Protein AF-A0A397XUI2-F1 (afdb_monomer_lite)

Organism: Brassica campestris (NCBI:txid3711)

Sequence (818 aa):
MSASRGGGPDQGPSQPQQRRIMRTQTVGNLGESFDSEVVPSSLVEIAPILRVANEVESSNPRVAYLCRFYAFEKAHRLDPTSSGRGVRQFKTALLQRLEREHDPTLMGRVKKSDAREMQSFYQHYYKKYIQALQNAADKADRAQLTKAYQTANVLFEVLKAVNLTQSIEVDREILEAQDKVAEKTQLYVHYNILPLDPDSANQAIMRYPEIQAAVLGLRNTRGLPWPEGHKKKKDEDMLDWLQEMFGFQKDNVANQREHLILLLANVHIRQFPKPDQQPKLDDQALTDVMKKLFKNYKKCKASKVINLSEDIFAGFNSTLREGNVTHHEYIQVGKGRDVGLNQISMFEAKIANGNGEQTLSRDIYRLGHRFDFFRMMSCYFTTVGFYFSTLITVLTVYIFLYGRLYLVLSGLEQGLSTQKGIRDNTPLQIALASQSFVQIGFLMALPMLMEIGLERGFRTALSEFVLMQLQLAPVFFTFSLGTKTHYYGRTLLHGGAKYRSTGRGFVVFHAKFADNYRLYSRSHFVKGLEMMLLLVVYQIFGSAYRGVLAYLLITISMWFMVGTWLFAPFLFNPSGFEWQKIVDDWTDWNKWINNIGGIGVPAEKSWESWWEEEQEHLRHSGKRGIVVEILLSLRFFIYQYGLVYHLTITERTKNFLVYGVSWLVIFLILFVMKTISVGRRKFSASFQLMFRLIKGLIFMTFIAIIVILITLAHMTIQDIIVCILAFMPTGWGMLLIAQACKPVVHRAGFWGSVRTLARGYEIVMGLLLFTPVAFLAWFPFVSEFQTRMLFNQAFSRGLQISRILGGHRKDRSSRNKE

Foldseek 3Di:
DDDDDDDDDDDDDDDPPPPPPDFDADDFDPPDAPQLVPDFPLLVVLSLLQVLLVVCCVVAVLLSLLSLVVSLVSLCVSCVPLPGDCSVVVSVVSVVVSVVSVPVNVVVQDDPFSLVSLLVVLVVLCVPQPVVCVPPPPNRPLVSNLVSLSSSVSSVVSSVVRCVVVVHDHDPVSVVSNVVSVVVNVQSDDAPQDNLGPVCCPPPVNPQLLLVQLQVVQQPCPPPDADPPDDDDPRDGPLNRVCRVPVDDPVVSRVVSVVSSVQLSVLQCVVDVDRPDHSHRDPVSVVVSCCVVCVLVVQFPDDPWLPLVSVVSSVLSCVLVVHDDDDDDDVDDDPDDDAFLLLVLLVLLSQLLNLLSVVVDVSVVSVVVVDDPVVVVVCLCVGNVVLVVLLVLVVVLVCVLLVLLVCLLVCVLVVLLPDPVNLVPPVVLVVLLVVLVVSLCPVVCVVVLVVCCVVPNNVVSVVVVVVCVVLVVSLSVLQSSLSSNQSSVLCNLQNTRDNDDSDPDDHLDFDFLLRLCLSQVRSFLVSLVVLVLSVVSCVVRPDCSHDPVSVCSNCVSSVSSSCSSQPVSLLRGNCSLALVRLVVRVVLNVQQLPDDDDDPRDNSRHVVNSVCVVLVSLVRGDPRSLVVLLVVLCSLLVSLLSLQCVWPLCVVPNDPVSSVVLCVVVVVVLVLLVVLLVCCVPDVVPPVPVSVVSVVVVVVVVVVVVVCCCPVSVGDPVNVVSSCSNVVSNLVSVLSNCSSVVVVCVVVVCVSSSVSSVSVVSVVSSCVRSVVSSVSSVDVVSSLSSLPSNDDPVVSVSVVVSVVSNVVSVVVVVVVPD

pLDDT: mean 79.08, std 16.38, range [22.52, 97.12]

Secondary structure (DSSP, 8-state):
--------------------------S----S---TT---GGGGGGHHHHHHHHHHTTT-HHHHHHHHHHHHHHHHHH-TT--STTHHHHHHHHHHHHHHHHHHHHHT--SSSHHHHHHHHHHHHIIIIIIHHHH-SS---HHHHHHHHHHHHHHHHHHHHHHHHTT-PPPHHHHHHHHHHHHHHHHS---SS---SGGGTTSGGGG-HHHHHHHHHHH--TT--PPTT----TT--HHHHHHHHHT--HHHHHHHHHHHHHHHHHHHHHH---TTS-S---HHHHHHHHHHHTHHHHHS---TTTTTTHHHHHHHHHHHTT--------S---------HHHHHHHHHHHHHHHHHHHHSHHHHHHHTT--HHHHHHHHHHSHHHHHHHHHHHHHHHHHHHHHHHHHHTTHHHHHHH-HHHHT-HHHHHHHHHHHHHHTTHHHHHHHHHHHHHHH-HHHHHHHHHHHHHTTHHHHHHHHHHHHHHHHHHHHHH--PPP-------SSSPPPHHHHHHHHIIIIIHHHHHHHHHHHHHHHH---TT-HHHHHHHHHHHHHHHHHHHHHHHHTSTTTT-HHHHHHHHHHHHHHHHS---TT--TTT-HHHHHHHHTHHHHH--HHHHHHHHHHHTHHHHHHHHHHTTSGGGTT---HHHHHHHHHHHHHHHHHHHHHHHHHHHHTTT-HHHHHHHHHHHHHHHHHHHHHHHHTS---HHHHHHHHHHHHHHHHHHHHHHHHTHHHHHHTT-HHHHHHHHHHHHHHHHHHHHHHHHHHTTSHHHHHHHHHHHS-HHHHHHHHHHHHHHHHHHHHHHTT--

Radius of gyration: 34.52 Å; chains: 1; bounding box: 99×82×104 Å

Structure (mmCIF, N/CA/C/O backbone):
data_AF-A0A397XUI2-F1
#
_entry.id   AF-A0A397XUI2-F1
#
loop_
_atom_site.group_PDB
_atom_site.id
_atom_site.type_symbol
_atom_site.label_atom_id
_atom_site.label_alt_id
_atom_site.label_comp_id
_atom_site.label_asym_id
_atom_site.label_entity_id
_atom_site.label_seq_id
_atom_site.pdbx_PDB_ins_code
_atom_site.Cartn_x
_atom_site.Cartn_y
_atom_site.Cartn_z
_atom_site.occupancy
_atom_site.B_iso_or_equiv
_atom_site.auth_seq_id
_atom_site.auth_comp_id
_atom_site.auth_asym_id
_atom_site.auth_atom_id
_atom_site.pdbx_PDB_model_num
ATOM 1 N N . MET A 1 1 ? 60.463 -2.039 -4.512 1.00 31.12 1 MET A N 1
ATOM 2 C CA . MET A 1 1 ? 61.347 -1.987 -5.695 1.00 31.12 1 MET A CA 1
ATOM 3 C C . MET A 1 1 ? 61.138 -0.653 -6.392 1.00 31.12 1 MET A C 1
ATOM 5 O O . MET A 1 1 ? 60.003 -0.224 -6.537 1.00 31.12 1 MET A O 1
ATOM 9 N N . SER A 1 2 ? 62.242 0.027 -6.675 1.00 23.88 2 SER A N 1
ATOM 10 C CA . SER A 1 2 ? 62.389 1.424 -7.093 1.00 23.88 2 SER A CA 1
ATOM 11 C C . SER A 1 2 ? 62.451 1.626 -8.615 1.00 23.88 2 SER A C 1
ATOM 13 O O . SER A 1 2 ? 62.883 0.714 -9.313 1.00 23.88 2 SER A O 1
ATOM 15 N N . ALA A 1 3 ? 62.209 2.885 -9.033 1.00 25.19 3 ALA A N 1
ATOM 16 C CA . ALA A 1 3 ? 62.663 3.562 -10.271 1.00 25.19 3 ALA A CA 1
ATOM 17 C C . ALA A 1 3 ? 61.897 3.209 -11.577 1.00 25.19 3 ALA A C 1
ATOM 19 O O . ALA A 1 3 ? 61.444 2.090 -11.733 1.00 25.19 3 ALA A O 1
ATOM 20 N N . SER A 1 4 ? 61.673 4.080 -12.575 1.00 23.58 4 SER A N 1
ATOM 21 C CA . SER A 1 4 ? 62.256 5.379 -12.956 1.00 23.58 4 SER A CA 1
ATOM 22 C C . SER A 1 4 ? 61.337 6.121 -13.961 1.00 23.58 4 SER A C 1
ATOM 24 O O . SER A 1 4 ? 60.517 5.508 -14.636 1.00 23.58 4 SER A O 1
ATOM 26 N N . ARG A 1 5 ? 61.530 7.445 -14.046 1.00 27.66 5 ARG A N 1
ATOM 27 C CA . ARG A 1 5 ? 60.884 8.481 -14.878 1.00 27.66 5 ARG A CA 1
ATOM 28 C C . ARG A 1 5 ? 61.139 8.358 -16.393 1.00 27.66 5 ARG A C 1
ATOM 30 O O . ARG A 1 5 ? 62.211 7.932 -16.806 1.00 27.66 5 ARG A O 1
ATOM 37 N N . GLY A 1 6 ? 60.228 8.943 -17.175 1.00 23.23 6 GLY A N 1
ATOM 38 C CA . GLY A 1 6 ? 60.470 9.536 -18.498 1.00 23.23 6 GLY A CA 1
ATOM 39 C C . GLY A 1 6 ? 59.422 10.630 -18.745 1.00 23.23 6 GLY A C 1
ATOM 40 O O . GLY A 1 6 ? 58.236 10.366 -18.573 1.00 23.23 6 GLY A O 1
ATOM 41 N N . GLY A 1 7 ? 59.846 11.863 -19.037 1.00 22.91 7 GLY A N 1
ATOM 42 C CA . GLY A 1 7 ? 58.974 13.039 -19.150 1.00 22.91 7 GLY A CA 1
ATOM 43 C C . GLY A 1 7 ? 59.079 13.766 -20.493 1.00 22.91 7 GLY A C 1
ATOM 44 O O . GLY A 1 7 ? 60.111 13.690 -21.156 1.00 22.91 7 GLY A O 1
ATOM 45 N N . GLY A 1 8 ? 58.008 14.506 -20.813 1.00 22.56 8 GLY A N 1
ATOM 46 C CA . GLY A 1 8 ? 57.906 15.566 -21.830 1.00 22.56 8 GLY A CA 1
ATOM 47 C C . GLY A 1 8 ? 56.739 15.379 -22.824 1.00 22.56 8 GLY A C 1
ATOM 48 O O . GLY A 1 8 ? 56.452 14.235 -23.172 1.00 22.56 8 GLY A O 1
ATOM 49 N N . PRO A 1 9 ? 56.118 16.447 -23.378 1.00 26.78 9 PRO A N 1
ATOM 50 C CA . PRO A 1 9 ? 55.891 17.802 -22.862 1.00 26.78 9 PRO A CA 1
ATOM 51 C C . PRO A 1 9 ? 54.385 18.153 -22.731 1.00 26.78 9 PRO A C 1
ATOM 53 O O . PRO A 1 9 ? 53.505 17.456 -23.235 1.00 26.78 9 PRO A O 1
ATOM 56 N N . ASP A 1 10 ? 54.112 19.261 -22.043 1.00 27.55 10 ASP A N 1
ATOM 57 C CA . ASP A 1 10 ? 52.791 19.827 -21.754 1.00 27.55 10 ASP A CA 1
ATOM 58 C C . ASP A 1 10 ? 51.878 19.997 -22.985 1.00 27.55 10 ASP A C 1
ATOM 60 O O . ASP A 1 10 ? 52.131 20.814 -23.871 1.00 27.55 10 ASP A O 1
ATOM 64 N N . GLN A 1 11 ? 50.738 19.299 -22.976 1.00 26.17 11 GLN A N 1
ATOM 65 C CA . GLN A 1 11 ? 49.504 19.761 -23.611 1.00 26.17 11 GLN A CA 1
ATOM 66 C C . GLN A 1 11 ? 48.547 20.167 -22.490 1.00 26.17 11 GLN A C 1
ATOM 68 O O . GLN A 1 11 ? 48.179 19.349 -21.646 1.00 26.17 11 GLN A O 1
ATOM 73 N N . GLY A 1 12 ? 48.194 21.455 -22.453 1.00 25.98 12 GLY A N 1
ATOM 74 C CA . GLY A 1 12 ? 47.310 22.021 -21.438 1.00 25.98 12 GLY A CA 1
ATOM 75 C C . GLY A 1 12 ? 45.975 21.270 -21.343 1.00 25.98 12 GLY A C 1
ATOM 76 O O . GLY A 1 12 ? 45.510 20.708 -22.338 1.00 25.98 12 GLY A O 1
ATOM 77 N N . PRO A 1 13 ? 45.327 21.247 -20.165 1.00 26.39 13 PRO A N 1
ATOM 78 C CA . PRO A 1 13 ? 44.070 20.541 -20.004 1.00 26.39 13 PRO A CA 1
ATOM 79 C C . PRO A 1 13 ? 43.004 21.201 -20.882 1.00 26.39 13 PRO A C 1
ATOM 81 O O . PRO A 1 13 ? 42.553 22.318 -20.624 1.00 26.39 13 PRO A O 1
ATOM 84 N N . SER A 1 14 ? 42.586 20.483 -21.923 1.00 25.31 14 SER A N 1
ATOM 85 C CA . SER A 1 14 ? 41.342 20.731 -22.640 1.00 25.31 14 SER A CA 1
ATOM 86 C C . SER A 1 14 ? 40.211 20.834 -21.618 1.00 25.31 14 SER A C 1
ATOM 88 O O . SER A 1 14 ? 39.916 19.870 -20.907 1.00 25.31 14 SER A O 1
ATOM 90 N N . GLN A 1 15 ? 39.610 22.022 -21.525 1.00 23.84 15 GLN A N 1
ATOM 91 C CA . GLN A 1 15 ? 38.441 22.283 -20.694 1.00 23.84 15 GLN A CA 1
ATOM 92 C C . GLN A 1 15 ? 37.371 21.211 -20.958 1.00 23.84 15 GLN A C 1
ATOM 94 O O . GLN A 1 15 ? 37.001 21.000 -22.117 1.00 23.84 15 GLN A O 1
ATOM 99 N N . PRO A 1 16 ? 36.817 20.553 -19.925 1.00 24.45 16 PRO A N 1
ATOM 100 C CA . PRO A 1 16 ? 35.619 19.763 -20.119 1.00 24.45 16 PRO A CA 1
ATOM 101 C C . PRO A 1 16 ? 34.496 20.721 -20.521 1.00 24.45 16 PRO A C 1
ATOM 103 O O . PRO A 1 16 ? 34.118 21.600 -19.743 1.00 24.45 16 PRO A O 1
ATOM 106 N N . GLN A 1 17 ? 33.960 20.554 -21.733 1.00 23.94 17 GLN A N 1
ATOM 107 C CA . GLN A 1 17 ? 32.699 21.161 -22.151 1.00 23.94 17 GLN A CA 1
ATOM 108 C C . GLN A 1 17 ? 31.639 20.823 -21.094 1.00 23.94 17 GLN A C 1
ATOM 110 O O . GLN A 1 17 ? 31.116 19.708 -21.031 1.00 23.94 17 GLN A O 1
ATOM 115 N N . GLN A 1 18 ? 31.341 21.792 -20.228 1.00 22.52 18 GLN A N 1
ATOM 116 C CA . GLN A 1 18 ? 30.228 21.722 -19.296 1.00 22.52 18 GLN A CA 1
ATOM 117 C C . GLN A 1 18 ? 28.948 21.540 -20.114 1.00 22.52 18 GLN A C 1
ATOM 119 O O . GLN A 1 18 ? 28.420 22.492 -20.691 1.00 22.52 18 GLN A O 1
ATOM 124 N N . ARG A 1 19 ? 28.409 20.316 -20.141 1.00 23.44 19 ARG A N 1
ATOM 125 C CA . ARG A 1 19 ? 26.996 20.093 -20.453 1.00 23.44 19 ARG A CA 1
ATOM 126 C C . ARG A 1 19 ? 26.184 20.849 -19.406 1.00 23.44 19 ARG A C 1
ATOM 128 O O . ARG A 1 19 ? 26.000 20.394 -18.280 1.00 23.44 19 ARG A O 1
ATOM 135 N N . ARG A 1 20 ? 25.757 22.051 -19.781 1.00 22.70 20 ARG A N 1
ATOM 136 C CA . ARG A 1 20 ? 24.913 22.943 -18.992 1.00 22.70 20 ARG A CA 1
ATOM 137 C C . ARG A 1 20 ? 23.574 22.240 -18.761 1.00 22.70 20 ARG A C 1
ATOM 139 O O . ARG A 1 20 ? 22.741 22.177 -19.657 1.00 22.70 20 ARG A O 1
ATOM 146 N N . ILE A 1 21 ? 23.377 21.683 -17.568 1.00 24.86 21 ILE A N 1
ATOM 147 C CA . ILE A 1 21 ? 22.071 21.191 -17.120 1.00 24.86 21 ILE A CA 1
ATOM 148 C C . ILE A 1 21 ? 21.159 22.422 -17.013 1.00 24.86 21 ILE A C 1
ATOM 150 O O . ILE A 1 21 ? 21.344 23.262 -16.129 1.00 24.86 21 ILE A O 1
ATOM 154 N N . MET A 1 22 ? 20.225 22.586 -17.954 1.00 25.72 22 MET A N 1
ATOM 155 C CA . MET A 1 22 ? 19.269 23.694 -17.932 1.00 25.72 22 MET A CA 1
ATOM 156 C C . MET A 1 22 ? 18.218 23.478 -16.834 1.00 25.72 22 MET A C 1
ATOM 158 O O . MET A 1 22 ? 17.593 22.427 -16.724 1.00 25.72 22 MET A O 1
ATOM 162 N N . ARG A 1 23 ? 18.066 24.510 -15.996 1.00 28.08 23 ARG A N 1
ATOM 163 C CA . ARG A 1 23 ? 17.059 24.669 -14.937 1.00 28.08 23 ARG A CA 1
ATOM 164 C C . ARG A 1 23 ? 15.635 24.509 -15.481 1.00 28.08 23 ARG A C 1
ATOM 166 O O . ARG A 1 23 ? 15.275 25.187 -16.436 1.00 28.08 23 ARG A O 1
ATOM 173 N N . THR A 1 24 ? 14.788 23.776 -14.761 1.00 27.88 24 THR A N 1
ATOM 174 C CA . THR A 1 24 ? 13.325 23.846 -14.894 1.00 27.88 24 THR A CA 1
ATOM 175 C C . THR A 1 24 ? 12.851 25.258 -14.520 1.00 27.88 24 THR A C 1
ATOM 177 O O . THR A 1 24 ? 12.960 25.664 -13.360 1.00 27.88 24 THR A O 1
ATOM 180 N N . GLN A 1 25 ? 12.361 26.035 -15.492 1.00 27.81 25 GLN A N 1
ATOM 181 C CA . GLN A 1 25 ? 11.749 27.345 -15.247 1.00 27.81 25 GLN A CA 1
ATOM 182 C C . GLN A 1 25 ? 10.225 27.224 -15.117 1.00 27.81 25 GLN A C 1
ATOM 184 O O . GLN A 1 25 ? 9.556 26.590 -15.927 1.00 27.81 25 GLN A O 1
ATOM 189 N N . THR A 1 26 ? 9.668 27.855 -14.084 1.00 29.33 26 THR A N 1
ATOM 190 C CA . THR A 1 26 ? 8.226 27.962 -13.822 1.00 29.33 26 THR A CA 1
ATOM 191 C C . THR A 1 26 ? 7.537 28.944 -14.782 1.00 29.33 26 THR A C 1
ATOM 193 O O . THR A 1 26 ? 8.122 29.950 -15.175 1.00 29.33 26 THR A O 1
ATOM 196 N N . VAL A 1 27 ? 6.264 28.662 -15.085 1.00 35.56 27 VAL A N 1
ATOM 197 C CA . VAL A 1 27 ? 5.311 29.260 -16.057 1.00 35.56 27 VAL A CA 1
ATOM 198 C C . VAL A 1 27 ? 5.072 30.786 -15.925 1.00 35.56 27 VAL A C 1
ATOM 200 O O . VAL A 1 27 ? 3.950 31.227 -15.715 1.00 35.56 27 VAL A O 1
ATOM 203 N N . GLY A 1 28 ? 6.096 31.638 -16.018 1.00 29.88 28 GLY A N 1
ATOM 204 C CA . GLY A 1 28 ? 5.895 33.087 -15.837 1.00 29.88 28 GLY A CA 1
ATOM 205 C C . GLY A 1 28 ? 6.813 34.038 -16.596 1.00 29.88 28 GLY A C 1
ATOM 206 O O . GLY A 1 28 ? 6.853 35.203 -16.236 1.00 29.88 28 GLY A O 1
ATOM 207 N N . ASN A 1 29 ? 7.534 33.585 -17.622 1.00 30.52 29 ASN A N 1
ATOM 208 C CA . ASN A 1 29 ? 8.008 34.459 -18.703 1.00 30.52 29 ASN A CA 1
ATOM 209 C C . ASN A 1 29 ? 7.849 33.683 -20.006 1.00 30.52 29 ASN A C 1
ATOM 211 O O . ASN A 1 29 ? 8.636 32.782 -20.273 1.00 30.52 29 ASN A O 1
ATOM 215 N N . LEU A 1 30 ? 6.844 34.029 -20.801 1.00 36.62 30 LEU A N 1
ATOM 216 C CA . LEU A 1 30 ? 6.785 33.649 -22.208 1.00 36.62 30 LEU A CA 1
ATOM 217 C C . LEU A 1 30 ? 7.361 34.821 -23.001 1.00 36.62 30 LEU A C 1
ATOM 219 O O . LEU A 1 30 ? 6.634 35.703 -23.449 1.00 36.62 30 LEU A O 1
ATOM 223 N N . GLY A 1 31 ? 8.692 34.859 -23.056 1.00 35.31 31 GLY A N 1
ATOM 224 C CA . GLY A 1 31 ? 9.470 35.748 -23.909 1.00 35.31 31 GLY A CA 1
ATOM 225 C C . GLY A 1 31 ? 10.233 34.911 -24.933 1.00 35.31 31 GLY A C 1
ATOM 226 O O . GLY A 1 31 ? 11.037 34.069 -24.552 1.00 35.31 31 GLY A O 1
ATOM 227 N N . GLU A 1 32 ? 9.912 35.145 -26.203 1.00 40.09 32 GLU A N 1
ATOM 228 C CA . GLU A 1 32 ? 10.644 34.805 -27.437 1.00 40.09 32 GLU A CA 1
ATOM 229 C C . GLU A 1 32 ? 10.892 33.332 -27.826 1.00 40.09 32 GLU A C 1
ATOM 231 O O . GLU A 1 32 ? 11.043 33.075 -29.018 1.00 40.09 32 GLU A O 1
ATOM 236 N N . SER A 1 33 ? 10.772 32.335 -26.940 1.00 43.41 33 SER A N 1
ATOM 237 C CA . SER A 1 33 ? 10.683 30.919 -27.356 1.00 43.41 33 SER A CA 1
ATOM 238 C C . SER A 1 33 ? 9.574 30.162 -26.614 1.00 43.41 33 SER A C 1
ATOM 240 O O . SER A 1 33 ? 9.561 30.040 -25.392 1.00 43.41 33 SER A O 1
ATOM 242 N N . PHE A 1 34 ? 8.582 29.641 -27.348 1.00 51.75 34 PHE A N 1
ATOM 243 C CA . PHE A 1 34 ? 7.672 28.628 -26.797 1.00 51.75 34 PHE A CA 1
ATOM 244 C C . PHE A 1 34 ? 8.413 27.296 -26.792 1.00 51.75 34 PHE A C 1
ATOM 246 O O . PHE A 1 34 ? 8.339 26.540 -27.761 1.00 51.75 34 PHE A O 1
ATOM 253 N N . ASP A 1 35 ? 9.156 27.015 -25.728 1.00 51.88 35 ASP A N 1
ATOM 254 C CA . ASP A 1 35 ? 9.868 25.750 -25.605 1.00 51.88 35 ASP A CA 1
ATOM 255 C C . ASP A 1 35 ? 8.869 24.587 -25.527 1.00 51.88 35 ASP A C 1
ATOM 257 O O . ASP A 1 35 ? 7.958 24.565 -24.695 1.00 51.88 35 ASP A O 1
ATOM 261 N N . SER A 1 36 ? 9.063 23.585 -26.392 1.00 46.56 36 SER A N 1
ATOM 262 C CA . SER A 1 36 ? 8.231 22.372 -26.507 1.00 46.56 36 SER A CA 1
ATOM 263 C C . SER A 1 36 ? 8.119 21.530 -25.220 1.00 46.56 36 SER A C 1
ATOM 265 O O . SER A 1 36 ? 7.418 20.522 -25.198 1.00 46.56 36 SER A O 1
ATOM 267 N N . GLU A 1 37 ? 8.799 21.937 -24.148 1.00 48.47 37 GLU A N 1
ATOM 268 C CA . GLU A 1 37 ? 8.870 21.265 -22.849 1.00 48.47 37 GLU A CA 1
ATOM 269 C C . GLU A 1 37 ? 7.881 21.832 -21.808 1.00 48.47 37 GLU A C 1
ATOM 271 O O . GLU A 1 37 ? 7.694 21.228 -20.754 1.00 48.47 37 GLU A O 1
ATOM 276 N N . VAL A 1 38 ? 7.188 22.946 -22.100 1.00 61.38 38 VAL A N 1
ATOM 277 C CA . VAL A 1 38 ? 6.212 23.597 -21.192 1.00 61.38 38 VAL A CA 1
ATOM 278 C C . VAL A 1 38 ? 4.769 23.377 -21.665 1.00 61.38 38 VAL A C 1
ATOM 280 O O . VAL A 1 38 ? 3.945 24.290 -21.707 1.00 61.38 38 VAL A O 1
ATOM 283 N N . VAL A 1 39 ? 4.446 22.147 -22.062 1.00 73.06 39 VAL A N 1
ATOM 284 C CA . VAL A 1 39 ? 3.081 21.761 -22.447 1.00 73.06 39 VAL A CA 1
ATOM 285 C C . VAL A 1 39 ? 2.368 21.151 -21.231 1.00 73.06 39 VAL A C 1
ATOM 287 O O . VAL A 1 39 ? 2.937 20.267 -20.585 1.00 73.06 39 VAL A O 1
ATOM 290 N N . PRO A 1 40 ? 1.140 21.592 -20.877 1.00 78.31 40 PRO A N 1
ATOM 291 C CA . PRO A 1 40 ? 0.364 20.978 -19.798 1.00 78.31 40 PRO A CA 1
ATOM 292 C C . PRO A 1 40 ? 0.247 19.459 -19.966 1.00 78.31 40 PRO A C 1
ATOM 294 O O . PRO A 1 40 ? 0.120 18.967 -21.085 1.00 78.31 40 PRO A O 1
ATOM 297 N N . SER A 1 41 ? 0.231 18.704 -18.863 1.00 73.44 41 SER A N 1
ATOM 298 C CA . SER A 1 41 ? 0.205 17.231 -18.904 1.00 73.44 41 SER A CA 1
ATOM 299 C C . SER A 1 41 ? -1.014 16.650 -19.631 1.00 73.44 41 SER A C 1
ATOM 301 O O . SER A 1 41 ? -0.938 15.558 -20.183 1.00 73.44 41 SER A O 1
ATOM 303 N N . SER A 1 42 ? -2.127 17.386 -19.676 1.00 74.88 42 SER A N 1
ATOM 304 C CA . SER A 1 42 ? -3.325 17.026 -20.443 1.00 74.88 42 SER A CA 1
ATOM 305 C C . SER A 1 42 ? -3.203 17.279 -21.950 1.00 74.88 42 SER A C 1
ATOM 307 O O . SER A 1 42 ? -4.086 16.879 -22.698 1.00 74.88 42 SER A O 1
ATOM 309 N N . LEU A 1 43 ? -2.140 17.951 -22.400 1.00 81.81 43 LEU A N 1
ATOM 310 C CA . LEU A 1 43 ? -1.906 18.349 -23.788 1.00 81.81 43 LEU A CA 1
ATOM 311 C C . LEU A 1 43 ? -0.588 17.790 -24.349 1.00 81.81 43 LEU A C 1
ATOM 313 O O . LEU A 1 43 ? -0.125 18.264 -25.373 1.00 81.81 43 LEU A O 1
ATOM 317 N N . VAL A 1 44 ? 0.038 16.785 -23.730 1.00 81.06 44 VAL A N 1
ATOM 318 C CA . VAL A 1 44 ? 1.368 16.277 -24.148 1.00 81.06 44 VAL A CA 1
ATOM 319 C C . VAL A 1 44 ? 1.452 15.947 -25.652 1.00 81.06 44 VAL A C 1
ATOM 321 O O . VAL A 1 44 ? 2.504 16.123 -26.263 1.00 81.06 44 VAL A O 1
ATOM 324 N N . GLU A 1 45 ? 0.336 15.568 -26.277 1.00 82.00 45 GLU A N 1
ATOM 325 C CA . GLU A 1 45 ? 0.226 15.275 -27.713 1.00 82.00 45 GLU A CA 1
ATOM 326 C C . GLU A 1 45 ? 0.565 16.446 -28.657 1.00 82.00 45 GLU A C 1
ATOM 328 O O . GLU A 1 45 ? 0.913 16.199 -29.811 1.00 82.00 45 GLU A O 1
ATOM 333 N N . ILE A 1 46 ? 0.491 17.709 -28.214 1.00 87.31 46 ILE A N 1
ATOM 334 C CA . ILE A 1 46 ? 0.841 18.869 -29.063 1.00 87.31 46 ILE A CA 1
ATOM 335 C C . ILE A 1 46 ? 2.332 19.234 -29.004 1.00 87.31 46 ILE A C 1
ATOM 337 O O . ILE A 1 46 ? 2.806 20.019 -29.826 1.00 87.31 46 ILE A O 1
ATOM 341 N N . ALA A 1 47 ? 3.089 18.679 -28.050 1.00 84.44 47 ALA A N 1
ATOM 342 C CA . ALA A 1 47 ? 4.501 19.010 -27.857 1.00 84.44 47 ALA A CA 1
ATOM 343 C C . ALA A 1 47 ? 5.380 18.718 -29.093 1.00 84.44 47 ALA A C 1
ATOM 345 O O . ALA A 1 47 ? 6.189 19.582 -29.447 1.00 84.44 47 ALA A O 1
ATOM 346 N N . PRO A 1 48 ? 5.217 17.581 -29.809 1.00 87.44 48 PRO A N 1
ATOM 347 C CA . PRO A 1 48 ? 5.964 17.328 -31.042 1.00 87.44 48 PRO A CA 1
ATOM 348 C C . PRO A 1 48 ? 5.690 18.373 -32.132 1.00 87.44 48 PRO A C 1
ATOM 350 O O . PRO A 1 48 ? 6.616 18.796 -32.818 1.00 87.44 48 PRO A O 1
ATOM 353 N N . ILE A 1 49 ? 4.443 18.844 -32.244 1.00 90.25 49 ILE A N 1
ATOM 354 C CA . ILE A 1 49 ? 4.027 19.833 -33.250 1.00 90.25 49 ILE A CA 1
ATOM 355 C C . ILE A 1 49 ? 4.719 21.177 -33.002 1.00 90.25 49 ILE A C 1
ATOM 357 O O . ILE A 1 49 ? 5.263 21.783 -33.922 1.00 90.25 49 ILE A O 1
ATOM 361 N N . LEU A 1 50 ? 4.763 21.621 -31.745 1.00 88.69 50 LEU A N 1
ATOM 362 C CA . LEU A 1 50 ? 5.426 22.873 -31.367 1.00 88.69 50 LEU A CA 1
ATOM 363 C C . LEU A 1 50 ? 6.948 22.795 -31.509 1.00 88.69 50 LEU A C 1
ATOM 365 O O . LEU A 1 50 ? 7.578 23.776 -31.898 1.00 88.69 50 LEU A O 1
ATOM 369 N N . ARG A 1 51 ? 7.541 21.623 -31.248 1.00 87.81 51 ARG A N 1
ATOM 370 C CA . ARG A 1 51 ? 8.970 21.393 -31.485 1.00 87.81 51 ARG A CA 1
ATOM 371 C C . ARG A 1 51 ? 9.317 21.553 -32.962 1.00 87.81 51 ARG A C 1
ATOM 373 O O . ARG A 1 51 ? 10.268 22.259 -33.282 1.00 87.81 51 ARG A O 1
ATOM 380 N N . VAL A 1 52 ? 8.523 20.940 -33.839 1.00 90.69 52 VAL A N 1
ATOM 381 C CA . VAL A 1 52 ? 8.689 21.063 -35.291 1.00 90.69 52 VAL A CA 1
ATOM 382 C C . VAL A 1 52 ? 8.477 22.502 -35.745 1.00 90.69 52 VAL A C 1
ATOM 384 O O . VAL A 1 52 ? 9.272 22.998 -36.533 1.00 90.69 52 VAL A O 1
ATOM 387 N N . ALA A 1 53 ? 7.479 23.206 -35.201 1.00 90.25 53 ALA A N 1
ATOM 388 C CA . ALA A 1 53 ? 7.253 24.616 -35.512 1.00 90.25 53 ALA A CA 1
ATOM 389 C C . ALA A 1 53 ? 8.484 25.489 -35.217 1.00 90.25 53 ALA A C 1
ATOM 391 O O . ALA A 1 53 ? 8.864 26.304 -36.049 1.00 90.25 53 ALA A O 1
ATOM 392 N N . ASN A 1 54 ? 9.136 25.293 -34.069 1.00 88.88 54 ASN A N 1
ATOM 393 C CA . ASN A 1 54 ? 10.354 26.032 -33.725 1.00 88.88 54 ASN A CA 1
ATOM 394 C C . ASN A 1 54 ? 11.557 25.620 -34.589 1.00 88.88 54 ASN A C 1
ATOM 396 O O . ASN A 1 54 ? 12.399 26.454 -34.901 1.00 88.88 54 ASN A O 1
ATOM 400 N N . GLU A 1 55 ? 11.652 24.346 -34.983 1.00 88.50 55 GLU A N 1
ATOM 401 C CA . GLU A 1 55 ? 12.734 23.859 -35.849 1.00 88.50 55 GLU A CA 1
ATOM 402 C C . GLU A 1 55 ? 12.668 24.470 -37.255 1.00 88.50 55 GLU A C 1
ATOM 404 O O . GLU A 1 55 ? 13.700 24.815 -37.827 1.00 88.50 55 GLU A O 1
ATOM 409 N N . VAL A 1 56 ? 11.462 24.625 -37.807 1.00 90.69 56 VAL A N 1
ATOM 410 C CA . VAL A 1 56 ? 11.267 25.139 -39.171 1.00 90.69 56 VAL A CA 1
ATOM 411 C C . VAL A 1 56 ? 11.132 26.660 -39.242 1.00 90.69 56 VAL A C 1
ATOM 413 O O . VAL A 1 56 ? 11.175 27.204 -40.341 1.00 90.69 56 VAL A O 1
ATOM 416 N N . GLU A 1 57 ? 11.019 27.358 -38.108 1.00 88.94 57 GLU A N 1
ATOM 417 C CA . GLU A 1 57 ? 10.811 28.814 -38.027 1.00 88.94 57 GLU A CA 1
ATOM 418 C C . GLU A 1 57 ? 11.873 29.622 -38.775 1.00 88.94 57 GLU A C 1
ATOM 420 O O . GLU A 1 57 ? 11.532 30.536 -39.520 1.00 88.94 57 GLU A O 1
ATOM 425 N N . SER A 1 58 ? 13.145 29.239 -38.655 1.00 87.44 58 SER A N 1
ATOM 426 C CA . SER A 1 58 ? 14.249 29.895 -39.368 1.00 87.44 58 SER A CA 1
ATOM 427 C C . SER A 1 58 ? 14.246 29.631 -40.877 1.00 87.44 58 SER A C 1
ATOM 429 O O . SER A 1 58 ? 14.815 30.406 -41.638 1.00 87.44 58 SER A O 1
ATOM 431 N N . SER A 1 59 ? 13.627 28.530 -41.314 1.00 88.12 59 SER A N 1
ATOM 432 C CA . SER A 1 59 ? 13.612 28.099 -42.716 1.00 88.12 59 SER A CA 1
ATOM 433 C C . SER A 1 59 ? 12.373 28.589 -43.464 1.00 88.12 59 SER A C 1
ATOM 435 O O . SER A 1 59 ? 12.471 28.981 -44.623 1.00 88.12 59 SER A O 1
ATOM 437 N N . ASN A 1 60 ? 11.203 28.543 -42.827 1.00 91.81 60 ASN A N 1
ATOM 438 C CA . ASN A 1 60 ? 9.952 29.064 -43.364 1.00 91.81 60 ASN A CA 1
ATOM 439 C C . ASN A 1 60 ? 9.032 29.520 -42.207 1.00 91.81 60 ASN A C 1
ATOM 441 O O . ASN A 1 60 ? 8.323 28.697 -41.612 1.00 91.81 60 ASN A O 1
ATOM 445 N N . PRO A 1 61 ? 9.005 30.834 -41.902 1.00 91.56 61 PRO A N 1
ATOM 446 C CA . PRO A 1 61 ? 8.179 31.392 -40.831 1.00 91.56 61 PRO A CA 1
ATOM 447 C C . PRO A 1 61 ? 6.676 31.129 -41.006 1.00 91.56 61 PRO A C 1
ATOM 449 O O . PRO A 1 61 ? 5.963 30.934 -40.020 1.00 91.56 61 PRO A O 1
ATOM 452 N N . ARG A 1 62 ? 6.178 31.067 -42.252 1.00 93.38 62 ARG A N 1
ATOM 453 C CA . ARG A 1 62 ? 4.758 30.797 -42.527 1.00 93.38 62 ARG A CA 1
ATOM 454 C C . ARG A 1 62 ? 4.375 29.360 -42.187 1.00 93.38 62 ARG A C 1
ATOM 456 O O . ARG A 1 62 ? 3.316 29.131 -41.610 1.00 93.38 62 ARG A O 1
ATOM 463 N N . VAL A 1 63 ? 5.236 28.390 -42.484 1.00 93.38 63 VAL A N 1
ATOM 464 C CA . VAL A 1 63 ? 5.013 26.986 -42.106 1.00 93.38 63 VAL A CA 1
ATOM 465 C C . VAL A 1 63 ? 5.061 26.807 -40.588 1.00 93.38 63 VAL A C 1
ATOM 467 O O . VAL A 1 63 ? 4.204 26.122 -40.032 1.00 93.38 63 VAL A O 1
ATOM 470 N N . ALA A 1 64 ? 5.991 27.474 -39.896 1.00 91.81 64 ALA A N 1
ATOM 471 C CA . ALA A 1 64 ? 6.041 27.467 -38.432 1.00 91.81 64 ALA A CA 1
ATOM 472 C C . ALA A 1 64 ? 4.752 28.019 -37.802 1.00 91.81 64 ALA A C 1
ATOM 474 O O . ALA A 1 64 ? 4.203 27.407 -36.880 1.00 91.81 64 ALA A O 1
ATOM 475 N N . TYR A 1 65 ? 4.224 29.119 -38.350 1.00 93.31 65 TYR A N 1
ATOM 476 C CA . TYR A 1 65 ? 2.930 29.674 -37.959 1.00 93.31 65 TYR A CA 1
ATOM 477 C C . TYR A 1 65 ? 1.789 28.655 -38.127 1.00 93.31 65 TYR A C 1
ATOM 479 O O . TYR A 1 65 ? 1.026 28.423 -37.188 1.00 93.31 65 TYR A O 1
ATOM 487 N N . LEU A 1 66 ? 1.703 27.982 -39.280 1.00 93.06 66 LEU A N 1
ATOM 488 C CA . LEU A 1 66 ? 0.664 26.979 -39.555 1.00 93.06 66 LEU A CA 1
ATOM 489 C C . LEU A 1 66 ? 0.748 25.771 -38.606 1.00 93.06 66 LEU A C 1
ATOM 491 O O . LEU A 1 66 ? -0.280 25.295 -38.124 1.00 93.06 66 LEU A O 1
ATOM 495 N N . CYS A 1 67 ? 1.957 25.318 -38.261 1.00 93.25 67 CYS A N 1
ATOM 496 C CA . CYS A 1 67 ? 2.161 24.274 -37.254 1.00 93.25 67 CYS A CA 1
ATOM 497 C C . CYS A 1 67 ? 1.665 24.710 -35.861 1.00 93.25 67 CYS A C 1
ATOM 499 O O . CYS A 1 67 ? 1.007 23.932 -35.168 1.00 93.25 67 CYS A O 1
ATOM 501 N N . ARG A 1 68 ? 1.931 25.958 -35.445 1.00 92.62 68 ARG A N 1
ATOM 502 C CA . ARG A 1 68 ? 1.438 26.512 -34.165 1.00 92.62 68 ARG A CA 1
ATOM 503 C C . ARG A 1 68 ? -0.079 26.667 -34.155 1.00 92.62 68 ARG A C 1
ATOM 505 O O . ARG A 1 68 ? -0.708 26.371 -33.140 1.00 92.62 68 ARG A O 1
ATOM 512 N N . PHE A 1 69 ? -0.661 27.083 -35.276 1.00 92.00 69 PHE A N 1
ATOM 513 C CA . PHE A 1 69 ? -2.106 27.213 -35.428 1.00 92.00 69 PHE A CA 1
ATOM 514 C C . PHE A 1 69 ? -2.795 25.849 -35.309 1.00 92.00 69 PHE A C 1
ATOM 516 O O . PHE A 1 69 ? -3.717 25.681 -34.511 1.00 92.00 69 PHE A O 1
ATOM 523 N N . TYR A 1 70 ? -2.270 24.831 -35.994 1.00 93.12 70 TYR A N 1
ATOM 524 C CA . TYR A 1 70 ? -2.764 23.461 -35.868 1.00 93.12 70 TYR A CA 1
ATOM 525 C C . TYR A 1 70 ? -2.613 22.910 -34.439 1.00 93.12 70 TYR A C 1
ATOM 527 O O . TYR A 1 70 ? -3.533 22.283 -33.908 1.00 93.12 70 TYR A O 1
ATOM 535 N N . ALA A 1 71 ? -1.492 23.191 -33.763 1.00 90.00 71 ALA A N 1
ATOM 536 C CA . ALA A 1 71 ? -1.307 22.827 -32.357 1.00 90.00 71 ALA A CA 1
ATOM 537 C C . ALA A 1 71 ? -2.355 23.487 -31.440 1.00 90.00 71 ALA A C 1
ATOM 539 O O . ALA A 1 71 ? -2.844 22.841 -30.510 1.00 90.00 71 ALA A O 1
ATOM 540 N N . PHE A 1 72 ? -2.734 24.741 -31.706 1.00 91.06 72 PHE A N 1
ATOM 541 C CA . PHE A 1 72 ? -3.787 25.444 -30.972 1.00 91.06 72 PHE A CA 1
ATOM 542 C C . PHE A 1 72 ? -5.168 24.804 -31.186 1.00 91.06 72 PHE A C 1
ATOM 544 O O . PHE A 1 72 ? -5.870 24.530 -30.207 1.00 91.06 72 PHE A O 1
ATOM 551 N N . GLU A 1 73 ? -5.540 24.479 -32.427 1.00 90.44 73 GLU A N 1
ATOM 552 C CA . GLU A 1 73 ? -6.797 23.777 -32.721 1.00 90.44 73 GLU A CA 1
ATOM 553 C C . GLU A 1 73 ? -6.850 22.394 -32.062 1.00 90.44 73 GLU A C 1
ATOM 555 O O . GLU A 1 73 ? -7.847 22.032 -31.429 1.00 90.44 73 GLU A O 1
ATOM 560 N N . LYS A 1 74 ? -5.756 21.628 -32.147 1.00 89.81 74 LYS A N 1
ATOM 561 C CA . LYS A 1 74 ? -5.642 20.309 -31.511 1.00 89.81 74 LYS A CA 1
ATOM 562 C C . LYS A 1 74 ? -5.756 20.423 -29.990 1.00 89.81 74 LYS A C 1
ATOM 564 O O . LYS A 1 74 ? -6.490 19.654 -29.374 1.00 89.81 74 LYS A O 1
ATOM 569 N N . ALA A 1 75 ? -5.143 21.440 -29.383 1.00 87.19 75 ALA A N 1
ATOM 570 C CA . ALA A 1 75 ? -5.306 21.729 -27.960 1.00 87.19 75 ALA A CA 1
ATOM 571 C C . ALA A 1 75 ? -6.756 22.081 -27.588 1.00 87.19 75 ALA A C 1
ATOM 573 O O . ALA A 1 75 ? -7.222 21.734 -26.498 1.00 87.19 75 ALA A O 1
ATOM 574 N N . HIS A 1 76 ? -7.481 22.788 -28.461 1.00 86.38 76 HIS A N 1
ATOM 575 C CA . HIS A 1 76 ? -8.894 23.100 -28.254 1.00 86.38 76 HIS A CA 1
ATOM 576 C C . HIS A 1 76 ? -9.769 21.842 -28.292 1.00 86.38 76 HIS A C 1
ATOM 578 O O . HIS A 1 76 ? -10.597 21.672 -27.404 1.00 86.38 76 HIS A O 1
ATOM 584 N N . ARG A 1 77 ? -9.521 20.919 -29.229 1.00 86.31 77 ARG A N 1
ATOM 585 C CA . ARG A 1 77 ? -10.236 19.631 -29.316 1.00 86.31 77 ARG A CA 1
ATOM 586 C C . ARG A 1 77 ? -9.959 18.707 -28.126 1.00 86.31 77 ARG A C 1
ATOM 588 O O . ARG A 1 77 ? -10.878 18.046 -27.655 1.00 86.31 77 ARG A O 1
ATOM 595 N N . LEU A 1 78 ? -8.719 18.679 -27.633 1.00 84.00 78 LEU A N 1
ATOM 596 C CA . LEU A 1 78 ? -8.313 17.829 -26.505 1.00 84.00 78 LEU A CA 1
ATOM 597 C C . LEU A 1 78 ? -8.908 18.273 -25.157 1.00 84.00 78 LEU A C 1
ATOM 599 O O . LEU A 1 78 ? -9.192 17.436 -24.306 1.00 84.00 78 LEU A O 1
ATOM 603 N N . ASP A 1 79 ? -9.113 19.576 -24.952 1.00 80.94 79 ASP A N 1
ATOM 604 C CA . ASP A 1 79 ? -9.759 20.105 -23.740 1.00 80.94 79 ASP A CA 1
ATOM 605 C C . ASP A 1 79 ? -10.622 21.334 -24.068 1.00 80.94 79 ASP A C 1
ATOM 607 O O . ASP A 1 79 ? -10.188 22.468 -23.827 1.00 80.94 79 ASP A O 1
ATOM 611 N N . PRO A 1 80 ? -11.842 21.147 -24.608 1.00 85.25 80 PRO A N 1
ATOM 612 C CA . PRO A 1 80 ? -12.709 22.257 -25.012 1.00 85.25 80 PRO A CA 1
ATOM 613 C C . PRO A 1 80 ? -13.007 23.217 -23.855 1.00 85.25 80 PRO A C 1
ATOM 615 O O . PRO A 1 80 ? -13.037 24.434 -24.020 1.00 85.25 80 PRO A O 1
ATOM 618 N N . THR A 1 81 ? -13.136 22.668 -22.645 1.00 81.56 81 THR A N 1
ATOM 619 C CA . THR A 1 81 ? -13.455 23.414 -21.420 1.00 81.56 81 THR A CA 1
ATOM 620 C C . THR A 1 81 ? -12.259 24.120 -20.778 1.00 81.56 81 THR A C 1
ATOM 622 O O . THR A 1 81 ? -12.442 24.903 -19.849 1.00 81.56 81 THR A O 1
ATOM 625 N N . SER A 1 82 ? -11.034 23.867 -21.255 1.00 83.06 82 SER A N 1
ATOM 626 C CA . SER A 1 82 ? -9.782 24.354 -20.650 1.00 83.06 82 SER A CA 1
ATOM 627 C C . SER A 1 82 ? -9.693 24.073 -19.142 1.00 83.06 82 SER A C 1
ATOM 629 O O . SER A 1 82 ? -9.238 24.917 -18.366 1.00 83.06 82 SER A O 1
ATOM 631 N N . SER A 1 83 ? -10.168 22.893 -18.735 1.00 73.25 83 SER A N 1
ATOM 632 C CA . SER A 1 83 ? -10.277 22.459 -17.339 1.00 73.25 83 SER A CA 1
ATOM 633 C C . SER A 1 83 ? -8.950 21.962 -16.754 1.00 73.25 83 SER A C 1
ATOM 635 O O . SER A 1 83 ? -8.785 21.932 -15.533 1.00 73.25 83 SER A O 1
ATOM 637 N N . GLY A 1 84 ? -7.984 21.599 -17.607 1.00 71.50 84 GLY A N 1
ATOM 638 C CA . GLY A 1 84 ? -6.648 21.184 -17.191 1.00 71.50 84 GLY A CA 1
ATOM 639 C C . GLY A 1 84 ? -5.825 22.331 -16.594 1.00 71.50 84 GLY A C 1
ATOM 640 O O . GLY A 1 84 ? -5.840 23.473 -17.063 1.00 71.50 84 GLY A O 1
ATOM 641 N N . ARG A 1 85 ? -5.047 22.030 -15.550 1.00 59.06 85 ARG A N 1
ATOM 642 C CA . ARG A 1 85 ? -4.195 23.015 -14.871 1.00 59.06 85 ARG A CA 1
ATOM 643 C C . ARG A 1 85 ? -3.179 23.626 -15.847 1.00 59.06 85 ARG A C 1
ATOM 645 O O . ARG A 1 85 ? -2.378 22.915 -16.442 1.00 59.06 85 ARG A O 1
ATOM 652 N N . GLY A 1 86 ? -3.210 24.952 -15.999 1.00 73.12 86 GLY A N 1
ATOM 653 C CA . GLY A 1 86 ? -2.333 25.695 -16.915 1.00 73.12 86 GLY A CA 1
ATOM 654 C C . GLY A 1 86 ? -2.775 25.689 -18.385 1.00 73.12 86 GLY A C 1
ATOM 655 O O . GLY A 1 86 ? -2.228 26.458 -19.169 1.00 73.12 86 GLY A O 1
ATOM 656 N N . VAL A 1 87 ? -3.801 24.913 -18.763 1.00 80.69 87 VAL A N 1
ATOM 657 C CA . VAL A 1 87 ? -4.295 24.819 -20.152 1.00 80.69 87 VAL A CA 1
ATOM 658 C C . VAL A 1 87 ? -4.830 26.152 -20.651 1.00 80.69 87 VAL A C 1
ATOM 660 O O . VAL A 1 87 ? -4.484 26.574 -21.751 1.00 80.69 87 VAL A O 1
ATOM 663 N N . ARG A 1 88 ? -5.632 26.850 -19.839 1.00 78.69 88 ARG A N 1
ATOM 664 C CA . ARG A 1 88 ? -6.176 28.160 -20.222 1.00 78.69 88 ARG A CA 1
ATOM 665 C C . ARG A 1 88 ? -5.067 29.188 -20.453 1.00 78.69 88 ARG A C 1
ATOM 667 O O . ARG A 1 88 ? -5.067 29.849 -21.478 1.00 78.69 88 ARG A O 1
ATOM 674 N N . GLN A 1 89 ? -4.103 29.273 -19.535 1.00 78.88 89 GLN A N 1
ATOM 675 C CA . GLN A 1 89 ? -2.959 30.188 -19.647 1.00 78.88 89 GLN A CA 1
ATOM 676 C C . GLN A 1 89 ? -2.106 29.871 -20.878 1.00 78.88 89 GLN A C 1
ATOM 678 O O . GLN A 1 89 ? -1.751 30.772 -21.631 1.00 78.88 89 GLN A O 1
ATOM 683 N N . PHE A 1 90 ? -1.840 28.585 -21.109 1.00 84.25 90 PHE A N 1
ATOM 684 C CA . PHE A 1 90 ? -1.105 28.106 -22.270 1.00 84.25 90 PHE A CA 1
ATOM 685 C C . PHE A 1 90 ? -1.816 28.452 -23.587 1.00 84.25 90 PHE A C 1
ATOM 687 O O . PHE A 1 90 ? -1.201 29.036 -24.475 1.00 84.25 90 PHE A O 1
ATOM 694 N N . LYS A 1 91 ? -3.121 28.161 -23.702 1.00 84.38 91 LYS A N 1
ATOM 695 C CA . LYS A 1 91 ? -3.926 28.486 -24.891 1.00 84.38 91 LYS A CA 1
ATOM 696 C C . LYS A 1 91 ? -3.970 29.986 -25.150 1.00 84.38 91 LYS A C 1
ATOM 698 O O . LYS A 1 91 ? -3.773 30.399 -26.283 1.00 84.38 91 LYS A O 1
ATOM 703 N N . THR A 1 92 ? -4.189 30.794 -24.113 1.00 82.44 92 THR A N 1
ATOM 704 C CA . THR A 1 92 ? -4.207 32.256 -24.239 1.00 82.44 92 THR A CA 1
ATOM 705 C C . THR A 1 92 ? -2.862 32.792 -24.715 1.00 82.44 92 THR A C 1
ATOM 707 O O . THR A 1 92 ? -2.831 33.627 -25.610 1.00 82.44 92 THR A O 1
ATOM 710 N N . ALA A 1 93 ? -1.748 32.295 -24.177 1.00 80.62 93 ALA A N 1
ATOM 711 C CA . ALA A 1 93 ? -0.436 32.749 -24.614 1.00 80.62 93 ALA A CA 1
ATOM 712 C C . ALA A 1 93 ? -0.105 32.296 -26.045 1.00 80.62 93 ALA A C 1
ATOM 714 O O . ALA A 1 93 ? 0.460 33.069 -26.817 1.00 80.62 93 ALA A O 1
ATOM 715 N N . LEU A 1 94 ? -0.459 31.057 -26.410 1.00 85.00 94 LEU A N 1
ATOM 716 C CA . LEU A 1 94 ? -0.268 30.551 -27.770 1.00 85.00 94 LEU A CA 1
ATOM 717 C C . LEU A 1 94 ? -1.103 31.358 -28.775 1.00 85.00 94 LEU A C 1
ATOM 719 O O . LEU A 1 94 ? -0.592 31.715 -29.831 1.00 85.00 94 LEU A O 1
ATOM 723 N N . LEU A 1 95 ? -2.340 31.714 -28.416 1.00 86.25 95 LEU A N 1
ATOM 724 C CA . LEU A 1 95 ? -3.203 32.582 -29.219 1.00 86.25 95 LEU A CA 1
ATOM 725 C C . LEU A 1 95 ? -2.599 33.981 -29.400 1.00 86.25 95 LEU A C 1
ATOM 727 O O . LEU A 1 95 ? -2.477 34.441 -30.527 1.00 86.25 95 LEU A O 1
ATOM 731 N N . GLN A 1 96 ? -2.126 34.614 -28.322 1.00 84.06 96 GLN A N 1
ATOM 732 C CA . GLN A 1 96 ? -1.465 35.924 -28.400 1.00 84.06 96 GLN A CA 1
ATOM 733 C C . GLN A 1 96 ? -0.222 35.911 -29.296 1.00 84.06 96 GLN A C 1
ATOM 735 O O . GLN A 1 96 ? 0.089 36.907 -29.944 1.00 84.06 96 GLN A O 1
ATOM 740 N N . ARG A 1 97 ? 0.523 34.800 -29.320 1.00 85.69 97 ARG A N 1
ATOM 741 C CA . ARG A 1 97 ? 1.662 34.641 -30.230 1.00 85.69 97 ARG A CA 1
ATOM 742 C C . ARG A 1 97 ? 1.200 34.498 -31.678 1.00 85.69 97 ARG A C 1
ATOM 744 O O . ARG A 1 97 ? 1.765 35.153 -32.546 1.00 85.69 97 ARG A O 1
ATOM 751 N N . LEU A 1 98 ? 0.167 33.693 -31.926 1.00 88.00 98 LEU A N 1
ATOM 752 C CA . LEU A 1 98 ? -0.426 33.548 -33.256 1.00 88.00 98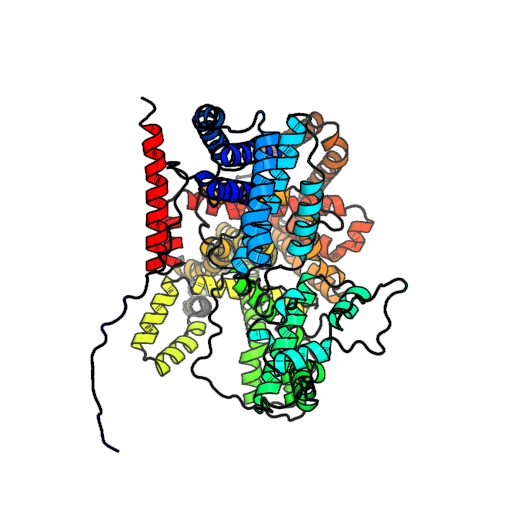 LEU A CA 1
ATOM 753 C C . LEU A 1 98 ? -0.936 34.891 -33.793 1.00 88.00 98 LEU A C 1
ATOM 755 O O . LEU A 1 98 ? -0.697 35.200 -34.952 1.00 88.00 98 LEU A O 1
ATOM 759 N N . GLU A 1 99 ? -1.566 35.715 -32.960 1.00 86.88 99 GLU A N 1
ATOM 760 C CA . GLU A 1 99 ? -2.021 37.056 -33.349 1.00 86.88 99 GLU A CA 1
ATOM 761 C C . GLU A 1 99 ? -0.853 37.965 -33.764 1.00 86.88 99 GLU A C 1
ATOM 763 O O . GLU A 1 99 ? -0.940 38.644 -34.781 1.00 86.88 99 GLU A O 1
ATOM 768 N N . ARG A 1 100 ? 0.277 37.929 -33.041 1.00 87.12 100 ARG A N 1
ATOM 769 C CA . ARG A 1 100 ? 1.474 38.720 -33.391 1.00 87.12 100 ARG A CA 1
ATOM 770 C C . ARG A 1 100 ? 2.180 38.232 -34.656 1.00 87.12 100 ARG A C 1
ATOM 772 O O . ARG A 1 100 ? 2.748 39.035 -35.387 1.00 87.12 100 ARG A O 1
ATOM 779 N N . GLU A 1 101 ? 2.199 36.921 -34.886 1.00 86.25 101 GLU A N 1
ATOM 780 C CA . GLU A 1 101 ? 2.913 36.305 -36.012 1.00 86.25 101 GLU A CA 1
ATOM 781 C C . GLU A 1 101 ? 2.072 36.244 -37.298 1.00 86.25 101 GLU A C 1
ATOM 783 O O . GLU A 1 101 ? 2.632 36.010 -38.370 1.00 86.25 101 GLU A O 1
ATOM 788 N N . HIS A 1 102 ? 0.753 36.457 -37.233 1.00 88.19 102 HIS A N 1
ATOM 789 C CA . HIS A 1 102 ? -0.141 36.262 -38.377 1.00 88.19 102 HIS A CA 1
ATOM 790 C C . HIS A 1 102 ? 0.207 37.158 -39.572 1.00 88.19 102 HIS A C 1
ATOM 792 O O . HIS A 1 102 ? 0.543 36.634 -40.636 1.00 88.19 102 HIS A O 1
ATOM 798 N N . ASP A 1 103 ? 0.170 38.482 -39.398 1.00 86.00 103 ASP A N 1
ATOM 799 C CA . ASP A 1 103 ? 0.370 39.431 -40.500 1.00 86.00 103 ASP A CA 1
ATOM 800 C C . ASP A 1 103 ? 1.802 39.405 -41.059 1.00 86.00 103 ASP A C 1
ATOM 802 O O . ASP A 1 103 ? 1.950 39.286 -42.280 1.00 86.00 103 ASP A O 1
ATOM 806 N N . PRO A 1 104 ? 2.873 39.410 -40.231 1.00 88.12 104 PRO A N 1
ATOM 807 C CA . PRO A 1 104 ? 4.243 39.364 -40.745 1.00 88.12 104 PRO A CA 1
ATOM 808 C C . PRO A 1 104 ? 4.536 38.089 -41.545 1.00 88.12 104 PRO A C 1
ATOM 810 O O . PRO A 1 104 ? 5.167 38.139 -42.601 1.00 88.12 104 PRO A O 1
ATOM 813 N N . THR A 1 105 ? 4.054 36.931 -41.076 1.00 88.94 105 THR A N 1
ATOM 814 C CA . THR A 1 105 ? 4.277 35.660 -41.784 1.00 88.94 105 THR A CA 1
ATOM 815 C C . THR A 1 105 ? 3.410 35.531 -43.031 1.00 88.94 105 THR A C 1
ATOM 817 O O . THR A 1 105 ? 3.825 34.883 -43.991 1.00 88.94 105 THR A O 1
ATOM 820 N N . LEU A 1 106 ? 2.221 36.143 -43.045 1.00 87.56 106 LEU A N 1
ATOM 821 C CA . LEU A 1 106 ? 1.343 36.173 -44.212 1.00 87.56 106 LEU A CA 1
ATOM 822 C C . LEU A 1 106 ? 1.910 37.069 -45.321 1.00 87.56 106 LEU A C 1
ATOM 824 O O . LEU A 1 106 ? 1.874 36.671 -46.483 1.00 87.56 106 LEU A O 1
ATOM 828 N N . MET A 1 107 ? 2.481 38.227 -44.971 1.00 84.06 107 MET A N 1
ATOM 829 C CA . MET A 1 107 ? 3.177 39.108 -45.921 1.00 84.06 107 MET A CA 1
ATOM 830 C C . MET A 1 107 ? 4.422 38.440 -46.519 1.00 84.06 107 MET A C 1
ATOM 832 O O . MET A 1 107 ? 4.712 38.625 -47.696 1.00 84.06 107 MET A O 1
ATOM 836 N N . GLY A 1 108 ? 5.127 37.623 -45.730 1.00 81.44 108 GLY A N 1
ATOM 837 C CA . GLY A 1 108 ? 6.283 36.838 -46.176 1.00 81.44 108 GLY A CA 1
ATOM 838 C C . GLY A 1 108 ? 5.946 35.551 -46.943 1.00 81.44 108 GLY A C 1
ATOM 839 O O . GLY A 1 108 ? 6.855 34.782 -47.256 1.00 81.44 108 GLY A O 1
ATOM 840 N N . ARG A 1 109 ? 4.664 35.271 -47.225 1.00 89.12 109 ARG A N 1
ATOM 841 C CA . ARG A 1 109 ? 4.237 34.041 -47.907 1.00 89.12 109 ARG A CA 1
ATOM 842 C C . ARG A 1 109 ? 4.591 34.079 -49.394 1.00 89.12 109 ARG A C 1
ATOM 844 O O . ARG A 1 109 ? 4.225 35.008 -50.108 1.00 89.12 109 ARG A O 1
ATOM 851 N N . VAL A 1 110 ? 5.228 33.014 -49.882 1.00 86.00 110 VAL A N 1
ATOM 852 C CA . VAL A 1 110 ? 5.706 32.917 -51.271 1.00 86.00 110 VAL A CA 1
ATOM 853 C C . VAL A 1 110 ? 4.631 32.352 -52.204 1.00 86.00 110 VAL A C 1
ATOM 855 O O . VAL A 1 110 ? 4.535 32.734 -53.372 1.00 86.00 110 VAL A O 1
ATOM 858 N N . LYS A 1 111 ? 3.805 31.416 -51.727 1.00 89.75 111 LYS A N 1
ATOM 859 C CA . LYS A 1 111 ? 2.752 30.767 -52.518 1.00 89.75 111 LYS A CA 1
ATOM 860 C C . LYS A 1 111 ? 1.399 31.469 -52.379 1.00 89.75 111 LYS A C 1
ATOM 862 O O . LYS A 1 111 ? 1.110 32.186 -51.426 1.00 89.75 111 LYS A O 1
ATOM 867 N N . LYS A 1 112 ? 0.520 31.206 -53.354 1.00 84.81 112 LYS A N 1
ATOM 868 C CA . LYS A 1 112 ? -0.832 31.792 -53.432 1.00 84.81 112 LYS A CA 1
ATOM 869 C C . LYS A 1 112 ? -1.753 31.385 -52.271 1.00 84.81 112 LYS A C 1
ATOM 871 O O . LYS A 1 112 ? -2.687 32.116 -51.964 1.00 84.81 112 LY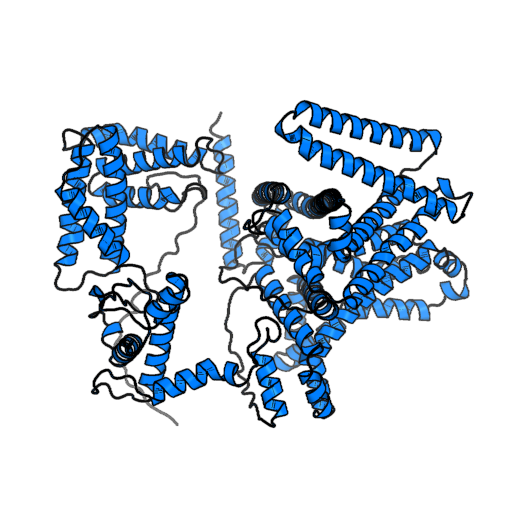S A O 1
ATOM 876 N N . SER A 1 113 ? -1.507 30.238 -51.640 1.00 89.31 113 SER A N 1
ATOM 877 C CA . SER A 1 113 ? -2.279 29.744 -50.498 1.00 89.31 113 SER A CA 1
ATOM 878 C C . SER A 1 113 ? -1.383 29.022 -49.497 1.00 89.31 113 SER A C 1
ATOM 880 O O . SER A 1 113 ? -0.300 28.551 -49.851 1.00 89.31 113 SER A O 1
ATOM 882 N N . ASP A 1 114 ? -1.858 28.905 -48.259 1.00 89.88 114 ASP A N 1
ATOM 883 C CA . ASP A 1 114 ? -1.138 28.206 -47.188 1.00 89.88 114 ASP A CA 1
ATOM 884 C C . ASP A 1 114 ? -0.993 26.707 -47.473 1.00 89.88 114 ASP A C 1
ATOM 886 O O . ASP A 1 114 ? 0.059 26.136 -47.200 1.00 89.88 114 ASP A O 1
ATOM 890 N N . ALA A 1 115 ? -1.992 26.082 -48.107 1.00 88.69 115 ALA A N 1
ATOM 891 C CA . ALA A 1 115 ? -1.897 24.697 -48.563 1.00 88.69 115 ALA A CA 1
ATOM 892 C C . ALA A 1 115 ? -0.769 24.515 -49.592 1.00 88.69 115 ALA A C 1
ATOM 894 O O . ALA A 1 115 ? 0.005 23.567 -49.501 1.00 88.69 115 ALA A O 1
ATOM 895 N N . ARG A 1 116 ? -0.618 25.441 -50.552 1.00 88.31 116 ARG A N 1
ATOM 896 C CA . ARG A 1 116 ? 0.467 25.370 -51.549 1.00 88.31 116 ARG A CA 1
ATOM 897 C C . ARG A 1 116 ? 1.838 25.677 -50.946 1.00 88.31 116 ARG A C 1
ATOM 899 O O . ARG A 1 116 ? 2.827 25.093 -51.380 1.00 88.31 116 ARG A O 1
ATOM 906 N N . GLU A 1 117 ? 1.901 26.571 -49.960 1.00 91.62 117 GLU A N 1
ATOM 907 C CA . GLU A 1 117 ? 3.119 26.853 -49.187 1.00 91.62 117 GLU A CA 1
ATOM 908 C C . GLU A 1 117 ? 3.582 25.596 -48.437 1.00 91.62 117 GLU A C 1
ATOM 910 O O . GLU A 1 117 ? 4.732 25.181 -48.569 1.00 91.62 117 GLU A O 1
ATOM 915 N N . MET A 1 118 ? 2.659 24.930 -47.737 1.00 92.25 118 MET A N 1
ATOM 916 C CA . MET A 1 118 ? 2.936 23.714 -46.975 1.00 92.25 118 MET A CA 1
ATOM 917 C C . MET A 1 118 ? 3.330 22.534 -47.876 1.00 92.25 118 MET A C 1
ATOM 919 O O . MET A 1 118 ? 4.302 21.842 -47.580 1.00 92.25 118 MET A O 1
ATOM 923 N N . GLN A 1 119 ? 2.640 22.335 -49.006 1.00 92.25 119 GLN A N 1
ATOM 924 C CA . GLN A 1 119 ? 2.994 21.304 -49.992 1.00 92.25 119 GLN A CA 1
ATOM 925 C C . GLN A 1 119 ? 4.392 21.528 -50.588 1.00 92.25 119 GLN A C 1
ATOM 927 O O . GLN A 1 119 ? 5.218 20.614 -50.604 1.00 92.25 119 GLN A O 1
ATOM 932 N N . SER A 1 120 ? 4.699 22.765 -50.994 1.00 91.38 120 SER A N 1
ATOM 933 C CA . SER A 1 120 ? 6.020 23.129 -51.520 1.00 91.38 120 SER A CA 1
ATOM 934 C C . SER A 1 120 ? 7.125 22.944 -50.477 1.00 91.38 120 SER A C 1
ATOM 936 O O . SER A 1 120 ? 8.223 22.497 -50.817 1.00 91.38 120 SER A O 1
ATOM 938 N N . PHE A 1 121 ? 6.858 23.289 -49.215 1.00 93.56 121 PHE A N 1
ATOM 939 C CA . PHE A 1 121 ? 7.822 23.125 -48.133 1.00 93.56 121 PHE A CA 1
ATOM 940 C C . PHE A 1 121 ? 8.049 21.653 -47.788 1.00 93.56 121 PHE A C 1
ATOM 942 O O . PHE A 1 121 ? 9.196 21.249 -47.621 1.00 93.56 121 PHE A O 1
ATOM 949 N N . TYR A 1 122 ? 6.996 20.833 -47.747 1.00 92.81 122 TYR A N 1
ATOM 950 C CA . TYR A 1 122 ? 7.115 19.398 -47.493 1.00 92.81 122 TYR A CA 1
ATOM 951 C C . TYR A 1 122 ? 7.969 18.702 -48.563 1.00 92.81 122 TYR A C 1
ATOM 953 O O . TYR A 1 122 ? 8.895 17.963 -48.230 1.00 92.81 122 TYR A O 1
ATOM 961 N N . GLN A 1 123 ? 7.735 18.998 -49.847 1.00 91.06 123 GLN A N 1
ATOM 962 C CA . GLN A 1 123 ? 8.555 18.471 -50.945 1.00 91.06 123 GLN A CA 1
ATOM 963 C C . GLN A 1 123 ? 10.020 18.915 -50.834 1.00 91.06 123 GLN A C 1
ATOM 965 O O . GLN A 1 123 ? 10.933 18.105 -51.021 1.00 91.06 123 GLN A O 1
ATOM 970 N N . HIS A 1 124 ? 10.263 20.189 -50.508 1.00 90.88 124 HIS A N 1
ATOM 971 C CA . HIS A 1 124 ? 11.616 20.699 -50.290 1.00 90.88 124 HIS A CA 1
ATOM 972 C C . HIS A 1 124 ? 12.300 20.001 -49.107 1.00 90.88 124 HIS A C 1
ATOM 974 O O . HIS A 1 124 ? 13.446 19.567 -49.228 1.00 90.88 124 HIS A O 1
ATOM 980 N N . TYR A 1 125 ? 11.589 19.840 -47.989 1.00 91.25 125 TYR A N 1
ATOM 981 C CA . TYR A 1 125 ? 12.083 19.169 -46.792 1.00 91.25 125 TYR A CA 1
ATOM 982 C C . TYR A 1 125 ? 12.447 17.709 -47.083 1.00 91.25 125 TYR A C 1
ATOM 984 O O . TYR A 1 125 ? 13.543 17.265 -46.743 1.00 91.25 125 TYR A O 1
ATOM 992 N N . TYR A 1 126 ? 11.576 16.980 -47.785 1.00 89.12 126 TYR A N 1
ATOM 993 C CA . TYR A 1 126 ? 11.815 15.591 -48.169 1.00 89.12 126 TYR A CA 1
ATOM 994 C C . TYR A 1 126 ? 13.065 15.442 -49.049 1.00 89.12 126 TYR A C 1
ATOM 996 O O . TYR A 1 126 ? 13.925 14.611 -48.761 1.00 89.12 126 TYR A O 1
ATOM 1004 N N . LYS A 1 127 ? 13.231 16.288 -50.074 1.00 88.62 127 LYS A N 1
ATOM 1005 C CA . LYS A 1 127 ? 14.420 16.262 -50.947 1.00 88.62 127 LYS A CA 1
ATOM 1006 C C . LYS A 1 127 ? 15.703 16.605 -50.180 1.00 88.62 127 LYS A C 1
ATOM 1008 O O . LYS A 1 127 ? 16.708 15.908 -50.300 1.00 88.62 127 LYS A O 1
ATOM 1013 N N . LYS A 1 128 ? 15.662 17.663 -49.366 1.00 86.75 128 LYS A N 1
ATOM 1014 C CA . LYS A 1 128 ? 16.836 18.218 -48.678 1.00 86.75 128 LYS A CA 1
ATOM 1015 C C . LYS A 1 128 ? 17.293 17.396 -47.476 1.00 86.75 128 LYS A C 1
ATOM 1017 O O . LYS A 1 128 ? 18.492 17.293 -47.254 1.00 86.75 128 LYS A O 1
ATOM 1022 N N . TYR A 1 129 ? 16.367 16.847 -46.694 1.00 84.62 129 TYR A N 1
ATOM 1023 C CA . TYR A 1 129 ? 16.691 16.174 -45.434 1.00 84.62 129 TYR A CA 1
ATOM 1024 C C . TYR A 1 129 ? 16.482 14.665 -45.485 1.00 84.62 129 TYR A C 1
ATOM 1026 O O . TYR A 1 129 ? 17.189 13.958 -44.789 1.00 84.62 129 TYR A O 1
ATOM 1034 N N . ILE A 1 130 ? 15.560 14.136 -46.293 1.00 82.75 130 ILE A N 1
ATOM 1035 C CA . ILE A 1 130 ? 15.325 12.684 -46.345 1.00 82.75 130 ILE A CA 1
ATOM 1036 C C . ILE A 1 130 ? 16.105 12.060 -47.505 1.00 82.75 130 ILE A C 1
ATOM 1038 O O . ILE A 1 130 ? 16.951 11.204 -47.264 1.00 82.75 130 ILE A O 1
ATOM 1042 N N . GLN A 1 131 ? 15.912 12.522 -48.744 1.00 82.81 131 GLN A N 1
ATOM 1043 C CA . GLN A 1 131 ? 16.618 11.960 -49.906 1.00 82.81 131 GLN A CA 1
ATOM 1044 C C . GLN A 1 131 ? 18.127 12.228 -49.865 1.00 82.81 131 GLN A C 1
ATOM 1046 O O . GLN A 1 131 ? 18.914 11.327 -50.144 1.00 82.81 131 GLN A O 1
ATOM 1051 N N . ALA A 1 132 ? 18.555 13.435 -49.480 1.00 78.56 132 ALA A N 1
ATOM 1052 C CA . ALA A 1 132 ? 19.982 13.741 -49.371 1.00 78.56 132 ALA A CA 1
ATOM 1053 C C . ALA A 1 132 ? 20.687 12.889 -48.299 1.00 78.56 132 ALA A C 1
ATOM 1055 O O . ALA A 1 132 ? 21.793 12.410 -48.537 1.00 78.56 132 ALA A O 1
ATOM 1056 N N . LEU A 1 133 ? 20.037 12.645 -47.151 1.00 72.44 133 LEU A N 1
ATOM 1057 C CA . LEU A 1 133 ? 20.581 11.781 -46.095 1.00 72.44 133 LEU A CA 1
ATOM 1058 C C . LEU A 1 133 ? 20.552 10.292 -46.478 1.00 72.44 133 LEU A C 1
ATOM 1060 O O . LEU A 1 133 ? 21.417 9.543 -46.038 1.00 72.44 133 LEU A O 1
ATOM 1064 N N . GLN A 1 134 ? 19.598 9.857 -47.307 1.00 70.62 134 GLN A N 1
ATOM 1065 C CA . GLN A 1 134 ? 19.574 8.496 -47.858 1.00 70.62 134 GLN A CA 1
ATOM 1066 C C . GLN A 1 134 ? 20.688 8.258 -48.892 1.00 70.62 134 GLN A C 1
ATOM 1068 O O . GLN A 1 134 ? 21.203 7.147 -48.978 1.00 70.62 134 GLN A O 1
ATOM 1073 N N . ASN A 1 135 ? 21.065 9.290 -49.654 1.00 68.00 135 ASN A N 1
ATOM 1074 C CA . ASN A 1 135 ? 22.055 9.203 -50.733 1.00 68.00 135 ASN A CA 1
ATOM 1075 C C . ASN A 1 135 ? 23.500 9.497 -50.285 1.00 68.00 135 ASN A C 1
ATOM 1077 O O . ASN A 1 135 ? 24.434 9.272 -51.055 1.00 68.00 135 ASN A O 1
ATOM 1081 N N . ALA A 1 136 ? 23.708 10.017 -49.071 1.00 66.50 136 ALA A N 1
ATOM 1082 C CA . ALA A 1 136 ? 25.041 10.267 -48.531 1.00 66.50 136 ALA A CA 1
ATOM 1083 C C . ALA A 1 136 ? 25.786 8.937 -48.283 1.00 66.50 136 ALA A C 1
ATOM 1085 O O . ALA A 1 136 ? 25.327 8.090 -47.517 1.00 66.50 136 ALA A O 1
ATOM 1086 N N . ALA A 1 137 ? 26.938 8.761 -48.944 1.00 47.50 137 ALA A N 1
ATOM 1087 C CA . ALA A 1 137 ? 27.753 7.539 -48.891 1.00 47.50 137 ALA A CA 1
ATOM 1088 C C . ALA A 1 137 ? 28.285 7.222 -47.479 1.00 47.50 137 ALA A C 1
ATOM 1090 O O . ALA A 1 137 ? 28.405 6.052 -47.104 1.00 47.50 137 ALA A O 1
ATOM 1091 N N . ASP A 1 138 ? 28.523 8.255 -46.669 1.00 53.44 138 ASP A N 1
ATOM 1092 C CA . ASP A 1 138 ? 28.706 8.116 -45.229 1.00 53.44 138 ASP A CA 1
ATOM 1093 C C . ASP A 1 138 ? 27.336 8.129 -44.561 1.00 53.44 138 ASP A C 1
ATOM 1095 O O . ASP A 1 138 ? 26.722 9.181 -44.388 1.00 53.44 138 ASP A O 1
ATOM 1099 N N . LYS A 1 139 ? 26.863 6.919 -44.236 1.00 55.53 139 LYS A N 1
ATOM 1100 C CA . LYS A 1 139 ? 25.677 6.606 -43.426 1.00 55.53 139 LYS A CA 1
ATOM 1101 C C . LYS A 1 139 ? 25.272 7.789 -42.555 1.00 55.53 139 LYS A C 1
ATOM 1103 O O . LYS A 1 139 ? 25.894 8.022 -41.517 1.00 55.53 139 LYS A O 1
ATOM 1108 N N . ALA A 1 140 ? 24.227 8.495 -42.980 1.00 53.28 140 ALA A N 1
ATOM 1109 C CA . ALA A 1 140 ? 23.635 9.567 -42.206 1.00 53.28 140 ALA A CA 1
ATOM 1110 C C . ALA A 1 140 ? 23.497 9.128 -40.747 1.00 53.28 140 ALA A C 1
ATOM 1112 O O . ALA A 1 140 ? 22.979 8.047 -40.453 1.00 53.28 140 ALA A O 1
ATOM 1113 N N . ASP A 1 141 ? 24.010 9.970 -39.858 1.00 65.81 141 ASP A N 1
ATOM 1114 C CA . ASP A 1 141 ? 23.926 9.837 -38.414 1.00 65.81 141 ASP A CA 1
ATOM 1115 C C . ASP A 1 141 ? 22.479 9.449 -38.061 1.00 65.81 141 ASP A C 1
ATOM 1117 O O . ASP A 1 141 ? 21.557 10.245 -38.238 1.00 65.81 141 ASP A O 1
ATOM 1121 N N . ARG A 1 142 ? 22.229 8.181 -37.694 1.00 67.31 142 ARG A N 1
ATOM 1122 C CA . ARG A 1 142 ? 20.871 7.591 -37.644 1.00 67.31 142 ARG A CA 1
ATOM 1123 C C . ARG A 1 142 ? 19.904 8.438 -36.821 1.00 67.31 142 ARG A C 1
ATOM 1125 O O . ARG A 1 142 ? 18.725 8.529 -37.147 1.00 67.31 142 ARG A O 1
ATOM 1132 N N . ALA A 1 143 ? 20.421 9.088 -35.782 1.00 69.56 143 ALA A N 1
ATOM 1133 C CA . ALA A 1 143 ? 19.683 10.039 -34.965 1.00 69.56 143 ALA A CA 1
ATOM 1134 C C . ALA A 1 143 ? 19.097 11.205 -35.785 1.00 69.56 143 ALA A C 1
ATOM 1136 O O . ALA A 1 143 ? 17.945 11.584 -35.572 1.00 69.56 143 ALA A O 1
ATOM 1137 N N . GLN A 1 144 ? 19.851 11.743 -36.746 1.00 75.94 144 GLN A N 1
ATOM 1138 C CA . GLN A 1 144 ? 19.406 12.798 -37.658 1.00 75.94 144 GLN A CA 1
ATOM 1139 C C . GLN A 1 144 ? 18.324 12.294 -38.616 1.00 75.94 144 GLN A C 1
ATOM 1141 O O . GLN A 1 144 ? 17.327 12.985 -38.810 1.00 75.94 144 GLN A O 1
ATOM 1146 N N . LEU A 1 145 ? 18.460 11.075 -39.151 1.00 78.31 145 LEU A N 1
ATOM 1147 C CA . LEU A 1 145 ? 17.461 10.494 -40.053 1.00 78.31 145 LEU A CA 1
ATOM 1148 C C . LEU A 1 145 ? 16.149 10.164 -39.320 1.00 78.31 145 LEU A C 1
ATOM 1150 O O . LEU A 1 145 ? 15.066 10.497 -39.800 1.00 78.31 145 LEU A O 1
ATOM 1154 N N . THR A 1 146 ? 16.227 9.583 -38.118 1.00 77.50 146 THR A N 1
ATOM 1155 C CA . THR A 1 146 ? 15.054 9.349 -37.260 1.00 77.50 146 THR A CA 1
ATOM 1156 C C . THR A 1 146 ? 14.360 10.665 -36.911 1.00 77.50 146 THR A C 1
ATOM 1158 O O . THR A 1 146 ? 13.134 10.746 -36.990 1.00 77.50 146 THR A O 1
ATOM 1161 N N . LYS A 1 147 ? 15.125 11.712 -36.572 1.00 82.25 147 LYS A N 1
ATOM 1162 C CA . LYS A 1 147 ? 14.572 13.049 -36.328 1.00 82.25 147 LYS A CA 1
ATOM 1163 C C . LYS A 1 147 ? 13.886 13.601 -37.582 1.00 82.25 147 LYS A C 1
ATOM 1165 O O . LYS A 1 147 ? 12.760 14.076 -37.481 1.00 82.25 147 LYS A O 1
ATOM 1170 N N . ALA A 1 148 ? 14.506 13.474 -38.757 1.00 85.69 148 ALA A N 1
ATOM 1171 C CA . ALA A 1 148 ? 13.940 13.942 -40.022 1.00 85.69 148 ALA A CA 1
ATOM 1172 C C . ALA A 1 148 ? 12.611 13.247 -40.367 1.00 85.69 148 ALA A C 1
ATOM 1174 O O . ALA A 1 148 ? 11.658 13.914 -40.768 1.00 85.69 148 ALA A O 1
ATOM 1175 N N . TYR A 1 149 ? 12.498 11.932 -40.146 1.00 86.81 149 TYR A N 1
ATOM 1176 C CA . TYR A 1 149 ? 11.232 11.211 -40.326 1.00 86.81 149 TYR A CA 1
ATOM 1177 C C . TYR A 1 149 ? 10.152 11.647 -39.328 1.00 86.81 149 TYR A C 1
ATOM 1179 O O . TYR A 1 149 ? 8.993 11.816 -39.709 1.00 86.81 149 TYR A O 1
ATOM 1187 N N . GLN A 1 150 ? 10.507 11.869 -38.058 1.00 85.31 150 GLN A N 1
ATOM 1188 C CA . GLN A 1 150 ? 9.566 12.390 -37.058 1.00 85.31 150 GLN A CA 1
ATOM 1189 C C . GLN A 1 150 ? 9.044 13.776 -37.452 1.00 85.31 150 GLN A C 1
ATOM 1191 O O . GLN A 1 150 ? 7.834 14.005 -37.426 1.00 85.31 150 GLN A O 1
ATOM 1196 N N . THR A 1 151 ? 9.939 14.671 -37.873 1.00 89.12 151 THR A N 1
ATOM 1197 C CA . THR A 1 151 ? 9.583 16.013 -38.339 1.00 89.12 151 THR A CA 1
ATOM 1198 C C . THR A 1 151 ? 8.712 15.955 -39.597 1.00 89.12 151 THR A C 1
ATOM 1200 O O . THR A 1 151 ? 7.695 16.644 -39.656 1.00 89.12 151 THR A O 1
ATOM 1203 N N . ALA A 1 152 ? 9.018 15.080 -40.561 1.00 91.00 152 ALA A N 1
ATOM 1204 C CA . ALA A 1 152 ? 8.201 14.898 -41.762 1.00 91.00 152 ALA A CA 1
ATOM 1205 C C . ALA A 1 152 ? 6.779 14.396 -41.452 1.00 91.00 152 ALA A C 1
ATOM 1207 O O . ALA A 1 152 ? 5.820 14.944 -41.986 1.00 91.00 152 ALA A O 1
ATOM 1208 N N . ASN A 1 153 ? 6.611 13.428 -40.544 1.00 89.81 153 ASN A N 1
ATOM 1209 C CA . ASN A 1 153 ? 5.279 12.945 -40.152 1.00 89.81 153 ASN A CA 1
ATOM 1210 C C . ASN A 1 153 ? 4.405 14.057 -39.554 1.00 89.81 153 ASN A C 1
ATOM 1212 O O . ASN A 1 153 ? 3.226 14.173 -39.886 1.00 89.81 153 ASN A O 1
ATOM 1216 N N . VAL A 1 154 ? 4.992 14.901 -38.701 1.00 91.00 154 VAL A N 1
ATOM 1217 C CA . VAL A 1 154 ? 4.298 16.055 -38.116 1.00 91.00 154 VAL A CA 1
ATOM 1218 C C . VAL A 1 154 ? 3.951 17.090 -39.189 1.00 91.00 154 VAL A C 1
ATOM 1220 O O . VAL A 1 154 ? 2.824 17.579 -39.217 1.00 91.00 154 VAL A O 1
ATOM 1223 N N . LEU A 1 155 ? 4.881 17.402 -40.100 1.00 93.00 155 LEU A N 1
ATOM 1224 C CA . LEU A 1 155 ? 4.619 18.321 -41.213 1.00 93.00 155 LEU A CA 1
ATOM 1225 C C . LEU A 1 155 ? 3.493 17.809 -42.121 1.00 93.00 155 LEU A C 1
ATOM 1227 O O . LEU A 1 155 ? 2.652 18.598 -42.541 1.00 93.00 155 LEU A O 1
ATOM 1231 N N . PHE A 1 156 ? 3.432 16.501 -42.385 1.00 93.25 156 PHE A N 1
ATOM 1232 C CA . PHE A 1 156 ? 2.355 15.897 -43.169 1.00 93.25 156 PHE A CA 1
ATOM 1233 C C . PHE A 1 156 ? 0.998 15.952 -42.450 1.00 93.25 156 PHE A C 1
ATOM 1235 O O . PHE A 1 156 ? -0.021 16.227 -43.083 1.00 93.25 156 PHE A O 1
ATOM 1242 N N . GLU A 1 157 ? 0.967 15.739 -41.127 1.00 92.44 157 GLU A N 1
ATOM 1243 C CA . GLU A 1 157 ? -0.253 15.889 -40.319 1.00 92.44 157 GLU A CA 1
ATOM 1244 C C . GLU A 1 157 ? -0.827 17.311 -40.449 1.00 92.44 157 GLU A C 1
ATOM 1246 O O . GLU A 1 157 ? -2.017 17.480 -40.726 1.00 92.44 157 GLU A O 1
ATOM 1251 N N . VAL A 1 158 ? 0.034 18.328 -40.320 1.00 93.31 158 VAL A N 1
ATOM 1252 C CA . VAL A 1 158 ? -0.348 19.740 -40.474 1.00 93.31 158 VAL A CA 1
ATOM 1253 C C . VAL A 1 158 ? -0.776 20.032 -41.917 1.00 93.31 158 VAL A C 1
ATOM 1255 O O . VAL A 1 158 ? -1.803 20.674 -42.127 1.00 93.31 158 VAL A O 1
ATOM 1258 N N . LEU A 1 159 ? -0.044 19.525 -42.915 1.00 93.06 159 LEU A N 1
ATOM 1259 C CA . LEU A 1 159 ? -0.372 19.670 -44.337 1.00 93.06 159 LEU A CA 1
ATOM 1260 C C . LEU A 1 159 ? -1.774 19.155 -44.641 1.00 93.06 159 LEU A C 1
ATOM 1262 O O . LEU A 1 159 ? -2.576 19.884 -45.220 1.00 93.06 159 LEU A O 1
ATOM 1266 N N . LYS A 1 160 ? -2.108 17.943 -44.192 1.00 91.75 160 LYS A N 1
ATOM 1267 C CA . LYS A 1 160 ? -3.433 17.355 -44.405 1.00 91.75 160 LYS A CA 1
ATOM 1268 C C . LYS A 1 160 ? -4.541 18.215 -43.793 1.00 91.75 160 LYS A C 1
ATOM 1270 O O . LYS A 1 160 ? -5.587 18.386 -44.414 1.00 91.75 160 LYS A O 1
ATOM 1275 N N . ALA A 1 161 ? -4.308 18.769 -42.604 1.00 89.56 161 ALA A N 1
ATOM 1276 C CA . ALA A 1 161 ? -5.264 19.651 -41.944 1.00 89.56 161 ALA A CA 1
ATOM 1277 C C . ALA A 1 161 ? -5.466 20.969 -42.712 1.00 89.56 161 ALA A C 1
ATOM 1279 O O . ALA A 1 161 ? -6.604 21.351 -42.970 1.00 89.56 161 ALA A O 1
ATOM 1280 N N . VAL A 1 162 ? -4.385 21.630 -43.139 1.00 89.62 162 VAL A N 1
ATOM 1281 C CA . VAL A 1 162 ? -4.450 22.897 -43.895 1.00 89.62 162 VAL A CA 1
ATOM 1282 C C . VAL A 1 162 ? -5.116 22.702 -45.262 1.00 89.62 162 VAL A C 1
ATOM 1284 O O . VAL A 1 162 ? -5.958 23.508 -45.662 1.00 89.62 162 VAL A O 1
ATOM 1287 N N . ASN A 1 163 ? -4.782 21.617 -45.962 1.00 89.00 163 ASN A N 1
ATOM 1288 C CA . ASN A 1 163 ? -5.378 21.249 -47.244 1.00 89.00 163 ASN A CA 1
ATOM 1289 C C . ASN A 1 163 ? -6.885 20.992 -47.140 1.00 89.00 163 ASN A C 1
ATOM 1291 O O . ASN A 1 163 ? -7.645 21.475 -47.979 1.00 89.00 163 ASN A O 1
ATOM 1295 N N . LEU A 1 164 ? -7.318 20.283 -46.091 1.00 88.38 164 LEU A N 1
ATOM 1296 C CA . LEU A 1 164 ? -8.733 20.031 -45.823 1.00 88.38 164 LEU A CA 1
ATOM 1297 C C . LEU A 1 164 ? -9.495 21.341 -45.577 1.00 88.38 164 LEU A C 1
ATOM 1299 O O . LEU A 1 164 ? -10.553 21.549 -46.162 1.00 88.38 164 LEU A O 1
ATOM 1303 N N . THR A 1 165 ? -8.936 22.250 -44.773 1.00 85.88 165 THR A N 1
ATOM 1304 C CA . THR A 1 165 ? -9.555 23.552 -44.476 1.00 85.88 165 THR A CA 1
ATOM 1305 C C . THR A 1 165 ? -9.686 24.437 -45.720 1.00 85.88 165 THR A C 1
ATOM 1307 O O . THR A 1 165 ? -10.652 25.184 -45.839 1.00 85.88 165 THR A O 1
ATOM 1310 N N . GLN A 1 166 ? -8.747 24.352 -46.669 1.00 86.44 166 GLN A N 1
ATOM 1311 C CA . GLN A 1 166 ? -8.760 25.151 -47.905 1.00 86.44 166 GLN A CA 1
ATOM 1312 C C . GLN A 1 166 ? -9.388 24.432 -49.109 1.00 86.44 166 GLN A C 1
ATOM 1314 O O . GLN A 1 166 ? -9.396 25.000 -50.198 1.00 86.44 166 GLN A O 1
ATOM 1319 N N . SER A 1 167 ? -9.922 23.215 -48.931 1.00 85.25 167 SER A N 1
ATOM 1320 C CA . SER A 1 167 ? -10.483 22.381 -50.009 1.00 85.25 167 SER A CA 1
ATOM 1321 C C . SER A 1 167 ? -9.522 22.189 -51.196 1.00 85.25 167 SER A C 1
ATOM 1323 O O . SER A 1 167 ? -9.925 22.245 -52.356 1.00 85.25 167 SER A O 1
ATOM 1325 N N . ILE A 1 168 ? -8.231 21.991 -50.905 1.00 86.38 168 ILE A N 1
ATOM 1326 C CA . ILE A 1 168 ? -7.173 21.753 -51.899 1.00 86.38 168 ILE A CA 1
ATOM 1327 C C . ILE A 1 168 ? -6.677 20.313 -51.747 1.00 86.38 168 ILE A C 1
ATOM 1329 O O . ILE A 1 168 ? -6.239 19.917 -50.665 1.00 86.38 168 ILE A O 1
ATOM 1333 N N . GLU A 1 169 ? -6.703 19.532 -52.827 1.00 85.56 169 GLU A N 1
ATOM 1334 C CA . GLU A 1 169 ? -6.165 18.167 -52.824 1.00 85.56 169 GLU A CA 1
ATOM 1335 C C . GLU A 1 169 ? -4.643 18.147 -52.601 1.00 85.56 169 GLU A C 1
ATOM 1337 O O . GLU A 1 169 ? -3.926 19.110 -52.888 1.00 85.56 169 GLU A O 1
ATOM 1342 N N . VAL A 1 170 ? -4.155 17.055 -52.010 1.00 87.44 170 VAL A N 1
ATOM 1343 C CA . VAL A 1 170 ? -2.723 16.835 -51.770 1.00 87.44 170 VAL A CA 1
ATOM 1344 C C . VAL A 1 170 ? -2.112 16.213 -53.021 1.00 87.44 170 V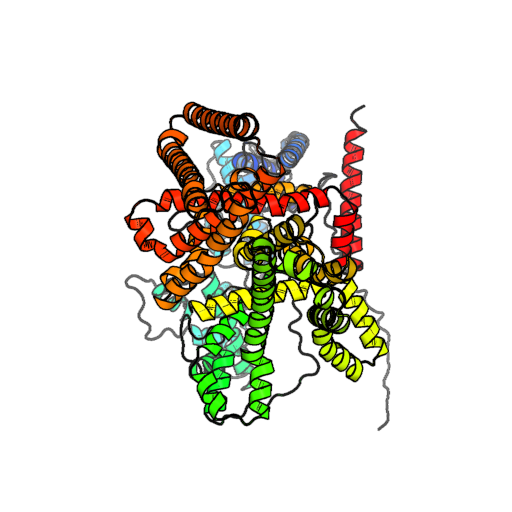AL A C 1
ATOM 1346 O O . VAL A 1 170 ? -2.630 15.210 -53.511 1.00 87.44 170 VAL A O 1
ATOM 1349 N N . ASP A 1 171 ? -0.996 16.763 -53.500 1.00 87.38 171 ASP A N 1
ATOM 1350 C CA . ASP A 1 171 ? -0.279 16.220 -54.654 1.00 87.38 171 ASP A CA 1
ATOM 1351 C C . ASP A 1 171 ? 0.079 14.734 -54.458 1.00 87.38 171 ASP A C 1
ATOM 1353 O O . ASP A 1 171 ? 0.586 14.322 -53.408 1.00 87.38 171 ASP A O 1
ATOM 1357 N N . ARG A 1 172 ? -0.120 13.918 -55.501 1.00 85.31 172 ARG A N 1
ATOM 1358 C CA . ARG A 1 172 ? 0.145 12.467 -55.468 1.00 85.31 172 ARG A CA 1
ATOM 1359 C C . ARG A 1 172 ? 1.589 12.129 -55.081 1.00 85.31 172 ARG A C 1
ATOM 1361 O O . ARG A 1 172 ? 1.815 11.186 -54.331 1.00 85.31 172 ARG A O 1
ATOM 1368 N N . GLU A 1 173 ? 2.551 12.940 -55.515 1.00 85.94 173 GLU A N 1
ATOM 1369 C CA . GLU A 1 173 ? 3.966 12.784 -55.149 1.00 85.94 173 GLU A CA 1
ATOM 1370 C C . GLU A 1 173 ? 4.207 12.908 -53.636 1.00 85.94 173 GLU A C 1
ATOM 1372 O O . GLU A 1 173 ? 5.076 12.235 -53.083 1.00 85.94 173 GLU A O 1
ATOM 1377 N N . ILE A 1 174 ? 3.433 13.754 -52.947 1.00 88.00 174 ILE A N 1
ATOM 1378 C CA . ILE A 1 174 ? 3.532 13.953 -51.496 1.00 88.00 174 ILE A CA 1
ATOM 1379 C C . ILE A 1 174 ? 2.960 12.744 -50.756 1.00 88.00 174 ILE A C 1
ATOM 1381 O O . ILE A 1 174 ? 3.533 12.321 -49.754 1.00 88.00 174 ILE A O 1
ATOM 1385 N N . LEU A 1 175 ? 1.866 12.166 -51.261 1.00 87.06 175 LEU A N 1
ATOM 1386 C CA . LEU A 1 175 ? 1.285 10.939 -50.714 1.00 87.06 175 LEU A CA 1
ATOM 1387 C C . LEU A 1 175 ? 2.269 9.767 -50.827 1.00 87.06 175 LEU A C 1
ATOM 1389 O O . LEU A 1 175 ? 2.560 9.116 -49.828 1.00 87.06 175 LEU A O 1
ATOM 1393 N N . GLU A 1 176 ? 2.876 9.573 -51.999 1.00 86.19 176 GLU A N 1
ATOM 1394 C CA . GLU A 1 176 ? 3.883 8.525 -52.211 1.00 86.19 176 GLU A CA 1
ATOM 1395 C C . GLU A 1 176 ? 5.152 8.746 -51.367 1.00 86.19 176 GLU A C 1
ATOM 1397 O O . GLU A 1 176 ? 5.747 7.794 -50.853 1.00 86.19 176 GLU A O 1
ATOM 1402 N N . ALA A 1 177 ? 5.582 10.000 -51.193 1.00 86.38 177 ALA A N 1
ATOM 1403 C CA . ALA A 1 177 ? 6.693 10.338 -50.306 1.00 86.38 177 ALA A CA 1
ATOM 1404 C C . ALA A 1 177 ? 6.361 10.016 -48.842 1.00 86.38 177 ALA A C 1
ATOM 1406 O O . ALA A 1 177 ? 7.194 9.437 -48.140 1.00 86.38 177 ALA A O 1
ATOM 1407 N N . GLN A 1 178 ? 5.147 10.338 -48.395 1.00 88.62 178 GLN A N 1
ATOM 1408 C CA . GLN A 1 178 ? 4.696 10.059 -47.038 1.00 88.62 178 GLN A CA 1
ATOM 1409 C C . GLN A 1 178 ? 4.545 8.560 -46.771 1.00 88.62 178 GLN A C 1
ATOM 1411 O O . GLN A 1 178 ? 4.915 8.118 -45.685 1.00 88.62 178 GLN A O 1
ATOM 1416 N N . ASP A 1 179 ? 4.070 7.768 -47.731 1.00 85.75 179 ASP A N 1
ATOM 1417 C CA . ASP A 1 179 ? 3.989 6.310 -47.581 1.00 85.75 179 ASP A CA 1
ATOM 1418 C C . ASP A 1 179 ? 5.382 5.711 -47.331 1.00 85.75 179 ASP A C 1
ATOM 1420 O O . ASP A 1 179 ? 5.572 4.923 -46.400 1.00 85.75 179 ASP A O 1
ATOM 1424 N N . LYS A 1 180 ? 6.399 6.191 -48.062 1.00 84.94 180 LYS A N 1
ATOM 1425 C CA . LYS A 1 180 ? 7.806 5.822 -47.827 1.00 84.94 180 LYS A CA 1
ATOM 1426 C C . LYS A 1 180 ? 8.307 6.274 -46.453 1.00 84.94 180 LYS A C 1
ATOM 1428 O O . LYS A 1 180 ? 9.024 5.527 -45.787 1.00 84.94 180 LYS A O 1
ATOM 1433 N N . VAL A 1 181 ? 7.955 7.487 -46.012 1.00 84.81 181 VAL A N 1
ATOM 1434 C CA . VAL A 1 181 ? 8.297 7.982 -44.664 1.00 84.81 181 VAL A CA 1
ATOM 1435 C C . VAL A 1 181 ? 7.656 7.109 -43.592 1.00 84.81 181 VAL A C 1
ATOM 1437 O O . VAL A 1 181 ? 8.335 6.735 -42.637 1.00 84.81 181 VAL A O 1
ATOM 1440 N N . ALA A 1 182 ? 6.379 6.760 -43.735 1.00 82.00 182 ALA A N 1
ATOM 1441 C CA . ALA A 1 182 ? 5.643 5.953 -42.772 1.00 82.00 182 ALA A CA 1
ATOM 1442 C C . ALA A 1 182 ? 6.241 4.545 -42.649 1.00 82.00 182 ALA A C 1
ATOM 1444 O O . ALA A 1 182 ? 6.485 4.082 -41.533 1.00 82.00 182 ALA A O 1
ATOM 1445 N N . GLU A 1 183 ? 6.564 3.906 -43.777 1.00 80.38 183 GLU A N 1
ATOM 1446 C CA . GLU A 1 183 ? 7.225 2.598 -43.813 1.00 80.38 183 GLU A CA 1
ATOM 1447 C C . GLU A 1 183 ? 8.602 2.645 -43.131 1.00 80.38 183 GLU A C 1
ATOM 1449 O O . GLU A 1 183 ? 8.888 1.863 -42.221 1.00 80.38 183 GLU A O 1
ATOM 1454 N N . LYS A 1 184 ? 9.447 3.621 -43.491 1.00 76.81 184 LYS A N 1
ATOM 1455 C CA . LYS A 1 184 ? 10.789 3.765 -42.908 1.00 76.81 184 LYS A CA 1
ATOM 1456 C C . LYS A 1 184 ? 10.759 4.188 -41.437 1.00 76.81 184 LYS A C 1
ATOM 1458 O O . LYS A 1 184 ? 11.588 3.719 -40.662 1.00 76.81 184 LYS A O 1
ATOM 1463 N N . THR A 1 185 ? 9.789 4.989 -40.998 1.00 75.44 185 THR A N 1
ATOM 1464 C CA . THR A 1 185 ? 9.640 5.363 -39.577 1.00 75.44 185 THR A CA 1
ATOM 1465 C C . THR A 1 185 ? 9.440 4.128 -38.693 1.00 75.44 185 THR A C 1
ATOM 1467 O O . THR A 1 185 ? 9.980 4.065 -37.589 1.00 75.44 185 THR A O 1
ATOM 1470 N N . GLN A 1 186 ? 8.709 3.120 -39.181 1.00 68.31 186 GLN A N 1
ATOM 1471 C CA . GLN A 1 186 ? 8.510 1.856 -38.463 1.00 68.31 186 GLN A CA 1
ATOM 1472 C C . GLN A 1 186 ? 9.764 0.971 -38.421 1.00 68.31 186 GLN A C 1
ATOM 1474 O O . GLN A 1 186 ? 9.874 0.124 -37.535 1.00 68.31 186 GLN A O 1
ATOM 1479 N N . LEU A 1 187 ? 10.700 1.159 -39.354 1.00 66.75 187 LEU A N 1
ATOM 1480 C CA . LEU A 1 187 ? 11.981 0.448 -39.411 1.00 66.75 187 LEU A CA 1
ATOM 1481 C C . LEU A 1 187 ? 13.046 1.120 -38.525 1.00 66.75 187 LEU A C 1
ATOM 1483 O O . LEU A 1 187 ? 13.787 0.436 -37.822 1.00 66.75 187 LEU A O 1
ATOM 1487 N N . TYR A 1 188 ? 13.081 2.455 -38.479 1.00 65.88 188 TYR A N 1
ATOM 1488 C CA . TYR A 1 188 ? 14.045 3.245 -37.697 1.00 65.88 188 TYR A CA 1
ATOM 1489 C C . TYR A 1 188 ? 13.578 3.551 -36.263 1.00 65.88 188 TYR A C 1
ATOM 1491 O O . TYR A 1 188 ? 13.755 4.665 -35.760 1.00 65.88 188 TYR A O 1
ATOM 1499 N N . VAL A 1 189 ? 13.007 2.559 -35.576 1.00 63.75 189 VAL A N 1
ATOM 1500 C CA . VAL A 1 189 ? 12.662 2.680 -34.151 1.00 63.75 189 VAL A CA 1
ATOM 1501 C C . VAL A 1 189 ? 13.945 2.792 -33.316 1.00 63.75 189 VAL A C 1
ATOM 1503 O O . VAL A 1 189 ? 15.017 2.310 -33.707 1.00 63.75 189 VAL A O 1
ATOM 1506 N N . HIS A 1 190 ? 13.849 3.480 -32.177 1.00 60.53 190 HIS A N 1
ATOM 1507 C CA . HIS A 1 190 ? 14.939 3.560 -31.212 1.00 60.53 190 HIS A CA 1
ATOM 1508 C C . HIS A 1 190 ? 15.227 2.160 -30.650 1.00 60.53 190 HIS A C 1
ATOM 1510 O O . HIS A 1 190 ? 14.321 1.491 -30.159 1.00 60.53 190 HIS A O 1
ATOM 1516 N N . TYR A 1 191 ? 16.475 1.717 -30.751 1.00 61.78 191 TYR A N 1
ATOM 1517 C CA . TYR A 1 191 ? 16.969 0.469 -30.170 1.00 61.78 191 TYR A CA 1
ATOM 1518 C C . TYR A 1 191 ? 17.796 0.804 -28.925 1.00 61.78 191 TYR A C 1
ATOM 1520 O O . TYR A 1 191 ? 18.346 1.904 -28.847 1.00 61.78 191 TYR A O 1
ATOM 1528 N N . ASN A 1 192 ? 17.898 -0.101 -27.947 1.00 64.62 192 ASN A N 1
ATOM 1529 C CA . ASN A 1 192 ? 18.659 0.218 -26.735 1.00 64.62 192 ASN A CA 1
ATOM 1530 C C . ASN A 1 192 ? 20.176 0.146 -26.992 1.00 64.62 192 ASN A C 1
ATOM 1532 O O . ASN A 1 192 ? 20.931 0.959 -26.463 1.00 64.62 192 ASN A O 1
ATOM 1536 N N . ILE A 1 193 ? 20.625 -0.848 -27.765 1.00 68.81 193 ILE A N 1
ATOM 1537 C CA . ILE A 1 193 ? 22.029 -1.225 -28.003 1.00 68.81 193 ILE A CA 1
ATOM 1538 C C . ILE A 1 193 ? 22.256 -1.778 -29.431 1.00 68.81 193 ILE A C 1
ATOM 1540 O O . ILE A 1 193 ? 23.200 -1.344 -30.090 1.00 68.81 193 ILE A O 1
ATOM 1544 N N . LEU A 1 194 ? 21.415 -2.694 -29.940 1.00 79.56 194 LEU A N 1
ATOM 1545 C CA . LEU A 1 194 ? 21.574 -3.354 -31.246 1.00 79.56 194 LEU A CA 1
ATOM 1546 C C . LEU A 1 194 ? 20.548 -2.903 -32.310 1.00 79.56 194 LEU A C 1
ATOM 1548 O O . LEU A 1 194 ? 19.343 -3.091 -32.133 1.00 79.56 194 LEU A O 1
ATOM 1552 N N . PRO A 1 195 ? 21.007 -2.394 -33.465 1.00 77.38 195 PRO A N 1
ATOM 1553 C CA . PRO A 1 195 ? 20.155 -1.962 -34.567 1.00 77.38 195 PRO A CA 1
ATOM 1554 C C . PRO A 1 195 ? 19.848 -3.135 -35.515 1.00 77.38 195 PRO A C 1
ATOM 1556 O O . PRO A 1 195 ? 20.548 -3.368 -36.499 1.00 77.38 195 PRO A O 1
ATOM 1559 N N . LEU A 1 196 ? 18.811 -3.911 -35.199 1.00 76.44 196 LEU A N 1
ATOM 1560 C CA . LEU A 1 196 ? 18.485 -5.157 -35.913 1.00 76.44 196 LEU A CA 1
ATOM 1561 C C . LEU A 1 196 ? 17.680 -4.961 -37.215 1.00 76.44 196 LEU A C 1
ATOM 1563 O O . LEU A 1 196 ? 17.263 -5.944 -37.827 1.00 76.44 196 LEU A O 1
ATOM 1567 N N . ASP A 1 197 ? 17.441 -3.718 -37.635 1.00 74.69 197 ASP A N 1
ATOM 1568 C CA . ASP A 1 197 ? 16.764 -3.401 -38.894 1.00 74.69 197 ASP A CA 1
ATOM 1569 C C . ASP A 1 197 ? 17.644 -3.686 -40.132 1.00 74.69 197 ASP A C 1
ATOM 1571 O O . ASP A 1 197 ? 18.873 -3.577 -40.057 1.00 74.69 197 ASP A O 1
ATOM 1575 N N . PRO A 1 198 ? 17.033 -4.015 -41.290 1.00 68.19 198 PRO A N 1
ATOM 1576 C CA . PRO A 1 198 ? 17.759 -4.387 -42.510 1.00 68.19 198 PRO A CA 1
ATOM 1577 C C . PRO A 1 198 ? 18.785 -3.346 -42.978 1.00 68.19 198 PRO A C 1
ATOM 1579 O O . PRO A 1 198 ? 19.863 -3.705 -43.450 1.00 68.19 198 PRO A O 1
ATOM 1582 N N . ASP A 1 199 ? 18.483 -2.058 -42.790 1.00 68.56 199 ASP A N 1
ATOM 1583 C CA . ASP A 1 199 ? 19.325 -0.943 -43.238 1.00 68.56 199 ASP A CA 1
ATOM 1584 C C . ASP A 1 199 ? 20.544 -0.712 -42.315 1.00 68.56 199 ASP A C 1
ATOM 1586 O O . ASP A 1 199 ? 21.454 0.055 -42.640 1.00 68.56 199 ASP A O 1
ATOM 1590 N N . SER A 1 200 ? 20.608 -1.404 -41.171 1.00 70.81 200 SER A N 1
ATOM 1591 C CA . SER A 1 200 ? 21.638 -1.217 -40.144 1.00 70.81 200 SER A CA 1
ATOM 1592 C C . SER A 1 200 ? 22.664 -2.339 -40.033 1.00 70.81 200 SER A C 1
ATOM 1594 O O . SER A 1 200 ? 23.551 -2.270 -39.178 1.00 70.81 200 SER A O 1
ATOM 1596 N N . ALA A 1 201 ? 22.638 -3.312 -40.947 1.00 67.88 201 ALA A N 1
ATOM 1597 C CA . ALA A 1 201 ? 23.606 -4.412 -41.000 1.00 67.88 201 ALA A CA 1
ATOM 1598 C C . ALA A 1 201 ? 25.074 -3.937 -41.003 1.00 67.88 201 ALA A C 1
ATOM 1600 O O . ALA A 1 201 ? 25.965 -4.610 -40.492 1.00 67.88 201 ALA A O 1
ATOM 1601 N N . ASN A 1 202 ? 25.327 -2.739 -41.535 1.00 68.56 202 ASN A N 1
ATOM 1602 C CA . ASN A 1 202 ? 26.665 -2.175 -41.662 1.00 68.56 202 ASN A CA 1
ATOM 1603 C C . ASN A 1 202 ? 27.107 -1.303 -40.467 1.00 68.56 202 ASN A C 1
ATOM 1605 O O . ASN A 1 202 ? 28.187 -0.705 -40.543 1.00 68.56 202 ASN A O 1
ATOM 1609 N N . GLN A 1 203 ? 26.307 -1.154 -39.405 1.00 74.69 203 GLN A N 1
ATOM 1610 C CA . GLN A 1 203 ? 26.708 -0.392 -38.213 1.00 74.69 203 GLN A CA 1
ATOM 1611 C C . GLN A 1 203 ? 27.871 -1.068 -37.471 1.00 74.69 203 GLN A C 1
ATOM 1613 O O . GLN A 1 203 ? 28.000 -2.287 -37.501 1.00 74.69 203 GLN A O 1
ATOM 1618 N N . ALA A 1 204 ? 28.716 -0.282 -36.791 1.00 77.38 204 ALA A N 1
ATOM 1619 C CA . ALA A 1 204 ? 29.950 -0.779 -36.169 1.00 77.38 204 ALA A CA 1
ATOM 1620 C C . ALA A 1 204 ? 29.707 -1.969 -35.222 1.00 77.38 204 ALA A C 1
ATOM 1622 O O . ALA A 1 204 ? 30.399 -2.976 -35.318 1.00 77.38 204 ALA A O 1
ATOM 1623 N N . ILE A 1 205 ? 28.666 -1.897 -34.386 1.00 79.44 205 ILE A N 1
ATOM 1624 C CA . ILE A 1 205 ? 28.310 -2.979 -33.456 1.00 79.44 205 ILE A CA 1
ATOM 1625 C C . ILE A 1 205 ? 27.779 -4.245 -34.156 1.00 79.44 205 ILE A C 1
ATOM 1627 O O . ILE A 1 205 ? 27.909 -5.344 -33.631 1.00 79.44 205 ILE A O 1
ATOM 1631 N N . MET A 1 206 ? 27.224 -4.116 -35.363 1.00 82.81 206 MET A N 1
ATOM 1632 C CA . MET A 1 206 ? 26.723 -5.245 -36.160 1.00 82.81 206 MET A CA 1
ATOM 1633 C C . MET A 1 206 ? 27.831 -5.935 -36.971 1.00 82.81 206 MET A C 1
ATOM 1635 O O . MET A 1 206 ? 27.601 -6.994 -37.552 1.00 82.81 206 MET A O 1
ATOM 1639 N N . ARG A 1 207 ? 29.040 -5.355 -37.013 1.00 81.81 207 ARG A N 1
ATOM 1640 C CA . ARG A 1 207 ? 30.217 -5.944 -37.674 1.00 81.81 207 ARG A CA 1
ATOM 1641 C C . ARG A 1 207 ? 30.955 -6.960 -36.804 1.00 81.81 207 ARG A C 1
ATOM 1643 O O . ARG A 1 207 ? 31.787 -7.683 -37.336 1.00 81.81 207 ARG A O 1
ATOM 1650 N N . TYR A 1 208 ? 30.667 -7.018 -35.502 1.00 85.12 208 TYR A N 1
ATOM 1651 C CA . TYR A 1 208 ? 31.286 -8.003 -34.617 1.00 85.12 208 TYR A CA 1
ATOM 1652 C C . TYR A 1 208 ? 30.850 -9.427 -35.012 1.00 85.12 208 TYR A C 1
ATOM 1654 O O . TYR A 1 208 ? 29.639 -9.692 -35.037 1.00 85.12 208 TYR A O 1
ATOM 1662 N N . PRO A 1 209 ? 31.794 -10.345 -35.303 1.00 84.25 209 PRO A N 1
ATOM 1663 C CA . PRO A 1 209 ? 31.483 -11.716 -35.711 1.00 84.25 209 PRO A CA 1
ATOM 1664 C C . PRO A 1 209 ? 30.573 -12.453 -34.723 1.00 84.25 209 PRO A C 1
ATOM 1666 O O . PRO A 1 209 ? 29.711 -13.229 -35.127 1.00 84.25 209 PRO A O 1
ATOM 1669 N N . GLU A 1 210 ? 30.694 -12.173 -33.426 1.00 86.25 210 GLU A N 1
ATOM 1670 C CA . GLU A 1 210 ? 29.927 -12.814 -32.357 1.00 86.25 210 GLU A CA 1
ATOM 1671 C C . GLU A 1 210 ? 28.471 -12.343 -32.324 1.00 86.25 210 GLU A C 1
ATOM 1673 O O . GLU A 1 210 ? 27.567 -13.137 -32.054 1.00 86.25 210 GLU A O 1
ATOM 1678 N N . ILE A 1 211 ? 28.234 -11.065 -32.636 1.00 88.81 211 ILE A N 1
ATOM 1679 C CA . ILE A 1 211 ? 26.885 -10.507 -32.787 1.00 88.81 211 ILE A CA 1
ATOM 1680 C C . ILE A 1 211 ? 26.227 -11.103 -34.032 1.00 88.81 211 ILE A C 1
ATOM 1682 O O . ILE A 1 211 ? 25.084 -11.554 -33.960 1.00 88.81 211 ILE A O 1
ATOM 1686 N N . GLN A 1 212 ? 26.955 -11.187 -35.150 1.00 87.88 212 GLN A N 1
ATOM 1687 C CA . GLN A 1 212 ? 26.463 -11.820 -36.377 1.00 87.88 212 GLN A CA 1
ATOM 1688 C C . GLN A 1 212 ? 26.140 -13.300 -36.159 1.00 87.88 212 GLN A C 1
ATOM 1690 O O . GLN A 1 212 ? 25.062 -13.754 -36.540 1.00 87.88 212 GLN A O 1
ATOM 1695 N N . ALA A 1 213 ? 27.023 -14.031 -35.478 1.00 87.69 213 ALA A N 1
ATOM 1696 C CA . ALA A 1 213 ? 26.832 -15.429 -35.115 1.00 87.69 213 ALA A CA 1
ATOM 1697 C C . ALA A 1 213 ? 25.565 -15.640 -34.269 1.00 87.69 213 ALA A C 1
ATOM 1699 O O . ALA A 1 213 ? 24.767 -16.531 -34.561 1.00 87.69 213 ALA A O 1
ATOM 1700 N N . ALA A 1 214 ? 25.343 -14.805 -33.248 1.00 89.50 214 ALA A N 1
ATOM 1701 C CA . ALA A 1 214 ? 24.155 -14.882 -32.399 1.00 89.50 214 ALA A CA 1
ATOM 1702 C C . ALA A 1 214 ? 22.861 -14.536 -33.162 1.00 89.50 214 ALA A C 1
ATOM 1704 O O . ALA A 1 214 ? 21.859 -15.237 -33.012 1.00 89.50 214 ALA A O 1
ATOM 1705 N N . VAL A 1 215 ? 22.881 -13.510 -34.022 1.00 89.75 215 VAL A N 1
ATOM 1706 C CA . VAL A 1 215 ? 21.741 -13.141 -34.883 1.00 89.75 215 VAL A CA 1
ATOM 1707 C C . VAL A 1 215 ? 21.404 -14.267 -35.865 1.00 89.75 215 VAL A C 1
ATOM 1709 O O . VAL A 1 215 ? 20.239 -14.645 -35.989 1.00 89.75 215 VAL A O 1
ATOM 1712 N N . LEU A 1 216 ? 22.407 -14.842 -36.535 1.00 87.81 216 LEU A N 1
ATOM 1713 C CA . LEU A 1 216 ? 22.224 -15.977 -37.446 1.00 87.81 216 LEU A CA 1
ATOM 1714 C C . LEU A 1 216 ? 21.687 -17.209 -36.711 1.00 87.81 216 LEU A C 1
ATOM 1716 O O . LEU A 1 216 ? 20.788 -17.880 -37.220 1.00 87.81 216 LEU A O 1
ATOM 1720 N N . GLY A 1 217 ? 22.178 -17.466 -35.496 1.00 88.56 217 GLY A N 1
ATOM 1721 C CA . GLY A 1 217 ? 21.669 -18.519 -34.623 1.00 88.56 217 GLY A CA 1
ATOM 1722 C C . GLY A 1 217 ? 20.179 -18.354 -34.315 1.00 88.56 217 GLY A C 1
ATOM 1723 O O . GLY A 1 217 ? 19.423 -19.314 -34.445 1.00 88.56 217 GLY A O 1
ATOM 1724 N N . LEU A 1 218 ? 19.731 -17.137 -33.985 1.00 89.81 218 LEU A N 1
ATOM 1725 C CA . LEU A 1 218 ? 18.312 -16.850 -33.734 1.00 89.81 218 LEU A CA 1
ATOM 1726 C C . LEU A 1 218 ? 17.435 -16.962 -34.985 1.00 89.81 218 LEU A C 1
ATOM 1728 O O . LEU A 1 218 ? 16.280 -17.376 -34.885 1.00 89.81 218 LEU A O 1
ATOM 1732 N N . ARG A 1 219 ? 17.968 -16.627 -36.162 1.00 89.12 219 ARG A N 1
ATOM 1733 C CA . ARG A 1 219 ? 17.251 -16.731 -37.445 1.00 89.12 219 ARG A CA 1
ATOM 1734 C C . ARG A 1 219 ? 17.074 -18.168 -37.935 1.00 89.12 219 ARG A C 1
ATOM 1736 O O . ARG A 1 219 ? 16.293 -18.407 -38.860 1.00 89.12 219 ARG A O 1
ATOM 1743 N N . ASN A 1 220 ? 17.745 -19.141 -37.317 1.00 86.94 220 ASN A N 1
ATOM 1744 C CA . ASN A 1 220 ? 17.557 -20.550 -37.639 1.00 86.94 220 ASN A CA 1
ATOM 1745 C C . ASN A 1 220 ? 16.194 -21.060 -37.140 1.00 86.94 220 ASN A C 1
ATOM 1747 O O . ASN A 1 220 ? 16.059 -21.629 -36.063 1.00 86.94 220 ASN A O 1
ATOM 1751 N N . THR A 1 221 ? 15.175 -20.870 -37.969 1.00 86.75 221 THR A N 1
ATOM 1752 C CA . THR A 1 221 ? 13.780 -21.259 -37.716 1.00 86.75 221 THR A CA 1
ATOM 1753 C C . THR A 1 221 ? 13.401 -22.569 -38.418 1.00 86.75 221 THR A C 1
ATOM 1755 O O . THR A 1 221 ? 12.223 -22.842 -38.663 1.00 86.75 221 THR A O 1
ATOM 1758 N N . ARG A 1 222 ? 14.394 -23.384 -38.805 1.00 83.44 222 ARG A N 1
ATOM 1759 C CA . ARG A 1 222 ? 14.168 -24.648 -39.517 1.00 83.44 222 ARG A CA 1
ATOM 1760 C C . ARG A 1 222 ? 13.409 -25.628 -38.616 1.00 83.44 222 ARG A C 1
ATOM 1762 O O . ARG A 1 222 ? 13.866 -25.947 -37.527 1.00 83.44 222 ARG A O 1
ATOM 1769 N N . GLY A 1 223 ? 12.272 -26.130 -39.100 1.00 81.81 223 GLY A N 1
ATOM 1770 C CA . GLY A 1 223 ? 11.451 -27.117 -38.385 1.00 81.81 223 GLY A CA 1
ATOM 1771 C C . GLY A 1 223 ? 10.424 -26.536 -37.406 1.00 81.81 223 GLY A C 1
ATOM 1772 O O . GLY A 1 223 ? 9.736 -27.311 -36.749 1.00 81.81 223 GLY A O 1
ATOM 1773 N N . LEU A 1 224 ? 10.283 -25.208 -37.311 1.00 86.00 224 LEU A N 1
ATOM 1774 C CA . LEU A 1 224 ? 9.236 -24.585 -36.495 1.00 86.00 224 LEU A CA 1
ATOM 1775 C C . LEU A 1 224 ? 7.885 -24.546 -37.241 1.00 86.00 224 LEU A C 1
ATOM 1777 O O . LEU A 1 224 ? 7.861 -24.122 -38.401 1.00 86.00 224 LEU A O 1
ATOM 1781 N N . PRO A 1 225 ? 6.766 -24.954 -36.606 1.00 88.44 225 PRO A N 1
ATOM 1782 C CA . PRO A 1 225 ? 5.438 -24.906 -37.214 1.00 88.44 225 PRO A CA 1
ATOM 1783 C C . PRO A 1 225 ? 4.868 -23.484 -37.149 1.00 88.44 225 PRO A C 1
ATOM 1785 O O . PRO A 1 225 ? 4.622 -22.966 -36.062 1.00 88.44 225 PRO A O 1
ATOM 1788 N N . TRP A 1 226 ? 4.662 -22.842 -38.297 1.00 85.62 226 TRP A N 1
ATOM 1789 C CA . TRP A 1 226 ? 4.064 -21.503 -38.371 1.00 85.62 226 TRP A CA 1
ATOM 1790 C C . TRP A 1 226 ? 2.533 -21.579 -38.487 1.00 85.62 226 TRP A C 1
ATOM 1792 O O . TRP A 1 226 ? 2.030 -22.559 -39.040 1.00 85.62 226 TRP A O 1
ATOM 1802 N N . PRO A 1 227 ? 1.789 -20.563 -38.006 1.00 83.81 227 PRO A N 1
ATOM 1803 C CA . PRO A 1 227 ? 0.339 -20.492 -38.178 1.00 83.81 227 PRO A CA 1
ATOM 1804 C C . PRO A 1 227 ? -0.085 -20.548 -39.654 1.00 83.81 227 PRO A C 1
ATOM 1806 O O . PRO A 1 227 ? 0.597 -20.000 -40.527 1.00 83.81 227 PRO A O 1
ATOM 1809 N N . GLU A 1 228 ? -1.226 -21.182 -39.938 1.00 78.00 228 GLU A N 1
ATOM 1810 C CA . GLU A 1 228 ? -1.778 -21.249 -41.296 1.00 78.00 228 GLU A CA 1
ATOM 1811 C C . GLU A 1 228 ? -2.034 -19.837 -41.852 1.00 78.00 228 GLU A C 1
ATOM 1813 O O . GLU A 1 228 ? -2.689 -19.010 -41.221 1.00 78.00 228 GLU A O 1
ATOM 1818 N N . GLY A 1 229 ? -1.491 -19.548 -43.039 1.00 77.06 229 GLY A N 1
ATOM 1819 C CA . GLY A 1 229 ? -1.601 -18.234 -43.685 1.00 77.06 229 GLY A CA 1
ATOM 1820 C C . GLY A 1 229 ? -0.498 -17.226 -43.332 1.00 77.06 229 GLY A C 1
ATOM 1821 O O . GLY A 1 229 ? -0.475 -16.142 -43.921 1.00 77.06 229 GLY A O 1
ATOM 1822 N N . HIS A 1 230 ? 0.451 -17.562 -42.445 1.00 80.50 230 HIS A N 1
ATOM 1823 C CA . HIS A 1 230 ? 1.591 -16.685 -42.143 1.00 80.50 230 HIS A CA 1
ATOM 1824 C C . HIS A 1 230 ? 2.551 -16.569 -43.334 1.00 80.50 230 HIS A C 1
ATOM 1826 O O . HIS A 1 230 ? 3.119 -17.557 -43.805 1.00 80.50 230 HIS A O 1
ATOM 1832 N N . LYS A 1 231 ? 2.780 -15.342 -43.813 1.00 77.81 231 LYS A N 1
ATOM 1833 C CA . LYS A 1 231 ? 3.778 -15.056 -44.852 1.00 77.81 231 LYS A CA 1
ATOM 1834 C C . LYS A 1 231 ? 5.122 -14.761 -44.200 1.00 77.81 231 LYS A C 1
ATOM 1836 O O . LYS A 1 231 ? 5.375 -13.631 -43.787 1.00 77.81 231 LYS A O 1
ATOM 1841 N N . LYS A 1 232 ? 5.983 -15.778 -44.154 1.00 70.44 232 LYS A N 1
ATOM 1842 C CA . LYS A 1 232 ? 7.308 -15.677 -43.541 1.00 70.44 232 LYS A CA 1
ATOM 1843 C C . LYS A 1 232 ? 8.154 -14.570 -44.179 1.00 70.44 232 LYS A C 1
ATOM 1845 O O . LYS A 1 232 ? 8.380 -14.576 -45.392 1.00 70.44 232 LYS A O 1
ATOM 1850 N N . LYS A 1 233 ? 8.666 -13.649 -43.362 1.00 75.44 233 LYS A N 1
ATOM 1851 C CA . LYS A 1 233 ? 9.594 -12.592 -43.802 1.00 75.44 233 LYS A CA 1
ATOM 1852 C C . LYS A 1 233 ? 11.035 -13.107 -43.819 1.00 75.44 233 LYS A C 1
ATOM 1854 O O . LYS A 1 233 ? 11.394 -14.029 -43.091 1.00 75.44 233 LYS A O 1
ATOM 1859 N N . LYS A 1 234 ? 11.888 -12.487 -44.643 1.00 69.00 234 LYS A N 1
ATOM 1860 C CA . LYS A 1 234 ? 13.291 -12.906 -44.843 1.00 69.00 234 LYS A CA 1
ATOM 1861 C C . LYS A 1 234 ? 14.138 -12.852 -43.560 1.00 69.00 234 LYS A C 1
ATOM 1863 O O . LYS A 1 234 ? 15.046 -13.662 -43.408 1.00 69.00 234 LYS A O 1
ATOM 1868 N N . ASP A 1 235 ? 13.825 -11.928 -42.655 1.00 74.69 235 ASP A N 1
ATOM 1869 C CA . ASP A 1 235 ? 14.590 -11.667 -41.429 1.00 74.69 235 ASP A CA 1
ATOM 1870 C C . ASP A 1 235 ? 13.889 -12.146 -40.141 1.00 74.69 235 ASP A C 1
ATOM 1872 O O . ASP A 1 235 ? 14.330 -11.782 -39.052 1.00 74.69 235 ASP A O 1
ATOM 1876 N N . GLU A 1 236 ? 12.822 -12.950 -40.248 1.00 83.56 236 GLU A N 1
ATOM 1877 C CA . GLU A 1 236 ? 12.095 -13.478 -39.082 1.00 83.56 236 GLU A CA 1
ATOM 1878 C C . GLU A 1 236 ? 12.912 -14.517 -38.305 1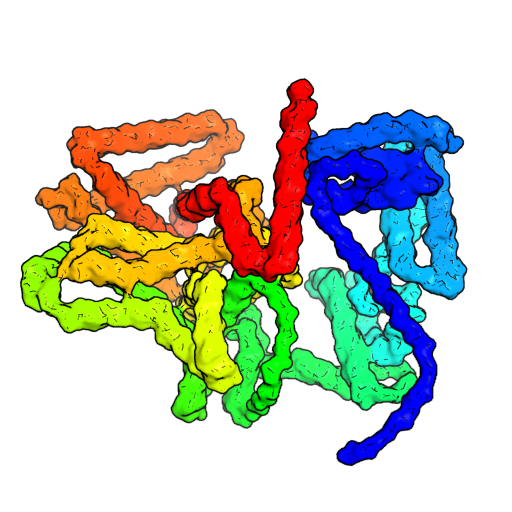.00 83.56 236 GLU A C 1
ATOM 1880 O O . GLU A 1 236 ? 13.501 -15.443 -38.879 1.00 83.56 236 GLU A O 1
ATOM 1885 N N . ASP A 1 237 ? 12.917 -14.372 -36.981 1.00 89.38 237 ASP A N 1
ATOM 1886 C CA . ASP A 1 237 ? 13.665 -15.219 -36.059 1.00 89.38 237 ASP A CA 1
ATOM 1887 C C . ASP A 1 237 ? 12.770 -16.056 -35.130 1.00 89.38 237 ASP A C 1
ATOM 1889 O O . ASP A 1 237 ? 11.539 -16.010 -35.174 1.00 89.38 237 ASP A O 1
ATOM 1893 N N . MET A 1 238 ? 13.395 -16.883 -34.289 1.00 90.75 238 MET A N 1
ATOM 1894 C CA . MET A 1 238 ? 12.676 -17.732 -33.332 1.00 90.75 238 MET A CA 1
ATOM 1895 C C . MET A 1 238 ? 11.788 -16.944 -32.355 1.00 90.75 238 MET A C 1
ATOM 1897 O O . MET A 1 238 ? 10.818 -17.492 -31.833 1.00 90.75 238 MET A O 1
ATOM 1901 N N . LEU A 1 239 ? 12.110 -15.679 -32.075 1.00 91.12 239 LEU A N 1
ATOM 1902 C CA . LEU A 1 239 ? 11.331 -14.841 -31.169 1.00 91.12 239 LEU A CA 1
ATOM 1903 C C . LEU A 1 239 ? 10.109 -14.239 -31.871 1.00 91.12 239 LEU A C 1
ATOM 1905 O O . LEU A 1 239 ? 9.068 -14.127 -31.228 1.00 91.12 239 LEU A O 1
ATOM 1909 N N . ASP A 1 240 ? 10.188 -13.953 -33.175 1.00 89.12 240 ASP A N 1
ATOM 1910 C CA . ASP A 1 240 ? 9.005 -13.632 -33.991 1.00 89.12 240 ASP A CA 1
ATOM 1911 C C . ASP A 1 240 ? 8.049 -14.829 -34.052 1.00 89.12 240 ASP A C 1
ATOM 1913 O O . ASP A 1 240 ? 6.843 -14.679 -33.878 1.00 89.12 240 ASP A O 1
ATOM 1917 N N . TRP A 1 241 ? 8.589 -16.043 -34.197 1.00 89.94 241 TRP A N 1
ATOM 1918 C CA . TRP A 1 241 ? 7.779 -17.261 -34.137 1.00 89.94 241 TRP A CA 1
ATOM 1919 C C . TRP A 1 241 ? 7.053 -17.411 -32.790 1.00 89.94 241 TRP A C 1
ATOM 1921 O O . TRP A 1 241 ? 5.851 -17.672 -32.752 1.00 89.94 241 TRP A O 1
ATOM 1931 N N . LEU A 1 242 ? 7.755 -17.196 -31.669 1.00 88.00 242 LEU A N 1
ATOM 1932 C CA . LEU A 1 242 ? 7.138 -17.205 -30.337 1.00 88.00 242 LEU A CA 1
ATOM 1933 C C . LEU A 1 242 ? 6.075 -16.111 -30.190 1.00 88.00 242 LEU A C 1
ATOM 1935 O O . LEU A 1 242 ? 5.059 -16.327 -29.526 1.00 88.00 242 LEU A O 1
ATOM 1939 N N . GLN A 1 243 ? 6.307 -14.943 -30.785 1.00 87.25 243 GLN A N 1
ATOM 1940 C CA . GLN A 1 243 ? 5.351 -13.848 -30.780 1.00 87.25 243 GLN A CA 1
ATOM 1941 C C . GLN A 1 243 ? 4.041 -14.249 -31.456 1.00 87.25 243 GLN A C 1
ATOM 1943 O O . GLN A 1 243 ? 2.985 -14.077 -30.850 1.00 87.25 243 GLN A O 1
ATOM 1948 N N . GLU A 1 244 ? 4.120 -14.807 -32.663 1.00 85.25 244 GLU A N 1
ATOM 1949 C CA . GLU A 1 244 ? 2.952 -15.217 -33.447 1.00 85.25 244 GLU A CA 1
ATOM 1950 C C . GLU A 1 244 ? 2.201 -16.385 -32.795 1.00 85.25 244 GLU A C 1
ATOM 1952 O O . GLU A 1 244 ? 0.975 -16.373 -32.714 1.00 85.25 244 GLU A O 1
ATOM 1957 N N . MET A 1 245 ? 2.916 -17.372 -32.248 1.00 84.38 245 MET A N 1
ATOM 1958 C CA . MET A 1 245 ? 2.287 -18.551 -31.638 1.00 84.38 245 MET A CA 1
ATOM 1959 C C . MET A 1 245 ? 1.600 -18.266 -30.297 1.00 84.38 245 MET A C 1
ATOM 1961 O O . MET A 1 245 ? 0.600 -18.905 -29.969 1.00 84.38 245 MET A O 1
ATOM 1965 N N . PHE A 1 246 ? 2.147 -17.349 -29.492 1.00 84.19 246 PHE A N 1
ATOM 1966 C CA . PHE A 1 246 ? 1.712 -17.138 -28.104 1.00 84.19 246 PHE A CA 1
ATOM 1967 C C . PHE A 1 246 ? 1.169 -15.731 -27.819 1.00 84.19 246 PHE A C 1
ATOM 1969 O O . PHE A 1 246 ? 0.747 -15.458 -26.695 1.00 84.19 246 PHE A O 1
ATOM 1976 N N . GLY A 1 247 ? 1.166 -14.833 -28.807 1.00 80.50 247 GLY A N 1
ATOM 1977 C CA . GLY A 1 247 ? 0.620 -13.480 -28.683 1.00 80.50 247 GLY A CA 1
ATOM 1978 C C . GLY A 1 247 ? 1.434 -12.561 -27.769 1.00 80.50 247 GLY A C 1
ATOM 1979 O O . GLY A 1 247 ? 0.867 -11.712 -27.077 1.00 80.50 247 GLY A O 1
ATOM 1980 N N . PHE A 1 248 ? 2.761 -12.729 -27.712 1.00 79.25 248 PHE A N 1
ATOM 1981 C CA . PHE A 1 248 ? 3.606 -11.845 -26.906 1.00 79.25 248 PHE A CA 1
ATOM 1982 C C . PHE A 1 248 ? 3.582 -10.401 -27.434 1.00 79.25 248 PHE A C 1
ATOM 1984 O O . PHE A 1 248 ? 3.470 -10.136 -28.629 1.00 79.25 248 PHE A O 1
ATOM 1991 N N . GLN A 1 249 ? 3.710 -9.433 -26.526 1.00 73.00 249 GLN A N 1
ATOM 1992 C CA . GLN A 1 249 ? 3.779 -8.018 -26.896 1.00 73.00 249 GLN A CA 1
ATOM 1993 C C . GLN A 1 249 ? 5.059 -7.723 -27.692 1.00 73.00 249 GLN A C 1
ATOM 1995 O O . GLN A 1 249 ? 6.150 -8.103 -27.262 1.00 73.00 249 GLN A O 1
ATOM 2000 N N . LYS A 1 250 ? 4.930 -6.976 -28.798 1.00 73.88 250 LYS A N 1
ATOM 2001 C CA . LYS A 1 250 ? 6.023 -6.638 -29.731 1.00 73.88 250 LYS A CA 1
ATOM 2002 C C . LYS A 1 250 ? 7.265 -6.070 -29.035 1.00 73.88 250 LYS A C 1
ATOM 2004 O O . LYS A 1 250 ? 8.376 -6.531 -29.282 1.00 73.88 250 LYS A O 1
ATOM 2009 N N . ASP A 1 251 ? 7.079 -5.126 -28.115 1.00 72.06 251 ASP A N 1
ATOM 2010 C CA . ASP A 1 251 ? 8.199 -4.471 -27.423 1.00 72.06 251 ASP A CA 1
ATOM 2011 C C . ASP A 1 251 ? 8.921 -5.410 -26.445 1.00 72.06 251 ASP A C 1
ATOM 2013 O O . ASP A 1 251 ? 10.126 -5.288 -26.222 1.00 72.06 251 ASP A O 1
ATOM 2017 N N . ASN A 1 252 ? 8.208 -6.385 -25.871 1.00 74.44 252 ASN A N 1
ATOM 2018 C CA . ASN A 1 252 ? 8.829 -7.393 -25.017 1.00 74.44 252 ASN A CA 1
ATOM 2019 C C . ASN A 1 252 ? 9.714 -8.322 -25.854 1.00 74.44 252 ASN A C 1
ATOM 2021 O O . ASN A 1 252 ? 10.855 -8.581 -25.487 1.00 74.44 252 ASN A O 1
ATOM 2025 N N . VAL A 1 253 ? 9.219 -8.762 -27.011 1.00 80.88 253 VAL A N 1
ATOM 2026 C CA . VAL A 1 253 ? 9.965 -9.614 -27.946 1.00 80.88 253 VAL A CA 1
ATOM 2027 C C . VAL A 1 253 ? 11.234 -8.908 -28.426 1.00 80.88 253 VAL A C 1
ATOM 2029 O O . VAL A 1 253 ? 12.317 -9.485 -28.336 1.00 80.88 253 VAL A O 1
ATOM 2032 N N . ALA A 1 254 ? 11.132 -7.636 -28.824 1.00 78.25 254 ALA A N 1
ATOM 2033 C CA . ALA A 1 254 ? 12.280 -6.829 -29.237 1.00 78.25 254 ALA A CA 1
ATOM 2034 C C . ALA A 1 254 ? 13.345 -6.700 -28.129 1.00 78.25 254 ALA A C 1
ATOM 2036 O O . ALA A 1 254 ? 14.528 -6.935 -28.380 1.00 78.25 254 ALA A O 1
ATOM 2037 N N . ASN A 1 255 ? 12.932 -6.409 -26.891 1.00 79.62 255 ASN A N 1
ATOM 2038 C CA . ASN A 1 255 ? 13.850 -6.305 -25.752 1.00 79.62 255 ASN A CA 1
ATOM 2039 C C . ASN A 1 255 ? 14.513 -7.649 -25.399 1.00 79.62 255 ASN A C 1
ATOM 2041 O O . ASN A 1 255 ? 15.713 -7.697 -25.124 1.00 79.62 255 ASN A O 1
ATOM 2045 N N . GLN A 1 256 ? 13.754 -8.751 -25.397 1.00 85.75 256 GLN A N 1
ATOM 2046 C CA . GLN A 1 256 ? 14.304 -10.079 -25.097 1.00 85.75 256 GLN A CA 1
ATOM 2047 C C . GLN A 1 256 ? 15.272 -10.551 -26.185 1.00 85.75 256 GLN A C 1
ATOM 2049 O O . GLN A 1 256 ? 16.298 -11.150 -25.862 1.00 85.75 256 GLN A O 1
ATOM 2054 N N . ARG A 1 257 ? 14.985 -10.238 -27.455 1.00 89.81 257 ARG A N 1
ATOM 2055 C CA . ARG A 1 257 ? 15.868 -10.508 -28.597 1.00 89.81 257 ARG A CA 1
ATOM 2056 C C . ARG A 1 257 ? 17.224 -9.859 -28.407 1.00 89.81 257 ARG A C 1
ATOM 2058 O O . ARG A 1 257 ? 18.244 -10.543 -28.413 1.00 89.81 257 ARG A O 1
ATOM 2065 N N . GLU A 1 258 ? 17.227 -8.553 -28.187 1.00 87.69 258 GLU A N 1
ATOM 2066 C CA . GLU A 1 258 ? 18.446 -7.783 -27.975 1.00 87.69 258 GLU A CA 1
ATOM 2067 C C . GLU A 1 258 ? 19.250 -8.304 -26.776 1.00 87.69 258 GLU A C 1
ATOM 2069 O O . GLU A 1 258 ? 20.454 -8.541 -26.886 1.00 87.69 258 GLU A O 1
ATOM 2074 N N . HIS A 1 259 ? 18.584 -8.565 -25.649 1.00 86.25 259 HIS A N 1
ATOM 2075 C CA . HIS A 1 259 ? 19.238 -9.078 -24.448 1.00 86.25 259 HIS A CA 1
ATOM 2076 C C . HIS A 1 259 ? 19.864 -10.466 -24.664 1.00 86.25 259 HIS A C 1
ATOM 2078 O O . HIS A 1 259 ? 20.980 -10.721 -24.207 1.00 86.25 259 HIS A O 1
ATOM 2084 N N . LEU A 1 260 ? 19.170 -11.364 -25.370 1.00 90.38 260 LEU A N 1
ATOM 2085 C CA . LEU A 1 260 ? 19.667 -12.708 -25.656 1.00 90.38 260 LEU A CA 1
ATOM 2086 C C . LEU A 1 260 ? 20.860 -12.682 -26.619 1.00 90.38 260 LEU A C 1
ATOM 2088 O O . LEU A 1 260 ? 21.844 -13.377 -26.362 1.00 90.38 260 LEU A O 1
ATOM 2092 N N . ILE A 1 261 ? 20.813 -11.854 -27.670 1.00 91.00 261 ILE A N 1
ATOM 2093 C CA . ILE A 1 261 ? 21.934 -11.674 -28.609 1.00 91.00 261 ILE A CA 1
ATOM 2094 C C . ILE A 1 261 ? 23.173 -11.186 -27.860 1.00 91.00 261 ILE A C 1
ATOM 2096 O O . ILE A 1 261 ? 24.242 -11.779 -27.992 1.00 91.00 261 ILE A O 1
ATOM 2100 N N . LEU A 1 262 ? 23.032 -10.147 -27.033 1.00 90.19 262 LEU A N 1
ATOM 2101 C CA . LEU A 1 262 ? 24.147 -9.595 -26.263 1.00 90.19 262 LEU A CA 1
ATOM 2102 C C . LEU A 1 262 ? 24.718 -10.605 -25.264 1.00 90.19 262 LEU A C 1
ATOM 2104 O O . LEU A 1 262 ? 25.933 -10.673 -25.085 1.00 90.19 262 LEU A O 1
ATOM 2108 N N . LEU A 1 263 ? 23.866 -11.406 -24.618 1.00 89.06 263 LEU A N 1
ATOM 2109 C CA . LEU A 1 263 ? 24.308 -12.434 -23.678 1.00 89.06 263 LEU A CA 1
ATOM 2110 C C . LEU A 1 263 ? 25.098 -13.544 -24.385 1.00 89.06 263 LEU A C 1
ATOM 2112 O O . LEU A 1 263 ? 26.160 -13.934 -23.899 1.00 89.06 263 LEU A O 1
ATOM 2116 N N . LEU A 1 264 ? 24.594 -14.026 -25.525 1.00 89.62 264 LEU A N 1
ATOM 2117 C CA . LEU A 1 264 ? 25.259 -15.039 -26.345 1.00 89.62 264 LEU A CA 1
ATOM 2118 C C . LEU A 1 264 ? 26.590 -14.520 -26.883 1.00 89.62 264 LEU A C 1
ATOM 2120 O O . LEU A 1 264 ? 27.609 -15.166 -26.663 1.00 89.62 264 LEU A O 1
ATOM 2124 N N . ALA A 1 265 ? 26.607 -13.332 -27.489 1.00 88.88 265 ALA A N 1
ATOM 2125 C CA . ALA A 1 265 ? 27.825 -12.731 -28.022 1.00 88.88 265 ALA A CA 1
ATOM 2126 C C . ALA A 1 265 ? 28.886 -12.499 -26.933 1.00 88.88 265 ALA A C 1
ATOM 2128 O O . ALA A 1 265 ? 30.057 -12.799 -27.140 1.00 88.88 265 ALA A O 1
ATOM 2129 N N . ASN A 1 266 ? 28.486 -12.046 -25.739 1.00 88.25 266 ASN A N 1
ATOM 2130 C CA . ASN A 1 266 ? 29.397 -11.823 -24.610 1.00 88.25 266 ASN A CA 1
ATOM 2131 C C . ASN A 1 266 ? 29.986 -13.130 -24.050 1.00 88.25 266 ASN A C 1
ATOM 2133 O O . ASN A 1 266 ? 31.146 -13.172 -23.650 1.00 88.25 266 ASN A O 1
ATOM 2137 N N . VAL A 1 267 ? 29.216 -14.219 -24.001 1.00 85.50 267 VAL A N 1
ATOM 2138 C CA . VAL A 1 267 ? 29.781 -15.523 -23.614 1.00 85.50 267 VAL A CA 1
ATOM 2139 C C . VAL A 1 267 ? 30.687 -16.066 -24.716 1.00 85.50 267 VAL A C 1
ATOM 2141 O O . VAL A 1 267 ? 31.766 -16.564 -24.406 1.00 85.50 267 VAL A O 1
ATOM 2144 N N . HIS A 1 268 ? 30.286 -15.907 -25.976 1.00 85.19 268 HIS A N 1
ATOM 2145 C CA . HIS A 1 268 ? 31.025 -16.389 -27.135 1.00 85.19 268 HIS A CA 1
ATOM 2146 C C . HIS A 1 268 ? 32.411 -15.729 -27.249 1.00 85.19 268 HIS A C 1
ATOM 2148 O O . HIS A 1 268 ? 33.413 -16.441 -27.270 1.00 85.19 268 HIS A O 1
ATOM 2154 N N . ILE A 1 269 ? 32.494 -14.393 -27.164 1.00 84.88 269 ILE A N 1
ATOM 2155 C CA . ILE A 1 269 ? 33.769 -13.648 -27.220 1.00 84.88 269 ILE A CA 1
ATOM 2156 C C . ILE A 1 269 ? 34.723 -14.005 -26.068 1.00 84.88 269 ILE A C 1
ATOM 2158 O O . ILE A 1 269 ? 35.940 -14.010 -26.231 1.00 84.88 269 ILE A O 1
ATOM 2162 N N . ARG A 1 270 ? 34.186 -14.331 -24.881 1.00 80.56 270 ARG A N 1
ATOM 2163 C CA . ARG A 1 270 ? 34.996 -14.717 -23.711 1.00 80.56 270 ARG A CA 1
ATOM 2164 C C . ARG A 1 270 ? 35.608 -16.107 -23.838 1.00 80.56 270 ARG A C 1
ATOM 2166 O O . ARG A 1 270 ? 36.615 -16.370 -23.190 1.00 80.56 270 ARG A O 1
ATOM 2173 N N . GLN A 1 271 ? 34.967 -16.998 -24.588 1.00 74.44 271 GLN A N 1
ATOM 2174 C CA . GLN A 1 271 ? 35.445 -18.363 -24.793 1.00 74.44 271 GLN A CA 1
ATOM 2175 C C . GLN A 1 271 ? 36.397 -18.449 -25.990 1.00 74.44 271 GLN A C 1
ATOM 2177 O O . GLN A 1 271 ? 37.404 -19.149 -25.913 1.00 74.44 271 GLN A O 1
ATOM 2182 N N . PHE A 1 272 ? 36.115 -17.698 -27.058 1.00 68.31 272 PHE A N 1
ATOM 2183 C CA . PHE A 1 272 ? 36.872 -17.735 -28.306 1.00 68.31 272 PHE A CA 1
ATOM 2184 C C . PHE A 1 272 ? 37.267 -16.319 -28.747 1.00 68.31 272 PHE A C 1
ATOM 2186 O O . PHE A 1 272 ? 36.558 -15.692 -29.526 1.00 68.31 272 PHE A O 1
ATOM 2193 N N . PRO A 1 273 ? 38.424 -15.801 -28.305 1.00 60.62 273 PRO A N 1
ATOM 2194 C CA . PRO A 1 273 ? 38.886 -14.460 -28.668 1.00 60.62 273 PRO A CA 1
ATOM 2195 C C . PRO A 1 273 ? 39.467 -14.367 -30.095 1.00 60.62 273 PRO A C 1
ATOM 2197 O O . PRO A 1 273 ? 40.250 -13.461 -30.372 1.00 60.62 273 PRO A O 1
ATOM 2200 N N . LYS A 1 274 ? 39.158 -15.313 -30.997 1.00 61.72 274 LYS A N 1
ATOM 2201 C CA . LYS A 1 274 ? 39.724 -15.365 -32.356 1.00 61.72 274 LYS A CA 1
ATOM 2202 C C . LYS A 1 274 ? 38.732 -14.781 -33.380 1.00 61.72 274 LYS A C 1
ATOM 2204 O O . LYS A 1 274 ? 37.733 -15.436 -33.660 1.00 61.72 274 LYS A O 1
ATOM 2209 N N . PRO A 1 275 ? 39.012 -13.606 -33.971 1.00 55.62 275 PRO A N 1
ATOM 2210 C CA . PRO A 1 275 ? 38.081 -12.894 -34.854 1.00 55.62 275 PRO A CA 1
ATOM 2211 C C . PRO A 1 275 ? 37.972 -13.451 -36.289 1.00 55.62 275 PRO A C 1
ATOM 2213 O O . PRO A 1 275 ? 37.099 -13.012 -37.032 1.00 55.62 275 PRO A O 1
ATOM 2216 N N . ASP A 1 276 ? 38.816 -14.412 -36.686 1.00 56.94 276 ASP A N 1
ATOM 2217 C CA . ASP A 1 276 ? 38.973 -14.818 -38.098 1.00 56.94 276 ASP A CA 1
ATOM 2218 C C . ASP A 1 276 ? 38.072 -15.988 -38.553 1.00 56.94 276 ASP A C 1
ATOM 2220 O O . ASP A 1 276 ? 38.191 -16.467 -39.682 1.00 56.94 276 ASP A O 1
ATOM 2224 N N . GLN A 1 277 ? 37.175 -16.490 -37.699 1.00 57.62 277 GLN A N 1
ATOM 2225 C CA . GLN A 1 277 ? 36.238 -17.559 -38.070 1.00 57.62 277 GLN A CA 1
ATOM 2226 C C . GLN A 1 277 ? 34.914 -17.002 -38.610 1.00 57.62 277 GLN A C 1
ATOM 2228 O O . GLN A 1 277 ? 34.424 -15.964 -38.167 1.00 57.62 277 GLN A O 1
ATOM 2233 N N . GLN A 1 278 ? 34.315 -17.724 -39.568 1.00 61.19 278 GLN A N 1
ATOM 2234 C CA . GLN A 1 278 ? 32.957 -17.455 -40.056 1.00 61.19 278 GLN A CA 1
ATOM 2235 C C . GLN A 1 278 ? 31.982 -17.259 -38.879 1.00 61.19 278 GLN A C 1
ATOM 2237 O O . GLN A 1 278 ? 32.121 -17.957 -37.872 1.00 61.19 278 GLN A O 1
ATOM 2242 N N . PRO A 1 279 ? 30.973 -16.372 -39.002 1.00 65.81 279 PRO A N 1
ATOM 2243 C CA . PRO A 1 279 ? 30.044 -16.039 -37.924 1.00 65.81 279 PRO A CA 1
ATOM 2244 C C . PRO A 1 279 ? 29.095 -17.211 -37.632 1.00 65.81 279 PRO A C 1
ATOM 2246 O O . PRO A 1 279 ? 27.928 -17.218 -38.021 1.00 65.81 279 PRO A O 1
ATOM 2249 N N . LYS A 1 280 ? 29.600 -18.234 -36.944 1.00 78.31 280 LYS A N 1
ATOM 2250 C CA . LYS A 1 280 ? 28.840 -19.377 -36.447 1.00 78.31 280 LYS A CA 1
ATOM 2251 C C . LYS A 1 280 ? 28.859 -19.338 -34.929 1.00 78.31 280 LYS A C 1
ATOM 2253 O O . LYS A 1 280 ? 29.912 -19.186 -34.323 1.00 78.31 280 LYS A O 1
ATOM 2258 N N . LEU A 1 281 ? 27.681 -19.450 -34.321 1.00 81.69 281 LEU A N 1
ATOM 2259 C CA . LEU A 1 281 ? 27.566 -19.506 -32.869 1.00 81.69 281 LEU A CA 1
ATOM 2260 C C . LEU A 1 281 ? 28.117 -20.845 -32.376 1.00 81.69 281 LEU A C 1
ATOM 2262 O O . LEU A 1 281 ? 27.678 -21.893 -32.851 1.00 81.69 281 LEU A O 1
ATOM 2266 N N . ASP A 1 282 ? 29.058 -20.800 -31.438 1.00 82.25 282 ASP A N 1
ATOM 2267 C CA . ASP A 1 282 ? 29.624 -22.004 -30.840 1.00 82.25 282 ASP A CA 1
ATOM 2268 C C . ASP A 1 282 ? 28.623 -22.695 -29.889 1.00 82.25 282 ASP A C 1
ATOM 2270 O O . ASP A 1 282 ? 27.978 -22.058 -29.043 1.00 82.25 282 ASP A O 1
ATOM 2274 N N . ASP A 1 283 ? 28.501 -24.019 -30.015 1.00 83.69 283 ASP A N 1
ATOM 2275 C CA . ASP A 1 283 ? 27.587 -24.841 -29.215 1.00 83.69 283 ASP A CA 1
ATOM 2276 C C . ASP A 1 283 ? 27.948 -24.833 -27.718 1.00 83.69 283 ASP A C 1
ATOM 2278 O O . ASP A 1 283 ? 27.067 -24.965 -26.860 1.00 83.69 283 ASP A O 1
ATOM 2282 N N . GLN A 1 284 ? 29.221 -24.635 -27.367 1.00 83.75 284 GLN A N 1
ATOM 2283 C CA . GLN A 1 284 ? 29.690 -24.480 -25.992 1.00 83.75 284 GLN A CA 1
ATOM 2284 C C . GLN A 1 284 ? 29.234 -23.145 -25.398 1.00 83.75 284 GLN A C 1
ATOM 2286 O O . GLN A 1 284 ? 28.766 -23.117 -24.254 1.00 83.75 284 GLN A O 1
ATOM 2291 N N . ALA A 1 285 ? 29.273 -22.059 -26.175 1.00 84.38 285 ALA A N 1
ATOM 2292 C CA . ALA A 1 285 ? 28.760 -20.758 -25.748 1.00 84.38 285 ALA A CA 1
ATOM 2293 C C . ALA A 1 285 ? 27.241 -20.816 -25.521 1.00 84.38 285 ALA A C 1
ATOM 2295 O O . ALA A 1 285 ? 26.742 -20.354 -24.487 1.00 84.38 285 ALA A O 1
ATOM 2296 N N . LEU A 1 286 ? 26.511 -21.465 -26.435 1.00 86.62 286 LEU A N 1
ATOM 2297 C CA . LEU A 1 286 ? 25.076 -21.719 -26.296 1.00 86.62 286 LEU A CA 1
ATOM 2298 C C . LEU A 1 286 ? 24.772 -22.578 -25.062 1.00 86.62 286 LEU A C 1
ATOM 2300 O O . LEU A 1 286 ? 23.898 -22.237 -24.261 1.00 86.62 286 LEU A O 1
ATOM 2304 N N . THR A 1 287 ? 25.512 -23.671 -24.876 1.00 86.38 287 THR A N 1
ATOM 2305 C CA . THR A 1 287 ? 25.352 -24.581 -23.737 1.00 86.38 287 THR A CA 1
ATOM 2306 C C . THR A 1 287 ? 25.609 -23.868 -22.416 1.00 86.38 287 THR A C 1
ATOM 2308 O O . THR A 1 287 ? 24.877 -24.090 -21.450 1.00 86.38 287 THR A O 1
ATOM 2311 N N . ASP A 1 288 ? 26.603 -22.989 -22.354 1.00 85.25 288 ASP A N 1
ATOM 2312 C CA . ASP A 1 288 ? 26.926 -22.221 -21.156 1.00 85.25 288 ASP A CA 1
ATOM 2313 C C . ASP A 1 288 ? 25.874 -21.162 -20.845 1.00 85.25 288 ASP A C 1
ATOM 2315 O O . ASP A 1 288 ? 25.470 -21.031 -19.684 1.00 85.25 288 ASP A O 1
ATOM 2319 N N . VAL A 1 289 ? 25.375 -20.445 -21.855 1.00 85.62 289 VAL A N 1
ATOM 2320 C CA . VAL A 1 289 ? 24.250 -19.517 -21.678 1.00 85.62 289 VAL A CA 1
ATOM 2321 C C . VAL A 1 289 ? 23.008 -20.272 -21.220 1.00 85.62 289 VAL A C 1
ATOM 2323 O O . VAL A 1 289 ? 22.410 -19.883 -20.218 1.00 85.62 289 VAL A O 1
ATOM 2326 N N . MET A 1 290 ? 22.665 -21.396 -21.855 1.00 86.25 290 MET A N 1
ATOM 2327 C CA . MET A 1 290 ? 21.553 -22.251 -21.437 1.00 86.25 290 MET A CA 1
ATOM 2328 C C . MET A 1 290 ? 21.744 -22.733 -19.993 1.00 86.25 290 MET A C 1
ATOM 2330 O O . MET A 1 290 ? 20.835 -22.615 -19.170 1.00 86.25 290 MET A O 1
ATOM 2334 N N . LYS A 1 291 ? 22.923 -23.261 -19.648 1.00 82.75 291 LYS A N 1
ATOM 2335 C CA . LYS A 1 291 ? 23.229 -23.734 -18.293 1.00 82.75 291 LYS A CA 1
ATOM 2336 C C . LYS A 1 291 ? 23.117 -22.611 -17.275 1.00 82.75 291 LYS A C 1
ATOM 2338 O O . LYS A 1 291 ? 22.581 -22.878 -16.210 1.00 82.75 291 LYS A O 1
ATOM 2343 N N . LYS A 1 292 ? 23.588 -21.396 -17.574 1.00 80.38 292 LYS A N 1
ATOM 2344 C CA . LYS A 1 292 ? 23.500 -20.230 -16.678 1.00 80.38 292 LYS A CA 1
ATOM 2345 C C . LYS A 1 292 ? 22.064 -19.739 -16.521 1.00 80.38 292 LYS A C 1
ATOM 2347 O O . LYS A 1 292 ? 21.608 -19.588 -15.392 1.00 80.38 292 LYS A O 1
ATOM 2352 N N . LEU A 1 293 ? 21.349 -19.540 -17.626 1.00 77.94 293 LEU A N 1
ATOM 2353 C CA . LEU A 1 293 ? 19.998 -18.974 -17.647 1.00 77.94 293 LEU A CA 1
ATOM 2354 C C . LEU A 1 293 ? 18.987 -19.929 -17.004 1.00 77.94 293 LEU A C 1
ATOM 2356 O O . LEU A 1 293 ? 18.178 -19.521 -16.174 1.00 77.94 293 LEU A O 1
ATOM 2360 N N . PHE A 1 294 ? 19.107 -21.226 -17.288 1.00 75.44 294 PHE A N 1
ATOM 2361 C CA . PHE A 1 294 ? 18.255 -22.257 -16.701 1.00 75.44 294 PHE A CA 1
ATOM 2362 C C . PHE A 1 294 ? 18.831 -22.886 -15.427 1.00 75.44 294 PHE A C 1
ATOM 2364 O O . PHE A 1 294 ? 18.213 -23.801 -14.887 1.00 75.44 294 PHE A O 1
ATOM 2371 N N . LYS A 1 295 ? 19.975 -22.418 -14.901 1.00 68.88 295 LYS A N 1
ATOM 2372 C CA . LYS A 1 295 ? 20.597 -22.990 -13.687 1.00 68.88 295 LYS A CA 1
ATOM 2373 C C . LYS A 1 295 ? 19.615 -23.020 -12.523 1.00 68.88 295 LYS A C 1
ATOM 2375 O O . LYS A 1 295 ? 19.508 -24.031 -11.831 1.00 68.88 295 LYS A O 1
ATOM 2380 N N . ASN A 1 296 ? 18.904 -21.910 -12.340 1.00 54.19 296 ASN A N 1
ATOM 2381 C CA . ASN A 1 296 ? 17.925 -21.750 -11.274 1.00 54.19 296 ASN A CA 1
ATOM 2382 C C . ASN A 1 296 ? 16.688 -22.601 -11.571 1.00 54.19 296 ASN A C 1
ATOM 2384 O O . ASN A 1 296 ? 16.293 -23.403 -10.739 1.00 54.19 296 ASN A O 1
ATOM 2388 N N . TYR A 1 297 ? 16.164 -22.565 -12.795 1.00 58.91 297 TYR A N 1
ATOM 2389 C CA . TYR A 1 297 ? 14.976 -23.337 -13.182 1.00 58.91 297 TYR A CA 1
ATOM 2390 C C . TYR A 1 297 ? 15.172 -24.861 -13.200 1.00 58.91 297 TYR A C 1
ATOM 2392 O O . TYR A 1 297 ? 14.214 -25.596 -12.999 1.00 58.91 297 TYR A O 1
ATOM 2400 N N . LYS A 1 298 ? 16.399 -25.363 -13.388 1.00 62.62 298 LYS A N 1
ATOM 2401 C CA . LYS A 1 298 ? 16.719 -26.795 -13.237 1.00 62.62 298 LYS A CA 1
ATOM 2402 C C . LYS A 1 298 ? 16.769 -27.236 -11.771 1.00 62.62 298 LYS A C 1
ATOM 2404 O O . LYS A 1 298 ? 16.606 -28.419 -11.482 1.00 62.62 298 LYS A O 1
ATOM 2409 N N . LYS A 1 299 ? 17.038 -26.305 -10.850 1.00 54.66 299 LYS A N 1
ATOM 2410 C CA . LYS A 1 299 ? 17.124 -26.559 -9.402 1.00 54.66 299 LYS A CA 1
ATOM 2411 C C . LYS A 1 299 ? 15.825 -26.231 -8.662 1.00 54.66 299 LYS A C 1
ATOM 2413 O O . LYS A 1 299 ? 15.581 -26.799 -7.600 1.00 54.66 299 LYS A O 1
ATOM 2418 N N . CYS A 1 300 ? 14.997 -25.356 -9.223 1.00 51.38 300 CYS A N 1
ATOM 2419 C CA . CYS A 1 300 ? 13.738 -24.906 -8.648 1.00 51.38 300 CYS A CA 1
ATOM 2420 C C . CYS A 1 300 ? 12.557 -25.619 -9.300 1.00 51.38 300 CYS A C 1
ATOM 2422 O O . CYS A 1 300 ? 12.548 -25.890 -10.497 1.00 51.38 300 CYS A O 1
ATOM 2424 N N . LYS A 1 301 ? 11.507 -25.883 -8.523 1.00 55.97 301 LYS A N 1
ATOM 2425 C CA . LYS A 1 301 ? 10.231 -26.328 -9.089 1.00 55.97 301 LYS A CA 1
ATOM 2426 C C . LYS A 1 301 ? 9.553 -25.106 -9.707 1.00 55.97 301 LYS A C 1
ATOM 2428 O O . LYS A 1 301 ? 9.236 -24.168 -8.980 1.00 55.97 301 LYS A O 1
ATOM 2433 N N . ALA A 1 302 ? 9.340 -25.088 -11.020 1.00 51.31 302 ALA A N 1
ATOM 2434 C CA . ALA A 1 302 ? 8.581 -24.013 -11.649 1.00 51.31 302 ALA A CA 1
ATOM 2435 C C . ALA A 1 302 ? 7.134 -24.048 -11.123 1.00 51.31 302 ALA A C 1
ATOM 2437 O O . ALA A 1 302 ? 6.405 -25.011 -11.350 1.00 51.31 302 ALA A O 1
ATOM 2438 N N . SER A 1 303 ? 6.727 -23.021 -10.379 1.00 54.91 303 SER A N 1
ATOM 2439 C CA . SER A 1 303 ? 5.352 -22.850 -9.910 1.00 54.91 303 SER A CA 1
ATOM 2440 C C . SER A 1 303 ? 4.975 -21.383 -10.019 1.00 54.91 303 SER A C 1
ATOM 2442 O O . SER A 1 303 ? 5.742 -20.518 -9.611 1.00 54.91 303 SER A O 1
ATOM 2444 N N . LYS A 1 304 ? 3.779 -21.105 -10.552 1.00 49.50 304 LYS A N 1
ATOM 2445 C CA . LYS A 1 304 ? 3.258 -19.738 -10.720 1.00 49.50 304 LYS A CA 1
ATOM 2446 C C . LYS A 1 304 ? 3.045 -19.000 -9.390 1.00 49.50 304 LYS A C 1
ATOM 2448 O O . LYS A 1 304 ? 2.877 -17.787 -9.412 1.00 49.50 304 LYS A O 1
ATOM 2453 N N . VAL A 1 305 ? 3.005 -19.727 -8.269 1.00 53.31 305 VAL A N 1
ATOM 2454 C CA . VAL A 1 305 ? 2.628 -19.186 -6.953 1.00 53.31 305 VAL A CA 1
ATOM 2455 C C . VAL A 1 305 ? 3.610 -19.608 -5.855 1.00 53.31 305 VAL A C 1
ATOM 2457 O O . VAL A 1 305 ? 4.074 -18.754 -5.127 1.00 53.31 305 VAL A O 1
ATOM 2460 N N . ILE A 1 306 ? 3.989 -20.891 -5.779 1.00 56.09 306 ILE A N 1
ATOM 2461 C CA . ILE A 1 306 ? 4.555 -21.507 -4.554 1.00 56.09 306 ILE A CA 1
ATOM 2462 C C . ILE A 1 306 ? 6.061 -21.231 -4.336 1.00 56.09 306 ILE A C 1
ATOM 2464 O O . ILE A 1 306 ? 6.591 -21.547 -3.278 1.00 56.09 306 ILE A O 1
ATOM 2468 N N . ASN A 1 307 ? 6.760 -20.635 -5.308 1.00 63.56 307 ASN A N 1
ATOM 2469 C CA . ASN A 1 307 ? 8.199 -20.353 -5.221 1.00 63.56 307 ASN A CA 1
ATOM 2470 C C . ASN A 1 307 ? 8.515 -18.912 -5.645 1.00 63.56 307 ASN A C 1
ATOM 2472 O O . ASN A 1 307 ? 9.363 -18.687 -6.507 1.00 63.56 307 ASN A O 1
ATOM 2476 N N . LEU A 1 308 ? 7.844 -17.921 -5.048 1.00 64.94 308 LEU A N 1
ATOM 2477 C CA . LEU A 1 308 ? 8.104 -16.505 -5.353 1.00 64.94 308 LEU A CA 1
ATOM 2478 C C . LEU A 1 308 ? 9.574 -16.093 -5.100 1.00 64.94 308 LEU A C 1
ATOM 2480 O O . LEU A 1 308 ? 10.088 -15.169 -5.736 1.00 64.94 308 LEU A O 1
ATOM 2484 N N . SER A 1 309 ? 10.229 -16.789 -4.164 1.00 74.81 309 SER A N 1
ATOM 2485 C CA . SER A 1 309 ? 11.657 -16.711 -3.824 1.00 74.81 309 SER A CA 1
ATOM 2486 C C . SER A 1 309 ? 12.413 -17.931 -4.361 1.00 74.81 309 SER A C 1
ATOM 2488 O O . SER A 1 309 ? 12.996 -18.711 -3.606 1.00 74.81 309 SER A O 1
ATOM 2490 N N . GLU A 1 310 ? 12.325 -18.153 -5.673 1.00 73.94 310 GLU A N 1
ATOM 2491 C CA . GLU A 1 310 ? 12.904 -19.316 -6.354 1.00 73.94 310 GLU A CA 1
ATOM 2492 C C . GLU A 1 310 ? 14.391 -19.524 -6.037 1.00 73.94 310 GLU A C 1
ATOM 2494 O O . GLU A 1 310 ? 14.818 -20.654 -5.830 1.00 73.94 310 GLU A O 1
ATOM 2499 N N . ASP A 1 311 ? 15.162 -18.447 -5.936 1.00 75.44 311 ASP A N 1
ATOM 2500 C CA . ASP A 1 311 ? 16.578 -18.434 -5.578 1.00 75.44 311 ASP A CA 1
ATOM 2501 C C . ASP A 1 311 ? 16.844 -19.045 -4.195 1.00 75.44 311 ASP A C 1
ATOM 2503 O O . ASP A 1 311 ? 17.730 -19.892 -4.051 1.00 75.44 311 ASP A O 1
ATOM 2507 N N . ILE A 1 312 ? 16.028 -18.692 -3.200 1.00 81.19 312 ILE A N 1
ATOM 2508 C CA . ILE A 1 312 ? 16.122 -19.229 -1.837 1.00 81.19 312 ILE A CA 1
ATOM 2509 C C . ILE A 1 312 ? 15.769 -20.722 -1.819 1.00 81.19 312 ILE A C 1
ATOM 2511 O O . ILE A 1 312 ? 16.511 -21.528 -1.253 1.00 81.19 312 ILE A O 1
ATOM 2515 N N . PHE A 1 313 ? 14.697 -21.129 -2.507 1.00 81.69 313 PHE A N 1
ATOM 2516 C CA . PHE A 1 313 ? 14.332 -22.548 -2.618 1.00 81.69 313 PHE A CA 1
ATOM 2517 C C . PHE A 1 313 ? 15.385 -23.373 -3.374 1.00 81.69 313 PHE A C 1
ATOM 2519 O O . PHE A 1 313 ? 15.600 -24.545 -3.050 1.00 81.69 313 PHE A O 1
ATOM 2526 N N . ALA A 1 314 ? 16.079 -22.788 -4.355 1.00 80.25 314 ALA A N 1
ATOM 2527 C CA . ALA A 1 314 ? 17.244 -23.413 -4.985 1.00 80.25 314 ALA A CA 1
ATOM 2528 C C . ALA A 1 314 ? 18.361 -23.653 -3.964 1.00 80.25 314 ALA A C 1
ATOM 2530 O O . ALA A 1 314 ? 18.962 -24.730 -3.962 1.00 80.25 314 ALA A O 1
ATOM 2531 N N . GLY A 1 315 ? 18.614 -22.670 -3.095 1.00 82.31 315 GLY A N 1
ATOM 2532 C CA . GLY A 1 315 ? 19.543 -22.778 -1.972 1.00 82.31 315 GLY A CA 1
ATOM 2533 C C . GLY A 1 315 ? 19.181 -23.940 -1.050 1.00 82.31 315 GLY A C 1
ATOM 2534 O O . GLY A 1 315 ? 19.992 -24.846 -0.873 1.00 82.31 315 GLY A O 1
ATOM 2535 N N . PHE A 1 316 ? 17.935 -23.988 -0.568 1.00 86.25 316 PHE A N 1
ATOM 2536 C CA . PHE A 1 316 ? 17.440 -25.071 0.290 1.00 86.25 316 PHE A CA 1
ATOM 2537 C C . PHE A 1 316 ? 17.620 -26.447 -0.350 1.00 86.25 316 PHE A C 1
ATOM 2539 O O . PHE A 1 316 ? 18.156 -27.358 0.277 1.00 86.25 316 PHE A O 1
ATOM 2546 N N . ASN A 1 317 ? 17.234 -26.599 -1.619 1.00 83.81 317 ASN A N 1
ATOM 2547 C CA . ASN A 1 317 ? 17.406 -27.858 -2.342 1.00 83.81 317 ASN A CA 1
ATOM 2548 C C . ASN A 1 317 ? 18.880 -28.230 -2.539 1.00 83.81 317 ASN A C 1
ATOM 2550 O O . ASN A 1 317 ? 19.212 -29.412 -2.490 1.00 83.81 317 ASN A O 1
ATOM 2554 N N . SER A 1 318 ? 19.759 -27.250 -2.766 1.00 84.44 318 SER A N 1
ATOM 2555 C CA . SER A 1 318 ? 21.201 -27.481 -2.874 1.00 84.44 318 SER A CA 1
ATOM 2556 C C . SER A 1 318 ? 21.758 -28.002 -1.552 1.00 84.44 318 SER A C 1
ATOM 2558 O O . SER A 1 318 ? 22.389 -29.053 -1.541 1.00 84.44 318 SER A O 1
ATOM 2560 N N . THR A 1 319 ? 21.456 -27.335 -0.438 1.00 84.81 319 THR A N 1
ATOM 2561 C CA . THR A 1 319 ? 21.910 -27.731 0.902 1.00 84.81 319 THR A CA 1
ATOM 2562 C C . THR A 1 319 ? 21.341 -29.085 1.332 1.00 84.81 319 THR A C 1
ATOM 2564 O O . THR A 1 319 ? 22.071 -29.915 1.865 1.00 84.81 319 THR A O 1
ATOM 2567 N N . LEU A 1 320 ? 20.065 -29.368 1.043 1.00 85.94 320 LEU A N 1
ATOM 2568 C CA . LEU A 1 320 ? 19.443 -30.673 1.320 1.00 85.94 320 LEU A CA 1
ATOM 2569 C C . LEU A 1 320 ? 20.091 -31.832 0.547 1.00 85.94 320 LEU A C 1
ATOM 2571 O O . LEU A 1 320 ? 19.979 -32.979 0.974 1.00 85.94 320 LEU A O 1
ATOM 2575 N N . ARG A 1 321 ? 20.748 -31.537 -0.578 1.00 87.06 321 ARG A N 1
ATOM 2576 C CA . ARG A 1 321 ? 21.513 -32.491 -1.396 1.00 87.06 321 ARG A CA 1
ATOM 2577 C C . ARG A 1 321 ? 23.017 -32.414 -1.129 1.00 87.06 321 ARG A C 1
ATOM 2579 O O . ARG A 1 321 ? 23.793 -32.793 -1.996 1.00 87.06 321 ARG A O 1
ATOM 2586 N N . GLU A 1 322 ? 23.409 -31.870 0.023 1.00 86.06 322 GLU A N 1
ATOM 2587 C CA . GLU A 1 322 ? 24.810 -31.752 0.454 1.00 86.06 322 GLU A CA 1
ATOM 2588 C C . GLU A 1 322 ? 25.672 -30.885 -0.481 1.00 86.06 322 GLU A C 1
ATOM 2590 O O . GLU A 1 322 ? 26.899 -30.932 -0.469 1.00 86.06 322 GLU A O 1
ATOM 2595 N N . GLY A 1 323 ? 25.032 -30.033 -1.284 1.00 80.94 323 GLY A N 1
ATOM 2596 C CA . GLY A 1 323 ? 25.716 -29.042 -2.095 1.00 80.94 323 GLY A CA 1
ATOM 2597 C C . GLY A 1 323 ? 26.306 -27.939 -1.221 1.00 80.94 323 GLY A C 1
ATOM 2598 O O . GLY A 1 323 ? 25.604 -27.352 -0.397 1.00 80.94 323 GLY A O 1
ATOM 2599 N N . ASN A 1 324 ? 27.576 -27.616 -1.451 1.00 73.75 324 ASN A N 1
ATOM 2600 C CA . ASN A 1 324 ? 28.252 -26.502 -0.797 1.00 73.75 324 ASN A CA 1
ATOM 2601 C C . ASN A 1 324 ? 28.051 -25.197 -1.592 1.00 73.75 324 ASN A C 1
ATOM 2603 O O . ASN A 1 324 ? 28.104 -25.194 -2.825 1.00 73.75 324 ASN A O 1
ATOM 2607 N N . VAL A 1 325 ? 27.820 -24.088 -0.890 1.00 68.19 325 VAL A N 1
ATOM 2608 C CA . VAL A 1 325 ? 27.754 -22.739 -1.465 1.00 68.19 325 VAL A CA 1
ATOM 2609 C C . VAL A 1 325 ? 28.848 -21.920 -0.798 1.00 68.19 325 VAL A C 1
ATOM 2611 O O . VAL A 1 325 ? 28.742 -21.590 0.379 1.00 68.19 325 VAL A O 1
ATOM 2614 N N . THR A 1 326 ? 29.905 -21.594 -1.540 1.00 66.12 326 THR A N 1
ATOM 2615 C CA . THR A 1 326 ? 30.953 -20.704 -1.041 1.00 66.12 326 THR A CA 1
ATOM 2616 C C . THR A 1 326 ? 30.423 -19.273 -1.018 1.00 66.12 326 THR A C 1
ATOM 2618 O O . THR A 1 326 ? 30.031 -18.718 -2.047 1.00 66.12 326 THR A O 1
ATOM 2621 N N . HIS A 1 327 ? 30.367 -18.678 0.173 1.00 63.09 327 HIS A N 1
ATOM 2622 C CA . HIS A 1 327 ? 30.104 -17.254 0.320 1.00 63.09 327 HIS A CA 1
ATOM 2623 C C . HIS A 1 327 ? 31.423 -16.509 0.114 1.00 63.09 327 HIS A C 1
ATOM 2625 O O . HIS A 1 327 ? 32.356 -16.666 0.896 1.00 63.09 327 HIS A O 1
ATOM 2631 N N . HIS A 1 328 ? 31.519 -15.744 -0.970 1.00 63.03 328 HIS A N 1
ATOM 2632 C CA . HIS A 1 328 ? 32.625 -14.818 -1.174 1.00 63.03 328 HIS A CA 1
ATOM 2633 C C . HIS A 1 328 ? 32.160 -13.453 -0.671 1.00 63.03 328 HIS A C 1
ATOM 2635 O O . HIS A 1 328 ? 31.300 -12.833 -1.299 1.00 63.03 328 HIS A O 1
ATOM 2641 N N . GLU A 1 329 ? 32.680 -13.025 0.480 1.00 50.94 329 GLU A N 1
ATOM 2642 C CA . GLU A 1 329 ? 32.447 -11.674 0.987 1.00 50.94 329 GLU A CA 1
ATOM 2643 C C . GLU A 1 329 ? 33.045 -10.664 0.009 1.00 50.94 329 GLU A C 1
ATOM 2645 O O . GLU A 1 329 ? 34.233 -10.693 -0.314 1.00 50.94 329 GLU A O 1
ATOM 2650 N N . TYR A 1 330 ? 32.203 -9.758 -0.471 1.00 55.16 330 TYR A N 1
ATOM 2651 C CA . TYR A 1 330 ? 32.643 -8.560 -1.163 1.00 55.16 330 TYR A CA 1
ATOM 2652 C C . TYR A 1 330 ? 32.386 -7.386 -0.223 1.00 55.16 330 TYR A C 1
ATOM 2654 O O . TYR A 1 330 ? 31.245 -7.177 0.179 1.00 55.16 330 TYR A O 1
ATOM 2662 N N . ILE A 1 331 ? 33.426 -6.605 0.090 1.00 55.28 331 ILE A N 1
ATOM 2663 C CA . ILE A 1 331 ? 33.353 -5.461 1.021 1.00 55.28 331 ILE A CA 1
ATOM 2664 C C . ILE A 1 331 ? 32.268 -4.453 0.594 1.00 55.28 331 ILE A C 1
ATOM 2666 O O . ILE A 1 331 ? 31.623 -3.837 1.436 1.00 55.28 331 ILE A O 1
ATOM 2670 N N . GLN A 1 332 ? 32.016 -4.305 -0.715 1.00 44.00 332 GLN A N 1
ATOM 2671 C CA . GLN A 1 332 ? 30.895 -3.516 -1.226 1.00 44.00 332 GLN A CA 1
ATOM 2672 C C . GLN A 1 332 ? 30.586 -3.864 -2.693 1.00 44.00 332 GLN A C 1
ATOM 2674 O O . GLN A 1 332 ? 31.404 -3.628 -3.577 1.00 44.00 332 GLN A O 1
ATOM 2679 N N . VAL A 1 333 ? 29.382 -4.366 -2.990 1.00 44.81 333 VAL A N 1
ATOM 2680 C CA . VAL A 1 333 ? 28.827 -4.376 -4.3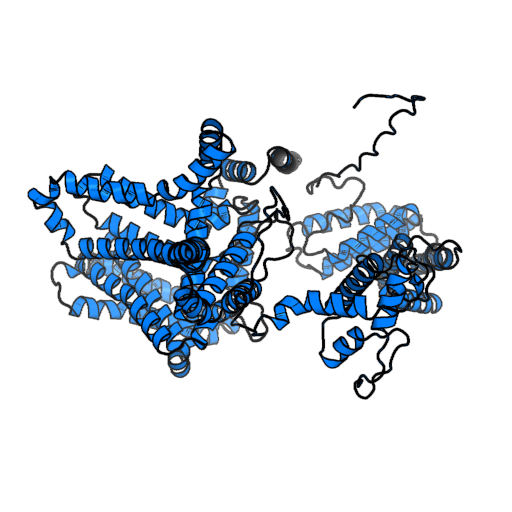59 1.00 44.81 333 VAL A CA 1
ATOM 2681 C C . VAL A 1 333 ? 27.402 -3.846 -4.293 1.00 44.81 333 VAL A C 1
ATOM 2683 O O . VAL A 1 333 ? 26.439 -4.578 -4.071 1.00 44.81 333 VAL A O 1
ATOM 2686 N N . GLY A 1 334 ? 27.260 -2.534 -4.461 1.00 42.88 334 GLY A N 1
ATOM 2687 C CA . GLY A 1 334 ? 25.957 -1.890 -4.522 1.00 42.88 334 GLY A CA 1
ATOM 2688 C C . GLY A 1 334 ? 25.416 -1.896 -5.946 1.00 42.88 334 GLY A C 1
ATOM 2689 O O . GLY A 1 334 ? 25.976 -1.246 -6.825 1.00 42.88 334 GLY A O 1
ATOM 2690 N N . LYS A 1 335 ? 24.251 -2.511 -6.173 1.00 47.47 335 LYS A N 1
ATOM 2691 C CA . LYS A 1 335 ? 23.335 -1.990 -7.200 1.00 47.47 335 LYS A CA 1
ATOM 2692 C C . LYS A 1 335 ? 22.687 -0.734 -6.619 1.00 47.47 335 LYS A C 1
ATOM 2694 O O . LYS A 1 335 ? 21.551 -0.784 -6.161 1.00 47.47 335 LYS A O 1
ATOM 2699 N N . GLY A 1 336 ? 23.456 0.355 -6.553 1.00 52.22 336 GLY A N 1
ATOM 2700 C CA . GLY A 1 336 ? 22.990 1.646 -6.057 1.00 52.22 336 GLY A CA 1
ATOM 2701 C C . GLY A 1 336 ? 21.807 2.105 -6.897 1.00 52.22 336 GLY A C 1
ATOM 2702 O O . GLY A 1 336 ? 21.952 2.389 -8.084 1.00 52.22 336 GLY A O 1
ATOM 2703 N N . ARG A 1 337 ? 20.619 2.092 -6.299 1.00 64.12 337 ARG A N 1
ATOM 2704 C CA . ARG A 1 337 ? 19.389 2.538 -6.933 1.00 64.12 337 ARG A CA 1
ATOM 2705 C C . ARG A 1 337 ? 18.617 3.354 -5.917 1.00 64.12 337 ARG A C 1
ATOM 2707 O O . ARG A 1 337 ? 18.279 2.833 -4.857 1.00 64.12 337 ARG A O 1
ATOM 2714 N N . ASP A 1 338 ? 18.305 4.593 -6.275 1.00 66.31 338 ASP A N 1
ATOM 2715 C CA . ASP A 1 338 ? 17.386 5.406 -5.488 1.00 66.31 338 ASP A CA 1
ATOM 2716 C C . ASP A 1 338 ? 16.044 4.671 -5.400 1.00 66.31 338 ASP A C 1
ATOM 2718 O O . ASP A 1 338 ? 15.547 4.155 -6.407 1.00 66.31 338 ASP A O 1
ATOM 2722 N N . VAL A 1 339 ? 15.481 4.573 -4.194 1.00 74.50 339 VAL A N 1
ATOM 2723 C CA . VAL A 1 339 ? 14.215 3.878 -3.916 1.00 74.50 339 VAL A CA 1
ATOM 2724 C C . VAL A 1 339 ? 13.351 4.706 -2.969 1.00 74.50 339 VAL A C 1
ATOM 2726 O O . VAL A 1 339 ? 13.817 5.180 -1.939 1.00 74.50 339 VAL A O 1
ATOM 2729 N N . GLY A 1 340 ? 12.087 4.912 -3.338 1.00 83.00 340 GLY A N 1
ATOM 2730 C CA . GLY A 1 340 ? 11.114 5.628 -2.506 1.00 83.00 340 GLY A CA 1
ATOM 2731 C C . GLY A 1 340 ? 10.416 4.683 -1.534 1.00 83.00 340 GLY A C 1
ATOM 2732 O O . GLY A 1 340 ? 10.453 3.465 -1.730 1.00 83.00 340 GLY A O 1
ATOM 2733 N N . LEU A 1 341 ? 9.702 5.221 -0.537 1.00 88.38 341 LEU A N 1
ATOM 2734 C CA . LEU A 1 341 ? 9.007 4.403 0.469 1.00 88.38 341 LEU A CA 1
ATOM 2735 C C . LEU A 1 341 ? 8.109 3.329 -0.170 1.00 88.38 341 LEU A C 1
ATOM 2737 O O . LEU A 1 341 ? 8.162 2.172 0.233 1.00 88.38 341 LEU A O 1
ATOM 2741 N N . ASN A 1 342 ? 7.345 3.675 -1.213 1.00 89.06 342 ASN A N 1
ATOM 2742 C CA . ASN A 1 342 ? 6.454 2.724 -1.891 1.00 89.06 342 ASN A CA 1
ATOM 2743 C C . ASN A 1 342 ? 7.217 1.573 -2.558 1.00 89.06 342 ASN A C 1
ATOM 2745 O O . ASN A 1 342 ? 6.787 0.423 -2.487 1.00 89.06 342 ASN A O 1
ATOM 2749 N N . GLN A 1 343 ? 8.363 1.850 -3.184 1.00 85.19 343 GLN A N 1
ATOM 2750 C CA . GLN A 1 343 ? 9.191 0.811 -3.804 1.00 85.19 343 GLN A CA 1
ATOM 2751 C C . GLN A 1 343 ? 9.821 -0.099 -2.751 1.00 85.19 343 GLN A C 1
ATOM 2753 O O . GLN A 1 343 ? 9.821 -1.318 -2.932 1.00 85.19 343 GLN A O 1
ATOM 2758 N N . ILE A 1 344 ? 10.308 0.484 -1.653 1.00 87.62 344 ILE A N 1
ATOM 2759 C CA . ILE A 1 344 ? 10.871 -0.256 -0.524 1.00 87.62 344 ILE A CA 1
ATOM 2760 C C . ILE A 1 344 ? 9.796 -1.133 0.121 1.00 87.62 344 ILE A C 1
ATOM 2762 O O . ILE A 1 344 ? 9.991 -2.335 0.246 1.00 87.62 344 ILE A O 1
ATOM 2766 N N . SER A 1 345 ? 8.633 -0.578 0.465 1.00 90.56 345 SER A N 1
ATOM 2767 C CA . SER A 1 345 ? 7.557 -1.342 1.101 1.00 90.56 345 SER A CA 1
ATOM 2768 C C . SER A 1 345 ? 7.041 -2.463 0.194 1.00 90.56 345 SER A C 1
ATOM 2770 O O . SER A 1 345 ? 6.815 -3.574 0.663 1.00 90.56 345 SER A O 1
ATOM 2772 N N . MET A 1 346 ? 6.936 -2.245 -1.124 1.00 86.56 346 MET A N 1
ATOM 2773 C CA . MET A 1 346 ? 6.610 -3.327 -2.065 1.00 86.56 346 MET A CA 1
ATOM 2774 C C . MET A 1 346 ? 7.684 -4.420 -2.108 1.00 86.56 346 MET A C 1
ATOM 2776 O O . MET A 1 346 ? 7.353 -5.601 -2.232 1.00 86.56 346 MET A O 1
ATOM 2780 N N . PHE A 1 347 ? 8.960 -4.049 -1.999 1.00 85.31 347 PHE A N 1
ATOM 2781 C CA . PHE A 1 347 ? 10.057 -5.007 -1.911 1.00 85.31 347 PHE A CA 1
ATOM 2782 C C . PHE A 1 347 ? 9.992 -5.812 -0.609 1.00 85.31 347 PHE A C 1
ATOM 2784 O O . PHE A 1 347 ? 10.055 -7.039 -0.642 1.00 85.31 347 PHE A O 1
ATOM 2791 N N . GLU A 1 348 ? 9.775 -5.154 0.527 1.00 89.00 348 GLU A N 1
ATOM 2792 C CA . GLU A 1 348 ? 9.618 -5.826 1.817 1.00 89.00 348 GLU A CA 1
ATOM 2793 C C . GLU A 1 348 ? 8.376 -6.719 1.856 1.00 89.00 348 GLU A C 1
ATOM 2795 O O . GLU A 1 348 ? 8.448 -7.842 2.347 1.00 89.00 348 GLU A O 1
ATOM 2800 N N . ALA A 1 349 ? 7.259 -6.276 1.274 1.00 89.19 349 ALA A N 1
ATOM 2801 C CA . ALA A 1 349 ? 6.054 -7.081 1.104 1.00 89.19 349 ALA A CA 1
ATOM 2802 C C . ALA A 1 349 ? 6.336 -8.352 0.295 1.00 89.19 349 ALA A C 1
ATOM 2804 O O . ALA A 1 349 ? 5.876 -9.436 0.657 1.00 89.19 349 ALA A O 1
ATOM 2805 N N . LYS A 1 350 ? 7.126 -8.236 -0.783 1.00 85.62 350 LYS A N 1
ATOM 2806 C CA . LYS A 1 350 ? 7.557 -9.380 -1.594 1.00 85.62 350 LYS A CA 1
ATOM 2807 C C . LYS A 1 350 ? 8.358 -10.377 -0.753 1.00 85.62 350 LYS A C 1
ATOM 2809 O O . LYS A 1 350 ? 8.056 -11.568 -0.796 1.00 85.62 350 LYS A O 1
ATOM 2814 N N . ILE A 1 351 ? 9.350 -9.910 0.009 1.00 86.62 351 ILE A N 1
ATOM 2815 C CA . ILE A 1 351 ? 10.189 -10.791 0.837 1.00 86.62 351 ILE A CA 1
ATOM 2816 C C . ILE A 1 351 ? 9.373 -11.424 1.971 1.00 86.62 351 ILE A C 1
ATOM 2818 O O . ILE A 1 351 ? 9.517 -12.618 2.226 1.00 86.62 351 ILE A O 1
ATOM 2822 N N . ALA A 1 352 ? 8.496 -10.660 2.622 1.00 90.56 352 ALA A N 1
ATOM 2823 C CA . ALA A 1 352 ? 7.640 -11.151 3.697 1.00 90.56 352 ALA A CA 1
ATOM 2824 C C . ALA A 1 352 ? 6.660 -12.231 3.211 1.00 90.56 352 ALA A C 1
ATOM 2826 O O . ALA A 1 352 ? 6.518 -13.259 3.870 1.00 90.56 352 ALA A O 1
ATOM 2827 N N . ASN A 1 353 ? 6.044 -12.047 2.036 1.00 87.69 353 ASN A N 1
ATOM 2828 C CA . ASN A 1 353 ? 5.224 -13.084 1.402 1.00 87.69 353 ASN A CA 1
ATOM 2829 C C . ASN A 1 353 ? 6.056 -14.338 1.096 1.00 87.69 353 ASN A C 1
ATOM 2831 O O . ASN A 1 353 ? 5.664 -15.439 1.471 1.00 87.69 353 ASN A O 1
ATOM 2835 N N . GLY A 1 354 ? 7.229 -14.173 0.472 1.00 86.81 354 GLY A N 1
ATOM 2836 C CA . GLY A 1 354 ? 8.121 -15.293 0.160 1.00 86.81 354 GLY A CA 1
ATOM 2837 C C . GLY A 1 354 ? 8.558 -16.069 1.407 1.00 86.81 354 GLY A C 1
ATOM 2838 O O . GLY A 1 354 ? 8.593 -17.294 1.383 1.00 86.81 354 GLY A O 1
ATOM 2839 N N . ASN A 1 355 ? 8.822 -15.383 2.523 1.00 89.62 355 ASN A N 1
ATOM 2840 C CA . ASN A 1 355 ? 9.125 -16.037 3.799 1.00 89.62 355 ASN A CA 1
ATOM 2841 C C . ASN A 1 355 ? 7.905 -16.745 4.398 1.00 89.62 355 ASN A C 1
ATOM 2843 O O . ASN A 1 355 ? 8.060 -17.827 4.949 1.00 89.62 355 ASN A O 1
ATOM 2847 N N . GLY A 1 356 ? 6.697 -16.192 4.253 1.00 90.00 356 GLY A N 1
ATOM 2848 C CA . GLY A 1 356 ? 5.465 -16.880 4.649 1.00 90.00 356 GLY A CA 1
ATOM 2849 C C . GLY A 1 356 ? 5.296 -18.221 3.926 1.00 90.00 356 GLY A C 1
ATOM 2850 O O . GLY A 1 356 ? 4.959 -19.224 4.551 1.00 90.00 356 GLY A O 1
ATOM 2851 N N . GLU A 1 357 ? 5.614 -18.273 2.629 1.00 86.06 357 GLU A N 1
ATOM 2852 C CA . GLU A 1 357 ? 5.624 -19.528 1.863 1.00 86.06 357 GLU A CA 1
ATOM 2853 C C . GLU A 1 357 ? 6.737 -20.481 2.307 1.00 86.06 357 GLU A C 1
ATOM 2855 O O . GLU A 1 357 ? 6.505 -21.685 2.410 1.00 86.06 357 GLU A O 1
ATOM 2860 N N . GLN A 1 358 ? 7.928 -19.960 2.623 1.00 88.06 358 GLN A N 1
ATOM 2861 C CA . GLN A 1 358 ? 9.021 -20.767 3.173 1.00 88.06 358 GLN A CA 1
ATOM 2862 C C . GLN A 1 358 ? 8.623 -21.423 4.500 1.00 88.06 358 GLN A C 1
ATOM 2864 O O . GLN A 1 358 ? 8.865 -22.620 4.663 1.00 88.06 358 GLN A O 1
ATOM 2869 N N . THR A 1 359 ? 7.950 -20.701 5.402 1.00 89.56 359 THR A N 1
ATOM 2870 C CA . THR A 1 359 ? 7.424 -21.243 6.668 1.00 89.56 359 THR A CA 1
ATOM 2871 C C . THR A 1 359 ? 6.459 -22.402 6.438 1.00 89.56 359 THR A C 1
ATOM 2873 O O . THR A 1 359 ? 6.490 -23.391 7.165 1.00 89.56 359 THR A O 1
ATOM 2876 N N . LEU A 1 360 ? 5.612 -22.300 5.411 1.00 85.50 360 LEU A N 1
ATOM 2877 C CA . LEU A 1 360 ? 4.653 -23.342 5.035 1.00 85.50 360 LEU A CA 1
ATOM 2878 C C . LEU A 1 360 ? 5.294 -24.493 4.236 1.00 85.50 360 LEU A C 1
ATOM 2880 O O . LEU A 1 360 ? 4.646 -25.511 3.976 1.00 85.50 360 LEU A O 1
ATOM 2884 N N . SER A 1 361 ? 6.555 -24.352 3.820 1.00 84.94 361 SER A N 1
ATOM 2885 C CA . SER A 1 361 ? 7.229 -25.317 2.958 1.00 84.94 361 SER A CA 1
ATOM 2886 C C . SER A 1 361 ? 7.745 -26.541 3.720 1.00 84.94 361 SER A C 1
ATOM 2888 O O . SER A 1 361 ? 8.224 -26.473 4.852 1.00 84.94 361 SER A O 1
ATOM 2890 N N . ARG A 1 362 ? 7.753 -27.693 3.037 1.00 87.56 362 ARG A N 1
ATOM 2891 C CA . ARG A 1 362 ? 8.395 -28.919 3.547 1.00 87.56 362 ARG A CA 1
ATOM 2892 C C . ARG A 1 362 ? 9.923 -28.828 3.558 1.00 87.56 362 ARG A C 1
ATOM 2894 O O . ARG A 1 362 ? 10.566 -29.667 4.183 1.00 87.56 362 ARG A O 1
ATOM 2901 N N . ASP A 1 363 ? 10.499 -27.867 2.842 1.00 86.50 363 ASP A N 1
ATOM 2902 C CA . ASP A 1 363 ? 11.948 -27.746 2.698 1.00 86.50 363 ASP A CA 1
ATOM 2903 C C . ASP A 1 363 ? 12.574 -27.184 3.979 1.00 86.50 363 ASP A C 1
ATOM 2905 O O . ASP A 1 363 ? 13.547 -27.761 4.460 1.00 86.50 363 ASP A O 1
ATOM 2909 N N . ILE A 1 364 ? 11.942 -26.188 4.617 1.00 88.50 364 ILE A N 1
ATOM 2910 C CA . ILE A 1 364 ? 12.326 -25.724 5.962 1.00 88.50 364 ILE A CA 1
ATOM 2911 C C . ILE A 1 364 ? 12.203 -26.850 6.993 1.00 88.50 364 ILE A C 1
ATOM 2913 O O . ILE A 1 364 ? 13.128 -27.067 7.770 1.00 88.50 364 ILE A O 1
ATOM 2917 N N . TYR A 1 365 ? 11.113 -27.626 6.958 1.00 88.81 365 TYR A N 1
ATOM 2918 C CA . TYR A 1 365 ? 10.949 -28.779 7.851 1.00 88.81 365 TYR A CA 1
ATOM 2919 C C . TYR A 1 365 ? 12.102 -29.790 7.709 1.00 88.81 365 TYR A C 1
ATOM 2921 O O . TYR A 1 365 ? 12.648 -30.261 8.705 1.00 88.81 365 TYR A O 1
ATOM 2929 N N . ARG A 1 366 ? 12.518 -30.102 6.475 1.00 91.56 366 ARG A N 1
ATOM 2930 C CA . ARG A 1 366 ? 13.629 -31.033 6.207 1.00 91.56 366 ARG A CA 1
ATOM 2931 C C . ARG A 1 366 ? 14.987 -30.465 6.598 1.00 91.56 366 ARG A C 1
ATOM 2933 O O . ARG A 1 366 ? 15.796 -31.204 7.150 1.00 91.56 366 ARG A O 1
ATOM 2940 N N . LEU A 1 367 ? 15.239 -29.187 6.311 1.00 89.62 367 LEU A N 1
ATOM 2941 C CA . LEU A 1 367 ? 16.466 -28.506 6.729 1.00 89.62 367 LEU A CA 1
ATOM 2942 C C . LEU A 1 367 ? 16.574 -28.498 8.251 1.00 89.62 367 LEU A C 1
ATOM 2944 O O . LEU A 1 367 ? 17.636 -28.800 8.785 1.00 89.62 367 LEU A O 1
ATOM 2948 N N . GLY A 1 368 ? 15.452 -28.271 8.935 1.00 88.69 368 GLY A N 1
ATOM 2949 C CA . GLY A 1 368 ? 15.385 -28.287 10.387 1.00 88.69 368 GLY A CA 1
ATOM 2950 C C . GLY A 1 368 ? 15.851 -29.607 11.015 1.00 88.69 368 GLY A C 1
ATOM 2951 O O . GLY A 1 368 ? 16.491 -29.598 12.056 1.00 88.69 368 GLY A O 1
ATOM 2952 N N . HIS A 1 369 ? 15.610 -30.745 10.358 1.00 89.12 369 HIS A N 1
ATOM 2953 C CA . HIS A 1 369 ? 16.074 -32.052 10.845 1.00 89.12 369 HIS A CA 1
ATOM 2954 C C . HIS A 1 369 ? 17.554 -32.336 10.540 1.00 89.12 369 HIS A C 1
ATOM 2956 O O . HIS A 1 369 ? 18.103 -33.301 11.063 1.00 89.12 369 HIS A O 1
ATOM 2962 N N . ARG A 1 370 ? 18.193 -31.548 9.664 1.00 89.12 370 ARG A N 1
ATOM 2963 C CA . ARG A 1 370 ? 19.585 -31.755 9.225 1.00 89.12 370 ARG A CA 1
ATOM 2964 C C . ARG A 1 370 ? 20.562 -30.709 9.755 1.00 89.12 370 ARG A C 1
ATOM 2966 O O . ARG A 1 370 ? 21.767 -30.935 9.705 1.00 89.12 370 ARG A O 1
ATOM 2973 N N . PHE A 1 371 ? 20.077 -29.552 10.194 1.00 90.56 371 PHE A N 1
ATOM 2974 C CA . PHE A 1 371 ? 20.923 -28.507 10.756 1.00 90.56 371 PHE A CA 1
ATOM 2975 C C . PHE A 1 371 ? 21.321 -28.821 12.196 1.00 90.56 371 PHE A C 1
ATOM 2977 O O . PHE A 1 371 ? 20.497 -29.230 13.009 1.00 90.56 371 PHE A O 1
ATOM 2984 N N . ASP A 1 372 ? 22.595 -28.576 12.501 1.00 90.56 372 ASP A N 1
ATOM 2985 C CA . ASP A 1 372 ? 23.070 -28.468 13.875 1.00 90.56 372 ASP A CA 1
ATOM 2986 C C . ASP A 1 372 ? 22.500 -27.208 14.555 1.00 90.56 372 ASP A C 1
ATOM 2988 O O . ASP A 1 372 ? 21.869 -26.354 13.923 1.00 90.56 372 ASP A O 1
ATOM 2992 N N . PHE A 1 373 ? 22.723 -27.086 15.864 1.00 90.94 373 PHE A N 1
ATOM 2993 C CA . PHE A 1 373 ? 22.193 -25.985 16.668 1.00 90.94 373 PHE A CA 1
ATOM 2994 C C . PHE A 1 373 ? 22.566 -24.594 16.120 1.00 90.94 373 PHE A C 1
ATOM 2996 O O . PHE A 1 373 ? 21.713 -23.707 16.045 1.00 90.94 373 PHE A O 1
ATOM 3003 N N . PHE A 1 374 ? 23.815 -24.397 15.691 1.00 90.88 374 PHE A N 1
ATOM 3004 C CA . PHE A 1 374 ? 24.296 -23.094 15.224 1.00 90.88 374 PHE A CA 1
ATOM 3005 C C . PHE A 1 374 ? 23.730 -22.731 13.852 1.00 90.88 374 PHE A C 1
ATOM 3007 O O . PHE A 1 374 ? 23.277 -21.602 13.644 1.00 90.88 374 PHE A O 1
ATOM 3014 N N . ARG A 1 375 ? 23.678 -23.692 12.924 1.00 87.88 375 ARG A N 1
ATOM 3015 C CA . ARG A 1 375 ? 23.030 -23.520 11.618 1.00 87.88 375 ARG A CA 1
ATOM 3016 C C . ARG A 1 375 ? 21.537 -23.281 11.775 1.00 87.88 375 ARG A C 1
ATOM 3018 O O . ARG A 1 375 ? 20.986 -22.455 11.053 1.00 87.88 375 ARG A O 1
ATOM 3025 N N . MET A 1 376 ? 20.895 -23.936 12.741 1.00 89.38 376 MET A N 1
ATOM 3026 C CA . MET A 1 376 ? 19.497 -23.679 13.068 1.00 89.38 376 MET A CA 1
ATOM 3027 C C . MET A 1 376 ? 19.289 -22.252 13.580 1.00 89.38 376 MET A C 1
ATOM 3029 O O . MET A 1 376 ? 18.378 -21.579 13.106 1.00 89.38 376 MET A O 1
ATOM 3033 N N . MET A 1 377 ? 20.131 -21.759 14.495 1.00 88.31 377 MET A N 1
ATOM 3034 C CA . MET A 1 377 ? 20.032 -20.374 14.972 1.00 88.31 377 MET A CA 1
ATOM 3035 C C . MET A 1 377 ? 20.281 -19.360 13.862 1.00 88.31 377 MET A C 1
ATOM 3037 O O . MET A 1 377 ? 19.526 -18.398 13.735 1.00 88.31 377 MET A O 1
ATOM 3041 N N . SER A 1 378 ? 21.279 -19.603 13.011 1.00 86.75 378 SER A N 1
ATOM 3042 C CA . SER A 1 378 ? 21.530 -18.769 11.836 1.00 86.75 378 SER A CA 1
ATOM 3043 C C . SER A 1 378 ? 20.322 -18.762 10.894 1.00 86.75 378 SER A C 1
ATOM 3045 O O . SER A 1 378 ? 19.844 -17.694 10.511 1.00 86.75 378 SER A O 1
ATOM 3047 N N . CYS A 1 379 ? 19.750 -19.933 10.591 1.00 86.12 379 CYS A N 1
ATOM 3048 C CA . CYS A 1 379 ? 18.543 -20.056 9.775 1.00 86.12 379 CYS A CA 1
ATOM 3049 C C . CYS A 1 379 ? 17.358 -19.318 10.412 1.00 86.12 379 CYS A C 1
ATOM 3051 O O . CYS A 1 379 ? 16.657 -18.579 9.723 1.00 86.12 379 CYS A O 1
ATOM 3053 N N . TYR A 1 380 ? 17.144 -19.465 11.721 1.00 87.12 380 TYR A N 1
ATOM 3054 C CA . TYR A 1 380 ? 16.077 -18.779 12.446 1.00 87.12 380 TYR A CA 1
ATOM 3055 C C . TYR A 1 380 ? 16.232 -17.256 12.349 1.00 87.12 380 TYR A C 1
ATOM 3057 O O . TYR A 1 380 ? 15.287 -16.565 11.973 1.00 87.12 380 TYR A O 1
ATOM 3065 N N . PHE A 1 381 ? 17.429 -16.734 12.620 1.00 82.56 381 PHE A N 1
ATOM 3066 C CA . PHE A 1 381 ? 17.688 -15.295 12.630 1.00 82.56 381 PHE A CA 1
ATOM 3067 C C . PHE A 1 381 ? 17.640 -14.656 11.235 1.00 82.56 381 PHE A C 1
ATOM 3069 O O . PHE A 1 381 ? 17.213 -13.515 11.100 1.00 82.56 381 PHE A O 1
ATOM 3076 N N . THR A 1 382 ? 18.045 -15.377 10.187 1.00 81.81 382 THR A N 1
ATOM 3077 C CA . THR A 1 382 ? 18.159 -14.820 8.824 1.00 81.81 382 THR A CA 1
ATOM 3078 C C . THR A 1 382 ? 16.938 -15.066 7.935 1.00 81.81 382 THR A C 1
ATOM 3080 O O . THR A 1 382 ? 16.773 -14.375 6.929 1.00 81.81 382 THR A O 1
ATOM 3083 N N . THR A 1 383 ? 16.074 -16.027 8.281 1.00 85.44 383 THR A N 1
ATOM 3084 C CA . THR A 1 383 ? 14.923 -16.426 7.449 1.00 85.44 383 THR A CA 1
ATOM 3085 C C . THR A 1 383 ? 13.599 -16.352 8.225 1.00 85.44 383 THR A C 1
ATOM 3087 O O . THR A 1 383 ? 13.190 -15.282 8.673 1.00 85.44 383 THR A O 1
ATOM 3090 N N . VAL A 1 384 ? 12.918 -17.484 8.410 1.00 88.25 384 VAL A N 1
ATOM 3091 C CA . VAL A 1 384 ? 11.561 -17.614 8.953 1.00 88.25 384 VAL A CA 1
ATOM 3092 C C . VAL A 1 384 ? 11.427 -17.048 10.369 1.00 88.25 384 VAL A C 1
ATOM 3094 O O . VAL A 1 384 ? 10.428 -16.395 10.677 1.00 88.25 384 VAL A O 1
ATOM 3097 N N . GLY A 1 385 ? 12.423 -17.262 11.232 1.00 88.75 385 GLY A N 1
ATOM 3098 C CA . GLY A 1 385 ? 12.353 -16.862 12.639 1.00 88.75 385 GLY A CA 1
ATOM 3099 C C . GLY A 1 385 ? 12.292 -15.349 12.841 1.00 88.75 385 GLY A C 1
ATOM 3100 O O . GLY A 1 385 ? 11.553 -14.881 13.708 1.00 88.75 385 GLY A O 1
ATOM 3101 N N . PHE A 1 386 ? 12.972 -14.568 11.998 1.00 86.75 386 PHE A N 1
ATOM 3102 C CA . PHE A 1 386 ? 12.899 -13.105 12.016 1.00 86.75 386 PHE A CA 1
ATOM 3103 C C . PHE A 1 386 ? 11.481 -12.587 11.729 1.00 86.75 386 PHE A C 1
ATOM 3105 O O . PHE A 1 386 ? 10.945 -11.761 12.477 1.00 86.75 386 PHE A O 1
ATOM 3112 N N . TYR A 1 387 ? 10.837 -13.106 10.678 1.00 91.31 387 TYR A N 1
ATOM 3113 C CA . TYR A 1 387 ? 9.475 -12.706 10.302 1.00 91.31 387 TYR A CA 1
ATOM 3114 C C . TYR A 1 387 ? 8.430 -13.213 11.296 1.00 91.31 387 TYR A C 1
ATOM 3116 O O . TYR A 1 387 ? 7.485 -12.492 11.621 1.00 91.31 387 TYR A O 1
ATOM 3124 N N . PHE A 1 388 ? 8.621 -14.421 11.829 1.00 91.19 388 PHE A N 1
ATOM 3125 C CA . PHE A 1 388 ? 7.786 -14.951 12.899 1.00 91.19 388 PHE A CA 1
ATOM 3126 C C . PHE A 1 388 ? 7.875 -14.091 14.165 1.00 91.19 388 PHE A C 1
ATOM 3128 O O . PHE A 1 388 ? 6.845 -13.665 14.683 1.00 91.19 388 PHE A O 1
ATOM 3135 N N . SER A 1 389 ? 9.087 -13.757 14.615 1.00 88.38 389 SER A N 1
ATOM 3136 C CA . SER A 1 389 ? 9.299 -12.904 15.793 1.00 88.38 389 SER A CA 1
ATOM 3137 C C . SER A 1 389 ? 8.667 -11.523 15.599 1.00 88.38 389 SER A C 1
ATOM 3139 O O . SER A 1 389 ? 7.943 -11.052 16.471 1.00 88.38 389 SER A O 1
ATOM 3141 N N . THR A 1 390 ? 8.837 -10.928 14.413 1.00 87.31 390 THR A N 1
ATOM 3142 C CA . THR A 1 390 ? 8.194 -9.665 14.013 1.00 87.31 390 THR A CA 1
ATOM 3143 C C . THR A 1 390 ? 6.666 -9.724 14.135 1.00 87.31 390 THR A C 1
ATOM 3145 O O . THR A 1 390 ? 6.051 -8.828 14.719 1.00 87.31 390 THR A O 1
ATOM 3148 N N . LEU A 1 391 ? 6.044 -10.796 13.628 1.00 90.75 391 LEU A N 1
ATOM 3149 C CA . LEU A 1 391 ? 4.600 -11.013 13.738 1.00 90.75 391 LEU A CA 1
ATOM 3150 C C . LEU A 1 391 ? 4.156 -11.112 15.205 1.00 90.75 391 LEU A C 1
ATOM 3152 O O . LEU A 1 391 ? 3.183 -10.463 15.590 1.00 90.75 391 LEU A O 1
ATOM 3156 N N . ILE A 1 392 ? 4.873 -11.882 16.026 1.00 89.62 392 ILE A N 1
ATOM 3157 C CA . ILE A 1 392 ? 4.573 -12.044 17.456 1.00 89.62 392 ILE A CA 1
ATOM 3158 C C . ILE A 1 392 ? 4.706 -10.719 18.214 1.00 89.62 392 ILE A C 1
ATOM 3160 O O . ILE A 1 392 ? 3.869 -10.430 19.072 1.00 89.62 392 ILE A O 1
ATOM 3164 N N . THR A 1 393 ? 5.684 -9.874 17.876 1.00 85.50 393 THR A N 1
ATOM 3165 C CA . THR A 1 393 ? 5.828 -8.538 18.471 1.00 85.50 393 THR A CA 1
ATOM 3166 C C . THR A 1 393 ? 4.576 -7.695 18.237 1.00 85.50 393 THR A C 1
ATOM 3168 O O . THR A 1 393 ? 4.011 -7.159 19.189 1.00 85.50 393 THR A O 1
ATOM 3171 N N . VAL A 1 394 ? 4.084 -7.625 16.996 1.00 87.81 394 VAL A N 1
ATOM 3172 C CA . VAL A 1 394 ? 2.868 -6.858 16.679 1.00 87.81 394 VAL A CA 1
ATOM 3173 C C . VAL A 1 394 ? 1.625 -7.482 17.320 1.00 87.81 394 VAL A C 1
ATOM 3175 O O . VAL A 1 394 ? 0.798 -6.756 17.867 1.00 87.81 394 VAL A O 1
ATOM 3178 N N . LEU A 1 395 ? 1.486 -8.812 17.312 1.00 89.56 395 LEU A N 1
ATOM 3179 C CA . LEU A 1 395 ? 0.363 -9.489 17.975 1.00 89.56 395 LEU A CA 1
ATOM 3180 C C . LEU A 1 395 ? 0.340 -9.220 19.483 1.00 89.56 395 LEU A C 1
ATOM 3182 O O . LEU A 1 395 ? -0.730 -8.996 20.041 1.00 89.56 395 LEU A O 1
ATOM 3186 N N . THR A 1 396 ? 1.504 -9.168 20.130 1.00 86.81 396 THR A N 1
ATOM 3187 C CA . THR A 1 396 ? 1.616 -8.814 21.552 1.00 86.81 396 THR A CA 1
ATOM 3188 C C . THR A 1 396 ? 1.075 -7.412 21.828 1.00 86.81 396 THR A C 1
ATOM 3190 O O . THR A 1 396 ? 0.391 -7.226 22.830 1.00 86.81 396 THR A O 1
ATOM 3193 N N . VAL A 1 397 ? 1.301 -6.438 20.937 1.00 85.12 397 VAL A N 1
ATOM 3194 C CA . VAL A 1 397 ? 0.727 -5.083 21.071 1.00 85.12 397 VAL A CA 1
ATOM 3195 C C . VAL A 1 397 ? -0.802 -5.129 21.022 1.00 85.12 397 VAL A C 1
ATOM 3197 O O . VAL A 1 397 ? -1.460 -4.526 21.868 1.00 85.12 397 VAL A O 1
ATOM 3200 N N . TYR A 1 398 ? -1.379 -5.894 20.090 1.00 88.75 398 TYR A N 1
ATOM 3201 C CA . TYR A 1 398 ? -2.831 -6.082 20.011 1.00 88.75 398 TYR A CA 1
ATOM 3202 C C . TYR A 1 398 ? -3.402 -6.758 21.258 1.00 88.75 398 TYR A C 1
ATOM 3204 O O . TYR A 1 398 ? -4.369 -6.262 21.832 1.00 88.75 398 TYR A O 1
ATOM 3212 N N . ILE A 1 399 ? -2.799 -7.867 21.692 1.00 89.06 399 ILE A N 1
ATOM 3213 C CA . ILE A 1 399 ? -3.221 -8.602 22.891 1.00 89.06 399 ILE A CA 1
ATOM 3214 C C . ILE A 1 399 ? -3.134 -7.695 24.117 1.00 89.06 399 ILE A C 1
ATOM 3216 O O . ILE A 1 399 ? -4.053 -7.678 24.931 1.00 89.06 399 ILE A O 1
ATOM 3220 N N . PHE A 1 400 ? -2.066 -6.905 24.230 1.00 84.62 400 PHE A N 1
ATOM 3221 C CA . PHE A 1 400 ? -1.901 -5.952 25.316 1.00 84.62 400 PHE A CA 1
ATOM 3222 C C . PHE A 1 400 ? -3.002 -4.885 25.311 1.00 84.62 400 PHE A C 1
ATOM 3224 O O . PHE A 1 400 ? -3.635 -4.676 26.342 1.00 84.62 400 PHE A O 1
ATOM 3231 N N . LEU A 1 401 ? -3.266 -4.235 24.172 1.00 86.50 401 LEU A N 1
ATOM 3232 C CA . LEU A 1 401 ? -4.280 -3.178 24.067 1.00 86.50 401 LEU A CA 1
ATOM 3233 C C . LEU A 1 401 ? -5.694 -3.699 24.336 1.00 86.50 401 LEU A C 1
ATOM 3235 O O . LEU A 1 401 ? -6.424 -3.105 25.126 1.00 86.50 401 LEU A O 1
ATOM 3239 N N . TYR A 1 402 ? -6.073 -4.822 23.724 1.00 89.75 402 TYR A N 1
ATOM 3240 C CA . TYR A 1 402 ? -7.375 -5.441 23.972 1.00 89.75 402 TYR A CA 1
ATOM 3241 C C . TYR A 1 402 ? -7.496 -5.960 25.407 1.00 89.75 402 TYR A C 1
ATOM 3243 O O . TYR A 1 402 ? -8.524 -5.750 26.044 1.00 89.75 402 TYR A O 1
ATOM 3251 N N . GLY A 1 403 ? -6.443 -6.576 25.948 1.00 86.44 403 GLY A N 1
ATOM 3252 C CA . GLY A 1 403 ? -6.407 -7.022 27.339 1.00 86.44 403 GLY A CA 1
ATOM 3253 C C . GLY A 1 403 ? -6.597 -5.861 28.314 1.00 86.44 403 GLY A C 1
ATOM 3254 O O . GLY A 1 403 ? -7.438 -5.941 29.205 1.00 86.44 403 GLY A O 1
ATOM 3255 N N . ARG A 1 404 ? -5.883 -4.747 28.106 1.00 80.88 404 ARG A N 1
ATOM 3256 C CA . ARG A 1 404 ? -6.044 -3.514 28.894 1.00 80.88 404 ARG A CA 1
ATOM 3257 C C . ARG A 1 404 ? -7.445 -2.948 28.790 1.00 80.88 404 ARG A C 1
ATOM 3259 O O . ARG A 1 404 ? -8.058 -2.649 29.807 1.00 80.88 404 ARG A O 1
ATOM 3266 N N . LEU A 1 405 ? -7.976 -2.868 27.579 1.00 85.62 405 LEU A N 1
ATOM 3267 C CA . LEU A 1 405 ? -9.335 -2.409 27.365 1.00 85.62 405 LEU A CA 1
ATOM 3268 C C . LEU A 1 405 ? -10.347 -3.252 28.154 1.00 85.62 405 LEU A C 1
ATOM 3270 O O . LEU A 1 405 ? -11.216 -2.695 28.816 1.00 85.62 405 LEU A O 1
ATOM 3274 N N . TYR A 1 406 ? -10.245 -4.580 28.110 1.00 87.69 406 TYR A N 1
ATOM 3275 C CA . TYR A 1 406 ? -11.178 -5.453 28.825 1.00 87.69 406 TYR A CA 1
ATOM 3276 C C . TYR A 1 406 ? -11.066 -5.309 30.350 1.00 87.69 406 TYR A C 1
ATOM 3278 O O . TYR A 1 406 ? -12.081 -5.375 31.044 1.00 87.69 406 TYR A O 1
ATOM 3286 N N . LEU A 1 407 ? -9.870 -5.037 30.881 1.00 84.12 407 LEU A N 1
ATOM 3287 C CA . LEU A 1 407 ? -9.677 -4.717 32.301 1.00 84.12 407 LEU A CA 1
ATOM 3288 C C . LEU A 1 407 ? -10.348 -3.395 32.700 1.00 84.12 407 LEU A C 1
ATOM 3290 O O . LEU A 1 407 ? -10.981 -3.335 33.755 1.00 84.12 407 LEU A O 1
ATOM 3294 N N . VAL A 1 408 ? -10.255 -2.366 31.852 1.00 83.88 408 VAL A N 1
ATOM 3295 C CA . VAL A 1 408 ? -10.935 -1.080 32.069 1.00 83.88 408 VAL A CA 1
ATOM 3296 C C . VAL A 1 408 ? -12.449 -1.245 31.993 1.00 83.88 408 VAL A C 1
ATOM 3298 O O . VAL A 1 408 ? -13.161 -0.875 32.923 1.00 83.88 408 VAL A O 1
ATOM 3301 N N . LEU A 1 409 ? -12.956 -1.843 30.912 1.00 84.31 409 LEU A N 1
ATOM 3302 C CA . LEU A 1 409 ? -14.396 -1.942 30.669 1.00 84.31 409 LEU A CA 1
ATOM 3303 C C . LEU A 1 409 ? -15.108 -2.852 31.680 1.00 84.31 409 LEU A C 1
ATOM 3305 O O . LEU A 1 409 ? -16.276 -2.619 31.979 1.00 84.31 409 LEU A O 1
ATOM 3309 N N . SER A 1 410 ? -14.421 -3.850 32.243 1.00 84.38 410 SER A N 1
ATOM 3310 C CA . SER A 1 410 ? -14.969 -4.693 33.317 1.00 84.38 410 SER A CA 1
ATOM 3311 C C . SER A 1 410 ? -14.998 -4.014 34.692 1.00 84.38 410 SER A C 1
ATOM 3313 O O . SER A 1 410 ? -15.599 -4.555 35.617 1.00 84.38 410 SER A O 1
ATOM 3315 N N . GLY A 1 411 ? -14.349 -2.856 34.856 1.00 78.94 411 GLY A N 1
ATOM 3316 C CA . GLY A 1 411 ? -14.165 -2.202 36.155 1.00 78.94 411 GLY A CA 1
ATOM 3317 C C . GLY A 1 411 ? -13.114 -2.877 37.046 1.00 78.94 411 GLY A C 1
ATOM 3318 O O . GLY A 1 411 ? -12.850 -2.399 38.150 1.00 78.94 411 GLY A O 1
ATOM 3319 N N . LEU A 1 412 ? -12.465 -3.953 36.578 1.00 80.56 412 LEU A N 1
ATOM 3320 C CA . LEU A 1 412 ? -11.426 -4.645 37.340 1.00 80.56 412 LEU A CA 1
ATOM 3321 C C . LEU A 1 412 ? -10.211 -3.741 37.565 1.00 80.56 412 LEU A C 1
ATOM 3323 O O . LEU A 1 412 ? -9.630 -3.758 38.645 1.00 80.56 412 LEU A O 1
ATOM 3327 N N . GLU A 1 413 ? -9.851 -2.909 36.585 1.00 77.62 413 GLU A N 1
ATOM 3328 C CA . GLU A 1 413 ? -8.763 -1.936 36.743 1.00 77.62 413 GLU A CA 1
ATOM 3329 C C . GLU A 1 413 ? -9.058 -0.903 37.840 1.00 77.62 413 GLU A C 1
ATOM 3331 O O . GLU A 1 413 ? -8.170 -0.570 38.626 1.00 77.62 413 GLU A O 1
ATOM 3336 N N . GLN A 1 414 ? -10.314 -0.469 37.969 1.00 73.88 414 GLN A N 1
ATOM 3337 C CA . GLN A 1 414 ? -10.740 0.403 39.064 1.00 73.88 414 GLN A CA 1
ATOM 3338 C C . GLN A 1 414 ? -10.649 -0.320 40.418 1.00 73.88 414 GLN A C 1
ATOM 3340 O O . GLN A 1 414 ? -10.129 0.247 41.379 1.00 73.88 414 GLN A O 1
ATOM 3345 N N . GLY A 1 415 ? -11.055 -1.592 40.487 1.00 74.38 415 GLY A N 1
ATOM 3346 C CA . GLY A 1 415 ? -10.885 -2.426 41.684 1.00 74.38 415 GLY A CA 1
ATOM 3347 C C . GLY A 1 415 ? -9.413 -2.597 42.088 1.00 74.38 415 GLY A C 1
ATOM 3348 O O . GLY A 1 415 ? -9.049 -2.379 43.245 1.00 74.38 415 GLY A O 1
ATOM 3349 N N . LEU A 1 416 ? -8.536 -2.882 41.121 1.00 74.00 416 LEU A N 1
ATOM 3350 C CA . LEU A 1 416 ? -7.086 -2.987 41.331 1.00 74.00 416 LEU A CA 1
ATOM 3351 C C . LEU A 1 416 ? -6.465 -1.656 41.787 1.00 74.00 416 LEU A C 1
ATOM 3353 O O . LEU A 1 416 ? -5.537 -1.659 42.593 1.00 74.00 416 LEU A O 1
ATOM 3357 N N . SER A 1 417 ? -6.992 -0.525 41.310 1.00 67.69 417 SER A N 1
ATOM 3358 C CA . SER A 1 417 ? -6.575 0.826 41.712 1.00 67.69 417 SER A CA 1
ATOM 3359 C C . SER A 1 417 ? -6.910 1.146 43.171 1.00 67.69 417 SER A C 1
ATOM 3361 O O . SER A 1 417 ? -6.143 1.820 43.864 1.00 67.69 417 SER A O 1
ATOM 3363 N N . THR A 1 418 ? -8.044 0.642 43.667 1.00 72.69 418 THR A N 1
ATOM 3364 C CA . THR A 1 418 ? -8.485 0.882 45.049 1.00 72.69 418 THR A CA 1
ATOM 3365 C C . THR A 1 418 ? -7.717 0.071 46.096 1.00 72.69 418 THR A C 1
ATOM 3367 O O . THR A 1 418 ? -7.656 0.471 47.260 1.00 72.69 418 THR A O 1
ATOM 3370 N N . GLN A 1 419 ? -7.079 -1.037 45.708 1.00 78.12 419 GLN A N 1
ATOM 3371 C CA . GLN A 1 419 ? -6.362 -1.905 46.639 1.00 78.12 419 GLN A CA 1
ATOM 3372 C C . GLN A 1 419 ? -4.927 -1.404 46.892 1.00 78.12 419 GLN A C 1
ATOM 3374 O O . GLN A 1 419 ? -4.042 -1.544 46.044 1.00 78.12 419 GLN A O 1
ATOM 3379 N N . LYS A 1 420 ? -4.671 -0.871 48.099 1.00 69.31 420 LYS A N 1
ATOM 3380 C CA . LYS A 1 420 ? -3.365 -0.298 48.503 1.00 69.31 420 LYS A CA 1
ATOM 3381 C C . LYS A 1 420 ? -2.166 -1.213 48.214 1.00 69.31 420 LYS A C 1
ATOM 3383 O O . LYS A 1 420 ? -1.174 -0.756 47.661 1.00 69.31 420 LYS A O 1
ATOM 3388 N N . GLY A 1 421 ? -2.283 -2.517 48.488 1.00 71.19 421 GLY A N 1
ATOM 3389 C CA . GLY A 1 421 ? -1.194 -3.486 48.274 1.00 71.19 421 GLY A CA 1
ATOM 3390 C C . GLY A 1 421 ? -0.752 -3.672 46.813 1.00 71.19 421 GLY A C 1
ATOM 3391 O O . GLY A 1 421 ? 0.346 -4.163 46.567 1.00 71.19 421 GLY A O 1
ATOM 3392 N N . ILE A 1 422 ? -1.579 -3.274 45.841 1.00 70.19 422 ILE A N 1
ATOM 3393 C CA . ILE A 1 422 ? -1.263 -3.335 44.403 1.00 70.19 422 ILE A CA 1
ATOM 3394 C C . ILE A 1 422 ? -0.866 -1.954 43.880 1.00 70.19 422 ILE A C 1
ATOM 3396 O O . ILE A 1 422 ? 0.053 -1.842 43.065 1.00 70.19 422 ILE A O 1
ATOM 3400 N N . ARG A 1 423 ? -1.539 -0.901 44.359 1.00 66.44 423 ARG A N 1
ATOM 3401 C CA . ARG A 1 423 ? -1.243 0.489 44.003 1.00 66.44 423 ARG A CA 1
ATOM 3402 C C . ARG A 1 423 ? 0.180 0.887 44.395 1.00 66.44 423 ARG A C 1
ATOM 3404 O O . ARG A 1 423 ? 0.891 1.429 43.553 1.00 66.44 423 ARG A O 1
ATOM 3411 N N . ASP A 1 424 ? 0.610 0.543 45.606 1.00 70.19 424 ASP A N 1
ATOM 3412 C CA . ASP A 1 424 ? 1.897 0.976 46.172 1.00 70.19 424 ASP A CA 1
ATOM 3413 C C . ASP A 1 424 ? 3.045 -0.025 45.908 1.00 70.19 424 ASP A C 1
ATOM 3415 O O . ASP A 1 424 ? 4.141 0.102 46.448 1.00 70.19 424 ASP A O 1
ATOM 3419 N N . ASN A 1 425 ? 2.823 -1.039 45.060 1.00 75.38 425 ASN A N 1
ATOM 3420 C CA . ASN A 1 425 ? 3.831 -2.048 44.730 1.00 75.38 425 ASN A CA 1
ATOM 3421 C C . ASN A 1 425 ? 4.836 -1.518 43.692 1.00 75.38 425 ASN A C 1
ATOM 3423 O O . ASN A 1 425 ? 4.722 -1.784 42.492 1.00 75.38 425 ASN A O 1
ATOM 3427 N N . THR A 1 426 ? 5.835 -0.773 44.163 1.00 73.25 426 THR A N 1
ATOM 3428 C CA . THR A 1 426 ? 6.903 -0.183 43.341 1.00 73.25 426 THR A CA 1
ATOM 3429 C C . THR A 1 426 ? 7.604 -1.197 42.418 1.00 73.25 426 THR A C 1
ATOM 3431 O O . THR A 1 426 ? 7.749 -0.889 41.232 1.00 73.25 426 THR A O 1
ATOM 3434 N N . PRO A 1 427 ? 7.976 -2.421 42.861 1.00 77.94 427 PRO A N 1
ATOM 3435 C CA . PRO A 1 427 ? 8.556 -3.432 41.969 1.00 77.94 427 PRO A CA 1
ATOM 3436 C C . PRO A 1 427 ? 7.669 -3.795 40.773 1.00 77.94 427 PRO A C 1
ATOM 3438 O O . PRO A 1 427 ? 8.151 -3.860 39.642 1.00 77.94 427 PRO A O 1
ATOM 3441 N N . LEU A 1 428 ? 6.362 -3.977 40.992 1.00 69.44 428 LEU A N 1
ATOM 3442 C CA . LEU A 1 428 ? 5.407 -4.273 39.922 1.00 69.44 428 LEU A CA 1
ATOM 3443 C C . LEU A 1 428 ? 5.279 -3.103 38.937 1.00 69.44 428 LEU A C 1
ATOM 3445 O O . LEU A 1 428 ? 5.136 -3.321 37.733 1.00 69.44 428 LEU A O 1
ATOM 3449 N N . GLN A 1 429 ? 5.329 -1.861 39.428 1.00 66.56 429 GLN A N 1
ATOM 3450 C CA . GLN A 1 429 ? 5.313 -0.676 38.568 1.00 66.56 429 GLN A CA 1
ATOM 3451 C C . GLN A 1 429 ? 6.570 -0.606 37.689 1.00 66.56 429 GLN A C 1
ATOM 3453 O O . GLN A 1 429 ? 6.459 -0.404 36.479 1.00 66.56 429 GLN A O 1
ATOM 3458 N N . ILE A 1 430 ? 7.750 -0.839 38.273 1.00 71.62 430 ILE A N 1
ATOM 3459 C CA . ILE A 1 430 ? 9.036 -0.812 37.562 1.00 71.62 430 ILE A CA 1
ATOM 3460 C C . ILE A 1 430 ? 9.126 -1.944 36.531 1.00 71.62 430 ILE A C 1
ATOM 3462 O O . ILE A 1 430 ? 9.526 -1.691 35.397 1.00 71.62 430 ILE A O 1
ATOM 3466 N N . ALA A 1 431 ? 8.706 -3.167 36.875 1.00 70.56 431 ALA A N 1
ATOM 3467 C CA . ALA A 1 431 ? 8.740 -4.317 35.965 1.00 70.56 431 ALA A CA 1
ATOM 3468 C C . ALA A 1 431 ? 7.857 -4.132 34.715 1.00 70.56 431 ALA A C 1
ATOM 3470 O O . ALA A 1 431 ? 8.168 -4.646 33.644 1.00 70.56 431 ALA A O 1
ATOM 3471 N N . LEU A 1 432 ? 6.760 -3.380 34.829 1.00 63.75 432 LEU A N 1
ATOM 3472 C CA . LEU A 1 432 ? 5.881 -3.075 33.696 1.00 63.75 432 LEU A CA 1
ATOM 3473 C C . LEU A 1 432 ? 6.344 -1.841 32.908 1.00 63.75 432 LEU A C 1
ATOM 3475 O O . LEU A 1 432 ? 6.162 -1.779 31.692 1.00 63.75 432 LEU A O 1
ATOM 3479 N N . ALA A 1 433 ? 6.973 -0.868 33.571 1.00 63.81 433 ALA A N 1
ATOM 3480 C CA . ALA A 1 433 ? 7.590 0.274 32.900 1.00 63.81 433 ALA A CA 1
ATOM 3481 C C . ALA A 1 433 ? 8.826 -0.144 32.078 1.00 63.81 433 ALA A C 1
ATOM 3483 O O . ALA A 1 433 ? 9.003 0.324 30.951 1.00 63.81 433 ALA A O 1
ATOM 3484 N N . SER A 1 434 ? 9.643 -1.072 32.590 1.00 65.50 434 SER A N 1
ATOM 3485 C CA . SER A 1 434 ? 10.834 -1.587 31.899 1.00 65.50 434 SER A CA 1
ATOM 3486 C C . SER A 1 434 ? 10.490 -2.304 30.589 1.00 65.50 434 SER A C 1
ATOM 3488 O O . SER A 1 434 ? 11.210 -2.150 29.601 1.00 65.50 434 SER A O 1
ATOM 3490 N N . GLN A 1 435 ? 9.341 -2.989 30.531 1.00 65.81 435 GLN A N 1
ATOM 3491 C CA . GLN A 1 435 ? 8.810 -3.575 29.297 1.00 65.81 435 GLN A CA 1
ATOM 3492 C C . GLN A 1 435 ? 8.644 -2.519 28.192 1.00 65.81 435 GLN A C 1
ATOM 3494 O O . GLN A 1 435 ? 8.985 -2.777 27.039 1.00 65.81 435 GLN A O 1
ATOM 3499 N N . SER A 1 436 ? 8.156 -1.326 28.540 1.00 62.41 436 SER A N 1
ATOM 3500 C CA . SER A 1 436 ? 7.900 -0.249 27.574 1.00 62.41 436 SER A CA 1
ATOM 3501 C C . SER A 1 436 ? 9.208 0.325 27.020 1.00 62.41 436 SER A C 1
ATOM 3503 O O . SER A 1 436 ? 9.314 0.564 25.820 1.00 62.41 436 SER A O 1
ATOM 3505 N N . PHE A 1 437 ? 10.238 0.459 27.863 1.00 56.19 437 PHE A N 1
ATOM 3506 C CA . PHE A 1 437 ? 11.577 0.896 27.449 1.00 56.19 437 PHE A CA 1
ATOM 3507 C C . PHE A 1 437 ? 12.241 -0.097 26.481 1.00 56.19 437 PHE A C 1
ATOM 3509 O O . PHE A 1 437 ? 12.805 0.298 25.462 1.00 56.19 437 PHE A O 1
ATOM 3516 N N . VAL A 1 438 ? 12.108 -1.399 26.753 1.00 56.22 438 VAL A N 1
ATOM 3517 C CA . VAL A 1 438 ? 12.596 -2.468 25.868 1.00 56.22 438 VAL A CA 1
ATOM 3518 C C . VAL A 1 438 ? 11.817 -2.510 24.543 1.00 56.22 438 VAL A C 1
ATOM 3520 O O . VAL A 1 438 ? 12.415 -2.703 23.482 1.00 56.22 438 VAL A O 1
ATOM 3523 N N . GLN A 1 439 ? 10.502 -2.269 24.576 1.00 56.28 439 GLN A N 1
ATOM 3524 C CA . GLN A 1 439 ? 9.626 -2.253 23.396 1.00 56.28 439 GLN A CA 1
ATOM 3525 C C . GLN A 1 439 ? 9.834 -1.054 22.458 1.00 56.28 439 GLN A C 1
ATOM 3527 O O . GLN A 1 439 ? 9.513 -1.175 21.279 1.00 56.28 439 GLN A O 1
ATOM 3532 N N . ILE A 1 440 ? 10.411 0.065 22.919 1.00 55.44 440 ILE A N 1
ATOM 3533 C CA . ILE A 1 440 ? 10.737 1.235 22.070 1.00 55.44 440 ILE A CA 1
ATOM 3534 C C . ILE A 1 440 ? 11.828 0.908 21.018 1.00 55.44 440 ILE A C 1
ATOM 3536 O O . ILE A 1 440 ? 12.158 1.730 20.168 1.00 55.44 440 ILE A O 1
ATOM 3540 N N . GLY A 1 441 ? 12.361 -0.320 21.009 1.00 59.50 441 GLY A N 1
ATOM 3541 C CA . GLY A 1 441 ? 13.283 -0.793 19.976 1.00 59.50 441 GLY A CA 1
ATOM 3542 C C . GLY A 1 441 ? 14.744 -0.456 20.262 1.00 59.50 441 GLY A C 1
ATOM 3543 O O . GLY A 1 441 ? 15.607 -0.774 19.449 1.00 59.50 441 GLY A O 1
ATOM 3544 N N . PHE A 1 442 ? 15.050 0.108 21.437 1.00 65.25 442 PHE A N 1
ATOM 3545 C CA . PHE A 1 442 ? 16.423 0.399 21.858 1.00 65.25 442 PHE A CA 1
ATOM 3546 C C . PHE A 1 442 ? 17.298 -0.865 21.868 1.00 65.25 442 PHE A C 1
ATOM 3548 O O . PHE A 1 442 ? 18.402 -0.857 21.330 1.00 65.25 442 PHE A O 1
ATOM 3555 N N . LEU A 1 443 ? 16.774 -1.990 22.378 1.00 66.69 443 LEU A N 1
ATOM 3556 C CA . LEU A 1 443 ? 17.490 -3.273 22.331 1.00 66.69 443 LEU A CA 1
ATOM 3557 C C . LEU A 1 443 ? 17.645 -3.825 20.908 1.00 66.69 443 LEU A C 1
A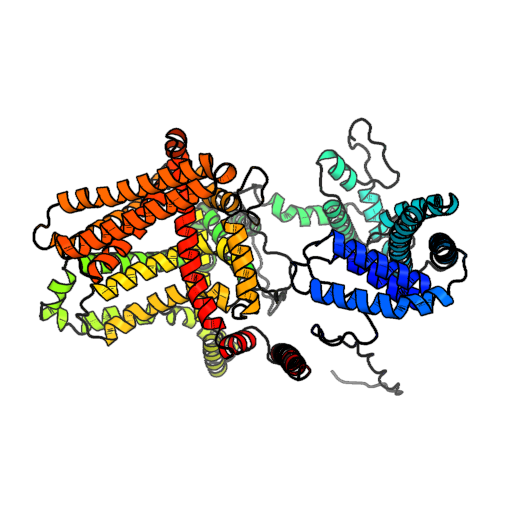TOM 3559 O O . LEU A 1 443 ? 18.625 -4.509 20.638 1.00 66.69 443 LEU A O 1
ATOM 3563 N N . MET A 1 444 ? 16.728 -3.512 19.985 1.00 70.19 444 MET A N 1
ATOM 3564 C CA . MET A 1 444 ? 16.874 -3.912 18.578 1.00 70.19 444 MET A CA 1
ATOM 3565 C C . MET A 1 444 ? 17.923 -3.074 17.838 1.00 70.19 444 MET A C 1
ATOM 3567 O O . MET A 1 444 ? 18.496 -3.549 16.862 1.00 70.19 444 MET A O 1
ATOM 3571 N N . ALA A 1 445 ? 18.200 -1.851 18.299 1.00 75.31 445 ALA A N 1
ATOM 3572 C CA . ALA A 1 445 ? 19.252 -1.000 17.745 1.00 75.31 445 ALA A CA 1
ATOM 3573 C C . ALA A 1 445 ? 20.655 -1.358 18.267 1.00 75.31 445 ALA A C 1
ATOM 3575 O O . ALA A 1 445 ? 21.653 -0.975 17.658 1.00 75.31 445 ALA A O 1
ATOM 3576 N N . LEU A 1 446 ? 20.746 -2.100 19.374 1.00 80.44 446 LEU A N 1
ATOM 3577 C CA . LEU A 1 446 ? 22.016 -2.430 20.017 1.00 80.44 446 LEU A CA 1
ATOM 3578 C C . LEU A 1 446 ? 22.943 -3.286 19.134 1.00 80.44 446 LEU A C 1
ATOM 3580 O O . LEU A 1 446 ? 24.112 -2.921 19.034 1.00 80.44 446 LEU A O 1
ATOM 3584 N N . PRO A 1 447 ? 22.480 -4.346 18.434 1.00 82.50 447 PRO A N 1
ATOM 3585 C CA . PRO A 1 447 ? 23.334 -5.094 17.509 1.00 82.50 447 PRO A CA 1
ATOM 3586 C C . PRO A 1 447 ? 23.962 -4.208 16.428 1.00 82.50 447 PRO A C 1
ATOM 3588 O O . PRO A 1 447 ? 25.166 -4.276 16.212 1.00 82.50 447 PRO A O 1
ATOM 3591 N N . MET A 1 448 ? 23.172 -3.312 15.830 1.00 83.19 448 MET A N 1
ATOM 3592 C CA . MET A 1 448 ? 23.647 -2.358 14.823 1.00 83.19 448 MET A CA 1
ATOM 3593 C C . MET A 1 448 ? 24.676 -1.379 15.407 1.00 83.19 448 MET A C 1
ATOM 3595 O O . MET A 1 448 ? 25.707 -1.118 14.797 1.00 83.19 448 MET A O 1
ATOM 3599 N N . LEU A 1 449 ? 24.424 -0.851 16.609 1.00 86.00 449 LEU A N 1
ATOM 3600 C CA . LEU A 1 449 ? 25.371 0.018 17.314 1.00 86.00 449 LEU A CA 1
ATOM 3601 C C . LEU A 1 449 ? 26.698 -0.687 17.613 1.00 86.00 449 LEU A C 1
ATOM 3603 O O . LEU A 1 449 ? 27.751 -0.056 17.536 1.00 86.00 449 LEU A O 1
ATOM 3607 N N . MET A 1 450 ? 26.653 -1.974 17.962 1.00 88.81 450 MET A N 1
ATOM 3608 C CA . MET A 1 450 ? 27.851 -2.783 18.193 1.00 88.81 450 MET A CA 1
ATOM 3609 C C . MET A 1 450 ? 28.596 -3.073 16.899 1.00 88.81 450 MET A C 1
ATOM 3611 O O . MET A 1 450 ? 29.809 -2.914 16.878 1.00 88.81 450 MET A O 1
ATOM 3615 N N . GLU A 1 451 ? 27.896 -3.413 15.821 1.00 86.25 451 GLU A N 1
ATOM 3616 C CA . GLU A 1 451 ? 28.487 -3.616 14.494 1.00 86.25 451 GLU A CA 1
ATOM 3617 C C . GLU A 1 451 ? 29.224 -2.356 14.016 1.00 86.25 451 GLU A C 1
ATOM 3619 O O . GLU A 1 451 ? 30.435 -2.389 13.803 1.00 86.25 451 GLU A O 1
ATOM 3624 N N . ILE A 1 452 ? 28.545 -1.203 13.989 1.00 86.25 452 ILE A N 1
ATOM 3625 C CA . ILE A 1 452 ? 29.162 0.077 13.603 1.00 86.25 452 ILE A CA 1
ATOM 3626 C C . ILE A 1 452 ? 30.280 0.460 14.585 1.00 86.25 452 ILE A C 1
ATOM 3628 O O . ILE A 1 452 ? 31.307 1.010 14.185 1.00 86.25 452 ILE A O 1
ATOM 3632 N N . GLY A 1 453 ? 30.102 0.167 15.875 1.00 92.44 453 GLY A N 1
ATOM 3633 C CA . GLY A 1 453 ? 31.097 0.429 16.912 1.00 92.44 453 GLY A CA 1
ATOM 3634 C C . GLY A 1 453 ? 32.388 -0.360 16.709 1.00 92.44 453 GLY A C 1
ATOM 3635 O O . GLY A 1 453 ? 33.470 0.204 16.878 1.00 92.44 453 GLY A O 1
ATOM 3636 N N . LEU A 1 454 ? 32.278 -1.627 16.309 1.00 91.62 454 LEU A N 1
ATOM 3637 C CA . LEU A 1 454 ? 33.408 -2.511 16.026 1.00 91.62 454 LEU A CA 1
ATOM 3638 C C . LEU A 1 454 ? 34.084 -2.168 14.693 1.00 91.62 454 LEU A C 1
ATOM 3640 O O . LEU A 1 454 ? 35.309 -2.189 14.620 1.00 91.62 454 LEU A O 1
ATOM 3644 N N . GLU A 1 455 ? 33.317 -1.806 13.662 1.00 88.62 455 GLU A N 1
ATOM 3645 C CA . GLU A 1 455 ? 33.861 -1.496 12.332 1.00 88.62 455 GLU A CA 1
ATOM 3646 C C . GLU A 1 455 ? 34.447 -0.082 12.213 1.00 88.62 455 GLU A C 1
ATOM 3648 O O . GLU A 1 455 ? 35.467 0.122 11.555 1.00 88.62 455 GLU A O 1
ATOM 3653 N N . ARG A 1 456 ? 33.787 0.920 12.808 1.00 88.94 456 ARG A N 1
ATOM 3654 C CA . ARG A 1 456 ? 34.065 2.356 12.588 1.00 88.94 456 ARG A CA 1
ATOM 3655 C C . ARG A 1 456 ? 34.357 3.137 13.870 1.00 88.94 456 ARG A C 1
ATOM 3657 O O . ARG A 1 456 ? 34.572 4.353 13.817 1.00 88.94 456 ARG A O 1
ATOM 3664 N N . GLY A 1 457 ? 34.358 2.461 15.017 1.00 93.19 457 GLY A N 1
ATOM 3665 C CA . GLY A 1 457 ? 34.588 3.040 16.337 1.00 93.19 457 GLY A CA 1
ATOM 3666 C C . GLY A 1 457 ? 33.317 3.563 17.019 1.00 93.19 457 GLY A C 1
ATOM 3667 O O . GLY A 1 457 ? 32.404 4.104 16.392 1.00 93.19 457 GLY A O 1
ATOM 3668 N N . PHE A 1 458 ? 33.285 3.474 18.352 1.00 92.19 458 PHE A N 1
ATOM 3669 C CA . PHE A 1 458 ? 32.113 3.820 19.172 1.00 92.19 458 PHE A CA 1
ATOM 3670 C C . PHE A 1 458 ? 31.663 5.285 19.071 1.00 92.19 458 PHE A C 1
ATOM 3672 O O . PHE A 1 458 ? 30.468 5.567 19.151 1.00 92.19 458 PHE A O 1
ATOM 3679 N N . ARG A 1 459 ? 32.591 6.232 18.868 1.00 92.31 459 ARG A N 1
ATOM 3680 C CA . ARG A 1 459 ? 32.236 7.650 18.677 1.00 92.31 459 ARG A CA 1
ATOM 3681 C C . ARG A 1 459 ? 31.443 7.849 17.386 1.00 92.31 459 ARG A C 1
ATOM 3683 O O . ARG A 1 459 ? 30.432 8.549 17.396 1.00 92.31 459 ARG A O 1
ATOM 3690 N N . THR A 1 460 ? 31.893 7.216 16.304 1.00 89.56 460 THR A N 1
ATOM 3691 C CA . THR A 1 460 ? 31.219 7.241 15.004 1.00 89.56 460 THR A CA 1
ATOM 3692 C C . THR A 1 460 ? 29.855 6.575 15.114 1.00 89.56 460 THR A C 1
ATOM 3694 O O . THR A 1 460 ? 28.863 7.185 14.726 1.00 89.56 460 THR A O 1
ATOM 3697 N N . ALA A 1 461 ? 29.779 5.405 15.757 1.00 90.94 461 ALA A N 1
ATOM 3698 C CA . ALA A 1 461 ? 28.523 4.696 15.997 1.00 90.94 461 ALA A CA 1
ATOM 3699 C C . ALA A 1 461 ? 27.495 5.548 16.754 1.00 90.94 461 ALA A C 1
ATOM 3701 O O . ALA A 1 461 ? 26.339 5.629 16.342 1.00 90.94 461 ALA A O 1
ATOM 3702 N N . LEU A 1 462 ? 27.913 6.252 17.814 1.00 90.00 462 LEU A N 1
ATOM 3703 C CA . LEU A 1 462 ? 27.027 7.156 18.549 1.00 90.00 462 LEU A CA 1
ATOM 3704 C C . LEU A 1 462 ? 26.555 8.328 17.676 1.00 90.00 462 LEU A C 1
ATOM 3706 O O . LEU A 1 462 ? 25.371 8.662 17.689 1.00 90.00 462 LEU A O 1
ATOM 3710 N N . SER A 1 463 ? 27.455 8.942 16.897 1.00 90.00 463 SER A N 1
ATOM 3711 C CA . SER A 1 463 ? 27.079 10.036 15.993 1.00 90.00 463 SER A CA 1
ATOM 3712 C C . SER A 1 463 ? 26.132 9.585 14.877 1.00 90.00 463 SER A C 1
ATOM 3714 O O . SER A 1 463 ? 25.139 10.263 14.620 1.00 90.00 463 SER A O 1
ATOM 3716 N N . GLU A 1 464 ? 26.383 8.427 14.260 1.00 87.56 464 GLU A N 1
ATOM 3717 C CA . GLU A 1 464 ? 25.521 7.854 13.224 1.00 87.56 464 GLU A CA 1
ATOM 3718 C C . GLU A 1 464 ? 24.155 7.491 13.806 1.00 87.56 464 GLU A C 1
ATOM 3720 O O . GLU A 1 464 ? 23.133 7.830 13.216 1.00 87.56 464 GLU A O 1
ATOM 3725 N N . PHE A 1 465 ? 24.106 6.912 15.007 1.00 87.50 465 PHE A N 1
ATOM 3726 C CA . PHE A 1 465 ? 22.848 6.600 15.678 1.00 87.50 465 PHE A CA 1
ATOM 3727 C C . PHE A 1 465 ? 21.987 7.839 15.925 1.00 87.50 465 PHE A C 1
ATOM 3729 O O . PHE A 1 465 ? 20.799 7.821 15.601 1.00 87.50 465 PHE A O 1
ATOM 3736 N N . VAL A 1 466 ? 22.571 8.927 16.442 1.00 88.50 466 VAL A N 1
ATOM 3737 C CA . VAL A 1 466 ? 21.853 10.200 16.635 1.00 88.50 466 VAL A CA 1
ATOM 3738 C C . VAL A 1 466 ? 21.353 10.747 15.298 1.00 88.50 466 VAL A C 1
ATOM 3740 O O . VAL A 1 466 ? 20.194 11.153 15.198 1.00 88.50 466 VAL A O 1
ATOM 3743 N N . LEU A 1 467 ? 22.182 10.709 14.251 1.00 87.12 467 LEU A N 1
ATOM 3744 C CA . LEU A 1 467 ? 21.779 11.130 12.907 1.00 87.12 467 LEU A CA 1
ATOM 3745 C C . LEU A 1 467 ? 20.619 10.284 12.364 1.00 87.12 467 LEU A C 1
ATOM 3747 O O . LEU A 1 467 ? 19.670 10.847 11.823 1.00 87.12 467 LEU A O 1
ATOM 3751 N N . MET A 1 468 ? 20.637 8.966 12.564 1.00 85.62 468 MET A N 1
ATOM 3752 C CA . MET A 1 468 ? 19.544 8.074 12.166 1.00 85.62 468 MET A CA 1
ATOM 3753 C C . MET A 1 468 ? 18.231 8.421 12.878 1.00 85.62 468 MET A C 1
ATOM 3755 O O . MET A 1 468 ? 17.174 8.411 12.244 1.00 85.62 468 MET A O 1
ATOM 3759 N N . GLN A 1 469 ? 18.276 8.777 14.169 1.00 86.44 469 GLN A N 1
ATOM 3760 C CA . GLN A 1 469 ? 17.079 9.227 14.890 1.00 86.44 469 GLN A CA 1
ATOM 3761 C C . GLN A 1 469 ? 16.515 10.518 14.278 1.00 86.44 469 GLN A C 1
ATOM 3763 O O . GLN A 1 469 ? 15.316 10.603 14.008 1.00 86.44 469 GLN A O 1
ATOM 3768 N N . LEU A 1 470 ? 17.382 11.500 13.999 1.00 84.19 470 LEU A N 1
ATOM 3769 C CA . LEU A 1 470 ? 16.999 12.782 13.392 1.00 84.19 470 LEU A CA 1
ATOM 3770 C C . LEU A 1 470 ? 16.463 12.631 11.958 1.00 84.19 470 LEU A C 1
ATOM 3772 O O . LEU A 1 470 ? 15.625 13.420 11.529 1.00 84.19 470 LEU A O 1
ATOM 3776 N N . GLN A 1 471 ? 16.904 11.604 11.230 1.00 85.06 471 GLN A N 1
ATOM 3777 C CA . GLN A 1 471 ? 16.421 11.249 9.889 1.00 85.06 471 GLN A CA 1
ATOM 3778 C C . GLN A 1 471 ? 15.126 10.419 9.899 1.00 85.06 471 GLN A C 1
ATOM 3780 O O . GLN A 1 471 ? 14.697 9.929 8.855 1.00 85.06 471 GLN A O 1
ATOM 3785 N N . LEU A 1 472 ? 14.486 10.263 11.062 1.00 88.69 472 LEU A N 1
ATOM 3786 C CA . LEU A 1 472 ? 13.247 9.504 11.247 1.00 88.69 472 LEU A CA 1
ATOM 3787 C C . LEU A 1 472 ? 13.368 8.007 10.924 1.00 88.69 472 LEU A C 1
ATOM 3789 O O . LEU A 1 472 ? 12.374 7.363 10.571 1.00 88.69 472 LEU A O 1
ATOM 3793 N N . ALA A 1 473 ? 14.551 7.414 11.118 1.00 87.12 473 ALA A N 1
ATOM 3794 C CA . ALA A 1 473 ? 14.726 5.966 11.016 1.00 87.12 473 ALA A CA 1
ATOM 3795 C C . ALA A 1 473 ? 13.725 5.171 11.888 1.00 87.12 473 ALA A C 1
ATOM 3797 O O . ALA A 1 473 ? 13.170 4.194 11.383 1.00 87.12 473 ALA A O 1
ATOM 3798 N N . PRO A 1 474 ? 13.383 5.584 13.131 1.00 87.69 474 PRO A N 1
ATOM 3799 C CA . PRO A 1 474 ? 12.367 4.890 13.929 1.00 87.69 474 PRO A CA 1
ATOM 3800 C C . PRO A 1 474 ? 10.987 4.849 13.270 1.00 87.69 474 PRO A C 1
ATOM 3802 O O . PRO A 1 474 ? 10.300 3.830 13.348 1.00 87.69 474 PRO A O 1
ATOM 3805 N N . VAL A 1 475 ? 10.592 5.928 12.583 1.00 91.56 475 VAL A N 1
ATOM 3806 C CA . VAL A 1 475 ? 9.323 6.002 11.841 1.00 91.56 475 VAL A CA 1
ATOM 3807 C C . VAL A 1 475 ? 9.373 5.029 10.664 1.00 91.56 475 VAL A C 1
ATOM 3809 O O . VAL A 1 475 ? 8.461 4.231 10.461 1.00 91.56 475 VAL A O 1
ATOM 3812 N N . PHE A 1 476 ? 10.471 5.025 9.912 1.00 90.75 476 PHE A N 1
ATOM 3813 C CA . PHE A 1 476 ? 10.640 4.108 8.790 1.00 90.75 476 PHE A CA 1
ATOM 3814 C C . PHE A 1 476 ? 10.620 2.631 9.226 1.00 90.75 476 PHE A C 1
ATOM 3816 O O . PHE A 1 476 ? 9.863 1.835 8.667 1.00 90.75 476 PHE A O 1
ATOM 3823 N N . PHE A 1 477 ? 11.392 2.251 10.248 1.00 88.31 477 PHE A N 1
ATOM 3824 C CA . PHE A 1 477 ? 11.471 0.857 10.699 1.00 88.31 477 PHE A CA 1
ATOM 3825 C C . PHE A 1 477 ? 10.183 0.377 11.375 1.00 88.31 477 PHE A C 1
ATOM 3827 O O . PHE A 1 477 ? 9.763 -0.759 11.155 1.00 88.31 477 PHE A O 1
ATOM 3834 N N . THR A 1 478 ? 9.498 1.243 12.125 1.00 90.06 478 THR A N 1
ATOM 3835 C CA . THR A 1 478 ? 8.189 0.913 12.713 1.00 90.06 478 THR A CA 1
ATOM 3836 C C . THR A 1 478 ? 7.121 0.741 11.628 1.00 90.06 478 THR A C 1
ATOM 3838 O O . THR A 1 478 ? 6.274 -0.150 11.722 1.00 90.06 478 THR A O 1
ATOM 3841 N N . PHE A 1 479 ? 7.173 1.534 10.553 1.00 93.88 479 PHE A N 1
ATOM 3842 C CA . PHE A 1 479 ? 6.314 1.347 9.382 1.00 93.88 479 PHE A CA 1
ATOM 3843 C C . PHE A 1 479 ? 6.632 0.034 8.645 1.00 93.88 479 PHE A C 1
ATOM 3845 O O . PHE A 1 479 ? 5.745 -0.776 8.376 1.00 93.88 479 PHE A O 1
ATOM 3852 N N . SER A 1 480 ? 7.914 -0.238 8.398 1.00 91.75 480 SER A N 1
ATOM 3853 C CA . SER A 1 480 ? 8.403 -1.489 7.808 1.00 91.75 480 SER A CA 1
ATOM 3854 C C . SER A 1 480 ? 7.930 -2.733 8.578 1.00 91.75 480 SER A C 1
ATOM 3856 O O . SER A 1 480 ? 7.495 -3.719 7.973 1.00 91.75 480 SER A O 1
ATOM 3858 N N . LEU A 1 481 ? 7.922 -2.675 9.916 1.00 90.12 481 LEU A N 1
ATOM 3859 C CA . LEU A 1 481 ? 7.412 -3.743 10.781 1.00 90.12 481 LEU A CA 1
ATOM 3860 C C . LEU A 1 481 ? 5.953 -4.107 10.450 1.00 90.12 481 LEU A C 1
ATOM 3862 O O . LEU A 1 481 ? 5.602 -5.290 10.388 1.00 90.12 481 LEU A O 1
ATOM 3866 N N . GLY A 1 482 ? 5.110 -3.101 10.189 1.00 92.12 482 GLY A N 1
ATOM 3867 C CA . GLY A 1 482 ? 3.712 -3.279 9.786 1.00 92.12 482 GLY A CA 1
ATOM 3868 C C . GLY A 1 482 ? 3.577 -3.972 8.431 1.00 92.12 482 GLY A C 1
ATOM 3869 O O . GLY A 1 482 ? 2.803 -4.927 8.298 1.00 92.12 482 GLY A O 1
ATOM 3870 N N . THR A 1 483 ? 4.398 -3.561 7.458 1.00 93.62 483 THR A N 1
ATOM 3871 C CA . THR A 1 483 ? 4.482 -4.187 6.129 1.00 93.62 483 THR A CA 1
ATOM 3872 C C . THR A 1 483 ? 4.834 -5.668 6.262 1.00 93.62 483 THR A C 1
ATOM 3874 O O . THR A 1 483 ? 4.064 -6.528 5.827 1.00 93.62 483 THR A O 1
ATOM 3877 N N . LYS A 1 484 ? 5.957 -5.980 6.921 1.00 92.56 484 LYS A N 1
ATOM 3878 C CA . LYS A 1 484 ? 6.449 -7.355 7.102 1.00 92.56 484 LYS A CA 1
ATOM 3879 C C . LYS A 1 484 ? 5.399 -8.233 7.773 1.00 92.56 484 LYS A C 1
ATOM 3881 O O . LYS A 1 484 ? 5.050 -9.285 7.246 1.00 92.56 484 LYS A O 1
ATOM 3886 N N . THR A 1 485 ? 4.827 -7.753 8.873 1.00 92.88 485 THR A N 1
ATOM 3887 C CA . THR A 1 485 ? 3.808 -8.474 9.644 1.00 92.88 485 THR A CA 1
ATOM 3888 C C . THR A 1 485 ? 2.548 -8.760 8.832 1.00 92.88 485 THR A C 1
ATOM 3890 O O . THR A 1 485 ? 2.025 -9.873 8.875 1.00 92.88 485 THR A O 1
ATOM 3893 N N . HIS A 1 486 ? 2.025 -7.768 8.102 1.00 93.75 486 HIS A N 1
ATOM 3894 C CA . HIS A 1 486 ? 0.786 -7.933 7.343 1.00 93.75 486 HIS A CA 1
ATOM 3895 C C . HIS A 1 486 ? 0.925 -8.993 6.248 1.00 93.75 486 HIS A C 1
ATOM 3897 O O . HIS A 1 486 ? 0.104 -9.904 6.175 1.00 93.75 486 HIS A O 1
ATOM 3903 N N . TYR A 1 487 ? 1.960 -8.881 5.415 1.00 92.00 487 TYR A N 1
ATOM 3904 C CA . TYR A 1 487 ? 2.154 -9.772 4.270 1.00 92.00 487 TYR A CA 1
ATOM 3905 C C . TYR A 1 487 ? 2.587 -11.182 4.700 1.00 92.00 487 TYR A C 1
ATOM 3907 O O . TYR A 1 487 ? 2.048 -12.169 4.195 1.00 92.00 487 TYR A O 1
ATOM 3915 N N . TYR A 1 488 ? 3.455 -11.288 5.712 1.00 93.19 488 TYR A N 1
ATOM 3916 C CA . TYR A 1 488 ? 3.823 -12.576 6.304 1.00 93.19 488 TYR A CA 1
ATOM 3917 C C . TYR A 1 488 ? 2.610 -13.287 6.928 1.00 93.19 488 TYR A C 1
ATOM 3919 O O . TYR A 1 488 ? 2.324 -14.435 6.588 1.00 93.19 488 TYR A O 1
ATOM 3927 N N . GLY A 1 489 ? 1.840 -12.595 7.778 1.00 91.62 489 GLY A N 1
ATOM 3928 C CA . GLY A 1 489 ? 0.668 -13.169 8.448 1.00 91.62 489 GLY A CA 1
ATOM 3929 C C . GLY A 1 489 ? -0.456 -13.560 7.483 1.00 91.62 489 GLY A C 1
ATOM 3930 O O . GLY A 1 489 ? -1.036 -14.635 7.618 1.00 91.62 489 GLY A O 1
ATOM 3931 N N . ARG A 1 490 ? -0.725 -12.737 6.459 1.00 89.62 490 ARG A N 1
ATOM 3932 C CA . ARG A 1 490 ? -1.714 -13.051 5.414 1.00 89.62 490 ARG A CA 1
ATOM 3933 C C . ARG A 1 490 ? -1.342 -14.320 4.652 1.00 89.62 490 ARG A C 1
ATOM 3935 O O . ARG A 1 490 ? -2.202 -15.169 4.429 1.00 89.62 490 ARG A O 1
ATOM 3942 N N . THR A 1 491 ? -0.068 -14.458 4.286 1.00 89.00 491 THR A N 1
ATOM 3943 C CA . THR A 1 491 ? 0.430 -15.656 3.599 1.00 89.00 491 THR A CA 1
ATOM 3944 C C . THR A 1 491 ? 0.344 -16.885 4.502 1.00 89.00 491 THR A C 1
ATOM 3946 O O . THR A 1 491 ? -0.046 -17.948 4.035 1.00 89.00 491 THR A O 1
ATOM 3949 N N . LEU A 1 492 ? 0.617 -16.746 5.802 1.00 89.06 492 LEU A N 1
ATOM 3950 C CA . LEU A 1 492 ? 0.499 -17.846 6.762 1.00 89.06 492 LEU A CA 1
ATOM 3951 C C . LEU A 1 492 ? -0.950 -18.349 6.918 1.00 89.06 492 LEU A C 1
ATOM 3953 O O . LEU A 1 492 ? -1.171 -19.554 7.015 1.00 89.06 492 LEU A O 1
ATOM 3957 N N . LEU A 1 493 ? -1.934 -17.442 6.935 1.00 87.50 493 LEU A N 1
ATOM 3958 C CA . LEU A 1 493 ? -3.350 -17.780 7.137 1.00 87.50 493 LEU A CA 1
ATOM 3959 C C . LEU A 1 493 ? -4.046 -18.305 5.876 1.00 87.50 493 LEU A C 1
ATOM 3961 O O . LEU A 1 493 ? -4.870 -19.219 5.964 1.00 87.50 493 LEU A O 1
ATOM 3965 N N . HIS A 1 494 ? -3.743 -17.726 4.714 1.00 85.88 494 HIS A N 1
ATOM 3966 C CA . HIS A 1 494 ? -4.485 -17.990 3.475 1.00 85.88 494 HIS A CA 1
ATOM 3967 C C . HIS A 1 494 ? -3.650 -18.643 2.374 1.00 85.88 494 HIS A C 1
ATOM 3969 O O . HIS A 1 494 ? -4.217 -19.201 1.436 1.00 85.88 494 HIS A O 1
ATOM 3975 N N . GLY A 1 495 ? -2.322 -18.593 2.473 1.00 78.88 495 GLY A N 1
ATOM 3976 C CA . GLY A 1 495 ? -1.423 -18.932 1.375 1.00 78.88 495 GLY A CA 1
ATOM 3977 C C . GLY A 1 495 ? -1.499 -17.937 0.211 1.00 78.88 495 GLY A C 1
ATOM 3978 O O . GLY A 1 495 ? -2.202 -16.926 0.262 1.00 78.88 495 GLY A O 1
ATOM 3979 N N . GLY A 1 496 ? -0.762 -18.244 -0.858 1.00 68.56 496 GLY A N 1
ATOM 3980 C CA . GLY A 1 496 ? -0.821 -17.520 -2.127 1.00 68.56 496 GLY A CA 1
ATOM 3981 C C . GLY A 1 496 ? -0.032 -16.214 -2.136 1.00 68.56 496 GLY A C 1
ATOM 3982 O O . GLY A 1 496 ? -0.624 -15.130 -2.128 1.00 68.56 496 GLY A O 1
ATOM 3983 N N . ALA A 1 497 ? 1.302 -16.294 -2.218 1.00 65.50 497 ALA A N 1
ATOM 3984 C CA . ALA A 1 497 ? 2.099 -15.103 -2.472 1.00 65.50 497 ALA A CA 1
ATOM 3985 C C . ALA A 1 497 ? 1.785 -14.539 -3.864 1.00 65.50 497 ALA A C 1
ATOM 3987 O O . ALA A 1 497 ? 1.819 -15.234 -4.880 1.00 65.50 497 ALA A O 1
ATOM 3988 N N . LYS A 1 498 ? 1.506 -13.235 -3.920 1.00 65.88 498 LYS A N 1
ATOM 3989 C CA . LYS A 1 498 ? 1.346 -12.499 -5.178 1.00 65.88 498 LYS A CA 1
ATOM 3990 C C . LYS A 1 498 ? 2.623 -11.726 -5.468 1.00 65.88 498 LYS A C 1
ATOM 3992 O O . LYS A 1 498 ? 3.088 -10.952 -4.625 1.00 65.88 498 LYS A O 1
ATOM 3997 N N . TYR A 1 499 ? 3.170 -11.895 -6.672 1.00 61.75 499 TYR A N 1
ATOM 3998 C CA . TYR A 1 499 ? 4.266 -11.050 -7.130 1.00 61.75 499 TYR A CA 1
ATOM 3999 C C . TYR A 1 499 ? 3.777 -9.605 -7.242 1.00 61.75 499 TYR A C 1
ATOM 4001 O O . TYR A 1 499 ? 2.790 -9.325 -7.923 1.00 61.75 499 TYR A O 1
ATOM 4009 N N . ARG A 1 500 ? 4.481 -8.683 -6.586 1.00 63.47 500 ARG A N 1
ATOM 4010 C CA . ARG A 1 500 ? 4.275 -7.241 -6.735 1.00 63.47 500 ARG A CA 1
ATOM 4011 C C . ARG A 1 500 ? 5.516 -6.649 -7.385 1.00 63.47 500 ARG A C 1
ATOM 4013 O O . ARG A 1 500 ? 6.612 -6.745 -6.833 1.00 63.47 500 ARG A O 1
ATOM 4020 N N . SER A 1 501 ? 5.355 -6.073 -8.573 1.00 58.62 501 SER A N 1
ATOM 4021 C CA . SER A 1 501 ? 6.465 -5.466 -9.303 1.00 58.62 501 SER A CA 1
ATOM 4022 C C . SER A 1 501 ? 6.956 -4.216 -8.579 1.00 58.62 501 SER A C 1
ATOM 4024 O O . SER A 1 501 ? 6.227 -3.233 -8.451 1.00 58.62 501 SER A O 1
ATOM 4026 N N . THR A 1 502 ? 8.218 -4.219 -8.161 1.00 56.09 502 THR A N 1
ATOM 4027 C CA . THR A 1 502 ? 8.901 -3.022 -7.671 1.00 56.09 502 THR A CA 1
ATOM 4028 C C . THR A 1 502 ? 9.288 -2.175 -8.887 1.00 56.09 502 THR A C 1
ATOM 4030 O O . THR A 1 502 ? 10.292 -2.420 -9.556 1.00 56.09 502 THR A O 1
ATOM 4033 N N . GLY A 1 503 ? 8.418 -1.233 -9.261 1.00 57.03 503 GLY A N 1
ATOM 4034 C CA . GLY A 1 503 ? 8.532 -0.477 -10.513 1.00 57.03 503 GLY A CA 1
ATOM 4035 C C . GLY A 1 503 ? 9.928 0.113 -10.789 1.00 57.03 503 GLY A C 1
ATOM 4036 O O . GLY A 1 503 ? 10.642 0.511 -9.871 1.00 57.03 503 GLY A O 1
ATOM 4037 N N . ARG A 1 504 ? 10.283 0.182 -12.082 1.00 56.97 504 ARG A N 1
ATOM 4038 C CA . ARG A 1 504 ? 11.435 0.811 -12.786 1.00 56.97 504 ARG A CA 1
ATOM 4039 C C . ARG A 1 504 ? 11.731 2.313 -12.620 1.00 56.97 504 ARG A C 1
ATOM 4041 O O . ARG A 1 504 ? 12.706 2.777 -13.191 1.00 56.97 504 ARG A O 1
ATOM 4048 N N . GLY A 1 505 ? 10.873 3.078 -11.945 1.00 55.97 505 GLY A N 1
ATOM 4049 C CA . GLY A 1 505 ? 10.840 4.544 -12.085 1.00 55.97 505 GLY A CA 1
ATOM 4050 C C . GLY A 1 505 ? 11.867 5.331 -11.264 1.00 55.97 505 GLY A C 1
ATOM 4051 O O . GLY A 1 505 ? 12.449 4.802 -10.312 1.00 55.97 505 GLY A O 1
ATOM 4052 N N . PHE A 1 506 ? 12.030 6.607 -11.638 1.00 57.75 506 PHE A N 1
ATOM 4053 C CA . PHE A 1 506 ? 12.744 7.638 -10.877 1.00 57.75 506 PHE A CA 1
ATOM 4054 C C . PHE A 1 506 ? 11.982 7.969 -9.583 1.00 57.75 506 PHE A C 1
ATOM 4056 O O . PHE A 1 506 ? 10.753 7.956 -9.557 1.00 57.75 506 PHE A O 1
ATOM 4063 N N . VAL A 1 507 ? 12.706 8.240 -8.502 1.00 60.06 507 VAL A N 1
ATOM 4064 C CA . VAL A 1 507 ? 12.177 8.154 -7.124 1.00 60.06 507 VAL A CA 1
ATOM 4065 C C . VAL A 1 507 ? 11.689 9.470 -6.544 1.00 60.06 507 VAL A C 1
ATOM 4067 O O . VAL A 1 507 ? 10.951 9.497 -5.565 1.00 60.06 507 VAL A O 1
ATOM 4070 N N . VAL A 1 508 ? 12.039 10.573 -7.191 1.00 67.69 508 VAL A N 1
ATOM 4071 C CA . VAL A 1 508 ? 11.750 11.930 -6.717 1.00 67.69 508 VAL A CA 1
ATOM 4072 C C . VAL A 1 508 ? 10.292 12.347 -6.989 1.00 67.69 508 VAL A C 1
ATOM 4074 O O . VAL A 1 508 ? 9.906 13.489 -6.748 1.00 67.69 508 VAL A O 1
ATOM 4077 N N . PHE A 1 509 ? 9.452 11.441 -7.494 1.00 76.75 509 PHE A N 1
ATOM 4078 C CA . PHE A 1 509 ? 8.070 11.758 -7.833 1.00 76.75 509 PHE A CA 1
ATOM 4079 C C . PHE A 1 509 ? 7.123 11.610 -6.645 1.00 76.75 509 PHE A C 1
ATOM 4081 O O . PHE A 1 509 ? 7.157 10.636 -5.898 1.00 76.75 509 PHE A O 1
ATOM 4088 N N . HIS A 1 510 ? 6.237 12.595 -6.533 1.00 85.31 510 HIS A N 1
ATOM 4089 C CA . HIS A 1 510 ? 5.101 12.581 -5.627 1.00 85.31 510 HIS A CA 1
ATOM 4090 C C . HIS A 1 510 ? 4.151 11.423 -5.967 1.00 85.31 510 HIS A C 1
ATOM 4092 O O . HIS A 1 510 ? 3.688 11.316 -7.105 1.00 85.31 510 HIS A O 1
ATOM 4098 N N . ALA A 1 511 ? 3.852 10.580 -4.982 1.00 89.19 511 ALA A N 1
ATOM 4099 C CA . ALA A 1 511 ? 2.816 9.558 -5.066 1.00 89.19 511 ALA A CA 1
ATOM 4100 C C . ALA A 1 511 ? 1.458 10.155 -4.686 1.00 89.19 511 ALA A C 1
ATOM 4102 O O . ALA A 1 511 ? 1.357 10.840 -3.667 1.00 89.19 511 ALA A O 1
ATOM 4103 N N . LYS A 1 512 ? 0.415 9.861 -5.467 1.00 92.31 512 LYS A N 1
ATOM 4104 C CA . LYS A 1 512 ? -0.919 10.409 -5.216 1.00 92.31 512 LYS A CA 1
ATOM 4105 C C . LYS A 1 512 ? -1.567 9.784 -3.981 1.00 92.31 512 LYS A C 1
ATOM 4107 O O . LYS A 1 512 ? -1.291 8.631 -3.632 1.00 92.31 512 LYS A O 1
ATOM 4112 N N . PHE A 1 513 ? -2.541 10.470 -3.388 1.00 94.06 513 PHE A N 1
ATOM 4113 C CA . PHE A 1 513 ? -3.376 9.923 -2.309 1.00 94.06 513 PHE A CA 1
ATOM 4114 C C . PHE A 1 513 ? -4.025 8.580 -2.663 1.00 94.06 513 PHE A C 1
ATOM 4116 O O . PHE A 1 513 ? -3.997 7.665 -1.842 1.00 94.06 513 PHE A O 1
ATOM 4123 N N . ALA A 1 514 ? -4.556 8.416 -3.880 1.00 93.06 514 ALA A N 1
ATOM 4124 C CA . ALA A 1 514 ? -5.126 7.144 -4.334 1.00 93.06 514 ALA A CA 1
ATOM 4125 C C . ALA A 1 514 ? -4.095 6.005 -4.374 1.00 93.06 514 ALA A C 1
ATOM 4127 O O . ALA A 1 514 ? -4.429 4.864 -4.059 1.00 93.06 514 ALA A O 1
ATOM 4128 N N . ASP A 1 515 ? -2.839 6.291 -4.712 1.00 91.50 515 ASP A N 1
ATOM 4129 C CA . ASP A 1 515 ? -1.776 5.283 -4.778 1.00 91.50 515 ASP A CA 1
ATOM 4130 C C . ASP A 1 515 ? -1.371 4.824 -3.376 1.00 91.50 515 ASP A C 1
ATOM 4132 O O . ASP A 1 515 ? -1.382 3.626 -3.080 1.00 91.50 515 ASP A O 1
ATOM 4136 N N . ASN A 1 516 ? -1.098 5.782 -2.485 1.00 94.00 516 ASN A N 1
ATOM 4137 C CA . ASN A 1 516 ? -0.746 5.498 -1.094 1.00 94.00 516 ASN A CA 1
ATOM 4138 C C . ASN A 1 516 ? -1.890 4.783 -0.364 1.00 94.00 516 ASN A C 1
ATOM 4140 O O . ASN A 1 516 ? -1.656 3.817 0.364 1.00 94.00 516 ASN A O 1
ATOM 4144 N N . TYR A 1 517 ? -3.136 5.201 -0.595 1.00 95.38 517 TYR A N 1
ATOM 4145 C CA . TYR A 1 517 ? -4.301 4.578 0.023 1.00 95.38 517 TYR A CA 1
ATOM 4146 C C . TYR A 1 517 ? -4.469 3.117 -0.388 1.00 95.38 517 TYR A C 1
ATOM 4148 O O . TYR A 1 517 ? -4.626 2.247 0.468 1.00 95.38 517 TYR A O 1
ATOM 4156 N N . ARG A 1 518 ? -4.367 2.819 -1.686 1.00 93.25 518 ARG A N 1
ATOM 4157 C CA . ARG A 1 518 ? -4.474 1.445 -2.195 1.00 93.25 518 ARG A CA 1
ATOM 4158 C C . ARG A 1 518 ? -3.370 0.536 -1.673 1.00 93.25 518 ARG A C 1
ATOM 4160 O O . ARG A 1 518 ? -3.629 -0.637 -1.414 1.00 93.25 518 ARG A O 1
ATOM 4167 N N . LEU A 1 519 ? -2.158 1.066 -1.513 1.00 91.50 519 LEU A N 1
ATOM 4168 C CA . LEU A 1 519 ? -1.009 0.289 -1.055 1.00 91.50 519 LEU A CA 1
ATOM 4169 C C . LEU A 1 519 ? -1.062 -0.011 0.455 1.00 91.50 519 LEU A C 1
ATOM 4171 O O . LEU A 1 519 ? -0.673 -1.106 0.878 1.00 91.50 519 LEU A O 1
ATOM 4175 N N . TYR A 1 520 ? -1.562 0.936 1.260 1.00 95.69 520 TYR A N 1
ATOM 4176 C CA . TYR A 1 520 ? -1.447 0.892 2.722 1.00 95.69 520 TYR A CA 1
ATOM 4177 C C . TYR A 1 520 ? -2.757 0.733 3.503 1.00 95.69 520 TYR A C 1
ATOM 4179 O O . TYR A 1 520 ? -2.689 0.482 4.708 1.00 95.69 520 TYR A O 1
ATOM 4187 N N . SER A 1 521 ? -3.931 0.792 2.855 1.00 94.94 521 SER A N 1
ATOM 4188 C CA . SER A 1 521 ? -5.241 0.700 3.529 1.00 94.94 521 SER A CA 1
ATOM 4189 C C . SER A 1 521 ? -5.331 -0.509 4.474 1.00 94.94 521 SER A C 1
ATOM 4191 O O . SER A 1 521 ? -5.528 -0.342 5.678 1.00 94.94 521 SER A O 1
ATOM 4193 N N . ARG A 1 522 ? -5.087 -1.731 3.977 1.00 92.50 522 ARG A N 1
ATOM 4194 C CA . ARG A 1 522 ? -5.204 -2.970 4.777 1.00 92.50 522 ARG A CA 1
ATOM 4195 C C . ARG A 1 522 ? -3.979 -3.302 5.621 1.00 92.50 522 ARG A C 1
ATOM 4197 O O . ARG A 1 522 ? -4.105 -3.938 6.668 1.00 92.50 522 ARG A O 1
ATOM 4204 N N . SER A 1 523 ? -2.798 -2.895 5.167 1.00 93.25 523 SER A N 1
ATOM 4205 C CA . SER A 1 523 ? -1.541 -3.228 5.835 1.00 93.25 523 SER A CA 1
ATOM 4206 C C . SER A 1 523 ? -1.254 -2.331 7.036 1.00 93.25 523 SER A C 1
ATOM 4208 O O . SER A 1 523 ? -0.759 -2.847 8.037 1.00 93.25 523 SER A O 1
ATOM 4210 N N . HIS A 1 524 ? -1.622 -1.045 6.967 1.00 96.44 524 HIS A N 1
ATOM 4211 C CA . HIS A 1 524 ? -1.299 -0.045 7.989 1.00 96.44 524 HIS A CA 1
ATOM 4212 C C . HIS A 1 524 ? -2.516 0.759 8.441 1.00 96.44 524 HIS A C 1
ATOM 4214 O O . HIS A 1 524 ? -2.771 0.803 9.636 1.00 96.44 524 HIS A O 1
ATOM 4220 N N . PHE A 1 525 ? -3.295 1.364 7.536 1.00 97.12 525 PHE A N 1
ATOM 4221 C CA . PHE A 1 525 ? -4.302 2.359 7.935 1.00 97.12 525 PHE A CA 1
ATOM 4222 C C . PHE A 1 525 ? -5.429 1.777 8.783 1.00 97.12 525 PHE A C 1
ATOM 4224 O O . PHE A 1 525 ? -5.688 2.283 9.869 1.00 97.12 525 PHE A O 1
ATOM 4231 N N . VAL A 1 526 ? -6.045 0.676 8.347 1.00 95.88 526 VAL A N 1
ATOM 4232 C CA . VAL A 1 526 ? -7.076 -0.025 9.133 1.00 95.88 526 VAL A CA 1
ATOM 4233 C C . VAL A 1 526 ? -6.530 -0.417 10.505 1.00 95.88 526 VAL A C 1
ATOM 4235 O O . VAL A 1 526 ? -7.172 -0.186 11.524 1.00 95.88 526 VAL A O 1
ATOM 4238 N N . LYS A 1 527 ? -5.316 -0.972 10.536 1.00 95.12 527 LYS A N 1
ATOM 4239 C CA . LYS A 1 527 ? -4.673 -1.446 11.762 1.00 95.12 527 LYS A CA 1
ATOM 4240 C C . LYS A 1 527 ? -4.316 -0.309 12.723 1.00 95.12 527 LYS A C 1
ATOM 4242 O O . LYS A 1 527 ? -4.530 -0.425 13.925 1.00 95.12 527 LYS A O 1
ATOM 4247 N N . GLY A 1 528 ? -3.788 0.788 12.189 1.00 95.94 528 GLY A N 1
ATOM 4248 C CA . GLY A 1 528 ? -3.454 1.994 12.935 1.00 95.94 528 GLY A CA 1
ATOM 4249 C C . GLY A 1 528 ? -4.700 2.676 13.488 1.00 95.94 528 GLY A C 1
ATOM 4250 O O . GLY A 1 528 ? -4.696 3.071 14.646 1.00 95.94 528 GLY A O 1
ATOM 4251 N N . LEU A 1 529 ? -5.787 2.745 12.711 1.00 95.94 529 LEU A N 1
ATOM 4252 C CA . LEU A 1 529 ? -7.070 3.281 13.171 1.00 95.94 529 LEU A CA 1
ATOM 4253 C C . LEU A 1 529 ? -7.707 2.390 14.243 1.00 95.94 529 LEU A C 1
ATOM 4255 O O . LEU A 1 529 ? -8.229 2.913 15.220 1.00 95.94 529 LEU A O 1
ATOM 4259 N N . GLU A 1 530 ? -7.622 1.064 14.117 1.00 94.75 530 GLU A N 1
ATOM 4260 C CA . GLU A 1 530 ? -8.058 0.132 15.166 1.00 94.75 530 GLU A CA 1
ATOM 4261 C C . GLU A 1 530 ? -7.303 0.390 16.478 1.00 94.75 530 GLU A C 1
ATOM 4263 O O . GLU A 1 530 ? -7.929 0.615 17.511 1.00 94.75 530 GLU A O 1
ATOM 4268 N N . MET A 1 531 ? -5.968 0.453 16.440 1.00 93.19 531 MET A N 1
ATOM 4269 C CA . MET A 1 531 ? -5.161 0.762 17.627 1.00 93.19 531 MET A CA 1
ATOM 4270 C C . MET A 1 531 ? -5.430 2.171 18.175 1.00 93.19 531 MET A C 1
ATOM 4272 O O . MET A 1 531 ? -5.494 2.348 19.389 1.00 93.19 531 MET A O 1
ATOM 4276 N N . MET A 1 532 ? -5.649 3.162 17.305 1.00 94.56 532 MET A N 1
ATOM 4277 C CA . MET A 1 532 ? -6.035 4.518 17.700 1.00 94.56 532 MET A CA 1
ATOM 4278 C C . MET A 1 532 ? -7.353 4.513 18.480 1.00 94.56 532 MET A C 1
ATOM 4280 O O . MET A 1 532 ? -7.436 5.126 19.538 1.00 94.56 532 MET A O 1
ATOM 4284 N N . LEU A 1 533 ? -8.370 3.794 17.997 1.00 93.25 533 LEU A N 1
ATOM 4285 C CA . LEU A 1 533 ? -9.667 3.680 18.670 1.00 93.25 533 LEU A CA 1
ATOM 4286 C C . LEU A 1 533 ? -9.541 2.994 20.036 1.00 93.25 533 LEU A C 1
ATOM 4288 O O . LEU A 1 533 ? -10.165 3.437 20.999 1.00 93.25 533 LEU A O 1
ATOM 4292 N N . LEU A 1 534 ? -8.711 1.950 20.142 1.00 91.50 534 LEU A N 1
ATOM 4293 C CA . LEU A 1 534 ? -8.422 1.290 21.421 1.00 91.50 534 LEU A CA 1
ATOM 4294 C C . LEU A 1 534 ? -7.768 2.258 22.416 1.00 91.50 534 LEU A C 1
ATOM 4296 O O . LEU A 1 534 ? -8.200 2.328 23.564 1.00 91.50 534 LEU A O 1
ATOM 4300 N N . LEU A 1 535 ? -6.773 3.032 21.973 1.00 90.38 535 LEU A N 1
ATOM 4301 C CA . LEU A 1 535 ? -6.085 4.021 22.807 1.00 90.38 535 LEU A CA 1
ATOM 4302 C C . LEU A 1 535 ? -7.002 5.174 23.225 1.00 90.38 535 LEU A C 1
ATOM 4304 O O . LEU A 1 535 ? -6.948 5.598 24.375 1.00 90.38 535 LEU A O 1
ATOM 4308 N N . VAL A 1 536 ? -7.865 5.662 22.329 1.00 90.75 536 VAL A N 1
ATOM 4309 C CA . VAL A 1 536 ? -8.854 6.704 22.648 1.00 90.75 536 VAL A CA 1
ATOM 4310 C C . VAL A 1 536 ? -9.831 6.208 23.707 1.00 90.75 536 VAL A C 1
ATOM 4312 O O . VAL A 1 536 ? -10.073 6.905 24.686 1.00 90.75 536 VAL A O 1
ATOM 4315 N N . VAL A 1 537 ? -10.358 4.990 23.570 1.00 88.94 537 VAL A N 1
ATOM 4316 C CA . VAL A 1 537 ? -11.260 4.429 24.585 1.00 88.94 537 VAL A CA 1
ATOM 4317 C C . VAL A 1 537 ? -10.543 4.183 25.906 1.00 88.94 537 VAL A C 1
ATOM 4319 O O . VAL A 1 537 ? -11.091 4.498 26.961 1.00 88.94 537 VAL A O 1
ATOM 4322 N N . TYR A 1 538 ? -9.305 3.696 25.864 1.00 86.00 538 TYR A N 1
ATOM 4323 C CA . TYR A 1 538 ? -8.479 3.563 27.059 1.00 86.00 538 TYR A CA 1
ATOM 4324 C C . TYR A 1 538 ? -8.227 4.919 27.739 1.00 86.00 538 TYR A C 1
ATOM 4326 O O . TYR A 1 538 ? -8.271 4.994 28.959 1.00 86.00 538 TYR A O 1
ATOM 4334 N N . GLN A 1 539 ? -8.060 6.005 26.980 1.00 86.19 539 GLN A N 1
ATOM 4335 C CA . GLN A 1 539 ? -7.926 7.360 27.524 1.00 86.19 539 GLN A CA 1
ATOM 4336 C C . GLN A 1 539 ? -9.232 7.887 28.146 1.00 86.19 539 GLN A C 1
ATOM 4338 O O . GLN A 1 539 ? -9.172 8.631 29.120 1.00 86.19 539 GLN A O 1
ATOM 4343 N N . ILE A 1 540 ? -10.396 7.534 27.586 1.00 84.81 540 ILE A N 1
ATOM 4344 C CA . ILE A 1 540 ? -11.711 7.991 28.073 1.00 84.81 540 ILE A CA 1
ATOM 4345 C C . ILE A 1 540 ? -12.098 7.287 29.379 1.00 84.81 540 ILE A C 1
ATOM 4347 O O . ILE A 1 540 ? -12.567 7.942 30.305 1.00 84.81 540 ILE A O 1
ATOM 4351 N N . PHE A 1 541 ? -11.920 5.964 29.454 1.00 82.31 541 PHE A N 1
ATOM 4352 C CA . PHE A 1 541 ? -12.391 5.157 30.589 1.00 82.31 541 PHE A CA 1
ATOM 4353 C C . PHE A 1 541 ? -11.281 4.714 31.548 1.00 82.31 541 PHE A C 1
ATOM 4355 O O . PHE A 1 541 ? -11.567 4.240 32.647 1.00 82.31 541 PHE A O 1
ATOM 4362 N N . GLY A 1 542 ? -10.014 4.820 31.151 1.00 74.88 542 GLY A N 1
ATOM 4363 C CA . GLY A 1 542 ? -8.891 4.361 31.957 1.00 74.88 542 GLY A CA 1
ATOM 4364 C C . GLY A 1 542 ? -8.663 5.245 33.178 1.00 74.88 542 GLY A C 1
ATOM 4365 O O . GLY A 1 542 ? -8.392 6.438 33.066 1.00 74.88 542 GLY A O 1
ATOM 4366 N N . SER A 1 543 ? -8.692 4.644 34.366 1.00 64.19 543 SER A N 1
ATOM 4367 C CA . SER A 1 543 ? -8.225 5.285 35.594 1.00 64.19 543 SER A CA 1
ATOM 4368 C C . SER A 1 543 ? -6.731 5.009 35.768 1.00 64.19 543 SER A C 1
ATOM 4370 O O . SER A 1 543 ? -6.343 3.869 36.027 1.00 64.19 543 SER A O 1
ATOM 4372 N N . ALA A 1 544 ? -5.879 6.030 35.636 1.00 58.28 544 ALA A N 1
ATOM 4373 C CA . ALA A 1 544 ? -4.431 5.889 35.797 1.00 58.28 544 ALA A CA 1
ATOM 4374 C C . ALA A 1 544 ? -4.060 5.563 37.258 1.00 58.28 544 ALA A C 1
ATOM 4376 O O . ALA A 1 544 ? -3.672 6.435 38.031 1.00 58.28 544 ALA A O 1
ATOM 4377 N N . TYR A 1 545 ? -4.141 4.291 37.648 1.00 53.44 545 TYR A N 1
ATOM 4378 C CA . TYR A 1 545 ? -3.863 3.867 39.025 1.00 53.44 545 TYR A CA 1
ATOM 4379 C C . TYR A 1 545 ? -2.388 3.988 39.436 1.00 53.44 545 TYR A C 1
ATOM 4381 O O . TYR A 1 545 ? -2.042 3.849 40.606 1.00 53.44 545 TYR A O 1
ATOM 4389 N N . ARG A 1 546 ? -1.511 4.234 38.458 1.00 57.72 546 ARG A N 1
ATOM 4390 C CA . ARG A 1 546 ? -0.051 4.099 38.541 1.00 57.72 546 ARG A CA 1
ATOM 4391 C C . ARG A 1 546 ? 0.718 5.416 38.353 1.00 57.72 546 ARG A C 1
ATOM 4393 O O . ARG A 1 546 ? 1.928 5.400 38.153 1.00 57.72 546 ARG A O 1
ATOM 4400 N N . GLY A 1 547 ? 0.020 6.553 38.418 1.00 61.44 547 GLY A N 1
ATOM 4401 C CA . GLY A 1 547 ? 0.592 7.879 38.177 1.00 61.44 547 GLY A CA 1
ATOM 4402 C C . GLY A 1 547 ? 0.717 8.221 36.688 1.00 61.44 547 GLY A C 1
ATOM 4403 O O . GLY A 1 547 ? 0.757 7.349 35.818 1.00 61.44 547 GLY A O 1
ATOM 4404 N N . VAL A 1 548 ? 0.772 9.520 36.389 1.00 68.88 548 VAL A N 1
ATOM 4405 C CA . VAL A 1 548 ? 0.757 10.056 35.014 1.00 68.88 548 VAL A CA 1
ATOM 4406 C C . VAL A 1 548 ? 1.973 9.591 34.201 1.00 68.88 548 VAL A C 1
ATOM 4408 O O . VAL A 1 548 ? 1.838 9.277 33.020 1.00 68.88 548 VAL A O 1
ATOM 4411 N N . LEU A 1 549 ? 3.148 9.479 34.831 1.00 66.69 549 LEU A N 1
ATOM 4412 C CA . LEU A 1 549 ? 4.393 9.111 34.149 1.00 66.69 549 LEU A CA 1
ATOM 4413 C C . LEU A 1 549 ? 4.377 7.663 33.636 1.00 66.69 549 LEU A C 1
ATOM 4415 O O . LEU A 1 549 ? 4.741 7.420 32.490 1.00 66.69 549 LEU A O 1
ATOM 4419 N N . ALA A 1 550 ? 3.915 6.705 34.446 1.00 65.69 550 ALA A N 1
ATOM 4420 C CA . ALA A 1 550 ? 3.822 5.305 34.033 1.00 65.69 550 ALA A CA 1
ATOM 4421 C C . ALA A 1 550 ? 2.796 5.117 32.905 1.00 65.69 550 ALA A C 1
ATOM 4423 O O . ALA A 1 550 ? 3.052 4.388 31.948 1.00 65.69 550 ALA A O 1
ATOM 4424 N N . TYR A 1 551 ? 1.660 5.817 32.984 1.00 72.19 551 TYR A N 1
ATOM 4425 C CA . TYR A 1 551 ? 0.662 5.831 31.915 1.00 72.19 551 TYR A CA 1
ATOM 4426 C C . TYR A 1 551 ? 1.246 6.369 30.600 1.00 72.19 551 TYR A C 1
ATOM 4428 O O . TYR A 1 551 ? 1.087 5.749 29.546 1.00 72.19 551 TYR A O 1
ATOM 4436 N N . LEU A 1 552 ? 1.968 7.491 30.665 1.00 72.31 552 LEU A N 1
ATOM 4437 C CA . LEU A 1 552 ? 2.583 8.123 29.500 1.00 72.31 552 LEU A CA 1
ATOM 4438 C C . LEU A 1 552 ? 3.666 7.229 28.883 1.00 72.31 552 LEU A C 1
ATOM 4440 O O . LEU A 1 552 ? 3.657 7.017 27.675 1.00 72.31 552 LEU A O 1
ATOM 4444 N N . LEU A 1 553 ? 4.547 6.637 29.694 1.00 70.06 553 LEU A N 1
ATOM 4445 C CA . LEU A 1 553 ? 5.613 5.748 29.215 1.00 70.06 553 LEU A CA 1
ATOM 4446 C C . LEU A 1 553 ? 5.078 4.493 28.511 1.00 70.06 553 LEU A C 1
ATOM 4448 O O . LEU A 1 553 ? 5.665 4.053 27.525 1.00 70.06 553 LEU A O 1
ATOM 4452 N N . ILE A 1 554 ? 3.963 3.934 28.989 1.00 70.12 554 ILE A N 1
ATOM 4453 C CA . ILE A 1 554 ? 3.336 2.753 28.379 1.00 70.12 554 ILE A CA 1
ATOM 4454 C C . ILE A 1 554 ? 2.625 3.118 27.068 1.00 70.12 554 ILE A C 1
ATOM 4456 O O . ILE A 1 554 ? 2.682 2.364 26.100 1.00 70.12 554 ILE A O 1
ATOM 4460 N N . THR A 1 555 ? 1.940 4.263 27.022 1.00 79.12 555 THR A N 1
ATOM 4461 C CA . THR A 1 555 ? 1.075 4.627 25.887 1.00 79.12 555 THR A CA 1
ATOM 4462 C C . THR A 1 555 ? 1.806 5.366 24.767 1.00 79.12 555 THR A C 1
ATOM 4464 O O . THR A 1 555 ? 1.382 5.274 23.614 1.00 79.12 555 THR A O 1
ATOM 4467 N N . ILE A 1 556 ? 2.918 6.057 25.049 1.00 83.94 556 ILE A N 1
ATOM 4468 C CA . ILE A 1 556 ? 3.642 6.860 24.051 1.00 83.94 556 ILE A CA 1
ATOM 4469 C C . ILE A 1 556 ? 4.203 6.015 22.905 1.00 83.94 556 ILE A C 1
ATOM 4471 O O . ILE A 1 556 ? 4.138 6.433 21.752 1.00 83.94 556 ILE A O 1
ATOM 4475 N N . SER A 1 557 ? 4.690 4.806 23.190 1.00 81.38 557 SER A N 1
ATOM 4476 C CA . SER A 1 557 ? 5.197 3.880 22.169 1.00 81.38 557 SER A CA 1
ATOM 4477 C C . SER A 1 557 ? 4.081 3.408 21.228 1.00 81.38 557 SER A C 1
ATOM 4479 O O . SER A 1 557 ? 4.284 3.305 20.018 1.00 81.38 557 SER A O 1
ATOM 4481 N N . MET A 1 558 ? 2.873 3.201 21.758 1.00 86.06 558 MET A N 1
ATOM 4482 C CA . MET A 1 558 ? 1.696 2.793 20.985 1.00 86.06 558 MET A CA 1
ATOM 4483 C C . MET A 1 558 ? 1.154 3.949 20.145 1.00 86.06 558 MET A C 1
ATOM 4485 O O . MET A 1 558 ? 0.869 3.764 18.963 1.00 86.06 558 MET A O 1
ATOM 4489 N N . TRP A 1 559 ? 1.086 5.159 20.708 1.00 91.25 559 TRP A N 1
ATOM 4490 C CA . TRP A 1 559 ? 0.751 6.367 19.951 1.00 91.25 559 TRP A CA 1
ATOM 4491 C C . TRP A 1 559 ? 1.770 6.657 18.848 1.00 91.25 559 TRP A C 1
ATOM 4493 O O . TRP A 1 559 ? 1.380 7.008 17.735 1.00 91.25 559 TRP A O 1
ATOM 4503 N N . PHE A 1 560 ? 3.061 6.448 19.116 1.00 90.94 560 PHE A N 1
ATOM 4504 C CA . PHE A 1 560 ? 4.119 6.567 18.116 1.00 90.94 560 PHE A CA 1
ATOM 4505 C C . PHE A 1 560 ? 3.938 5.562 16.970 1.00 90.94 560 PHE A C 1
ATOM 4507 O O . PHE A 1 560 ? 4.026 5.934 15.796 1.00 90.94 560 PHE A O 1
ATOM 4514 N N . MET A 1 561 ? 3.619 4.304 17.288 1.00 90.44 561 MET A N 1
ATOM 4515 C CA . MET A 1 561 ? 3.317 3.268 16.298 1.00 90.44 561 MET A CA 1
ATOM 4516 C C . MET A 1 561 ? 2.082 3.621 15.456 1.00 90.44 561 MET A C 1
ATOM 4518 O O . MET A 1 561 ? 2.137 3.517 14.230 1.00 90.44 561 MET A O 1
ATOM 4522 N N . VAL A 1 562 ? 1.003 4.107 16.083 1.00 95.19 562 VAL A N 1
ATOM 4523 C CA . VAL A 1 562 ? -0.205 4.595 15.392 1.00 95.19 562 VAL A CA 1
ATOM 4524 C C . VAL A 1 562 ? 0.136 5.748 14.452 1.00 95.19 562 VAL A C 1
ATOM 4526 O O . VAL A 1 562 ? -0.137 5.658 13.256 1.00 95.19 562 VAL A O 1
ATOM 4529 N N . GLY A 1 563 ? 0.782 6.805 14.951 1.00 95.31 563 GLY A N 1
ATOM 4530 C CA . GLY A 1 563 ? 1.155 7.967 14.141 1.00 95.31 563 GLY A CA 1
ATOM 4531 C C . GLY A 1 563 ? 2.037 7.580 12.955 1.00 95.31 563 GLY A C 1
ATOM 4532 O O . GLY A 1 563 ? 1.808 8.019 11.829 1.00 95.31 563 GLY A O 1
ATOM 4533 N N . THR A 1 564 ? 2.982 6.670 13.180 1.00 94.69 564 THR A N 1
ATOM 4534 C CA . THR A 1 564 ? 3.844 6.132 12.129 1.00 94.69 564 THR A CA 1
ATOM 4535 C C . THR A 1 564 ? 3.053 5.375 11.062 1.00 94.69 564 THR A C 1
ATOM 4537 O O . THR A 1 564 ? 3.207 5.649 9.873 1.00 94.69 564 THR A O 1
ATOM 4540 N N . TRP A 1 565 ? 2.184 4.438 11.448 1.00 96.00 565 TRP A N 1
ATOM 4541 C CA . TRP A 1 565 ? 1.409 3.631 10.498 1.00 96.00 565 TRP A CA 1
ATOM 4542 C C . TRP A 1 565 ? 0.404 4.452 9.689 1.00 96.00 565 TRP A C 1
ATOM 4544 O O . TRP A 1 565 ? 0.154 4.127 8.528 1.00 96.00 565 TRP A O 1
ATOM 4554 N N . LEU A 1 566 ? -0.147 5.521 10.266 1.00 97.12 566 LEU A N 1
ATOM 4555 C CA . LEU A 1 566 ? -1.093 6.393 9.572 1.00 97.12 566 LEU A CA 1
ATOM 4556 C C . LEU A 1 566 ? -0.397 7.419 8.666 1.00 97.12 566 LEU A C 1
ATOM 4558 O O . LEU A 1 566 ? -0.889 7.676 7.568 1.00 97.12 566 LEU A O 1
ATOM 4562 N N . PHE A 1 567 ? 0.741 7.986 9.086 1.00 96.19 567 PHE A N 1
ATOM 4563 C CA . PHE A 1 567 ? 1.286 9.188 8.441 1.00 96.19 567 PHE A CA 1
ATOM 4564 C C . PHE A 1 567 ? 2.648 9.033 7.752 1.00 96.19 567 PHE A C 1
ATOM 4566 O O . PHE A 1 567 ? 2.996 9.891 6.936 1.00 96.19 567 PHE A O 1
ATOM 4573 N N . ALA A 1 568 ? 3.394 7.943 7.973 1.00 95.12 568 ALA A N 1
ATOM 4574 C CA . ALA A 1 568 ? 4.671 7.719 7.283 1.00 95.12 568 ALA A CA 1
ATOM 4575 C C . ALA A 1 568 ? 4.567 7.769 5.742 1.00 95.12 568 ALA A C 1
ATOM 4577 O O . ALA A 1 568 ? 5.449 8.376 5.127 1.00 95.12 568 ALA A O 1
ATOM 4578 N N . PRO A 1 569 ? 3.499 7.249 5.092 1.00 94.81 569 PRO A N 1
ATOM 4579 C CA . PRO A 1 569 ? 3.341 7.362 3.644 1.00 94.81 569 PRO A CA 1
ATOM 4580 C C . PRO A 1 569 ? 3.295 8.790 3.121 1.00 94.81 569 PRO A C 1
ATOM 4582 O O . PRO A 1 569 ? 3.718 9.016 1.999 1.00 94.81 569 PRO A O 1
ATOM 4585 N N . PHE A 1 570 ? 2.800 9.750 3.904 1.00 93.69 570 PHE A N 1
ATOM 4586 C CA . PHE A 1 570 ? 2.750 11.161 3.506 1.00 93.69 570 PHE A CA 1
ATOM 4587 C C . PHE A 1 570 ? 4.038 11.888 3.885 1.00 93.69 570 PHE A C 1
ATOM 4589 O O . PHE A 1 570 ? 4.514 12.732 3.129 1.00 93.69 570 PHE A O 1
ATOM 4596 N N . LEU A 1 571 ? 4.638 11.510 5.017 1.00 92.75 571 LEU A N 1
ATOM 4597 C CA . LEU A 1 571 ? 5.890 12.072 5.512 1.00 92.75 571 LEU A CA 1
ATOM 4598 C C . LEU A 1 571 ? 7.078 11.761 4.598 1.00 92.75 571 LEU A C 1
ATOM 4600 O O . LEU A 1 571 ? 7.879 12.653 4.323 1.00 92.75 571 LEU A O 1
ATOM 4604 N N . PHE A 1 572 ? 7.156 10.538 4.067 1.00 91.62 572 PHE A N 1
ATOM 4605 C CA . PHE A 1 572 ? 8.200 10.130 3.123 1.00 91.62 572 PHE A CA 1
ATOM 4606 C C . PHE A 1 572 ? 7.823 10.330 1.645 1.00 91.62 572 PHE A C 1
ATOM 4608 O O . PHE A 1 572 ? 8.513 9.831 0.757 1.00 91.62 572 PHE A O 1
ATOM 4615 N N . ASN A 1 573 ? 6.738 11.058 1.364 1.00 90.94 573 ASN A N 1
ATOM 4616 C CA . ASN A 1 573 ? 6.308 11.372 0.005 1.00 90.94 573 ASN A CA 1
ATOM 4617 C C . ASN A 1 573 ? 6.833 12.749 -0.427 1.00 90.94 573 ASN A C 1
ATOM 4619 O O . ASN A 1 573 ? 6.470 13.748 0.200 1.00 90.94 573 ASN A O 1
ATOM 4623 N N . PRO A 1 574 ? 7.638 12.853 -1.501 1.00 88.50 574 PRO A N 1
ATOM 4624 C CA . PRO A 1 574 ? 8.050 14.142 -2.050 1.00 88.50 574 PRO A CA 1
ATOM 4625 C C . PRO A 1 574 ? 6.853 15.071 -2.292 1.00 88.50 574 PRO A C 1
ATOM 4627 O O . PRO A 1 574 ? 5.854 14.644 -2.860 1.00 88.50 574 PRO A O 1
ATOM 4630 N N . SER A 1 575 ? 6.930 16.338 -1.870 1.00 86.06 575 SER A N 1
ATOM 4631 C CA . SER A 1 575 ? 5.806 17.298 -1.946 1.00 86.06 575 SER A CA 1
ATOM 4632 C C . SER A 1 575 ? 4.508 16.832 -1.252 1.00 86.06 575 SER A C 1
ATOM 4634 O O . SER A 1 575 ? 3.427 17.316 -1.580 1.00 86.06 575 SER A O 1
ATOM 4636 N N . GLY A 1 576 ? 4.590 15.925 -0.271 1.00 87.19 576 GLY A N 1
ATOM 4637 C CA . GLY A 1 576 ? 3.434 15.389 0.458 1.00 87.19 576 GLY A CA 1
ATOM 4638 C C . GLY A 1 576 ? 2.631 16.438 1.235 1.00 87.19 576 GLY A C 1
ATOM 4639 O O . GLY A 1 576 ? 1.428 16.268 1.406 1.00 87.19 576 GLY A O 1
ATOM 4640 N N . PHE A 1 577 ? 3.273 17.537 1.647 1.00 91.81 577 PHE A N 1
ATOM 4641 C CA . PHE A 1 577 ? 2.644 18.662 2.360 1.00 91.81 577 PHE A CA 1
ATOM 4642 C C . PHE A 1 577 ? 2.528 19.936 1.510 1.00 91.81 577 PHE A C 1
ATOM 4644 O O . PHE A 1 577 ? 2.480 21.047 2.033 1.00 91.81 577 PHE A O 1
ATOM 4651 N N . GLU A 1 578 ? 2.532 19.817 0.183 1.00 88.44 578 GLU A N 1
ATOM 4652 C CA . GLU A 1 578 ? 2.314 20.956 -0.707 1.00 88.44 578 GLU A CA 1
ATOM 4653 C C . GLU A 1 578 ? 0.814 21.136 -0.978 1.00 88.44 578 GLU A C 1
ATOM 4655 O O . GLU A 1 578 ? 0.189 20.285 -1.608 1.00 88.44 578 GLU A O 1
ATOM 4660 N N . TRP A 1 579 ? 0.232 22.262 -0.543 1.00 86.81 579 TRP A N 1
ATOM 4661 C CA . TRP A 1 579 ? -1.218 22.505 -0.618 1.00 86.81 579 TRP A CA 1
ATOM 4662 C C . TRP A 1 579 ? -1.819 22.239 -2.005 1.00 86.81 579 TRP A C 1
ATOM 4664 O O . TRP A 1 579 ? -2.839 21.569 -2.139 1.00 86.81 579 TRP A O 1
ATOM 4674 N N . GLN A 1 580 ? -1.157 22.718 -3.061 1.00 84.75 580 GLN A N 1
ATOM 4675 C CA . GLN A 1 580 ? -1.642 22.535 -4.431 1.00 84.75 580 GLN A CA 1
ATOM 4676 C C . GLN A 1 580 ? -1.685 21.059 -4.842 1.00 84.75 580 GLN A C 1
ATOM 4678 O O . GLN A 1 580 ? -2.606 20.657 -5.544 1.00 84.75 580 GLN A O 1
ATOM 4683 N N . LYS A 1 581 ? -0.710 20.257 -4.399 1.00 88.06 581 LYS A N 1
ATOM 4684 C CA . LYS A 1 581 ? -0.673 18.819 -4.677 1.00 88.06 581 LYS A CA 1
ATOM 4685 C C . LYS A 1 581 ? -1.764 18.079 -3.924 1.00 88.06 581 LYS A C 1
ATOM 4687 O O . LYS A 1 581 ? -2.435 17.256 -4.522 1.00 88.06 581 LYS A O 1
ATOM 4692 N N . ILE A 1 582 ? -2.009 18.442 -2.668 1.00 90.31 582 ILE A N 1
ATOM 4693 C CA . ILE A 1 582 ? -3.075 17.844 -1.855 1.00 90.31 582 ILE A CA 1
ATOM 4694 C C . ILE A 1 582 ? -4.455 18.088 -2.463 1.00 90.31 582 ILE A C 1
ATOM 4696 O O . ILE A 1 582 ? -5.286 17.185 -2.464 1.00 90.31 582 ILE A O 1
ATOM 4700 N N . VAL A 1 583 ? -4.708 19.283 -3.006 1.00 90.44 583 VAL A N 1
ATOM 4701 C CA . VAL A 1 583 ? -5.970 19.563 -3.707 1.00 90.44 583 VAL A CA 1
ATOM 4702 C C . VAL A 1 583 ? -6.105 18.675 -4.946 1.00 90.44 583 VAL A C 1
ATOM 4704 O O . VAL A 1 583 ? -7.139 18.026 -5.112 1.00 90.44 583 VAL A O 1
ATOM 4707 N N . ASP A 1 584 ? -5.062 18.601 -5.781 1.00 89.75 584 ASP A N 1
ATOM 4708 C CA . ASP A 1 584 ? -5.044 17.752 -6.980 1.00 89.75 584 ASP A CA 1
ATOM 4709 C C . ASP A 1 584 ? -5.289 16.271 -6.603 1.00 89.75 584 ASP A C 1
ATOM 4711 O O . ASP A 1 584 ? -6.180 15.616 -7.154 1.00 89.75 584 ASP A O 1
ATOM 4715 N N . ASP A 1 585 ? -4.586 15.776 -5.587 1.00 92.75 585 ASP A N 1
ATOM 4716 C CA . ASP A 1 585 ? -4.687 14.419 -5.049 1.00 92.75 585 ASP A CA 1
ATOM 4717 C C . ASP A 1 585 ? -6.052 14.100 -4.440 1.00 92.75 585 ASP A C 1
ATOM 4719 O O . ASP A 1 585 ? -6.584 13.007 -4.643 1.00 92.75 585 ASP A O 1
ATOM 4723 N N . TRP A 1 586 ? -6.652 15.049 -3.721 1.00 93.12 586 TRP A N 1
ATOM 4724 C CA . TRP A 1 586 ? -8.003 14.908 -3.191 1.00 93.12 586 TRP A CA 1
ATOM 4725 C C . TRP A 1 586 ? -9.017 14.754 -4.325 1.00 93.12 586 TRP A C 1
ATOM 4727 O O . TRP A 1 586 ? -9.902 13.898 -4.252 1.00 93.12 586 TRP A O 1
ATOM 4737 N N . THR A 1 587 ? -8.884 15.532 -5.407 1.00 92.75 587 THR A N 1
ATOM 4738 C CA . THR A 1 587 ? -9.775 15.374 -6.565 1.00 92.75 587 THR A CA 1
ATOM 4739 C C . THR A 1 587 ? -9.591 14.028 -7.264 1.00 92.75 587 THR A C 1
ATOM 4741 O O . THR A 1 587 ? -10.583 13.422 -7.671 1.00 92.75 587 THR A O 1
ATOM 4744 N N . ASP A 1 588 ? -8.356 13.535 -7.379 1.00 92.69 588 ASP A N 1
ATOM 4745 C CA . ASP A 1 588 ? -8.027 12.238 -7.977 1.00 92.69 588 ASP A CA 1
ATOM 4746 C C . ASP A 1 588 ? -8.571 11.079 -7.128 1.00 92.69 588 ASP A C 1
ATOM 4748 O O . ASP A 1 588 ? -9.318 10.238 -7.633 1.00 92.69 588 ASP A O 1
ATOM 4752 N N . TRP A 1 589 ? -8.330 11.103 -5.815 1.00 94.94 589 TRP A N 1
ATOM 4753 C CA . TRP A 1 589 ? -8.869 10.116 -4.882 1.00 94.94 589 TRP A CA 1
ATOM 4754 C C . TRP A 1 589 ? -10.401 10.138 -4.856 1.00 94.94 589 TRP A C 1
ATOM 4756 O O . TRP A 1 589 ? -11.032 9.081 -4.900 1.00 94.94 589 TRP A O 1
ATOM 4766 N N . ASN A 1 590 ? -11.022 11.324 -4.873 1.00 93.06 590 ASN A N 1
ATOM 4767 C CA . ASN A 1 590 ? -12.478 11.444 -4.913 1.00 93.06 590 ASN A CA 1
ATOM 4768 C C . ASN A 1 590 ? -13.063 10.945 -6.250 1.00 93.06 590 ASN A C 1
ATOM 4770 O O . ASN A 1 590 ? -14.166 10.401 -6.280 1.00 93.06 590 ASN A O 1
ATOM 4774 N N . LYS A 1 591 ? -12.342 11.069 -7.370 1.00 91.00 591 LYS A N 1
ATOM 4775 C CA . LYS A 1 591 ? -12.731 10.419 -8.634 1.00 91.00 591 LYS A CA 1
ATOM 4776 C C . LYS A 1 591 ? -12.614 8.898 -8.518 1.00 91.00 591 LYS A C 1
ATOM 4778 O O . LYS A 1 591 ? -13.574 8.196 -8.834 1.00 91.00 591 LYS A O 1
ATOM 4783 N N . TRP A 1 592 ? -11.496 8.391 -8.004 1.00 94.00 592 TRP A N 1
ATOM 4784 C CA . TRP A 1 592 ? -11.227 6.958 -7.851 1.00 94.00 592 TRP A CA 1
ATOM 4785 C C . TRP A 1 592 ? -12.231 6.244 -6.930 1.00 94.00 592 TRP A C 1
ATOM 4787 O O . TRP A 1 592 ? -12.808 5.226 -7.324 1.00 94.00 592 TRP A O 1
ATOM 4797 N N . ILE A 1 593 ? -12.504 6.801 -5.741 1.00 92.88 593 ILE A N 1
ATOM 4798 C CA . ILE A 1 593 ? -13.481 6.258 -4.780 1.00 92.88 593 ILE A CA 1
ATOM 4799 C C . ILE A 1 593 ? -14.886 6.248 -5.378 1.00 92.88 593 ILE A C 1
ATOM 4801 O O . ILE A 1 593 ? -15.706 5.387 -5.044 1.00 92.88 593 ILE A O 1
ATOM 4805 N N . ASN A 1 594 ? -15.176 7.202 -6.275 1.00 85.69 594 ASN A N 1
ATOM 4806 C CA . ASN A 1 594 ? -16.498 7.338 -6.853 1.00 85.69 594 ASN A CA 1
ATOM 4807 C C . ASN A 1 594 ? -16.758 6.492 -8.093 1.00 85.69 594 ASN A C 1
ATOM 4809 O O . ASN A 1 594 ? -17.919 6.120 -8.309 1.00 85.69 594 ASN A O 1
ATOM 4813 N N . ASN A 1 595 ? -15.709 6.141 -8.832 1.00 84.56 595 ASN A N 1
ATOM 4814 C CA . ASN A 1 595 ? -15.807 5.444 -10.101 1.00 84.56 595 ASN A CA 1
ATOM 4815 C C . ASN A 1 595 ? -16.329 4.005 -9.950 1.00 84.56 595 ASN A C 1
ATOM 4817 O O . ASN A 1 595 ? -15.915 3.260 -9.055 1.00 84.56 595 ASN A O 1
ATOM 4821 N N . ILE A 1 596 ? -17.244 3.610 -10.835 1.00 76.88 596 ILE A N 1
ATOM 4822 C CA . ILE A 1 596 ? -17.809 2.256 -10.866 1.00 76.88 596 ILE A CA 1
ATOM 4823 C C . ILE A 1 596 ? -16.788 1.335 -11.546 1.00 76.88 596 ILE A C 1
ATOM 4825 O O . ILE A 1 596 ? -16.147 1.724 -12.520 1.00 76.88 596 ILE A O 1
ATOM 4829 N N . GLY A 1 597 ? -16.583 0.151 -10.978 1.00 75.44 597 GLY A N 1
ATOM 4830 C CA . GLY A 1 597 ? -15.685 -0.855 -11.531 1.00 75.44 597 GLY A CA 1
ATOM 4831 C C . GLY A 1 597 ? -16.389 -1.718 -12.570 1.00 75.44 597 GLY A C 1
ATOM 4832 O O . GLY A 1 597 ? -17.534 -1.481 -12.952 1.00 75.44 597 GLY A O 1
ATOM 4833 N N . GLY A 1 598 ? -15.697 -2.750 -13.032 1.00 71.19 598 GLY A N 1
ATOM 4834 C CA . GLY A 1 598 ? -16.230 -3.684 -14.013 1.00 71.19 598 GLY A CA 1
ATOM 4835 C C . GLY A 1 598 ? -15.174 -4.677 -14.466 1.00 71.19 598 GLY A C 1
ATOM 4836 O O . GLY A 1 598 ? -13.993 -4.544 -14.134 1.00 71.19 598 GLY A O 1
ATOM 4837 N N . ILE A 1 599 ? -15.600 -5.677 -15.234 1.00 70.62 599 ILE A N 1
ATOM 4838 C CA . ILE A 1 599 ? -14.690 -6.658 -15.830 1.00 70.62 599 ILE A CA 1
ATOM 4839 C C . ILE A 1 599 ? -13.707 -5.904 -16.738 1.00 70.62 599 ILE A C 1
ATOM 4841 O O . ILE A 1 599 ? -14.123 -5.172 -17.630 1.00 70.62 599 ILE A O 1
ATOM 4845 N N . GLY A 1 600 ? -12.406 -6.044 -16.473 1.00 74.62 600 GLY A N 1
ATOM 4846 C CA . GLY A 1 600 ? -11.344 -5.381 -17.239 1.00 74.62 600 GLY A CA 1
ATOM 4847 C C . GLY A 1 600 ? -11.013 -3.942 -16.818 1.00 74.62 600 GLY A C 1
ATOM 4848 O O . GLY A 1 600 ? -10.094 -3.357 -17.386 1.00 74.62 600 GLY A O 1
ATOM 4849 N N . VAL A 1 601 ? -11.692 -3.362 -15.816 1.00 84.19 601 VAL A N 1
ATOM 4850 C CA . VAL A 1 601 ? -11.333 -2.032 -15.286 1.00 84.19 601 VAL A CA 1
ATOM 4851 C C . VAL A 1 601 ? -10.177 -2.167 -14.283 1.00 84.19 601 VAL A C 1
ATOM 4853 O O . VAL A 1 601 ? -10.366 -2.819 -13.252 1.00 84.19 601 VAL A O 1
ATOM 4856 N N . PRO A 1 602 ? -9.011 -1.527 -14.514 1.00 84.94 602 PRO A N 1
ATOM 4857 C CA . PRO A 1 602 ? -7.872 -1.604 -13.598 1.00 84.94 602 PRO A CA 1
ATOM 4858 C C . PRO A 1 602 ? -8.182 -1.041 -12.203 1.00 84.94 602 PRO A C 1
ATOM 4860 O O . PRO A 1 602 ? -8.877 -0.028 -12.075 1.00 84.94 602 PRO A O 1
ATOM 4863 N N . ALA A 1 603 ? -7.583 -1.626 -11.160 1.00 86.06 603 ALA A N 1
ATOM 4864 C CA . ALA A 1 603 ? -7.702 -1.174 -9.766 1.00 86.06 603 ALA A CA 1
ATOM 4865 C C . ALA A 1 603 ? -7.246 0.284 -9.536 1.00 86.06 603 ALA A C 1
ATOM 4867 O O . ALA A 1 603 ? -7.693 0.949 -8.601 1.00 86.06 603 ALA A O 1
ATOM 4868 N N . GLU A 1 604 ? -6.382 0.806 -10.408 1.00 87.62 604 GLU A N 1
ATOM 4869 C CA . GLU A 1 604 ? -5.940 2.209 -10.422 1.00 87.62 604 GLU A CA 1
ATOM 4870 C C . GLU A 1 604 ? -7.050 3.193 -10.778 1.00 87.62 604 GLU A C 1
ATOM 4872 O O . GLU A 1 604 ? -7.029 4.334 -10.330 1.00 87.62 604 GLU A O 1
ATOM 4877 N N . LYS A 1 605 ? -8.041 2.761 -11.562 1.00 87.69 605 LYS A N 1
ATOM 4878 C CA . LYS A 1 605 ? -9.094 3.643 -12.075 1.00 87.69 605 LYS A CA 1
ATOM 4879 C C . LYS A 1 605 ? -10.385 3.573 -11.265 1.00 87.69 605 LYS A C 1
ATOM 4881 O O . LYS A 1 605 ? -11.191 4.498 -11.355 1.00 87.69 605 LYS A O 1
ATOM 4886 N N . SER A 1 606 ? -10.601 2.506 -10.494 1.00 92.38 606 SER A N 1
ATOM 4887 C CA . SER A 1 606 ? -11.821 2.318 -9.703 1.00 92.38 606 SER A CA 1
ATOM 4888 C C . SER A 1 606 ? -11.556 1.661 -8.354 1.00 92.38 606 SER A C 1
ATOM 4890 O O . SER A 1 606 ? -10.913 0.611 -8.271 1.00 92.38 606 SER A O 1
ATOM 4892 N N . TRP A 1 607 ? -12.153 2.238 -7.308 1.00 94.25 607 TRP A N 1
ATOM 4893 C CA . TRP A 1 607 ? -12.187 1.643 -5.974 1.00 94.25 607 TRP A CA 1
ATOM 4894 C C . TRP A 1 607 ? -12.868 0.279 -5.943 1.00 94.25 607 TRP A C 1
ATOM 4896 O O . TRP A 1 607 ? -12.432 -0.590 -5.200 1.00 94.25 607 TRP A O 1
ATOM 4906 N N . GLU A 1 608 ? -13.914 0.060 -6.744 1.00 91.12 608 GLU A N 1
ATOM 4907 C CA . GLU A 1 608 ? -14.600 -1.234 -6.750 1.00 91.12 608 GLU A CA 1
ATOM 4908 C C . GLU A 1 608 ? -13.676 -2.352 -7.240 1.00 91.12 608 GLU A C 1
ATOM 4910 O O . GLU A 1 608 ? -13.596 -3.390 -6.587 1.00 91.12 608 GLU A O 1
ATOM 4915 N N . SER A 1 609 ? -12.964 -2.127 -8.350 1.00 91.00 609 SER A N 1
ATOM 4916 C CA . SER A 1 609 ? -12.003 -3.101 -8.877 1.00 91.00 609 SER A CA 1
ATOM 4917 C C . SER A 1 609 ? -10.883 -3.376 -7.873 1.00 91.00 609 SER A C 1
ATOM 4919 O O . SER A 1 609 ? -10.543 -4.531 -7.640 1.00 91.00 609 SER A O 1
ATOM 4921 N N . TRP A 1 610 ? -10.355 -2.330 -7.225 1.00 93.12 610 TRP A N 1
ATOM 4922 C CA . TRP A 1 610 ? -9.345 -2.479 -6.173 1.00 93.12 610 TRP A CA 1
ATOM 4923 C C . TRP A 1 610 ? -9.867 -3.256 -4.958 1.00 93.12 610 TRP A C 1
ATOM 4925 O O . TRP A 1 610 ? -9.192 -4.151 -4.462 1.00 93.12 610 TRP A O 1
ATOM 4935 N N . TRP A 1 611 ? -11.072 -2.941 -4.481 1.00 92.56 611 TRP A N 1
ATOM 4936 C CA . TRP A 1 611 ? -11.662 -3.577 -3.303 1.00 92.56 611 TRP A CA 1
ATOM 4937 C C . TRP A 1 611 ? -11.941 -5.066 -3.543 1.00 92.56 611 TRP A C 1
ATOM 4939 O O . TRP A 1 611 ? -11.754 -5.882 -2.639 1.00 92.56 611 TRP A O 1
ATOM 4949 N N . GLU A 1 612 ? -12.357 -5.429 -4.758 1.00 89.38 612 GLU A N 1
ATOM 4950 C CA . GLU A 1 612 ? -12.508 -6.822 -5.188 1.00 89.38 612 GLU A CA 1
ATOM 4951 C C . GLU A 1 612 ? -11.162 -7.552 -5.302 1.00 89.38 612 GLU A C 1
ATOM 4953 O O . GLU A 1 612 ? -11.053 -8.685 -4.828 1.00 89.38 612 GLU A O 1
ATOM 4958 N N . GLU A 1 613 ? -10.136 -6.907 -5.867 1.00 88.25 613 GLU A N 1
ATOM 4959 C CA . GLU A 1 613 ? -8.777 -7.461 -5.956 1.00 88.25 613 GLU A CA 1
ATOM 4960 C C . GLU A 1 613 ? -8.165 -7.691 -4.565 1.00 88.25 613 GLU A C 1
ATOM 4962 O O . GLU A 1 613 ? -7.574 -8.737 -4.296 1.00 88.25 613 GLU A O 1
ATOM 4967 N N . GLU A 1 614 ? -8.347 -6.754 -3.637 1.00 88.44 614 GLU A N 1
ATOM 4968 C CA . GLU A 1 614 ? -7.764 -6.846 -2.298 1.00 88.44 614 GLU A CA 1
ATOM 4969 C C . GLU A 1 614 ? -8.284 -8.075 -1.524 1.00 88.44 614 GLU A C 1
ATOM 4971 O O . GLU A 1 614 ? -7.539 -8.717 -0.777 1.00 88.44 614 GLU A O 1
ATOM 4976 N N . GLN A 1 615 ? -9.535 -8.475 -1.771 1.00 88.38 615 GLN A N 1
ATOM 4977 C CA . GLN A 1 615 ? -10.196 -9.636 -1.159 1.00 88.38 615 GLN A CA 1
ATOM 4978 C C . GLN A 1 615 ? -9.992 -10.957 -1.909 1.00 88.38 615 GLN A C 1
ATOM 4980 O O . GLN A 1 615 ? -10.506 -11.988 -1.476 1.00 88.38 615 GLN A O 1
ATOM 4985 N N . GLU A 1 616 ? -9.252 -10.968 -3.016 1.00 85.44 616 GLU A N 1
ATOM 4986 C CA . GLU A 1 616 ? -9.082 -12.154 -3.864 1.00 85.44 616 GLU A CA 1
ATOM 4987 C C . GLU A 1 616 ? -8.548 -13.369 -3.082 1.00 85.44 616 GLU A C 1
ATOM 4989 O O . GLU A 1 616 ? -9.021 -14.488 -3.265 1.00 85.44 616 GLU A O 1
ATOM 4994 N N . HIS A 1 617 ? -7.652 -13.133 -2.121 1.00 84.50 617 HIS A N 1
ATOM 4995 C CA . HIS A 1 617 ? -7.088 -14.164 -1.243 1.00 84.50 617 HIS A CA 1
ATOM 4996 C C . HIS A 1 617 ? -8.140 -14.967 -0.455 1.00 84.50 617 HIS A C 1
ATOM 4998 O O . HIS A 1 617 ? -7.969 -16.166 -0.243 1.00 84.50 617 HIS A O 1
ATOM 5004 N N . LEU A 1 618 ? -9.262 -14.347 -0.073 1.00 86.75 618 LEU A N 1
ATOM 5005 C CA . LEU A 1 618 ? -10.335 -15.028 0.657 1.00 86.75 618 LEU A CA 1
ATOM 5006 C C . LEU A 1 618 ? -11.050 -16.068 -0.212 1.00 86.75 618 LEU A C 1
ATOM 5008 O O . LEU A 1 618 ? -11.569 -17.046 0.319 1.00 86.75 618 LEU A O 1
ATOM 5012 N N . ARG A 1 619 ? -11.037 -15.909 -1.545 1.00 81.38 619 ARG A N 1
ATOM 5013 C CA . ARG A 1 619 ? -11.628 -16.884 -2.480 1.00 81.38 619 ARG A CA 1
ATOM 5014 C C . ARG A 1 619 ? -10.861 -18.205 -2.499 1.00 81.38 619 ARG A C 1
ATOM 5016 O O . ARG A 1 619 ? -11.455 -19.244 -2.767 1.00 81.38 619 ARG A O 1
ATOM 5023 N N . HIS A 1 620 ? -9.560 -18.153 -2.221 1.00 78.50 620 HIS A N 1
ATOM 5024 C CA . HIS A 1 620 ? -8.670 -19.315 -2.204 1.00 78.50 620 HIS A CA 1
ATOM 5025 C C . HIS A 1 620 ? -8.380 -19.828 -0.787 1.00 78.50 620 HIS A C 1
ATOM 5027 O O . HIS A 1 620 ? -7.713 -20.847 -0.624 1.00 78.50 620 HIS A O 1
ATOM 5033 N N . SER A 1 621 ? -8.905 -19.150 0.236 1.00 84.44 621 SER A N 1
ATOM 5034 C CA . SER A 1 621 ? -8.735 -19.528 1.634 1.00 84.44 621 SER A CA 1
ATOM 5035 C C . SER A 1 621 ? -9.479 -20.829 1.958 1.00 84.44 621 SER A C 1
ATOM 5037 O O . SER A 1 621 ? -10.644 -21.014 1.601 1.00 84.44 621 SER A O 1
ATOM 5039 N N . GLY A 1 622 ? -8.818 -21.737 2.679 1.00 84.56 622 GLY A N 1
ATOM 5040 C CA . GLY A 1 622 ? -9.451 -22.956 3.182 1.00 84.56 622 GLY A CA 1
ATOM 5041 C C . GLY A 1 622 ? -10.483 -22.675 4.284 1.00 84.56 622 GLY A C 1
ATOM 5042 O O . GLY A 1 622 ? -10.478 -21.618 4.915 1.00 84.56 622 GLY A O 1
ATOM 5043 N N . LYS A 1 623 ? -11.330 -23.669 4.602 1.00 87.88 623 LYS A N 1
ATOM 5044 C CA . LYS A 1 623 ? -12.363 -23.556 5.659 1.00 87.88 623 LYS A CA 1
ATOM 5045 C C . LYS A 1 623 ? -11.794 -23.079 7.003 1.00 87.88 623 LYS A C 1
ATOM 5047 O O . LYS A 1 623 ? -12.412 -22.256 7.665 1.00 87.88 623 LYS A O 1
ATOM 5052 N N . ARG A 1 624 ? -10.603 -23.563 7.384 1.00 88.19 624 ARG A N 1
ATOM 5053 C CA . ARG A 1 624 ? -9.912 -23.146 8.618 1.00 88.19 624 ARG A CA 1
ATOM 5054 C C . ARG A 1 624 ? -9.569 -21.655 8.609 1.00 88.19 624 ARG A C 1
ATOM 5056 O O . ARG A 1 624 ? -9.832 -20.988 9.598 1.00 88.19 624 ARG A O 1
ATOM 5063 N N . GLY A 1 625 ? -9.055 -21.132 7.493 1.00 87.50 625 GLY A N 1
ATOM 5064 C CA . GLY A 1 625 ? -8.745 -19.707 7.353 1.00 87.50 625 GLY A CA 1
ATOM 5065 C C . GLY A 1 625 ? -9.994 -18.832 7.468 1.00 87.50 625 GLY A C 1
ATOM 5066 O O . GLY A 1 625 ? -9.976 -17.836 8.179 1.00 87.50 625 GLY A O 1
ATOM 5067 N N . ILE A 1 626 ? -11.112 -19.246 6.858 1.00 90.56 626 ILE A N 1
ATOM 5068 C CA . ILE A 1 626 ? -12.403 -18.541 6.984 1.00 90.56 626 ILE A CA 1
ATOM 5069 C C . ILE A 1 626 ? -12.899 -18.537 8.438 1.00 90.56 626 ILE A C 1
ATOM 5071 O O . ILE A 1 626 ? -13.339 -17.503 8.933 1.00 90.56 626 ILE A O 1
ATOM 5075 N N . VAL A 1 627 ? -12.810 -19.670 9.144 1.00 92.38 627 VAL A N 1
ATOM 5076 C CA . VAL A 1 627 ? -13.188 -19.745 10.567 1.00 92.38 627 VAL A CA 1
ATOM 5077 C C . VAL A 1 627 ? -12.314 -18.821 11.414 1.00 92.38 627 VAL A C 1
ATOM 5079 O O . VAL A 1 627 ? -12.843 -18.105 12.257 1.00 92.38 627 VAL A O 1
ATOM 5082 N N . VAL A 1 628 ? -11.000 -18.785 11.171 1.00 92.06 628 VAL A N 1
ATOM 5083 C CA . VAL A 1 628 ? -10.085 -17.880 11.884 1.00 92.06 628 VAL A CA 1
ATOM 5084 C C . VAL A 1 628 ? -10.435 -16.411 11.625 1.00 92.06 628 VAL A C 1
ATOM 5086 O O . VAL A 1 628 ? -10.482 -15.643 12.580 1.00 92.06 628 VAL A O 1
ATOM 5089 N N . GLU A 1 629 ? -10.764 -16.019 10.391 1.00 92.44 629 GLU A N 1
ATOM 5090 C CA . GLU A 1 629 ? -11.215 -14.651 10.070 1.00 92.44 629 GLU A CA 1
ATOM 5091 C C . GLU A 1 629 ? -12.482 -14.253 10.839 1.00 92.44 629 GLU A C 1
ATOM 5093 O O . GLU A 1 629 ? -12.573 -13.154 11.398 1.00 92.44 629 GLU A O 1
ATOM 5098 N N . ILE A 1 630 ? -13.453 -15.167 10.927 1.00 93.69 630 ILE A N 1
ATOM 5099 C CA . ILE A 1 630 ? -14.678 -14.947 11.703 1.00 93.69 630 ILE A CA 1
ATOM 5100 C C . ILE A 1 630 ? -14.338 -14.808 13.189 1.00 93.69 630 ILE A C 1
ATOM 5102 O O . ILE A 1 630 ? -14.755 -13.830 13.806 1.00 93.69 630 ILE A O 1
ATOM 5106 N N . LEU A 1 631 ? -13.549 -15.731 13.749 1.00 94.06 631 LEU A N 1
ATOM 5107 C CA . LEU A 1 631 ? -13.146 -15.710 15.159 1.00 94.06 631 LEU A CA 1
ATOM 5108 C C . LEU A 1 631 ? -12.395 -14.428 15.523 1.00 94.06 631 LEU A C 1
ATOM 5110 O O . LEU A 1 631 ? -12.708 -13.801 16.532 1.00 94.06 631 LEU A O 1
ATOM 5114 N N . LEU A 1 632 ? -11.452 -13.995 14.685 1.00 91.94 632 LEU A N 1
ATOM 5115 C CA . LEU A 1 632 ? -10.746 -12.733 14.880 1.00 91.94 632 LEU A CA 1
ATOM 5116 C C . LEU A 1 632 ? -11.720 -11.552 14.843 1.00 91.94 632 LEU A C 1
ATOM 5118 O O . LEU A 1 632 ? -11.579 -10.632 15.647 1.00 91.94 632 LEU A O 1
ATOM 5122 N N . SER A 1 633 ? -12.720 -11.571 13.961 1.00 94.81 633 SER A N 1
ATOM 5123 C CA . SER A 1 633 ? -13.723 -10.504 13.846 1.00 94.81 633 SER A CA 1
ATOM 5124 C C . SER A 1 633 ? -14.669 -10.418 15.052 1.00 94.81 633 SER A C 1
ATOM 5126 O O . SER A 1 633 ? -15.194 -9.337 15.326 1.00 94.81 633 SER A O 1
ATOM 5128 N N . LEU A 1 634 ? -14.848 -11.501 15.824 1.00 93.50 634 LEU A N 1
ATOM 5129 C CA . LEU A 1 634 ? -15.701 -11.508 17.024 1.00 93.50 634 LEU A CA 1
ATOM 5130 C C . LEU A 1 634 ? -15.254 -10.491 18.088 1.00 93.50 634 LEU A C 1
ATOM 5132 O O . LEU A 1 634 ? -16.085 -9.986 18.844 1.00 93.50 634 LEU A O 1
ATOM 5136 N N . ARG A 1 635 ? -13.967 -10.114 18.106 1.00 93.50 635 ARG A N 1
ATOM 5137 C CA . ARG A 1 635 ? -13.422 -9.127 19.055 1.00 93.50 635 ARG A CA 1
ATOM 5138 C C . ARG A 1 635 ? -14.142 -7.777 19.009 1.00 93.50 635 ARG A C 1
ATOM 5140 O O . ARG A 1 635 ? -14.272 -7.126 20.043 1.00 93.50 635 ARG A O 1
ATOM 5147 N N . PHE A 1 636 ? -14.645 -7.372 17.840 1.00 93.62 636 PHE A N 1
ATOM 5148 C CA . PHE A 1 636 ? -15.363 -6.105 17.671 1.00 93.62 636 PHE A CA 1
ATOM 5149 C C . PHE A 1 636 ? -16.748 -6.111 18.333 1.00 93.62 636 PHE A C 1
ATOM 5151 O O . PHE A 1 636 ? -17.221 -5.069 18.776 1.00 93.62 636 PHE A O 1
ATOM 5158 N N . PHE A 1 637 ? -17.371 -7.282 18.468 1.00 91.88 637 PHE A N 1
ATOM 5159 C CA . PHE A 1 637 ? -18.663 -7.435 19.139 1.00 91.88 637 PHE A CA 1
ATOM 5160 C C . PHE A 1 637 ? -18.497 -7.438 20.661 1.00 91.88 637 PHE A C 1
ATOM 5162 O O . PHE A 1 637 ? -19.274 -6.803 21.369 1.00 91.88 637 PHE A O 1
ATOM 5169 N N . ILE A 1 638 ? -17.429 -8.072 21.162 1.00 88.81 638 ILE A N 1
ATOM 5170 C CA . ILE A 1 638 ? -17.044 -8.014 22.584 1.00 88.81 638 ILE A CA 1
ATOM 5171 C C . ILE A 1 638 ? -16.693 -6.574 22.982 1.00 88.81 638 ILE A C 1
ATOM 5173 O O . ILE A 1 638 ? -17.069 -6.102 24.052 1.00 88.81 638 ILE A O 1
ATOM 5177 N N . TYR A 1 639 ? -16.005 -5.853 22.096 1.00 89.25 639 TYR A N 1
ATOM 5178 C CA . TYR A 1 639 ? -15.690 -4.439 22.271 1.00 89.25 639 TYR A CA 1
ATOM 5179 C C . TYR A 1 639 ? -16.957 -3.579 22.440 1.00 89.25 639 TYR A C 1
ATOM 5181 O O . TYR A 1 639 ? -17.053 -2.796 23.383 1.00 89.25 639 TYR A O 1
ATOM 5189 N N . GLN A 1 640 ? -17.959 -3.772 21.577 1.00 90.81 640 GLN A N 1
ATOM 5190 C CA . GLN A 1 640 ? -19.255 -3.098 21.690 1.00 90.81 640 GLN A CA 1
ATOM 5191 C C . GLN A 1 640 ? -19.977 -3.454 22.985 1.00 90.81 640 GLN A C 1
ATOM 5193 O O . GLN A 1 640 ? -20.497 -2.564 23.652 1.00 90.81 640 GLN A O 1
ATOM 5198 N N . TYR A 1 641 ? -19.998 -4.745 23.333 1.00 88.06 641 TYR A N 1
ATOM 5199 C CA . TYR A 1 641 ? -20.612 -5.234 24.561 1.00 88.06 641 TYR A CA 1
ATOM 5200 C C . TYR A 1 641 ? -20.080 -4.456 25.764 1.00 88.06 641 TYR A C 1
ATOM 5202 O O . TYR A 1 641 ? -20.871 -3.876 26.496 1.00 88.06 641 TYR A O 1
ATOM 5210 N N . GLY A 1 642 ? -18.756 -4.346 25.911 1.00 86.62 642 GLY A N 1
ATOM 5211 C CA . GLY A 1 642 ? -18.153 -3.601 27.015 1.00 86.62 642 GLY A CA 1
ATOM 5212 C C . GLY A 1 642 ? -18.551 -2.121 27.043 1.00 86.62 642 GLY A C 1
ATOM 5213 O O . GLY A 1 642 ? -18.890 -1.616 28.104 1.00 86.62 642 GLY A O 1
ATOM 5214 N N . LEU A 1 643 ? -18.571 -1.435 25.896 1.00 88.25 643 LEU A N 1
ATOM 5215 C CA . LEU A 1 643 ? -18.889 -0.001 25.831 1.00 88.25 643 LEU A CA 1
ATOM 5216 C C . LEU A 1 643 ? -20.357 0.333 26.100 1.00 88.25 643 LEU A C 1
ATOM 5218 O O . LEU A 1 643 ? -20.640 1.360 26.711 1.00 88.25 643 LEU A O 1
ATOM 5222 N N . VAL A 1 644 ? -21.291 -0.516 25.664 1.00 87.12 644 VAL A N 1
ATOM 5223 C CA . VAL A 1 644 ? -22.731 -0.261 25.838 1.00 87.12 644 VAL A CA 1
ATOM 5224 C C . VAL A 1 644 ? -23.110 -0.176 27.320 1.00 87.12 644 VAL A C 1
ATOM 5226 O O . VAL A 1 644 ? -23.960 0.636 27.661 1.00 87.12 644 VAL A O 1
ATOM 5229 N N . TYR A 1 645 ? -22.450 -0.934 28.205 1.00 82.44 645 TYR A N 1
ATOM 5230 C CA . TYR A 1 645 ? -22.704 -0.897 29.657 1.00 82.44 645 TYR A CA 1
ATOM 5231 C C . TYR A 1 645 ? -22.098 0.302 30.392 1.00 82.44 645 TYR A C 1
ATOM 5233 O O . TYR A 1 645 ? -22.348 0.464 31.587 1.00 82.44 645 TYR A O 1
ATOM 5241 N N . HIS A 1 646 ? -21.299 1.119 29.705 1.00 81.44 646 HIS A N 1
ATOM 5242 C CA . HIS A 1 646 ? -20.777 2.384 30.228 1.00 81.44 646 HIS A CA 1
ATOM 5243 C C . HIS A 1 646 ? -21.601 3.596 29.767 1.00 81.44 646 HIS A C 1
ATOM 5245 O O . HIS A 1 646 ? -21.235 4.725 30.077 1.00 81.44 646 HIS A O 1
ATOM 5251 N N . LEU A 1 647 ? -22.703 3.387 29.035 1.00 82.25 647 LEU A N 1
ATOM 5252 C CA . LEU A 1 647 ? -23.633 4.459 28.676 1.00 82.25 647 LEU A CA 1
ATOM 5253 C C . LEU A 1 647 ? -24.501 4.839 29.879 1.00 82.25 647 LEU A C 1
ATOM 5255 O O . LEU A 1 647 ? -25.079 3.955 30.523 1.00 82.25 647 LEU A O 1
ATOM 5259 N N . THR A 1 648 ? -24.691 6.139 30.108 1.00 76.50 648 THR A N 1
ATOM 5260 C CA . THR A 1 648 ? -25.495 6.675 31.227 1.00 76.50 648 THR A CA 1
ATOM 5261 C C . THR A 1 648 ? -26.923 6.116 31.255 1.00 76.50 648 THR A C 1
ATOM 5263 O O . THR A 1 648 ? -27.446 5.760 32.310 1.00 76.50 648 THR A O 1
ATOM 5266 N N . ILE A 1 649 ? -27.533 5.914 30.079 1.00 72.06 649 ILE A N 1
ATOM 5267 C CA . ILE A 1 649 ? -28.882 5.340 29.924 1.00 72.06 649 ILE A CA 1
ATOM 5268 C C . ILE A 1 649 ? -28.999 3.903 30.471 1.00 72.06 649 ILE A C 1
ATOM 5270 O O . ILE A 1 649 ? -30.093 3.436 30.781 1.00 72.06 649 ILE A O 1
ATOM 5274 N N . THR A 1 650 ? -27.876 3.191 30.596 1.00 73.81 650 THR A N 1
ATOM 5275 C CA . THR A 1 650 ? -27.816 1.779 31.007 1.00 73.81 650 THR A CA 1
ATOM 5276 C C . THR A 1 650 ? -27.339 1.578 32.445 1.00 73.81 650 THR A C 1
ATOM 5278 O O . THR A 1 650 ? -27.355 0.446 32.931 1.00 73.81 650 THR A O 1
ATOM 5281 N N . GLU A 1 651 ? -26.983 2.652 33.165 1.00 68.12 651 GLU A N 1
ATOM 5282 C CA . GLU A 1 651 ? -26.432 2.577 34.529 1.00 68.12 651 GLU A CA 1
ATOM 5283 C C . GLU A 1 651 ? -27.337 1.813 35.501 1.00 68.12 651 GLU A C 1
ATOM 5285 O O . GLU A 1 651 ? -26.852 1.068 36.353 1.00 68.12 651 GLU A O 1
ATOM 5290 N N . ARG A 1 652 ? -28.661 1.952 35.348 1.00 66.06 652 ARG A N 1
ATOM 5291 C CA . ARG A 1 652 ? -29.650 1.311 36.228 1.00 66.06 652 ARG A CA 1
ATOM 5292 C C . ARG A 1 652 ? -29.890 -0.169 35.921 1.00 66.06 652 ARG A C 1
ATOM 5294 O O . ARG A 1 652 ? -30.387 -0.883 36.786 1.00 66.06 652 ARG A O 1
ATOM 5301 N N . THR A 1 653 ? -29.557 -0.651 34.722 1.00 71.19 653 THR A N 1
ATOM 5302 C CA . THR A 1 653 ? -29.858 -2.027 34.292 1.00 71.19 653 THR A CA 1
ATOM 5303 C C . THR A 1 653 ? -28.716 -2.622 33.475 1.00 71.19 653 THR A C 1
ATOM 5305 O O . THR A 1 653 ? -28.611 -2.390 32.274 1.00 71.19 653 THR A O 1
ATOM 5308 N N . LYS A 1 654 ? -27.903 -3.485 34.092 1.00 71.00 654 LYS A N 1
ATOM 5309 C CA . LYS A 1 654 ? -26.815 -4.218 33.415 1.00 71.00 654 LYS A CA 1
ATOM 5310 C C . LYS A 1 654 ? -27.252 -5.594 32.892 1.00 71.00 654 LYS A C 1
ATOM 5312 O O . LYS A 1 654 ? -26.535 -6.578 33.030 1.00 71.00 654 LYS A O 1
ATOM 5317 N N . ASN A 1 655 ? -28.453 -5.687 32.319 1.00 78.38 655 ASN A N 1
ATOM 5318 C CA . ASN A 1 655 ? -28.965 -6.952 31.783 1.00 78.38 655 ASN A CA 1
ATOM 5319 C C . ASN A 1 655 ? -28.411 -7.214 30.369 1.00 78.38 655 ASN A C 1
ATOM 5321 O O . ASN A 1 655 ? -28.208 -6.276 29.595 1.00 78.38 655 ASN A O 1
ATOM 5325 N N . PHE A 1 656 ? -28.217 -8.480 29.993 1.00 80.31 656 PHE A N 1
ATOM 5326 C CA . PHE A 1 656 ? -27.809 -8.896 28.643 1.00 80.31 656 PHE A CA 1
ATOM 5327 C C . PHE A 1 656 ? -28.769 -8.383 27.552 1.00 80.31 656 PHE A C 1
ATOM 5329 O O . PHE A 1 656 ? -28.359 -8.098 26.427 1.00 80.31 656 PHE A O 1
ATOM 5336 N N . LEU A 1 657 ? -30.043 -8.175 27.905 1.00 79.38 657 LEU A N 1
ATOM 5337 C CA . LEU A 1 657 ? -31.054 -7.585 27.022 1.00 79.38 657 LEU A CA 1
ATOM 5338 C C . LEU A 1 657 ? -30.659 -6.205 26.482 1.00 79.38 657 LEU A C 1
ATOM 5340 O O . LEU A 1 657 ? -30.976 -5.903 25.337 1.00 79.38 657 LEU A O 1
ATOM 5344 N N . VAL A 1 658 ? -29.935 -5.389 27.253 1.00 81.62 658 VAL A N 1
ATOM 5345 C CA . VAL A 1 658 ? -29.483 -4.058 26.813 1.00 81.62 658 VAL A CA 1
ATOM 5346 C C . VAL A 1 658 ? -28.533 -4.172 25.623 1.00 81.62 658 VAL A C 1
ATOM 5348 O O . VAL A 1 658 ? -28.673 -3.445 24.637 1.00 81.62 658 VAL A O 1
ATOM 5351 N N . TYR A 1 659 ? -27.617 -5.145 25.670 1.00 85.44 659 TYR A N 1
ATOM 5352 C CA . TYR A 1 659 ? -26.765 -5.448 24.531 1.00 85.44 659 TYR A CA 1
ATOM 5353 C C . TYR A 1 659 ? -27.608 -5.886 23.330 1.00 85.44 659 TYR A C 1
ATOM 5355 O O . TYR A 1 659 ? -27.439 -5.320 22.256 1.00 85.44 659 TYR A O 1
ATOM 5363 N N . GLY A 1 660 ? -28.578 -6.789 23.507 1.00 84.25 660 GLY A N 1
ATOM 5364 C CA . GLY A 1 660 ? -29.501 -7.198 22.438 1.00 84.25 660 GLY A CA 1
ATOM 5365 C C . GLY A 1 660 ? -30.288 -6.035 21.815 1.00 84.25 660 GLY A C 1
ATOM 5366 O O . GLY A 1 660 ? -30.377 -5.936 20.593 1.00 84.25 660 GLY A O 1
ATOM 5367 N N . VAL A 1 661 ? -30.791 -5.101 22.627 1.00 83.56 661 VAL A N 1
ATOM 5368 C CA . VAL A 1 661 ? -31.504 -3.898 22.159 1.00 83.56 661 VAL A CA 1
ATOM 5369 C C . VAL A 1 661 ? -30.580 -2.979 21.356 1.00 83.56 661 VAL A C 1
ATOM 5371 O O . VAL A 1 661 ? -31.011 -2.414 20.352 1.00 83.56 661 VAL A O 1
ATOM 5374 N N . SER A 1 662 ? -29.294 -2.881 21.712 1.00 85.56 662 SER A N 1
ATOM 5375 C CA . SER A 1 662 ? -28.326 -2.076 20.950 1.00 85.56 662 SER A CA 1
ATOM 5376 C C . SER A 1 662 ? -28.194 -2.525 19.484 1.00 85.56 662 SER A C 1
ATOM 5378 O O . SER A 1 662 ? -27.914 -1.706 18.608 1.00 85.56 662 SER A O 1
ATOM 5380 N N . TRP A 1 663 ? -28.483 -3.793 19.167 1.00 87.00 663 TRP A N 1
ATOM 5381 C CA . TRP A 1 663 ? -28.475 -4.289 17.787 1.00 87.00 663 TRP A CA 1
ATOM 5382 C C . TRP A 1 663 ? -29.613 -3.726 16.932 1.00 87.00 663 TRP A C 1
ATOM 5384 O O . TRP A 1 663 ? -29.476 -3.689 15.710 1.00 87.00 663 TRP A O 1
ATOM 5394 N N . LEU A 1 664 ? -30.698 -3.215 17.527 1.00 86.31 664 LEU A N 1
ATOM 5395 C CA . LEU A 1 664 ? -31.740 -2.510 16.771 1.00 86.31 664 LEU A CA 1
ATOM 5396 C C . LEU A 1 664 ? -31.169 -1.286 16.043 1.00 86.31 664 LEU A C 1
ATOM 5398 O O . LEU A 1 664 ? -31.550 -1.023 14.903 1.00 86.31 664 LEU A O 1
ATOM 5402 N N . VAL A 1 665 ? -30.190 -0.598 16.645 1.00 83.56 665 VAL A N 1
ATOM 5403 C CA . VAL A 1 665 ? -29.468 0.516 16.006 1.00 83.56 665 VAL A CA 1
ATOM 5404 C C . VAL A 1 665 ? -28.707 0.025 14.775 1.00 83.56 665 VAL A C 1
ATOM 5406 O O . VAL A 1 665 ? -28.749 0.652 13.716 1.00 83.56 665 VAL A O 1
ATOM 5409 N N . ILE A 1 666 ? -28.057 -1.135 14.877 1.00 84.75 666 ILE A N 1
ATOM 5410 C CA . ILE A 1 666 ? -27.329 -1.749 13.765 1.00 84.75 666 ILE A CA 1
ATOM 5411 C C . ILE A 1 666 ? -28.291 -2.123 12.632 1.00 84.75 666 ILE A C 1
ATOM 5413 O O . ILE A 1 666 ? -28.034 -1.791 11.473 1.00 84.75 666 ILE A O 1
ATOM 5417 N N . PHE A 1 667 ? -29.417 -2.769 12.948 1.00 85.88 667 PHE A N 1
ATOM 5418 C CA . PHE A 1 667 ? -30.432 -3.118 11.953 1.00 85.88 667 PHE A CA 1
ATOM 5419 C C . PHE A 1 667 ? -31.022 -1.879 11.275 1.00 85.88 667 PHE A C 1
ATOM 5421 O O . PHE A 1 667 ? -31.189 -1.887 10.054 1.00 85.88 667 PHE A O 1
ATOM 5428 N N . LEU A 1 668 ? -31.258 -0.798 12.025 1.00 84.31 668 LEU A N 1
ATOM 5429 C CA . LEU A 1 668 ? -31.707 0.481 11.479 1.00 84.31 668 LEU A CA 1
ATOM 5430 C C . LEU A 1 668 ? -30.682 1.061 10.494 1.00 84.31 668 LEU A C 1
ATOM 5432 O O . LEU A 1 668 ? -31.047 1.423 9.376 1.00 84.31 668 LEU A O 1
ATOM 5436 N N . ILE A 1 669 ? -29.395 1.091 10.858 1.00 81.81 669 ILE A N 1
ATOM 5437 C CA . ILE A 1 669 ? -28.318 1.565 9.973 1.00 81.81 669 ILE A CA 1
ATOM 5438 C C . ILE A 1 669 ? -28.254 0.712 8.700 1.00 81.81 669 ILE A C 1
ATOM 5440 O O . ILE A 1 669 ? -28.203 1.250 7.593 1.00 81.81 669 ILE A O 1
ATOM 5444 N N . LEU A 1 670 ? -28.302 -0.616 8.823 1.00 81.88 670 LEU A N 1
ATOM 5445 C CA . LEU A 1 670 ? -28.286 -1.523 7.672 1.00 81.88 670 LEU A CA 1
ATOM 5446 C C . LEU A 1 670 ? -29.521 -1.343 6.777 1.00 81.88 670 LEU A C 1
ATOM 5448 O O . LEU A 1 670 ? -29.396 -1.387 5.549 1.00 81.88 670 LEU A O 1
ATOM 5452 N N . PHE A 1 671 ? -30.695 -1.098 7.364 1.00 83.94 671 PHE A N 1
ATOM 5453 C CA . PHE A 1 671 ? -31.923 -0.795 6.635 1.00 83.94 671 PHE A CA 1
ATOM 5454 C C . PHE A 1 671 ? -31.800 0.518 5.853 1.00 83.94 671 PHE A C 1
ATOM 5456 O O . PHE A 1 671 ? -32.035 0.532 4.644 1.00 83.94 671 PHE A O 1
ATOM 5463 N N . VAL A 1 672 ? -31.338 1.595 6.497 1.00 81.06 672 VAL A N 1
ATOM 5464 C CA . VAL A 1 672 ? -31.074 2.889 5.843 1.00 81.06 672 VAL A CA 1
ATOM 5465 C C . VAL A 1 672 ? -30.082 2.717 4.690 1.00 81.06 672 VAL A C 1
ATOM 5467 O O . VAL A 1 672 ? -30.326 3.191 3.579 1.00 81.06 672 VAL A O 1
ATOM 5470 N N . MET A 1 673 ? -28.998 1.969 4.904 1.00 76.50 673 MET A N 1
ATOM 5471 C CA . MET A 1 673 ? -27.997 1.703 3.869 1.00 76.50 673 MET A CA 1
ATOM 5472 C C . MET A 1 673 ? -28.562 0.899 2.693 1.00 76.50 673 MET A C 1
ATOM 5474 O O . MET A 1 673 ? -28.244 1.199 1.538 1.00 76.50 673 MET A O 1
ATOM 5478 N N . LYS A 1 674 ? -29.436 -0.083 2.950 1.00 81.06 674 LYS A N 1
ATOM 5479 C CA . LYS A 1 674 ? -30.149 -0.825 1.899 1.00 81.06 674 LYS A CA 1
ATOM 5480 C C . LYS A 1 674 ? -31.050 0.109 1.089 1.00 81.06 674 LYS A C 1
ATOM 5482 O O . LYS A 1 674 ? -30.992 0.076 -0.141 1.00 81.06 674 LYS A O 1
ATOM 5487 N N . THR A 1 675 ? -31.800 0.986 1.752 1.00 78.56 675 THR A N 1
ATOM 5488 C CA . THR A 1 675 ? -32.662 1.990 1.108 1.00 78.56 675 THR A CA 1
ATOM 5489 C C . THR A 1 675 ? -31.857 2.946 0.228 1.00 78.56 675 THR A C 1
ATOM 5491 O O . THR A 1 675 ? -32.216 3.164 -0.930 1.00 78.56 675 THR A O 1
ATOM 5494 N N . ILE A 1 676 ? -30.710 3.442 0.706 1.00 76.94 676 ILE A N 1
ATOM 5495 C CA . ILE A 1 676 ? -29.806 4.299 -0.081 1.00 76.94 676 ILE A CA 1
ATOM 5496 C C . ILE A 1 676 ? -29.231 3.543 -1.286 1.00 76.94 676 ILE A C 1
ATOM 5498 O O . ILE A 1 676 ? -29.155 4.103 -2.382 1.00 76.94 676 ILE A O 1
ATOM 5502 N N . SER A 1 677 ? -28.831 2.280 -1.113 1.00 75.19 677 SER A N 1
ATOM 5503 C CA . SER A 1 677 ? -28.245 1.467 -2.187 1.00 75.19 677 SER A CA 1
ATOM 5504 C C . SER A 1 677 ? -29.249 1.197 -3.312 1.00 75.19 677 SER A C 1
ATOM 5506 O O . SER A 1 677 ? -28.943 1.413 -4.489 1.00 75.19 677 SER A O 1
ATOM 5508 N N . VAL A 1 678 ? -30.477 0.804 -2.957 1.00 76.75 678 VAL A N 1
ATOM 5509 C CA . VAL A 1 678 ? -31.577 0.601 -3.913 1.00 76.75 678 VAL A CA 1
ATOM 5510 C C . VAL A 1 678 ? -31.962 1.924 -4.572 1.00 76.75 678 VAL A C 1
ATOM 5512 O O . VAL A 1 678 ? -32.056 1.988 -5.798 1.00 76.75 678 VAL A O 1
ATOM 5515 N N . GLY A 1 679 ? -32.105 2.994 -3.786 1.00 72.62 679 GLY A N 1
ATOM 5516 C CA . GLY A 1 679 ? -32.444 4.323 -4.290 1.00 72.62 679 GLY A CA 1
ATOM 5517 C C . GLY A 1 679 ? -31.413 4.856 -5.286 1.00 72.62 679 GLY A C 1
ATOM 5518 O O . GLY A 1 679 ? -31.780 5.371 -6.340 1.00 72.62 679 GLY A O 1
ATOM 5519 N N . ARG A 1 680 ? -30.116 4.647 -5.019 1.00 71.88 680 ARG A N 1
ATOM 5520 C CA . ARG A 1 680 ? -29.039 5.004 -5.952 1.00 71.88 680 ARG A CA 1
ATOM 5521 C C . ARG A 1 680 ? -29.168 4.234 -7.268 1.00 71.88 680 ARG A C 1
ATOM 5523 O O . ARG A 1 680 ? -29.046 4.842 -8.321 1.00 71.88 680 ARG A O 1
ATOM 5530 N N . ARG A 1 681 ? -29.423 2.922 -7.239 1.00 70.44 681 ARG A N 1
ATOM 5531 C CA . ARG A 1 681 ? -29.548 2.124 -8.475 1.00 70.44 681 ARG A CA 1
ATOM 5532 C C . ARG A 1 681 ? -30.780 2.495 -9.298 1.00 70.44 681 ARG A C 1
ATOM 5534 O O . ARG A 1 681 ? -30.690 2.538 -10.517 1.00 70.44 681 ARG A O 1
ATOM 5541 N N . LYS A 1 682 ? -31.912 2.752 -8.639 1.00 70.62 682 LYS A N 1
ATOM 5542 C CA . LYS A 1 682 ? -33.210 2.934 -9.306 1.00 70.62 682 LYS A CA 1
ATOM 5543 C C . LYS A 1 682 ? -33.471 4.376 -9.756 1.00 70.62 682 LYS A C 1
ATOM 5545 O O . LYS A 1 682 ? -34.119 4.575 -10.775 1.00 70.62 682 LYS A O 1
ATOM 5550 N N . PHE A 1 683 ? -32.964 5.367 -9.016 1.00 65.50 683 PHE A N 1
ATOM 5551 C CA . PHE A 1 683 ? -33.345 6.775 -9.194 1.00 65.50 683 PHE A CA 1
ATOM 5552 C C . PHE A 1 683 ? -32.177 7.731 -9.474 1.00 65.50 683 PHE A C 1
ATOM 5554 O O . PHE A 1 683 ? -32.419 8.869 -9.863 1.00 65.50 683 PHE A O 1
ATOM 5561 N N . SER A 1 684 ? -30.910 7.317 -9.315 1.00 62.59 684 SER A N 1
ATOM 5562 C CA . SER A 1 684 ? -29.768 8.238 -9.482 1.00 62.59 684 SER A CA 1
ATOM 5563 C C . SER A 1 684 ? -29.598 8.766 -10.908 1.00 62.59 684 SER A C 1
ATOM 5565 O O . SER A 1 684 ? -29.073 9.867 -11.064 1.00 62.59 684 SER A O 1
ATOM 5567 N N . ALA A 1 685 ? -29.965 7.986 -11.926 1.00 61.16 685 ALA A N 1
ATOM 5568 C CA . ALA A 1 685 ? -29.796 8.377 -13.326 1.00 61.16 685 ALA A CA 1
ATOM 5569 C C . ALA A 1 685 ? -31.021 9.128 -13.870 1.00 61.16 685 ALA A C 1
ATOM 5571 O O . ALA A 1 685 ? -30.864 10.097 -14.601 1.00 61.16 685 ALA A O 1
ATOM 5572 N N . SER A 1 686 ? -32.226 8.710 -13.473 1.00 68.12 686 SER A N 1
ATOM 5573 C CA . SER A 1 686 ? -33.497 9.223 -13.996 1.00 68.12 686 SER A CA 1
ATOM 5574 C C . SER A 1 686 ? -34.113 10.356 -13.164 1.00 68.12 686 SER A C 1
ATOM 5576 O O . SER A 1 686 ? -34.767 11.223 -13.728 1.00 68.12 686 SER A O 1
ATOM 5578 N N . PHE A 1 687 ? -33.888 10.403 -11.843 1.00 73.44 687 PHE A N 1
ATOM 5579 C CA . PHE A 1 687 ? -34.549 11.352 -10.931 1.00 73.44 687 PHE A CA 1
ATOM 5580 C C . PHE A 1 687 ? -33.592 11.900 -9.859 1.00 73.44 687 PHE A C 1
ATOM 5582 O O . PHE A 1 687 ? -33.726 11.634 -8.659 1.00 73.44 687 PHE A O 1
ATOM 5589 N N . GLN A 1 688 ? -32.617 12.714 -10.280 1.00 75.31 688 GLN A N 1
ATOM 5590 C CA . GLN A 1 688 ? -31.604 13.274 -9.374 1.00 75.31 688 GLN A CA 1
ATOM 5591 C C . GLN A 1 688 ? -32.194 14.103 -8.221 1.00 75.31 688 GLN A C 1
ATOM 5593 O O . GLN A 1 688 ? -31.686 14.018 -7.102 1.00 75.31 688 GLN A O 1
ATOM 5598 N N . LEU A 1 689 ? -33.248 14.893 -8.468 1.00 79.00 689 LEU A N 1
ATOM 5599 C CA . LEU A 1 689 ? -33.894 15.714 -7.436 1.00 79.00 689 LEU A CA 1
ATOM 5600 C C . LEU A 1 689 ? -34.537 14.841 -6.352 1.00 79.00 689 LEU A C 1
ATOM 5602 O O . LEU A 1 689 ? -34.289 15.052 -5.167 1.00 79.00 689 LEU A O 1
ATOM 5606 N N . MET A 1 690 ? -35.284 13.809 -6.754 1.00 77.50 690 MET A N 1
ATOM 5607 C CA . MET A 1 690 ? -35.929 12.881 -5.823 1.00 77.50 690 MET A CA 1
ATOM 5608 C C . MET A 1 690 ? -34.898 12.155 -4.953 1.00 77.50 690 MET A C 1
ATOM 5610 O O . MET A 1 690 ? -35.076 12.020 -3.746 1.00 77.50 690 MET A O 1
ATOM 5614 N N . PHE A 1 691 ? -33.763 11.756 -5.533 1.00 78.50 691 PHE A N 1
ATOM 5615 C CA . PHE A 1 691 ? -32.677 11.147 -4.769 1.00 78.50 691 PHE A CA 1
ATOM 5616 C C . PHE A 1 691 ? -32.022 12.119 -3.768 1.00 78.50 691 PHE A C 1
ATOM 5618 O O . PHE A 1 691 ? -31.644 11.702 -2.671 1.00 78.50 691 PHE A O 1
ATOM 5625 N N . ARG A 1 692 ? -31.902 13.416 -4.100 1.00 82.38 692 ARG A N 1
ATOM 5626 C CA . ARG A 1 692 ? -31.440 14.447 -3.149 1.00 82.38 692 ARG A CA 1
ATOM 5627 C C . ARG A 1 692 ? -32.451 14.667 -2.021 1.00 82.38 692 ARG A C 1
ATOM 5629 O O . ARG A 1 692 ? -32.031 14.741 -0.871 1.00 82.38 692 ARG A O 1
ATOM 5636 N N . LEU A 1 693 ? -33.749 14.697 -2.328 1.00 83.94 693 LEU A N 1
ATOM 5637 C CA . LEU A 1 693 ? -34.815 14.817 -1.327 1.00 83.94 693 LEU A CA 1
ATOM 5638 C C . LEU A 1 693 ? -34.831 13.626 -0.363 1.00 83.94 693 LEU A C 1
ATOM 5640 O O . LEU A 1 693 ? -34.871 13.835 0.843 1.00 83.94 693 LEU A O 1
ATOM 5644 N N . ILE A 1 694 ? -34.696 12.393 -0.865 1.00 82.25 694 ILE A N 1
ATOM 5645 C CA . ILE A 1 694 ? -34.595 11.190 -0.019 1.00 82.25 694 ILE A CA 1
ATOM 5646 C C . ILE A 1 694 ? -33.402 11.293 0.939 1.00 82.25 694 ILE A C 1
ATOM 5648 O O . ILE A 1 694 ? -33.537 11.002 2.124 1.00 82.25 694 ILE A O 1
ATOM 5652 N N . LYS A 1 695 ? -32.234 11.741 0.460 1.00 80.88 695 LYS A N 1
ATOM 5653 C CA . LYS A 1 695 ? -31.066 11.966 1.328 1.00 80.88 695 LYS A CA 1
ATOM 5654 C C . LYS A 1 695 ? -31.323 13.038 2.385 1.00 80.88 695 LYS A C 1
ATOM 5656 O O . LYS A 1 695 ? -30.951 12.835 3.536 1.00 80.88 695 LYS A O 1
ATOM 5661 N N . GLY A 1 696 ? -31.943 14.151 1.993 1.00 85.06 696 GLY A N 1
ATOM 5662 C CA . GLY A 1 696 ? -32.318 15.224 2.913 1.00 85.06 696 GLY A CA 1
ATOM 5663 C C . GLY A 1 696 ? -33.290 14.740 3.988 1.00 85.06 696 GLY A C 1
ATOM 5664 O O . GLY A 1 696 ? -33.082 15.013 5.163 1.00 85.06 696 GLY A O 1
ATOM 5665 N N . LEU A 1 697 ? -34.289 13.941 3.611 1.00 86.94 697 LEU A N 1
ATOM 5666 C CA . LEU A 1 697 ? -35.264 13.377 4.543 1.00 86.94 697 LEU A CA 1
ATOM 5667 C C . LEU A 1 697 ? -34.610 12.398 5.523 1.00 86.94 697 LEU A C 1
ATOM 5669 O O . LEU A 1 697 ? -34.832 12.516 6.723 1.00 86.94 697 LEU A O 1
ATOM 5673 N N . ILE A 1 698 ? -33.736 11.505 5.043 1.00 85.94 698 ILE A N 1
ATOM 5674 C CA . ILE A 1 698 ? -32.947 10.612 5.911 1.00 85.94 698 ILE A CA 1
ATOM 5675 C C . ILE A 1 698 ? -32.116 11.432 6.912 1.00 85.94 698 ILE A C 1
ATOM 5677 O O . ILE A 1 698 ? -32.091 11.117 8.102 1.00 85.94 698 ILE A O 1
ATOM 5681 N N . PHE A 1 699 ? -31.472 12.508 6.457 1.00 85.06 699 PHE A N 1
ATOM 5682 C CA . PHE A 1 699 ? -30.685 13.386 7.321 1.00 85.06 699 PHE A CA 1
ATOM 5683 C C . PHE A 1 699 ? -31.542 14.085 8.387 1.00 85.06 699 PHE A C 1
ATOM 5685 O O . PHE A 1 699 ? -31.187 14.063 9.563 1.00 85.06 699 PHE A O 1
ATOM 5692 N N . MET A 1 700 ? -32.707 14.619 8.011 1.00 87.88 700 MET A N 1
ATOM 5693 C CA . MET A 1 700 ? -33.645 15.230 8.958 1.00 87.88 700 MET A CA 1
ATOM 5694 C C . MET A 1 700 ? -34.171 14.217 9.980 1.00 87.88 700 MET A C 1
ATOM 5696 O O . MET A 1 700 ? -34.214 14.526 11.168 1.00 87.88 700 MET A O 1
ATOM 5700 N N . THR A 1 701 ? -34.504 12.990 9.557 1.00 87.25 701 THR A N 1
ATOM 5701 C CA . THR A 1 701 ? -34.919 11.928 10.491 1.00 87.25 701 THR A CA 1
ATOM 5702 C C . THR A 1 701 ? -33.804 11.545 11.460 1.00 87.25 701 THR A C 1
ATOM 5704 O O . THR A 1 701 ? -34.068 11.321 12.636 1.00 87.25 701 THR A O 1
ATOM 5707 N N . PHE A 1 702 ? -32.550 11.525 11.004 1.00 85.69 702 PHE A N 1
ATOM 5708 C CA . PHE A 1 702 ? -31.400 11.247 11.860 1.00 85.69 702 PHE A CA 1
ATOM 5709 C C . PHE A 1 702 ? -31.188 12.346 12.910 1.00 85.69 702 PHE A C 1
ATOM 5711 O O . PHE A 1 702 ? -31.008 12.034 14.086 1.00 85.69 702 PHE A O 1
ATOM 5718 N N . ILE A 1 703 ? -31.284 13.623 12.516 1.00 86.12 703 ILE A N 1
ATOM 5719 C CA . ILE A 1 703 ? -31.226 14.752 13.457 1.00 86.12 703 ILE A CA 1
ATOM 5720 C C . ILE A 1 703 ? -32.370 14.669 14.468 1.00 86.12 703 ILE A C 1
ATOM 5722 O O . ILE A 1 703 ? -32.126 14.811 15.662 1.00 86.12 703 ILE A O 1
ATOM 5726 N N . ALA A 1 704 ? -33.597 14.397 14.018 1.00 87.25 704 ALA A N 1
ATOM 5727 C CA . ALA A 1 704 ? -34.747 14.272 14.909 1.00 87.25 704 ALA A CA 1
ATOM 5728 C C . ALA A 1 704 ? -34.543 13.164 15.958 1.00 87.25 704 ALA A C 1
ATOM 5730 O O . ALA A 1 704 ? -34.795 13.396 17.137 1.00 87.25 704 ALA A O 1
ATOM 5731 N N . ILE A 1 705 ? -34.017 11.998 15.560 1.00 85.44 705 ILE A N 1
ATOM 5732 C CA . ILE A 1 705 ? -33.683 10.905 16.489 1.00 85.44 705 ILE A CA 1
ATOM 5733 C C . ILE A 1 705 ? -32.627 11.350 17.509 1.00 85.44 705 ILE A C 1
ATOM 5735 O O . ILE A 1 705 ? -32.791 11.084 18.696 1.00 85.44 705 ILE A O 1
ATOM 5739 N N . ILE A 1 706 ? -31.570 12.050 17.081 1.00 83.44 706 ILE A N 1
ATOM 5740 C CA . ILE A 1 706 ? -30.544 12.568 18.002 1.00 83.44 706 ILE A CA 1
ATOM 5741 C C . ILE A 1 706 ? -31.149 13.555 19.001 1.00 83.44 706 ILE A C 1
ATOM 5743 O O . ILE A 1 706 ? -30.885 13.439 20.194 1.00 83.44 706 ILE A O 1
ATOM 5747 N N . VAL A 1 707 ? -31.975 14.498 18.538 1.00 85.25 707 VAL A N 1
ATOM 5748 C CA . VAL A 1 707 ? -32.630 15.475 19.419 1.00 85.25 707 VAL A CA 1
ATOM 5749 C C . VAL A 1 707 ? -33.503 14.754 20.442 1.00 85.25 707 VAL A C 1
ATOM 5751 O O . VAL A 1 707 ? -33.369 15.024 21.629 1.00 85.25 707 VAL A O 1
ATOM 5754 N N . ILE A 1 708 ? -34.308 13.778 20.013 1.00 86.12 708 ILE A N 1
ATOM 5755 C CA . ILE A 1 708 ? -35.141 12.955 20.902 1.00 86.12 708 ILE A CA 1
ATOM 5756 C C . ILE A 1 708 ? -34.291 12.222 21.950 1.00 86.12 708 ILE A C 1
ATOM 5758 O O . ILE A 1 708 ? -34.646 12.213 23.126 1.00 86.12 708 ILE A O 1
ATOM 5762 N N . LEU A 1 709 ? -33.163 11.626 21.555 1.00 82.81 709 LEU A N 1
ATOM 5763 C CA . LEU A 1 709 ? -32.262 10.929 22.480 1.00 82.81 709 LEU A CA 1
ATOM 5764 C C . LEU A 1 709 ? -31.621 11.882 23.503 1.00 82.81 709 LEU A C 1
ATOM 5766 O O . LEU A 1 709 ? -31.456 11.518 24.665 1.00 82.81 709 LEU A O 1
ATOM 5770 N N . ILE A 1 710 ? -31.303 13.114 23.109 1.00 83.56 710 ILE A N 1
ATOM 5771 C CA . ILE A 1 710 ? -30.761 14.123 24.028 1.00 83.56 710 ILE A CA 1
ATOM 5772 C C . ILE A 1 710 ? -31.854 14.627 24.983 1.00 83.56 710 ILE A C 1
ATOM 5774 O O . ILE A 1 710 ? -31.618 14.722 26.185 1.00 83.56 710 ILE A O 1
ATOM 5778 N N . THR A 1 711 ? -33.054 14.933 24.478 1.00 82.94 711 THR A N 1
ATOM 5779 C CA . THR A 1 711 ? -34.112 15.578 25.275 1.00 82.94 711 THR A CA 1
ATOM 5780 C C . THR A 1 711 ? -34.913 14.607 26.135 1.00 82.94 711 THR A C 1
ATOM 5782 O O . THR A 1 711 ? -35.264 14.960 27.255 1.00 82.94 711 THR A O 1
ATOM 5785 N N . LEU A 1 712 ? -35.233 13.410 25.626 1.00 80.62 712 LEU A N 1
ATOM 5786 C CA . LEU A 1 712 ? -36.060 12.421 26.334 1.00 80.62 712 LEU A CA 1
ATOM 5787 C C . LEU A 1 712 ? -35.226 11.375 27.072 1.00 80.62 712 LEU A C 1
ATOM 5789 O O . LEU A 1 712 ? -35.609 10.950 28.157 1.00 80.62 712 LEU A O 1
ATOM 5793 N N . ALA A 1 713 ? -34.110 10.940 26.482 1.00 75.69 713 ALA A N 1
ATOM 5794 C CA . ALA A 1 713 ? -33.256 9.913 27.079 1.00 75.69 713 ALA A CA 1
ATOM 5795 C C . ALA A 1 713 ? -32.070 10.493 27.869 1.00 75.69 713 ALA A C 1
ATOM 5797 O O . ALA A 1 713 ? -31.252 9.727 28.373 1.00 75.69 713 ALA A O 1
ATOM 5798 N N . HIS A 1 714 ? -31.990 11.826 27.988 1.00 82.38 714 HIS A N 1
ATOM 5799 C CA . HIS A 1 714 ? -30.949 12.556 28.718 1.00 82.38 714 HIS A CA 1
ATOM 5800 C C . HIS A 1 714 ? -29.514 12.132 28.348 1.00 82.38 714 HIS A C 1
ATOM 5802 O O . HIS A 1 714 ? -28.621 12.149 29.194 1.00 82.38 714 HIS A O 1
ATOM 5808 N N . MET A 1 715 ? -29.275 11.751 27.085 1.00 82.12 715 MET A N 1
ATOM 5809 C CA . MET A 1 715 ? -27.943 11.340 26.634 1.00 82.12 715 MET A CA 1
ATOM 5810 C C . MET A 1 715 ? -26.950 12.504 26.682 1.00 82.12 715 MET A C 1
ATOM 5812 O O . MET A 1 715 ? -27.200 13.579 26.130 1.00 82.12 715 MET A O 1
ATOM 5816 N N . THR A 1 716 ? -25.782 12.265 27.280 1.00 85.81 716 THR A N 1
ATOM 5817 C CA . THR A 1 716 ? -24.684 13.234 27.304 1.00 85.81 716 THR A CA 1
ATOM 5818 C C . THR A 1 716 ? -23.897 13.226 25.989 1.00 85.81 716 THR A C 1
ATOM 5820 O O . THR A 1 716 ? -23.957 12.285 25.195 1.00 85.81 716 THR A O 1
ATOM 5823 N N . ILE A 1 717 ? -23.087 14.266 25.758 1.00 83.31 717 ILE A N 1
ATOM 5824 C CA . ILE A 1 717 ? -22.167 14.318 24.606 1.00 83.31 717 ILE A CA 1
ATOM 5825 C C . ILE A 1 717 ? -21.171 13.146 24.648 1.00 83.31 717 ILE A C 1
ATOM 5827 O O . ILE A 1 717 ? -20.840 12.578 23.606 1.00 83.31 717 ILE A O 1
ATOM 5831 N N . GLN A 1 718 ? -20.729 12.750 25.846 1.00 84.50 718 GLN A N 1
ATOM 5832 C CA . GLN A 1 718 ? -19.860 11.590 26.029 1.00 84.50 718 GLN A CA 1
ATOM 5833 C C . GLN A 1 718 ? -20.550 10.305 25.559 1.00 84.50 718 GLN A C 1
ATOM 5835 O O . GLN A 1 718 ? -19.937 9.532 24.827 1.00 84.50 718 GLN A O 1
ATOM 5840 N N . ASP A 1 719 ? -21.833 10.112 25.873 1.00 85.31 719 ASP A N 1
ATOM 5841 C CA . ASP A 1 719 ? -22.590 8.937 25.426 1.00 85.31 719 ASP A CA 1
ATOM 5842 C C . ASP A 1 719 ? -22.711 8.864 23.896 1.00 85.31 719 ASP A C 1
ATOM 5844 O O . ASP A 1 719 ? -22.621 7.784 23.314 1.00 85.31 719 ASP A O 1
ATOM 5848 N N . ILE A 1 720 ? -22.852 10.007 23.213 1.00 85.81 720 ILE A N 1
ATOM 5849 C CA . ILE A 1 720 ? -22.866 10.062 21.741 1.00 85.81 720 ILE A CA 1
ATOM 5850 C C . ILE A 1 720 ? -21.521 9.588 21.173 1.00 85.81 720 ILE A C 1
ATOM 5852 O O . ILE A 1 720 ? -21.489 8.779 20.241 1.00 85.81 720 ILE A O 1
ATOM 5856 N N . ILE A 1 721 ? -20.409 10.057 21.747 1.00 87.88 721 ILE A N 1
ATOM 5857 C CA . ILE A 1 721 ? -19.059 9.636 21.348 1.00 87.88 721 ILE A CA 1
ATOM 5858 C C . ILE A 1 721 ? -18.881 8.133 21.595 1.00 87.88 721 ILE A C 1
ATOM 5860 O O . ILE A 1 721 ? -18.415 7.421 20.707 1.00 87.88 721 ILE A O 1
ATOM 5864 N N . VAL A 1 722 ? -19.306 7.629 22.755 1.00 88.62 722 VAL A N 1
ATOM 5865 C CA . VAL A 1 722 ? -19.231 6.204 23.111 1.00 88.62 722 VAL A CA 1
ATOM 5866 C C . VAL A 1 722 ? -20.069 5.347 22.164 1.00 88.62 722 VAL A C 1
ATOM 5868 O O . VAL A 1 722 ? -19.593 4.309 21.714 1.00 88.62 722 VAL A O 1
ATOM 5871 N N . CYS A 1 723 ? -21.262 5.796 21.766 1.00 88.38 723 CYS A N 1
ATOM 5872 C CA . CYS A 1 723 ? -22.069 5.129 20.745 1.00 88.38 723 CYS A CA 1
ATOM 5873 C C . CYS A 1 723 ? -21.333 5.041 19.401 1.00 88.38 723 CYS A C 1
ATOM 5875 O O . CYS A 1 723 ? -21.267 3.962 18.810 1.00 88.38 723 CYS A O 1
ATOM 5877 N N . ILE A 1 724 ? -20.736 6.138 18.919 1.00 88.44 724 ILE A N 1
ATOM 5878 C CA . ILE A 1 724 ? -19.943 6.121 17.677 1.00 88.44 724 ILE A CA 1
ATOM 5879 C C . ILE A 1 724 ? -18.787 5.124 17.805 1.00 88.44 724 ILE A C 1
ATOM 5881 O O . ILE A 1 724 ? -18.591 4.292 16.914 1.00 88.44 724 ILE A O 1
ATOM 5885 N N . LEU A 1 725 ? -18.061 5.177 18.924 1.00 91.25 725 LEU A N 1
ATOM 5886 C CA . LEU A 1 725 ? -16.941 4.288 19.206 1.00 91.25 725 LEU A CA 1
ATOM 5887 C C . LEU A 1 725 ? -17.388 2.831 19.316 1.00 91.25 725 LEU A C 1
ATOM 5889 O O . LEU A 1 725 ? -16.659 1.981 18.840 1.00 91.25 725 LEU A O 1
ATOM 5893 N N . ALA A 1 726 ? -18.578 2.518 19.831 1.00 90.69 726 ALA A N 1
ATOM 5894 C CA . ALA A 1 726 ? -19.088 1.150 19.940 1.00 90.69 726 ALA A CA 1
ATOM 5895 C C . ALA A 1 726 ? -19.590 0.588 18.597 1.00 90.69 726 ALA A C 1
ATOM 5897 O O . ALA A 1 726 ? -19.252 -0.536 18.209 1.00 90.69 726 ALA A O 1
ATOM 5898 N N . PHE A 1 727 ? -20.390 1.356 17.855 1.00 90.94 727 PHE A N 1
ATOM 5899 C CA . PHE A 1 727 ? -21.038 0.865 16.636 1.00 90.94 727 PHE A CA 1
ATOM 5900 C C . PHE A 1 727 ? -20.110 0.872 15.415 1.00 90.94 727 PHE A C 1
ATOM 5902 O O . PHE A 1 727 ? -20.235 -0.010 14.561 1.00 90.94 727 PHE A O 1
ATOM 5909 N N . MET A 1 728 ? -19.153 1.805 15.320 1.00 90.75 728 MET A N 1
ATOM 5910 C CA . MET A 1 728 ? -18.246 1.883 14.167 1.00 90.75 728 MET A CA 1
ATOM 5911 C C . MET A 1 728 ? -17.360 0.625 14.020 1.00 90.75 728 MET A C 1
ATOM 5913 O O . MET A 1 728 ? -17.358 0.054 12.926 1.00 90.75 728 MET A O 1
ATOM 5917 N N . PRO A 1 729 ? -16.669 0.115 15.060 1.00 93.25 729 PRO A N 1
ATOM 5918 C CA . PRO A 1 729 ? -15.911 -1.134 14.983 1.00 93.25 729 PRO A CA 1
ATOM 5919 C C . PRO A 1 729 ? -16.810 -2.357 14.796 1.00 93.25 729 PRO A C 1
ATOM 5921 O O . PRO A 1 729 ? -16.445 -3.271 14.063 1.00 93.25 729 PRO A O 1
ATOM 5924 N N . THR A 1 730 ? -18.013 -2.363 15.378 1.00 93.19 730 THR A N 1
ATOM 5925 C CA . THR A 1 730 ? -18.978 -3.460 15.182 1.00 93.19 730 THR A CA 1
ATOM 5926 C C . THR A 1 730 ? -19.386 -3.594 13.720 1.00 93.19 730 THR A C 1
ATOM 5928 O O . THR A 1 730 ? -19.361 -4.690 13.160 1.00 93.19 730 THR A O 1
ATOM 5931 N N . GLY A 1 731 ? -19.712 -2.477 13.062 1.00 92.31 731 GLY A N 1
ATOM 5932 C CA . GLY A 1 731 ? -20.035 -2.485 11.638 1.00 92.31 731 GLY A CA 1
ATOM 5933 C C . GLY A 1 731 ? -18.857 -2.919 10.761 1.00 92.31 731 GLY A C 1
ATOM 5934 O O . GLY A 1 731 ? -19.068 -3.599 9.756 1.00 92.31 731 GLY A O 1
ATOM 5935 N N . TRP A 1 732 ? -17.621 -2.626 11.178 1.00 94.31 732 TRP A N 1
ATOM 5936 C CA . TRP A 1 732 ? -16.419 -3.146 10.529 1.00 94.31 732 TRP A CA 1
ATOM 5937 C C . TRP A 1 732 ? -16.267 -4.659 10.731 1.00 94.31 732 TRP A C 1
ATOM 5939 O O . TRP A 1 732 ? -16.016 -5.379 9.769 1.00 94.31 732 TRP A O 1
ATOM 5949 N N . GLY A 1 733 ? -16.502 -5.170 11.943 1.00 94.94 733 GLY A N 1
ATOM 5950 C CA . GLY A 1 733 ? -16.515 -6.607 12.233 1.00 94.94 733 GLY A CA 1
ATOM 5951 C C . GLY A 1 733 ? -17.551 -7.367 11.400 1.00 94.94 733 GLY A C 1
ATOM 5952 O O . GLY A 1 733 ? -17.234 -8.396 10.805 1.00 94.94 733 GLY A O 1
ATOM 5953 N N . MET A 1 734 ? -18.765 -6.826 11.261 1.00 92.81 734 MET A N 1
ATOM 5954 C CA . MET A 1 734 ? -19.778 -7.382 10.354 1.00 92.81 734 MET A CA 1
ATOM 5955 C C . MET A 1 734 ? -19.327 -7.357 8.892 1.00 92.81 734 MET A C 1
ATOM 5957 O O . MET A 1 734 ? -19.591 -8.309 8.156 1.00 92.81 734 MET A O 1
ATOM 5961 N N . LEU A 1 735 ? -18.650 -6.287 8.461 1.00 94.00 735 LEU A N 1
ATOM 5962 C CA . LEU A 1 735 ? -18.106 -6.191 7.111 1.00 94.00 735 LEU A CA 1
ATOM 5963 C C . LEU A 1 735 ? -17.074 -7.299 6.862 1.00 94.00 735 LEU A C 1
ATOM 5965 O O . LEU A 1 735 ? -17.183 -7.988 5.852 1.00 94.00 735 LEU A O 1
ATOM 5969 N N . LEU A 1 736 ? -16.134 -7.520 7.785 1.00 94.56 736 LEU A N 1
ATOM 5970 C CA . LEU A 1 736 ? -15.128 -8.584 7.682 1.00 94.56 736 LEU A CA 1
ATOM 5971 C C . LEU A 1 736 ? -15.771 -9.977 7.609 1.00 94.56 736 LEU A C 1
ATOM 5973 O O . LEU A 1 736 ? -15.432 -10.767 6.728 1.00 94.56 736 LEU A O 1
ATOM 5977 N N . ILE A 1 737 ? -16.769 -10.256 8.456 1.00 94.81 737 ILE A N 1
ATOM 5978 C CA . ILE A 1 737 ? -17.519 -11.523 8.413 1.00 94.81 737 ILE A CA 1
ATOM 5979 C C . ILE A 1 737 ? -18.244 -11.681 7.070 1.00 94.81 737 ILE A C 1
ATOM 5981 O O . ILE A 1 737 ? -18.210 -12.758 6.471 1.00 94.81 737 ILE A O 1
ATOM 5985 N N . ALA A 1 738 ? -18.864 -10.616 6.553 1.00 93.44 738 ALA A N 1
ATOM 5986 C CA . ALA A 1 738 ? -19.537 -10.641 5.257 1.00 93.44 738 ALA A CA 1
ATOM 5987 C C . ALA A 1 738 ? -18.561 -10.876 4.089 1.00 93.44 738 ALA A C 1
ATOM 5989 O O . ALA A 1 738 ? -18.916 -11.562 3.130 1.00 93.44 738 ALA A O 1
ATOM 5990 N N . GLN A 1 739 ? -17.336 -10.346 4.170 1.00 93.25 739 GLN A N 1
ATOM 5991 C CA . GLN A 1 739 ? -16.269 -10.594 3.195 1.00 93.25 739 GLN A CA 1
ATOM 5992 C C . GLN A 1 739 ? -15.785 -12.050 3.251 1.00 93.25 739 GLN A C 1
ATOM 5994 O O . GLN A 1 739 ? -15.702 -12.705 2.211 1.00 93.25 739 GLN A O 1
ATOM 5999 N N . ALA A 1 740 ? -15.551 -12.591 4.450 1.00 92.50 740 ALA A N 1
ATOM 6000 C CA . ALA A 1 740 ? -15.168 -13.991 4.643 1.00 92.50 740 ALA A CA 1
ATOM 6001 C C . ALA A 1 740 ? -16.268 -14.965 4.169 1.00 92.50 740 ALA A C 1
ATOM 6003 O O . ALA A 1 740 ? -15.980 -15.996 3.563 1.00 92.50 740 ALA A O 1
ATOM 6004 N N . CYS A 1 741 ? -17.541 -14.606 4.367 1.00 92.50 741 CYS A N 1
ATOM 6005 C CA . CYS A 1 741 ? -18.714 -15.391 3.964 1.00 92.50 741 CYS A CA 1
ATOM 6006 C C . CYS A 1 741 ? -19.299 -14.975 2.601 1.00 92.50 741 CYS A C 1
ATOM 6008 O O . CYS A 1 741 ? -20.482 -15.217 2.328 1.00 92.50 741 CYS A O 1
ATOM 6010 N N . LYS A 1 742 ? -18.493 -14.360 1.724 1.00 91.00 742 LYS A N 1
ATOM 6011 C CA . LYS A 1 742 ? -18.944 -13.771 0.453 1.00 91.00 742 LYS A CA 1
ATOM 6012 C C . LYS A 1 742 ? -19.890 -14.656 -0.376 1.00 91.00 742 LYS A C 1
ATOM 6014 O O . LYS A 1 742 ? -20.917 -14.128 -0.805 1.00 91.00 742 LYS A O 1
ATOM 6019 N N . PRO A 1 743 ? -19.638 -15.965 -0.603 1.00 88.69 743 PRO A N 1
ATOM 6020 C CA . PRO A 1 743 ? -20.535 -16.796 -1.415 1.00 88.69 743 PRO A CA 1
ATOM 6021 C C . PRO A 1 743 ? -21.967 -16.867 -0.863 1.00 88.69 743 PRO A C 1
ATOM 6023 O O . PRO A 1 743 ? -22.933 -16.827 -1.626 1.00 88.69 743 PRO A O 1
ATOM 6026 N N . VAL A 1 744 ? -22.108 -16.927 0.464 1.00 90.00 744 VAL A N 1
ATOM 6027 C CA . VAL A 1 744 ? -23.404 -16.994 1.155 1.00 90.00 744 VAL A CA 1
ATOM 6028 C C . VAL A 1 744 ? -24.114 -15.645 1.075 1.00 90.00 744 VAL A C 1
ATOM 6030 O O . VAL A 1 744 ? -25.279 -15.571 0.690 1.00 90.00 744 VAL A O 1
ATOM 6033 N N . VAL A 1 745 ? -23.391 -14.561 1.360 1.00 90.88 745 VAL A N 1
ATOM 6034 C CA . VAL A 1 745 ? -23.926 -13.189 1.350 1.00 90.88 745 VAL A CA 1
ATOM 6035 C C . VAL A 1 745 ? -24.347 -12.762 -0.059 1.00 90.88 745 VAL A C 1
ATOM 6037 O O . VAL A 1 745 ? -25.352 -12.068 -0.234 1.00 90.88 745 VAL A O 1
ATOM 6040 N N . HIS A 1 746 ? -23.600 -13.198 -1.075 1.00 88.88 746 HIS A N 1
ATOM 6041 C CA . HIS A 1 746 ? -23.934 -12.965 -2.474 1.00 88.88 746 HIS A CA 1
ATOM 6042 C C . HIS A 1 746 ? -25.217 -13.702 -2.870 1.00 88.88 746 HIS A C 1
ATOM 6044 O O . HIS A 1 746 ? -26.104 -13.091 -3.463 1.00 88.88 746 HIS A O 1
ATOM 6050 N N . ARG A 1 747 ? -25.361 -14.979 -2.484 1.00 90.56 747 ARG A N 1
ATOM 6051 C CA . ARG A 1 747 ? -26.587 -15.764 -2.719 1.00 90.56 747 ARG A CA 1
ATOM 6052 C C . ARG A 1 747 ? -27.811 -15.154 -2.030 1.00 90.56 747 ARG A C 1
ATOM 6054 O O . ARG A 1 747 ? -28.894 -15.179 -2.594 1.00 90.56 747 ARG A O 1
ATOM 6061 N N . ALA A 1 748 ? -27.626 -14.556 -0.855 1.00 88.12 748 ALA A N 1
ATOM 6062 C CA . ALA A 1 748 ? -28.680 -13.861 -0.119 1.00 88.12 748 ALA A CA 1
ATOM 6063 C C . ALA A 1 748 ? -29.026 -12.458 -0.676 1.00 88.12 748 ALA A C 1
ATOM 6065 O O . ALA A 1 748 ? -29.910 -11.788 -0.151 1.00 88.12 748 ALA A O 1
ATOM 6066 N N . GLY A 1 749 ? -28.333 -11.976 -1.716 1.00 85.25 749 GLY A N 1
ATOM 6067 C CA . GLY A 1 749 ? -28.625 -10.692 -2.366 1.00 85.25 749 GLY A CA 1
ATOM 6068 C C . GLY A 1 749 ? -28.158 -9.444 -1.602 1.00 85.25 749 GLY A C 1
ATOM 6069 O O . GLY A 1 749 ? -28.453 -8.323 -2.016 1.00 85.25 749 GLY A O 1
ATOM 6070 N N . PHE A 1 750 ? -27.396 -9.596 -0.514 1.00 86.00 750 PHE A N 1
ATOM 6071 C CA . PHE A 1 750 ? -26.951 -8.472 0.323 1.00 86.00 750 PHE A CA 1
ATOM 6072 C C . PHE A 1 750 ? -25.611 -7.854 -0.106 1.00 86.00 750 PHE A C 1
ATOM 6074 O O . PHE A 1 750 ? -25.229 -6.805 0.414 1.00 86.00 750 PHE A O 1
ATOM 6081 N N . TRP A 1 751 ? -24.906 -8.439 -1.083 1.00 88.62 751 TRP A N 1
ATOM 6082 C CA . TRP A 1 751 ? -23.570 -7.974 -1.493 1.00 88.62 751 TRP A CA 1
ATOM 6083 C C . TRP A 1 751 ? -23.539 -6.504 -1.944 1.00 88.62 751 TRP A C 1
ATOM 6085 O O . TRP A 1 751 ? -22.594 -5.777 -1.644 1.00 88.62 751 TRP A O 1
ATOM 6095 N N . GLY A 1 752 ? -24.604 -6.019 -2.596 1.00 84.12 752 GLY A N 1
ATOM 6096 C CA . GLY A 1 752 ? -24.723 -4.605 -2.970 1.00 84.12 752 GLY A CA 1
ATOM 6097 C C . GLY A 1 752 ? -24.719 -3.655 -1.764 1.00 84.12 752 GLY A C 1
ATOM 6098 O O . GLY A 1 752 ? -24.078 -2.599 -1.809 1.00 84.12 752 GLY A O 1
ATOM 6099 N N . SER A 1 753 ? -25.375 -4.049 -0.670 1.00 85.19 753 SER A N 1
ATOM 6100 C CA . SER A 1 753 ? -25.384 -3.300 0.590 1.00 85.19 753 SER A CA 1
ATOM 6101 C C . SER A 1 753 ? -24.022 -3.356 1.277 1.00 85.19 753 SER A C 1
ATOM 6103 O O . SER A 1 753 ? -23.510 -2.312 1.673 1.00 85.19 753 SER A O 1
ATOM 6105 N N . VAL A 1 754 ? -23.394 -4.537 1.334 1.00 89.88 754 VAL A N 1
ATOM 6106 C CA . VAL A 1 754 ? -22.040 -4.734 1.891 1.00 89.88 754 VAL A CA 1
ATOM 6107 C C . VAL A 1 754 ? -21.026 -3.844 1.183 1.00 89.88 754 VAL A C 1
ATOM 6109 O O . VAL A 1 754 ? -20.270 -3.127 1.832 1.00 89.88 754 VAL A O 1
ATOM 6112 N N . ARG A 1 755 ? -21.062 -3.802 -0.151 1.00 89.31 755 ARG A N 1
ATOM 6113 C CA . ARG A 1 755 ? -20.197 -2.928 -0.946 1.00 89.31 755 ARG A CA 1
ATOM 6114 C C . ARG A 1 755 ? -20.453 -1.443 -0.664 1.00 89.31 755 ARG A C 1
ATOM 6116 O O . ARG A 1 755 ? -19.515 -0.655 -0.599 1.00 89.31 755 ARG A O 1
ATOM 6123 N N . THR A 1 756 ? -21.714 -1.044 -0.493 1.00 87.06 756 THR A N 1
ATOM 6124 C CA . THR A 1 756 ? -22.060 0.353 -0.174 1.00 87.06 756 THR A CA 1
ATOM 6125 C C . THR A 1 756 ? -21.544 0.741 1.216 1.00 87.06 756 THR A C 1
ATOM 6127 O O . THR A 1 756 ? -20.978 1.821 1.374 1.00 87.06 756 THR A O 1
ATOM 6130 N N . LEU A 1 757 ? -21.679 -0.158 2.196 1.00 88.94 757 LEU A N 1
ATOM 6131 C CA . LEU A 1 757 ? -21.151 0.009 3.549 1.00 88.94 757 LEU A CA 1
ATOM 6132 C C . LEU A 1 757 ? -19.622 0.096 3.549 1.00 88.94 757 LEU A C 1
ATOM 6134 O O . LEU A 1 757 ? -19.073 1.042 4.108 1.00 88.94 757 LEU A O 1
ATOM 6138 N N . ALA A 1 758 ? -18.944 -0.826 2.858 1.00 92.38 758 ALA A N 1
ATOM 6139 C CA . ALA A 1 758 ? -17.491 -0.821 2.715 1.00 92.38 758 ALA A CA 1
ATOM 6140 C C . ALA A 1 758 ? -16.987 0.515 2.164 1.00 92.38 758 ALA A C 1
ATOM 6142 O O . ALA A 1 758 ? -16.086 1.116 2.737 1.00 92.38 758 ALA A O 1
ATOM 6143 N N . ARG A 1 759 ? -17.618 1.032 1.104 1.00 92.06 759 ARG A N 1
ATOM 6144 C CA . ARG A 1 759 ? -17.259 2.336 0.534 1.00 92.06 759 ARG A CA 1
ATOM 6145 C C . ARG A 1 759 ? -17.423 3.477 1.534 1.00 92.06 759 ARG A C 1
ATOM 6147 O O . ARG A 1 759 ? -16.603 4.386 1.540 1.00 92.06 759 ARG A O 1
ATOM 6154 N N . GLY A 1 760 ? -18.468 3.434 2.361 1.00 90.31 760 GLY A N 1
ATOM 6155 C CA . GLY A 1 760 ? -18.677 4.402 3.438 1.00 90.31 760 GLY A CA 1
ATOM 6156 C C . GLY A 1 760 ? -17.515 4.413 4.431 1.00 90.31 760 GLY A C 1
ATOM 6157 O O . GLY A 1 760 ? -16.965 5.477 4.701 1.00 90.31 760 GLY A O 1
ATOM 6158 N N . TYR A 1 761 ? -17.083 3.236 4.893 1.00 93.50 761 TYR A N 1
ATOM 6159 C CA . TYR A 1 761 ? -15.906 3.110 5.760 1.00 93.50 761 TYR A CA 1
ATOM 6160 C C . TYR A 1 761 ? -14.640 3.655 5.101 1.00 93.50 761 TYR A C 1
ATOM 6162 O O . TYR A 1 761 ? -13.908 4.411 5.729 1.00 93.50 761 TYR A O 1
ATOM 6170 N N . GLU A 1 762 ? -14.391 3.323 3.835 1.00 94.88 762 GLU A N 1
ATOM 6171 C CA . GLU A 1 762 ? -13.195 3.790 3.119 1.00 94.88 762 GLU A CA 1
ATOM 6172 C C . GLU A 1 762 ? -13.206 5.321 2.964 1.00 94.88 762 GLU A C 1
ATOM 6174 O O . GLU A 1 762 ? -12.169 5.968 3.112 1.00 94.88 762 GLU A O 1
ATOM 6179 N N . ILE A 1 763 ? -14.387 5.926 2.770 1.00 94.56 763 ILE A N 1
ATOM 6180 C CA . ILE A 1 763 ? -14.532 7.386 2.745 1.00 94.56 763 ILE A CA 1
ATOM 6181 C C . ILE A 1 763 ? -14.194 8.007 4.103 1.00 94.56 763 ILE A C 1
ATOM 6183 O O . ILE A 1 763 ? -13.419 8.961 4.157 1.00 94.56 763 ILE A O 1
ATOM 6187 N N . VAL A 1 764 ? -14.741 7.460 5.192 1.00 94.19 764 VAL A N 1
ATOM 6188 C CA . VAL A 1 764 ? -14.469 7.942 6.556 1.00 94.19 764 VAL A CA 1
ATOM 6189 C C . VAL A 1 764 ? -12.984 7.803 6.892 1.00 94.19 764 VAL A C 1
ATOM 6191 O O . VAL A 1 764 ? -12.372 8.761 7.355 1.00 94.19 764 VAL A O 1
ATOM 6194 N N . MET A 1 765 ? -12.374 6.654 6.595 1.00 95.31 765 MET A N 1
ATOM 6195 C CA . MET A 1 765 ? -10.939 6.439 6.801 1.00 95.31 765 MET A CA 1
ATOM 6196 C C . MET A 1 765 ? -10.095 7.411 5.968 1.00 95.31 765 MET A C 1
ATOM 6198 O O . MET A 1 765 ? -9.145 7.986 6.488 1.00 95.31 765 MET A O 1
ATOM 6202 N N . GLY A 1 766 ? -10.448 7.640 4.697 1.00 95.25 766 GLY A N 1
ATOM 6203 C CA . GLY A 1 766 ? -9.772 8.624 3.848 1.00 95.25 766 GLY A CA 1
ATOM 6204 C C . GLY A 1 766 ? -9.837 10.036 4.432 1.00 95.25 766 GLY A C 1
ATOM 6205 O O . GLY A 1 766 ? -8.814 10.705 4.537 1.00 95.25 766 GLY A O 1
ATOM 6206 N N . LEU A 1 767 ? -11.012 10.468 4.898 1.00 95.06 767 LEU A N 1
ATOM 6207 C CA . LEU A 1 767 ? -11.189 11.767 5.557 1.00 95.06 767 LEU A CA 1
ATOM 6208 C C . LEU A 1 767 ? -10.339 11.900 6.828 1.00 95.06 767 LEU A C 1
ATOM 6210 O O . LEU A 1 767 ? -9.674 12.922 7.002 1.00 95.06 767 LEU A O 1
ATOM 6214 N N . LEU A 1 768 ? -10.320 10.875 7.685 1.00 94.62 768 LEU A N 1
ATOM 6215 C CA . LEU A 1 768 ? -9.514 10.866 8.912 1.00 94.62 768 LEU A CA 1
ATOM 6216 C C . LEU A 1 768 ? -8.007 10.959 8.630 1.00 94.62 768 LEU A C 1
ATOM 6218 O O . LEU A 1 768 ? -7.283 11.566 9.412 1.00 94.62 768 LEU A O 1
ATOM 6222 N N . LEU A 1 769 ? -7.537 10.392 7.517 1.00 95.75 769 LEU A N 1
ATOM 6223 C CA . LEU A 1 769 ? -6.125 10.424 7.127 1.00 95.75 769 LEU A CA 1
ATOM 6224 C C . LEU A 1 769 ? -5.732 11.737 6.448 1.00 95.75 769 LEU A C 1
ATOM 6226 O O . LEU A 1 769 ? -4.700 12.320 6.771 1.00 95.75 769 LEU A O 1
ATOM 6230 N N . PHE A 1 770 ? -6.537 12.205 5.494 1.00 95.50 770 PHE A N 1
ATOM 6231 C CA . PHE A 1 770 ? -6.173 13.349 4.661 1.00 95.50 770 PHE A CA 1
ATOM 6232 C C . PHE A 1 770 ? -6.424 14.690 5.353 1.00 95.50 770 PHE A C 1
ATOM 6234 O O . PHE A 1 770 ? -5.731 15.654 5.040 1.00 95.50 770 PHE A O 1
ATOM 6241 N N . THR A 1 771 ? -7.352 14.770 6.314 1.00 94.81 771 THR A N 1
ATOM 6242 C CA . THR A 1 771 ? -7.645 16.029 7.026 1.00 94.81 771 THR A CA 1
ATOM 6243 C C . THR A 1 771 ? -6.441 16.539 7.830 1.00 94.81 771 THR A C 1
ATOM 6245 O O . THR A 1 771 ? -6.064 17.695 7.630 1.00 94.81 771 THR A O 1
ATOM 6248 N N . PRO A 1 772 ? -5.757 15.722 8.661 1.00 95.06 772 PRO A N 1
ATOM 6249 C CA . PRO A 1 772 ? -4.529 16.153 9.333 1.00 95.06 772 PRO A CA 1
ATOM 6250 C C . PRO A 1 772 ? -3.410 16.530 8.357 1.00 95.06 772 PRO A C 1
ATOM 6252 O O . PRO A 1 772 ? -2.708 17.512 8.578 1.00 95.06 772 PRO A O 1
ATOM 6255 N N . VAL A 1 773 ? -3.258 15.794 7.250 1.00 94.62 773 VAL A N 1
ATOM 6256 C CA . VAL A 1 773 ? -2.241 16.088 6.224 1.00 94.62 773 VAL A CA 1
ATOM 6257 C C . VAL A 1 773 ? -2.518 17.434 5.547 1.00 94.62 773 VAL A C 1
ATOM 6259 O O . VAL A 1 773 ? -1.606 18.245 5.397 1.00 94.62 773 VAL A O 1
ATOM 6262 N N . ALA A 1 774 ? -3.777 17.705 5.194 1.00 93.12 774 ALA A N 1
ATOM 6263 C CA . ALA A 1 774 ? -4.207 18.978 4.624 1.00 93.12 774 ALA A CA 1
ATOM 6264 C C . ALA A 1 774 ? -4.020 20.140 5.610 1.00 93.12 774 ALA A C 1
ATOM 6266 O O . ALA A 1 774 ? -3.554 21.205 5.214 1.00 93.12 774 ALA A O 1
ATOM 6267 N N . PHE A 1 775 ? -4.324 19.922 6.893 1.00 94.25 775 PHE A N 1
ATOM 6268 C CA . PHE A 1 775 ? -4.084 20.908 7.945 1.00 94.25 775 PHE A CA 1
ATOM 6269 C C . PHE A 1 775 ? -2.591 21.229 8.093 1.00 94.25 775 PHE A C 1
ATOM 6271 O O . PHE A 1 775 ? -2.206 22.395 8.076 1.00 94.25 775 PHE A O 1
ATOM 6278 N N . LEU A 1 776 ? -1.729 20.209 8.160 1.00 92.88 776 LEU A N 1
ATOM 6279 C CA . LEU A 1 776 ? -0.277 20.393 8.253 1.00 92.88 776 LEU A CA 1
ATOM 6280 C C . LEU A 1 776 ? 0.308 21.101 7.024 1.00 92.88 776 LEU A C 1
ATOM 6282 O O . LEU A 1 776 ? 1.243 21.886 7.156 1.00 92.88 776 LEU A O 1
ATOM 6286 N N . ALA A 1 777 ? -0.260 20.876 5.841 1.00 90.94 777 ALA A N 1
ATOM 6287 C CA . ALA A 1 777 ? 0.164 21.535 4.609 1.00 90.94 777 ALA A CA 1
ATOM 6288 C C . ALA A 1 777 ? -0.165 23.033 4.540 1.00 90.94 777 ALA A C 1
ATOM 6290 O O . ALA A 1 777 ? 0.378 23.733 3.684 1.00 90.94 777 ALA A O 1
ATOM 6291 N N . TRP A 1 778 ? -1.023 23.540 5.433 1.00 90.00 778 TRP A N 1
ATOM 6292 C CA . TRP A 1 778 ? -1.246 24.979 5.576 1.00 90.00 778 TRP A CA 1
ATOM 6293 C C . TRP A 1 778 ? 0.002 25.692 6.108 1.00 90.00 778 TRP A C 1
ATOM 6295 O O . TRP A 1 778 ? 0.213 26.872 5.832 1.00 90.00 778 TRP A O 1
ATOM 6305 N N . PHE A 1 779 ? 0.855 24.978 6.846 1.00 90.88 779 PHE A N 1
ATOM 6306 C CA . PHE A 1 779 ? 2.053 25.528 7.459 1.00 90.88 779 PHE A CA 1
ATOM 6307 C C . PHE A 1 779 ? 3.273 25.365 6.533 1.00 90.88 779 PHE A C 1
ATOM 6309 O O . PHE A 1 779 ? 3.756 24.245 6.341 1.00 90.88 779 PHE A O 1
ATOM 6316 N N . PRO A 1 780 ? 3.849 26.461 5.993 1.00 81.94 780 PRO A N 1
ATOM 6317 C CA . PRO A 1 780 ? 4.929 26.375 5.003 1.00 81.94 780 PRO A CA 1
ATOM 6318 C C . PRO A 1 780 ? 6.182 25.641 5.504 1.00 81.94 780 PRO A C 1
ATOM 6320 O O . PRO A 1 780 ? 6.825 24.914 4.743 1.00 81.94 780 PRO A O 1
ATOM 6323 N N . PHE A 1 781 ? 6.496 25.773 6.799 1.00 86.69 781 PHE A N 1
ATOM 6324 C CA . PHE A 1 781 ? 7.679 25.158 7.405 1.00 86.69 781 PHE A CA 1
ATOM 6325 C C . PHE A 1 781 ? 7.659 23.622 7.334 1.00 86.69 781 PHE A C 1
ATOM 6327 O O . PHE A 1 781 ? 8.720 23.003 7.269 1.00 86.69 781 PHE A O 1
ATOM 6334 N N . VAL A 1 782 ? 6.477 22.993 7.304 1.00 88.50 782 VAL A N 1
ATOM 6335 C CA . VAL A 1 782 ? 6.341 21.527 7.255 1.00 88.50 782 VAL A CA 1
ATOM 6336 C C . VAL A 1 782 ? 6.867 20.987 5.924 1.00 88.50 782 VAL A C 1
ATOM 6338 O O . VAL A 1 782 ? 7.638 20.027 5.892 1.00 88.50 782 VAL A O 1
ATOM 6341 N N . SER A 1 783 ? 6.514 21.645 4.817 1.00 84.88 783 SER A N 1
ATOM 6342 C CA . SER A 1 783 ? 6.990 21.274 3.479 1.00 84.88 783 SER A CA 1
ATOM 6343 C C . SER A 1 783 ? 8.495 21.520 3.315 1.00 84.88 783 SER A C 1
ATOM 6345 O O . SER A 1 783 ? 9.192 20.738 2.658 1.00 84.88 783 SER A O 1
ATOM 6347 N N . GLU A 1 784 ? 9.034 22.576 3.932 1.00 82.75 784 GLU A N 1
ATOM 6348 C CA . GLU A 1 784 ? 10.478 22.834 3.949 1.00 82.75 784 GLU A CA 1
ATOM 6349 C C . GLU A 1 784 ? 11.247 21.787 4.753 1.00 82.75 784 GLU A C 1
ATOM 6351 O O . GLU A 1 784 ? 12.258 21.267 4.271 1.00 82.75 784 GLU A O 1
ATOM 6356 N N . PHE A 1 785 ? 10.748 21.444 5.942 1.00 84.06 785 PHE A N 1
ATOM 6357 C CA . PHE A 1 785 ? 11.318 20.407 6.794 1.00 84.06 785 PHE A CA 1
ATOM 6358 C C . PHE A 1 785 ? 11.353 19.057 6.069 1.00 84.06 785 PHE A C 1
ATOM 6360 O O . PHE A 1 785 ? 12.419 18.454 5.949 1.00 84.06 785 PHE A O 1
ATOM 6367 N N . GLN A 1 786 ? 10.226 18.637 5.481 1.00 87.94 786 GLN A N 1
ATOM 6368 C CA . GLN A 1 786 ? 10.143 17.406 4.692 1.00 87.94 786 GLN A CA 1
ATOM 6369 C C . GLN A 1 786 ? 11.170 17.387 3.550 1.00 87.94 786 GLN A C 1
ATOM 6371 O O . GLN A 1 786 ? 11.860 16.392 3.344 1.00 87.94 786 GLN A O 1
ATOM 6376 N N . THR A 1 787 ? 11.299 18.490 2.810 1.00 81.25 787 THR A N 1
ATOM 6377 C CA . THR A 1 787 ? 12.215 18.567 1.660 1.00 81.25 787 THR A CA 1
ATOM 6378 C C . THR A 1 787 ? 13.679 18.444 2.096 1.00 81.25 787 THR A C 1
ATOM 6380 O O . THR A 1 787 ? 14.464 17.772 1.432 1.00 81.25 787 THR A O 1
ATOM 6383 N N . ARG A 1 788 ? 14.060 19.057 3.224 1.00 79.12 788 ARG A N 1
ATOM 6384 C CA . ARG A 1 788 ? 15.418 18.944 3.789 1.00 79.12 788 ARG A CA 1
ATOM 6385 C C . ARG A 1 788 ? 15.719 17.556 4.342 1.00 79.12 788 ARG A C 1
ATOM 6387 O O . ARG A 1 788 ? 16.870 17.142 4.301 1.00 79.12 788 ARG A O 1
ATOM 6394 N N . MET A 1 789 ? 14.703 16.867 4.848 1.00 79.81 789 MET A N 1
ATOM 6395 C CA . MET A 1 789 ? 14.833 15.506 5.356 1.00 79.81 789 MET A CA 1
ATOM 6396 C C . MET A 1 789 ? 14.990 14.484 4.222 1.00 79.81 789 MET A C 1
ATOM 6398 O O . MET A 1 789 ? 15.817 13.586 4.322 1.00 79.81 789 MET A O 1
ATOM 6402 N N . LEU A 1 790 ? 14.210 14.614 3.142 1.00 78.25 790 LEU A N 1
ATOM 6403 C CA . LEU A 1 790 ? 14.189 13.633 2.048 1.00 78.25 790 LEU A CA 1
ATOM 6404 C C . LEU A 1 790 ? 15.334 13.782 1.050 1.00 78.25 790 LEU A C 1
ATOM 6406 O O . LEU A 1 790 ? 15.699 12.810 0.391 1.00 78.25 790 LEU A O 1
ATOM 6410 N N . PHE A 1 791 ? 15.879 14.987 0.900 1.00 75.50 791 PHE A N 1
ATOM 6411 C CA . PHE A 1 791 ? 16.853 15.277 -0.141 1.00 75.50 791 PHE A CA 1
ATOM 6412 C C . PHE A 1 791 ? 18.160 15.814 0.419 1.00 75.50 791 PHE A C 1
ATOM 6414 O O . PHE A 1 791 ? 18.182 16.634 1.335 1.00 75.50 791 PHE A O 1
ATOM 6421 N N . ASN A 1 792 ? 19.262 15.426 -0.225 1.00 68.00 792 ASN A N 1
ATOM 6422 C CA . ASN A 1 792 ? 20.575 15.999 0.045 1.00 68.00 792 ASN A CA 1
ATOM 6423 C C . ASN A 1 792 ? 20.535 17.539 -0.097 1.00 68.00 792 ASN A C 1
ATOM 6425 O O . ASN A 1 792 ? 19.847 18.079 -0.969 1.00 68.00 792 ASN A O 1
ATOM 6429 N N . GLN A 1 793 ? 21.298 18.250 0.738 1.00 56.50 793 GLN A N 1
ATOM 6430 C CA . GLN A 1 793 ? 21.341 19.712 0.820 1.00 56.50 793 GLN A CA 1
ATOM 6431 C C . GLN A 1 793 ? 21.562 20.395 -0.538 1.00 56.50 793 GLN A C 1
ATOM 6433 O O . GLN A 1 793 ? 20.964 21.440 -0.795 1.00 56.50 793 GLN A O 1
ATOM 6438 N N . ALA A 1 794 ? 22.365 19.803 -1.429 1.00 45.34 794 ALA A N 1
ATOM 6439 C CA . ALA A 1 794 ? 22.597 20.335 -2.773 1.00 45.34 794 ALA A CA 1
ATOM 6440 C C . ALA A 1 794 ? 21.319 20.346 -3.638 1.00 45.34 794 ALA A C 1
ATOM 6442 O O . ALA A 1 794 ? 21.023 21.339 -4.303 1.00 45.34 794 ALA A O 1
ATOM 6443 N N . PHE A 1 795 ? 20.520 19.276 -3.576 1.00 53.62 795 PHE A N 1
ATOM 6444 C CA . PHE A 1 795 ? 19.248 19.167 -4.295 1.00 53.62 795 PHE A CA 1
ATOM 6445 C C . PHE A 1 795 ? 18.144 19.993 -3.618 1.00 53.62 795 PHE A C 1
ATOM 6447 O O . PHE A 1 795 ? 17.381 20.691 -4.286 1.00 53.62 795 PHE A O 1
ATOM 6454 N N . SER A 1 796 ? 18.122 19.998 -2.282 1.00 54.47 796 SER A N 1
ATOM 6455 C CA . SER A 1 796 ? 17.198 20.794 -1.468 1.00 54.47 796 SER A CA 1
ATOM 6456 C C . SER A 1 796 ? 17.344 22.302 -1.723 1.00 54.47 796 SER A C 1
ATOM 6458 O O . SER A 1 796 ? 16.344 22.979 -1.959 1.00 54.47 796 SER A O 1
ATOM 6460 N N . ARG A 1 797 ? 18.577 22.834 -1.807 1.00 49.53 797 ARG A N 1
ATOM 6461 C CA . ARG A 1 797 ? 18.823 24.241 -2.189 1.00 49.53 797 ARG A CA 1
ATOM 6462 C C . ARG A 1 797 ? 18.282 24.561 -3.586 1.00 49.53 797 ARG A C 1
ATOM 6464 O O . ARG A 1 797 ? 17.652 25.600 -3.764 1.00 49.53 797 ARG A O 1
ATOM 6471 N N . GLY A 1 798 ? 18.465 23.665 -4.559 1.00 51.91 798 GLY A N 1
ATOM 6472 C CA . GLY A 1 798 ? 17.908 23.820 -5.909 1.00 51.91 798 GLY A CA 1
ATOM 6473 C C . GLY A 1 798 ? 16.374 23.885 -5.928 1.00 51.91 798 GLY A C 1
ATOM 6474 O O . GLY A 1 798 ? 15.801 24.757 -6.586 1.00 51.91 798 GLY A O 1
ATOM 6475 N N . LEU A 1 799 ? 15.710 23.020 -5.154 1.00 55.91 799 LEU A N 1
ATOM 6476 C CA . LEU A 1 799 ? 14.250 22.992 -4.999 1.00 55.91 799 LEU A CA 1
ATOM 6477 C C . LEU A 1 799 ? 13.699 24.231 -4.277 1.00 55.91 799 LEU A C 1
ATOM 6479 O O . LEU A 1 799 ? 12.700 24.798 -4.717 1.00 55.91 799 LEU A O 1
ATOM 6483 N N . GLN A 1 800 ? 14.346 24.678 -3.197 1.00 53.75 800 GLN A N 1
ATOM 6484 C CA . GLN A 1 800 ? 13.935 25.879 -2.457 1.00 53.75 800 GLN A CA 1
ATOM 6485 C C . GLN A 1 800 ? 14.043 27.134 -3.330 1.00 53.75 800 GLN A C 1
ATOM 6487 O O . GLN A 1 800 ? 13.102 27.924 -3.388 1.00 53.75 800 GLN A O 1
ATOM 6492 N N . ILE A 1 801 ? 15.135 27.271 -4.088 1.00 52.44 801 ILE A N 1
ATOM 6493 C CA . ILE A 1 801 ? 15.312 28.363 -5.054 1.00 52.44 801 ILE A CA 1
ATOM 6494 C C . ILE A 1 801 ? 14.212 28.318 -6.126 1.00 52.44 801 ILE A C 1
ATOM 6496 O O . ILE A 1 801 ? 13.632 29.352 -6.443 1.00 52.44 801 ILE A O 1
ATOM 6500 N N . SER A 1 802 ? 13.866 27.133 -6.642 1.00 50.91 802 SER A N 1
ATOM 6501 C CA . SER A 1 802 ? 12.765 26.973 -7.603 1.00 50.91 802 SER A CA 1
ATOM 6502 C C . SER A 1 802 ? 11.405 27.401 -7.025 1.00 50.91 802 SER A C 1
ATOM 6504 O O . SER A 1 802 ? 10.653 28.116 -7.693 1.00 50.91 802 SER A O 1
ATOM 6506 N N . ARG A 1 803 ? 11.103 27.047 -5.766 1.00 52.91 803 ARG A N 1
ATOM 6507 C CA . ARG A 1 803 ? 9.859 27.445 -5.078 1.00 52.91 803 ARG A CA 1
ATOM 6508 C C . ARG A 1 803 ? 9.784 28.950 -4.810 1.00 52.91 803 ARG A C 1
ATOM 6510 O O . ARG A 1 803 ? 8.752 29.552 -5.093 1.00 52.91 803 ARG A O 1
ATOM 6517 N N . ILE A 1 804 ? 10.866 29.567 -4.330 1.00 49.88 804 ILE A N 1
ATOM 6518 C CA . ILE A 1 804 ? 10.937 31.017 -4.064 1.00 49.88 804 ILE A CA 1
ATOM 6519 C C . ILE A 1 804 ? 10.798 31.815 -5.371 1.00 49.88 804 ILE A C 1
ATOM 6521 O O . ILE A 1 804 ? 10.012 32.761 -5.443 1.00 49.88 804 ILE A O 1
ATOM 6525 N N . LEU A 1 805 ? 11.482 31.389 -6.439 1.00 41.56 805 LEU A N 1
ATOM 6526 C CA . LEU A 1 805 ? 11.366 31.999 -7.770 1.00 41.56 805 LEU A CA 1
ATOM 6527 C C . LEU A 1 805 ? 9.967 31.813 -8.385 1.00 41.56 805 LEU A C 1
ATOM 6529 O O . LEU A 1 805 ? 9.489 32.691 -9.104 1.00 41.56 805 LEU A O 1
ATOM 6533 N N . GLY A 1 806 ? 9.290 30.700 -8.086 1.00 43.06 806 GLY A N 1
ATOM 6534 C CA . GLY A 1 806 ? 7.889 30.477 -8.452 1.00 43.06 806 GLY A CA 1
ATOM 6535 C C . GLY A 1 806 ? 6.903 31.352 -7.666 1.00 43.06 806 GLY A C 1
ATOM 6536 O O . GLY A 1 806 ? 5.906 31.797 -8.234 1.00 43.06 806 GLY A O 1
ATOM 6537 N N . GLY A 1 807 ? 7.191 31.634 -6.389 1.00 34.91 807 GLY A N 1
ATOM 6538 C CA . GLY A 1 807 ? 6.374 32.472 -5.503 1.00 34.91 807 GLY A CA 1
ATOM 6539 C C . GLY A 1 807 ? 6.419 33.963 -5.851 1.00 34.91 807 GLY A C 1
ATOM 6540 O O . GLY A 1 807 ? 5.371 34.579 -6.031 1.00 34.91 807 GLY A O 1
ATOM 6541 N N . HIS A 1 808 ? 7.611 34.534 -6.062 1.00 36.81 808 HIS A N 1
ATOM 6542 C CA . HIS A 1 808 ? 7.770 35.957 -6.414 1.00 36.81 808 HIS A CA 1
ATOM 6543 C C . HIS A 1 808 ? 7.153 36.355 -7.766 1.00 36.81 808 HIS A C 1
ATOM 6545 O O . HIS A 1 808 ? 6.825 37.523 -7.982 1.00 36.81 808 HIS A O 1
ATOM 6551 N N . ARG A 1 809 ? 6.937 35.401 -8.680 1.00 40.31 809 ARG A N 1
ATOM 6552 C CA . ARG A 1 809 ? 6.223 35.660 -9.942 1.00 40.31 809 ARG A CA 1
ATOM 6553 C C . ARG A 1 809 ? 4.719 35.887 -9.752 1.00 40.31 809 ARG A C 1
ATOM 6555 O O . ARG A 1 809 ? 4.113 36.543 -10.595 1.00 40.31 809 ARG A O 1
ATOM 6562 N N . LYS A 1 810 ? 4.122 35.404 -8.656 1.00 37.41 810 LYS A N 1
ATOM 6563 C CA . LYS A 1 810 ? 2.695 35.598 -8.359 1.00 37.41 810 LYS A CA 1
ATOM 6564 C C . LYS A 1 810 ? 2.410 36.995 -7.791 1.00 37.41 810 LYS A C 1
ATOM 6566 O O . LYS A 1 810 ? 1.471 37.633 -8.259 1.00 37.41 810 LYS A O 1
ATOM 6571 N N . ASP A 1 811 ? 3.273 37.517 -6.918 1.00 34.94 811 ASP A N 1
ATOM 6572 C CA . ASP A 1 811 ? 3.114 38.863 -6.327 1.00 34.94 811 ASP A CA 1
ATOM 6573 C C . ASP A 1 811 ? 3.399 40.013 -7.308 1.00 34.94 811 ASP A C 1
ATOM 6575 O O . ASP A 1 811 ? 2.865 41.110 -7.167 1.00 34.94 811 ASP A O 1
ATOM 6579 N N . ARG A 1 812 ? 4.186 39.778 -8.368 1.00 35.16 812 ARG A N 1
ATOM 6580 C CA . ARG A 1 812 ? 4.307 40.752 -9.470 1.00 35.16 812 ARG A CA 1
ATOM 6581 C C . ARG A 1 812 ? 3.056 40.825 -10.350 1.00 35.16 812 ARG A C 1
ATOM 6583 O O . ARG A 1 812 ? 2.819 41.857 -10.965 1.00 35.16 812 ARG A O 1
ATOM 6590 N N . SER A 1 813 ? 2.244 39.766 -10.400 1.00 38.03 813 SER A N 1
ATOM 6591 C CA . SER A 1 813 ? 1.010 39.752 -11.199 1.00 38.03 813 SER A CA 1
ATOM 6592 C C . SER A 1 813 ? -0.167 40.474 -10.531 1.00 38.03 813 SER A C 1
ATOM 6594 O O . SER A 1 813 ? -1.085 40.896 -11.229 1.00 38.03 813 SER A O 1
ATOM 6596 N N . SER A 1 814 ? -0.132 40.658 -9.206 1.00 35.22 814 SER A N 1
ATOM 6597 C CA . SER A 1 814 ? -1.130 41.433 -8.456 1.00 35.22 814 SER A CA 1
ATOM 6598 C C . SER A 1 814 ? -0.836 42.935 -8.430 1.00 35.22 814 SER A C 1
ATOM 6600 O O . SER A 1 814 ? -1.768 43.716 -8.302 1.00 35.22 814 SER A O 1
ATOM 6602 N N . ARG A 1 815 ? 0.426 43.351 -8.612 1.00 34.91 815 ARG A N 1
ATOM 6603 C CA . ARG A 1 815 ? 0.833 44.769 -8.606 1.00 34.91 815 ARG A CA 1
ATOM 6604 C C . ARG A 1 815 ? 0.694 45.494 -9.952 1.00 34.91 815 ARG A C 1
ATOM 6606 O O . ARG A 1 815 ? 0.794 46.708 -9.981 1.00 34.91 815 ARG A O 1
ATOM 6613 N N . ASN A 1 816 ? 0.431 44.767 -11.041 1.00 36.22 816 ASN A N 1
ATOM 6614 C CA . ASN A 1 816 ? 0.176 45.331 -12.378 1.00 36.22 816 ASN A CA 1
ATOM 6615 C C . ASN A 1 816 ? -1.333 45.445 -12.695 1.00 36.22 816 ASN A C 1
ATOM 6617 O O . ASN A 1 816 ? -1.737 45.344 -13.854 1.00 36.22 816 ASN A O 1
ATOM 6621 N N . LYS A 1 817 ? -2.176 45.573 -11.663 1.00 38.50 817 LYS A N 1
ATOM 6622 C CA . LYS A 1 817 ? -3.630 45.770 -11.779 1.00 38.50 817 LYS A CA 1
ATOM 6623 C C . LYS A 1 817 ? -4.149 46.985 -10.994 1.00 38.50 817 LYS A C 1
ATOM 6625 O O . LYS A 1 817 ? -5.346 47.048 -10.728 1.00 38.50 817 LYS A O 1
ATOM 6630 N N . GLU A 1 818 ? -3.271 47.933 -10.682 1.00 32.28 818 GLU A N 1
ATOM 6631 C CA . GLU A 1 818 ? -3.641 49.304 -10.304 1.00 32.28 818 GLU A CA 1
ATOM 6632 C C . GLU A 1 818 ? -3.141 50.280 -11.362 1.00 32.28 818 GLU A C 1
ATOM 6634 O O . GLU A 1 818 ? -1.996 50.079 -11.840 1.00 32.28 818 GLU A O 1
#

InterPro domains:
  IPR003440 Glycosyl transferase 48 domain [PF02364] (300-711)
  IPR023175 Vta1/Callose synthase, N-terminal domain superfamily [G3DSA:1.25.40.270] (31-193)
  IPR039431 Vta1/callose synthase, N-terminal [PF04652] (46-174)